Protein 6VLF (pdb70)

Secondary structure (DSSP, 8-state):
----HHHHHHHHHHHHHHHHHHHHHHHHHHHHTT--HHHHHHHHHHHHHHHHHHHHHHHHHHHHHHHGGGHHHHHHHHHHHHHHHHHHHHHHHH--S-GGGS-EEEEE---SS-HHHHHHHHHHHHHHHHHHT-EEEEE-TTBTTBTT-GGGTB--S-SS--S--SS-EEE------SEEE---GGG-SSPPS--TT-EEHHHHHHHHTT-S-HHHHHHHHHHHHHTPBPHHHHHHHHHHHHHHT--SSEEEEEE--------HHHHHHHHHHHHHHHHTTS--SSEEEEEEES-TTHHHHHHHH-TTEEEE-GGG--HHHHHHHHHHHHHSSEEEE-TTSHHHHHHHHHHHTSSS--TT-EEESSPPS--TTPPP-EEEE-S-B--SSTTB--B-TT-EEEEEEE-SSSEEEEEETTTTEEEEEEGGGEEE---EE-----GGGG-/-PPPHHHHHHHHHHHHHHHHHHHHHHHHHHHHTT--HHHHHHHHHHHHHHHHHHHHHHHHHHHHHHHTTTHHHHHHHHHHHHHHHHHHHHHHHH--S-GGGS-EEEEE---SS-HHHHHHHHHHHHHHHHHTT-EEEEE-TT-SS-TT-GGGTB--S-SS------S-EEE---TTTTTT-SEEE---GGG-SSPPS--TT-EETTTHHHHHTT-S-HHHHHHHHHHHHHTPBPHHHHHHHHHHHHHHT--SS-EEEEE--------HHHHHHHHHHHHHHHHTTS--SSEEEEEEES-TTHHHHHHHH-TTEEEE-GGG--HHHHHHHHHHHHHSSEEEE-TTSHHHHHHHHHHTTSSS--TTSEEESSPPP--TTPPP-EEEE-S-B--SSTTBPPB-TT-EEEEEEE-SSSEEEEEETTTTEEEEEEGGGEEE---EE-----GGGG-

Organism: Mus musculus (NCBI:txid10090)

Solvent-accessible surface area: 39530 Å² total; per-residue (Å²): 184,45,27,21,59,75,27,1,43,13,11,35,92,1,32,80,9,6,57,7,11,25,38,15,2,32,26,6,0,102,104,0,37,136,40,133,49,118,86,2,64,139,45,0,59,51,2,22,115,39,2,4,75,8,16,16,5,10,20,6,10,0,82,87,2,10,74,20,89,43,9,14,114,44,12,103,121,16,10,124,54,0,28,79,20,0,26,100,25,0,63,98,13,0,39,30,211,64,18,63,161,13,104,0,0,7,0,83,1,58,42,76,31,34,13,3,18,2,3,14,9,0,0,4,0,0,0,0,0,2,4,10,103,23,4,0,2,28,39,15,142,138,6,150,53,20,137,56,2,8,91,54,16,5,89,30,6,3,112,72,2,81,70,102,51,38,175,38,79,21,150,25,93,28,146,197,74,23,0,14,36,12,48,62,15,106,64,2,137,74,96,10,63,21,2,1,30,10,0,2,90,56,4,11,76,82,0,31,76,1,0,33,43,5,13,0,6,1,1,0,0,0,0,75,7,0,39,54,42,20,82,135,8,87,119,44,25,87,104,5,43,161,160,18,22,19,110,96,12,0,0,0,0,15,0,90,52,92,167,113,137,30,55,1,68,62,1,4,91,39,0,59,39,23,4,66,29,7,57,63,74,74,168,39,108,85,48,20,0,0,3,1,43,68,25,130,90,0,29,161,51,0,96,105,106,44,101,84,14,63,17,8,11,24,122,77,104,123,14,157,30,28,12,12,24,7,41,0,0,1,55,1,41,20,0,0,0,6,0,31,1,58,29,0,3,0,0,2,0,16,0,2,36,72,72,38,40,0,13,50,48,44,23,1,17,46,49,32,14,65,6,38,31,45,67,66,37,23,13,28,2,55,43,72,18,180,56,103,66,175,116,15,1,34,0,105,77,49,14,51,0,6,17,72,10,21,85,57,41,7,32,4,92,2,50,0,108,165,93,57,104,84,9,41,0,12,11,33,28,22,106,86,66,70,71,68,22,161,6,28,54,11,76,83,12,90,210,177,41,30,16,63,82,22,1,43,16,11,38,92,2,31,78,9,12,61,7,6,23,39,13,2,39,30,8,0,103,100,0,38,134,39,141,50,133,83,2,66,135,40,0,59,45,3,25,115,39,1,4,80,8,8,22,5,8,20,6,11,0,77,88,2,11,73,19,95,45,8,13,111,45,13,99,122,20,10,119,58,0,27,75,20,0,28,96,24,0,62,100,14,0,38,30,211,74,21,61,157,13,83,0,0,12,0,71,1,64,44,77,31,33,13,3,19,3,2,13,9,0,0,3,0,0,0,0,0,3,2,4,99,5,3,0,2,15,24,6,111,117,1,148,58,18,96,66,3,1,69,61,5,5,92,33,6,3,116,71,2,79,79,121,61,33,175,33,81,23,144,19,49,6,73,132,117,7,142,128,45,23,2,0,56,13,50,57,18,105,55,2,137,76,101,11,67,16,2,2,31,10,0,2,86,55,3,11,72,79,0,27,80,2,0,34,45,1,13,0,6,2,0,0,1,0,0,76,7,0,41,55,41,34,102,126,6,90,122,38,26,99,70,4,41,163,153,26,26,20,111,98,17,0,0,0,0,16,0,85,52,102,151,73,143,34,58,1,70,64,1,4,88,43,0,60,43,25,4,64,31,8,57,66,69,79,170,37,108,79,42,13,0,0,3,2,41,70,29,126,92,1,36,160,56,0,102,96,107,42,98,82,15,64,18,7,19,15,117,95,70,121,20,123,22,27,15,3,22,7,41,0,0,1,56,1,41,20,0,0,0,6,0,28,2,56,32,0,3,0,0,3,0,18,0,2,37,73,75,41,41,0,13,46,46,43,18,0,18,43,48,32,14,66,6,36,32,44,67,66,37,25,15,27,2,53,44,70,17,172,57,107,63,184,122,19,2,41,1,96,76,48,11,51,0,7,18,68,11,20,85,53,43,6,33,3,83,1,53,0,121,159,100,58,122,88,4,38,0,14,14,31,27,22,110,80,68,74,74,68,22,158,8,29,51,8,78,82,10,92,217

Foldseek 3Di:
DDDDPLLVVLVVVLVVLVVVLVVLCVVLVVVLVPDDDPVSVVSVVVNVVVSLVSVLVSVLSVVCSCPPPCNQVVLFVLLVVVLVQVLLLQQVLQEDPDQQAFAAEEFELQDPDDDLLSLLQLLQSSLVCQQLSHHYAYHFDPPVVDNVGLQVWAPGLHDHYHDQHYDAEEEDADDPHRYYYYDGLVPDPPDDPSFPQAAAPVCVVSCVSFEDRVSLQRSLSSLVSSRHTDVVNVVVLVVLCVVQVDDPQEAEEEAEDPPDHDDPVVLVVVLVSVVVSVVVPDDDPAHEYEYHYPDVCRVVVCCVVCVRHHYTYSVVVVVSRLVSSLVSNLVHQAYEYALVDSSSLSSVSNVCSVGRYCNPRYDHQWFDHDRPSHDFWKKFFQPWDDDPDPQADTDDGGFIWGWPGDNVPQWTWTARVVVRDTGIDGPVRIGGDHHHDNGDSPPVSVD/DDDDPLLVVLVVVLVVLVVVLVVLCVVLVVVLVPDDDPVSVVSVVVNVVVSLVSVLVSVLSVVVSCPPPNNQVVLFVLLVVVLVLVLLLQQPLQEDPDQQAAAAEEEEQQDPDDDLVSLLQLLQSSLVCQQLSHHYAYHAQCPVVDNVGLCVWAPGSHDHYNDQHYDAEEEDDDSVVCVPHRYYYYDGLVVDPPDDPSFPQAAAPVCVVSCVSFEDRVSLQRSLSSVVSSRHTDVVNVVVLVVVCVVQVQDPQEAEEEEEDPPDDDDPVVQVVVLVSVVVSVVVPDPDPAYEYEYHYPDVVVVVVCCVVCVRYHYTYCPVPVVSRLVNSLVSNLVHQAYEYALVDSSSLSSVSNVCSVGRYCPPRYDHQWADHDRPSHDFWKWFFQPWDDDPDPQADTDDGGFIWRWPGDNPPQWTWTAGVVPGDTHIDGPVRIGGDHHHDHGDSPPVSVD

Structure (mmCIF, N/CA/C/O backbone):
data_6VLF
#
_entry.id   6VLF
#
_cell.length_a   184.874
_cell.length_b   71.353
_cell.length_c   126.951
_cell.angle_alpha   90.000
_cell.angle_beta   126.080
_cell.angle_gamma   90.000
#
_symmetry.space_group_name_H-M   'C 1 2 1'
#
loop_
_entity.id
_entity.type
_entity.pdbx_description
1 polymer Alpha-(1,6)-fucosyltransferase
2 non-polymer 'SULFATE ION'
3 non-polymer 1,2-ETHANEDIOL
4 water water
#
loop_
_atom_site.group_PDB
_atom_site.id
_atom_site.type_symbol
_atom_site.label_atom_id
_atom_site.label_alt_id
_atom_site.label_comp_id
_atom_site.label_asym_id
_atom_site.label_entity_id
_atom_site.label_seq_id
_atom_site.pdbx_PDB_ins_code
_atom_site.Cartn_x
_atom_site.Cartn_y
_atom_site.Cartn_z
_atom_site.occupancy
_atom_site.B_iso_or_equiv
_atom_site.auth_seq_id
_atom_site.auth_comp_id
_atom_site.auth_asym_id
_atom_site.auth_atom_id
_atom_site.pdbx_PDB_model_num
ATOM 1 N N . ASN A 1 74 ? 33.063 -3.416 4.046 1.00 68.56 106 ASN A N 1
ATOM 2 C CA . ASN A 1 74 ? 33.673 -2.798 5.218 1.00 76.30 106 ASN A CA 1
ATOM 3 C C . ASN A 1 74 ? 33.786 -1.286 5.059 1.00 73.91 106 ASN A C 1
ATOM 4 O O . ASN A 1 74 ? 34.810 -0.693 5.400 1.00 68.05 106 ASN A O 1
ATOM 9 N N . GLY A 1 75 ? 32.736 -0.662 4.541 1.00 60.49 107 GLY A N 1
ATOM 10 C CA . GLY A 1 75 ? 32.694 0.769 4.364 1.00 47.52 107 GLY A CA 1
ATOM 11 C C . GLY A 1 75 ? 31.955 1.465 5.488 1.00 51.15 107 GLY A C 1
ATOM 12 O O . GLY A 1 75 ? 31.712 0.901 6.560 1.00 50.72 107 GLY A O 1
ATOM 13 N N . LEU A 1 76 ? 31.600 2.720 5.237 1.00 39.63 108 LEU A N 1
ATOM 14 C CA . LEU A 1 76 ? 30.808 3.490 6.183 1.00 39.04 108 LEU A CA 1
ATOM 15 C C . LEU A 1 76 ? 29.327 3.208 5.977 1.00 40.42 108 LEU A C 1
ATOM 16 O O . LEU A 1 76 ? 28.853 3.091 4.844 1.00 40.38 108 LEU A O 1
ATOM 21 N N . GLY A 1 77 ? 28.597 3.100 7.086 1.00 42.47 109 GLY A N 1
ATOM 22 C CA . GLY A 1 77 ? 27.167 2.869 7.014 1.00 36.71 109 GLY A CA 1
ATOM 23 C C . GLY A 1 77 ? 26.425 4.149 6.666 1.00 34.33 109 GLY A C 1
ATOM 24 O O . GLY A 1 77 ? 26.756 5.235 7.140 1.00 32.74 109 GLY A O 1
ATOM 25 N N . LYS A 1 78 ? 25.408 4.011 5.816 1.00 34.58 110 LYS A N 1
ATOM 26 C CA . LYS A 1 78 ? 24.653 5.178 5.373 1.00 34.32 110 LYS A CA 1
ATOM 27 C C . LYS A 1 78 ? 23.971 5.868 6.548 1.00 32.45 110 LYS A C 1
ATOM 28 O O . LYS A 1 78 ? 24.029 7.095 6.680 1.00 31.49 110 LYS A O 1
ATOM 34 N N . ASP A 1 79 ? 23.302 5.094 7.404 1.00 31.08 111 ASP A N 1
ATOM 35 C CA . ASP A 1 79 ? 22.632 5.687 8.555 1.00 29.02 111 ASP A CA 1
ATOM 36 C C . ASP A 1 79 ? 23.637 6.365 9.477 1.00 28.53 111 ASP A C 1
ATOM 37 O O . ASP A 1 79 ? 23.384 7.467 9.980 1.00 32.40 111 ASP A O 1
ATOM 42 N N . HIS A 1 80 ? 24.794 5.730 9.694 1.00 26.67 112 HIS A N 1
ATOM 43 C CA . HIS A 1 80 ? 25.826 6.333 10.531 1.00 29.60 112 HIS A CA 1
ATOM 44 C C . HIS A 1 80 ? 26.224 7.706 9.999 1.00 25.92 112 HIS A C 1
ATOM 45 O O . HIS A 1 80 ? 26.308 8.679 10.757 1.00 27.46 112 HIS A O 1
ATOM 52 N N . GLU A 1 81 ? 26.454 7.809 8.686 1.00 29.87 113 GLU A N 1
ATOM 53 C CA . GLU A 1 81 ? 26.898 9.076 8.114 1.00 27.88 113 GLU A CA 1
ATOM 54 C C . GLU A 1 81 ? 25.778 10.110 8.109 1.00 26.62 113 GLU A C 1
ATOM 55 O O . GLU A 1 81 ? 26.018 11.287 8.388 1.00 29.30 113 GLU A O 1
ATOM 61 N N . ILE A 1 82 ? 24.550 9.695 7.800 1.00 26.93 114 ILE A N 1
ATOM 62 C CA . ILE A 1 82 ? 23.422 10.624 7.856 1.00 27.14 114 ILE A CA 1
ATOM 63 C C . ILE A 1 82 ? 23.274 11.187 9.261 1.00 29.30 114 ILE A C 1
ATOM 64 O O . ILE A 1 82 ? 23.080 12.393 9.451 1.00 28.16 114 ILE A O 1
ATOM 69 N N . LEU A 1 83 ? 23.380 10.321 10.271 1.00 32.96 115 LEU A N 1
ATOM 70 C CA . LEU A 1 83 ? 23.184 10.775 11.642 1.00 29.97 115 LEU A CA 1
ATOM 71 C C . LEU A 1 83 ? 24.320 11.686 12.091 1.00 31.29 115 LEU A C 1
ATOM 72 O O . LEU A 1 83 ? 24.081 12.711 12.734 1.00 25.90 115 LEU A O 1
ATOM 77 N N . ARG A 1 84 ? 25.568 11.331 11.772 1.00 29.63 116 ARG A N 1
ATOM 78 C CA . ARG A 1 84 ? 26.677 12.215 12.112 1.00 23.49 116 ARG A CA 1
ATOM 79 C C . ARG A 1 84 ? 26.473 13.604 11.506 1.00 23.95 116 ARG A C 1
ATOM 80 O O . ARG A 1 84 ? 26.639 14.621 12.190 1.00 27.32 116 ARG A O 1
ATOM 88 N N . ARG A 1 85 ? 26.116 13.674 10.218 1.00 25.41 117 ARG A N 1
ATOM 89 C CA . ARG A 1 85 ? 25.915 14.984 9.596 1.00 26.00 117 ARG A CA 1
ATOM 90 C C . ARG A 1 85 ? 24.743 15.721 10.230 1.00 28.20 117 ARG A C 1
ATOM 91 O O . ARG A 1 85 ? 24.788 16.950 10.380 1.00 26.84 117 ARG A O 1
ATOM 99 N N A ARG A 1 86 ? 23.703 14.985 10.626 0.49 31.17 118 ARG A N 1
ATOM 100 N N B ARG A 1 86 ? 23.695 14.988 10.617 0.51 32.35 118 ARG A N 1
ATOM 101 C CA A ARG A 1 86 ? 22.528 15.593 11.245 0.49 40.85 118 ARG A CA 1
ATOM 102 C CA B ARG A 1 86 ? 22.536 15.624 11.230 0.51 39.51 118 ARG A CA 1
ATOM 103 C C A ARG A 1 86 ? 22.849 16.135 12.634 0.49 44.83 118 ARG A C 1
ATOM 104 C C B ARG A 1 86 ? 22.859 16.146 12.629 0.51 44.08 118 ARG A C 1
ATOM 105 O O A ARG A 1 86 ? 22.304 17.164 13.050 0.49 33.92 118 ARG A O 1
ATOM 106 O O B ARG A 1 86 ? 22.320 17.177 13.046 0.51 34.59 118 ARG A O 1
ATOM 121 N N . ILE A 1 87 ? 23.737 15.460 13.365 1.00 24.86 119 ILE A N 1
ATOM 122 C CA . ILE A 1 87 ? 24.181 15.972 14.660 1.00 28.10 119 ILE A CA 1
ATOM 123 C C . ILE A 1 87 ? 24.992 17.246 14.465 1.00 28.33 119 ILE A C 1
ATOM 124 O O . ILE A 1 87 ? 24.787 18.255 15.145 1.00 29.02 119 ILE A O 1
ATOM 129 N N . GLU A 1 88 ? 25.941 17.201 13.532 1.00 27.46 120 GLU A N 1
ATOM 130 C CA . GLU A 1 88 ? 26.765 18.363 13.221 1.00 25.97 120 GLU A CA 1
ATOM 131 C C . GLU A 1 88 ? 25.900 19.544 12.797 1.00 36.77 120 GLU A C 1
ATOM 132 O O . GLU A 1 88 ? 26.077 20.672 13.276 1.00 27.67 120 GLU A O 1
ATOM 138 N N . ASN A 1 89 ? 24.944 19.299 11.901 1.00 28.34 121 ASN A N 1
ATOM 139 C CA . ASN A 1 89 ? 24.085 20.386 11.452 1.00 30.86 121 ASN A CA 1
ATOM 140 C C . ASN A 1 89 ? 23.170 20.852 12.571 1.00 27.02 121 ASN A C 1
ATOM 141 O O . ASN A 1 89 ? 22.884 22.048 12.690 1.00 31.81 121 ASN A O 1
ATOM 146 N N . GLY A 1 90 ? 22.675 19.918 13.383 1.00 31.97 122 GLY A N 1
ATOM 147 C CA . GLY A 1 90 ? 21.873 20.308 14.530 1.00 30.85 122 GLY A CA 1
ATOM 148 C C . GLY A 1 90 ? 22.625 21.243 15.457 1.00 30.21 122 GLY A C 1
ATOM 149 O O . GLY A 1 90 ? 22.070 22.227 15.957 1.00 30.41 122 GLY A O 1
ATOM 150 N N . ALA A 1 91 ? 23.905 20.953 15.691 1.00 28.26 123 ALA A N 1
ATOM 151 C CA . ALA A 1 91 ? 24.710 21.805 16.558 1.00 31.29 123 ALA A CA 1
ATOM 152 C C . ALA A 1 91 ? 24.955 23.168 15.917 1.00 30.45 123 ALA A C 1
ATOM 153 O O . ALA A 1 91 ? 24.932 24.198 16.600 1.00 32.33 123 ALA A O 1
ATOM 155 N N . LYS A 1 92 ? 25.207 23.192 14.610 1.00 28.10 124 LYS A N 1
ATOM 156 C CA . LYS A 1 92 ? 25.407 24.468 13.927 1.00 26.44 124 LYS A CA 1
ATOM 157 C C . LYS A 1 92 ? 24.153 25.332 13.996 1.00 31.46 124 LYS A C 1
ATOM 158 O O . LYS A 1 92 ? 24.234 26.548 14.213 1.00 27.52 124 LYS A O 1
ATOM 164 N N . GLU A 1 93 ? 22.982 24.717 13.808 1.00 31.74 125 GLU A N 1
ATOM 165 C CA . GLU A 1 93 ? 21.731 25.465 13.875 1.00 32.97 125 GLU A CA 1
ATOM 166 C C . GLU A 1 93 ? 21.494 26.021 15.273 1.00 31.01 125 GLU A C 1
ATOM 167 O O . GLU A 1 93 ? 21.048 27.164 15.426 1.00 33.85 125 GLU A O 1
ATOM 173 N N . LEU A 1 94 ? 21.791 25.231 16.310 1.00 30.32 126 LEU A N 1
ATOM 174 C CA . LEU A 1 94 ? 21.695 25.736 17.675 1.00 30.50 126 LEU A CA 1
ATOM 175 C C . LEU A 1 94 ? 22.577 26.965 17.862 1.00 34.40 126 LEU A C 1
ATOM 176 O O . LEU A 1 94 ? 22.187 27.926 18.534 1.00 30.49 126 LEU A O 1
ATOM 181 N N . TRP A 1 95 ? 23.778 26.943 17.283 1.00 31.95 127 TRP A N 1
ATOM 182 C CA . TRP A 1 95 ? 24.687 28.083 17.395 1.00 31.56 127 TRP A CA 1
ATOM 183 C C . TRP A 1 95 ? 24.157 29.299 16.639 1.00 35.79 127 TRP A C 1
ATOM 184 O O . TRP A 1 95 ? 24.242 30.427 17.141 1.00 34.61 127 TRP A O 1
ATOM 195 N N . PHE A 1 96 ? 23.589 29.095 15.443 1.00 29.95 128 PHE A N 1
ATOM 196 C CA . PHE A 1 96 ? 22.955 30.209 14.739 1.00 30.70 128 PHE A CA 1
ATOM 197 C C . PHE A 1 96 ? 21.881 30.846 15.616 1.00 29.54 128 PHE A C 1
ATOM 198 O O . PHE A 1 96 ? 21.795 32.074 15.727 1.00 31.19 128 PHE A O 1
ATOM 206 N N . PHE A 1 97 ? 21.042 30.010 16.231 1.00 27.77 129 PHE A N 1
ATOM 207 C CA . PHE A 1 97 ? 19.932 30.487 17.047 1.00 31.46 129 PHE A CA 1
ATOM 208 C C . PHE A 1 97 ? 20.435 31.243 18.270 1.00 33.91 129 PHE A C 1
ATOM 209 O O . PHE A 1 97 ? 19.933 32.323 18.598 1.00 38.82 129 PHE A O 1
ATOM 217 N N . LEU A 1 98 ? 21.428 30.686 18.963 1.00 32.48 130 LEU A N 1
ATOM 218 C CA . LEU A 1 98 ? 21.944 31.332 20.164 1.00 39.01 130 LEU A CA 1
ATOM 219 C C . LEU A 1 98 ? 22.569 32.682 19.836 1.00 37.84 130 LEU A C 1
ATOM 220 O O . LEU A 1 98 ? 22.324 33.675 20.528 1.00 39.15 130 LEU A O 1
ATOM 225 N N . GLN A 1 99 ? 23.404 32.732 18.797 1.00 36.29 131 GLN A N 1
ATOM 226 C CA . GLN A 1 99 ? 24.030 33.994 18.413 1.00 37.41 131 GLN A CA 1
ATOM 227 C C . GLN A 1 99 ? 22.979 35.064 18.151 1.00 45.56 131 GLN A C 1
ATOM 228 O O . GLN A 1 99 ? 23.102 36.203 18.612 1.00 50.46 131 GLN A O 1
ATOM 234 N N . SER A 1 100 ? 21.932 34.710 17.413 1.00 37.19 132 SER A N 1
ATOM 235 C CA . SER A 1 100 ? 20.886 35.674 17.087 1.00 43.57 132 SER A CA 1
ATOM 236 C C . SER A 1 100 ? 20.111 36.093 18.330 1.00 45.90 132 SER A C 1
ATOM 237 O O . SER A 1 100 ? 19.920 37.290 18.583 1.00 38.55 132 SER A O 1
ATOM 240 N N . GLU A 1 101 ? 19.659 35.120 19.125 1.00 38.58 133 GLU A N 1
ATOM 241 C CA . GLU A 1 101 ? 18.754 35.445 20.222 1.00 44.15 133 GLU A CA 1
ATOM 242 C C . GLU A 1 101 ? 19.475 36.165 21.359 1.00 43.93 133 GLU A C 1
ATOM 243 O O . GLU A 1 101 ? 18.909 37.070 21.983 1.00 43.95 133 GLU A O 1
ATOM 249 N N . LEU A 1 102 ? 20.717 35.776 21.656 1.00 36.03 134 LEU A N 1
ATOM 250 C CA . LEU A 1 102 ? 21.438 36.453 22.730 1.00 47.01 134 LEU A CA 1
ATOM 251 C C . LEU A 1 102 ? 21.717 37.910 22.381 1.00 45.51 134 LEU A C 1
ATOM 252 O O . LEU A 1 102 ? 21.718 38.768 23.270 1.00 57.49 134 LEU A O 1
ATOM 257 N N . LYS A 1 103 ? 21.949 38.212 21.103 1.00 47.06 135 LYS A N 1
ATOM 258 C CA . LYS A 1 103 ? 22.104 39.605 20.700 1.00 49.85 135 LYS A CA 1
ATOM 259 C C . LYS A 1 103 ? 20.800 40.375 20.855 1.00 52.06 135 LYS A C 1
ATOM 260 O O . LYS A 1 103 ? 20.821 41.569 21.165 1.00 59.84 135 LYS A O 1
ATOM 266 N N . LYS A 1 104 ? 19.658 39.712 20.667 1.00 42.39 136 LYS A N 1
ATOM 267 C CA . LYS A 1 104 ? 18.383 40.384 20.894 1.00 66.79 136 LYS A CA 1
ATOM 268 C C . LYS A 1 104 ? 18.176 40.684 22.376 1.00 47.74 136 LYS A C 1
ATOM 269 O O . LYS A 1 104 ? 17.699 41.765 22.735 1.00 45.17 136 LYS A O 1
ATOM 275 N N . LEU A 1 105 ? 18.541 39.744 23.254 1.00 52.58 137 LEU A N 1
ATOM 276 C CA . LEU A 1 105 ? 18.296 39.935 24.680 1.00 45.57 137 LEU A CA 1
ATOM 277 C C . LEU A 1 105 ? 18.997 41.176 25.217 1.00 51.75 137 LEU A C 1
ATOM 278 O O . LEU A 1 105 ? 18.509 41.801 26.164 1.00 55.16 137 LEU A O 1
ATOM 283 N N . LYS A 1 106 ? 20.145 41.540 24.642 1.00 64.92 138 LYS A N 1
ATOM 284 C CA . LYS A 1 106 ? 20.895 42.678 25.155 1.00 73.02 138 LYS A CA 1
ATOM 285 C C . LYS A 1 106 ? 20.100 43.974 25.091 1.00 72.08 138 LYS A C 1
ATOM 286 O O . LYS A 1 106 ? 20.414 44.918 25.824 1.00 76.79 138 LYS A O 1
ATOM 292 N N . HIS A 1 107 ? 19.090 44.045 24.226 1.00 62.87 139 HIS A N 1
ATOM 293 C CA . HIS A 1 107 ? 18.321 45.262 24.008 1.00 71.24 139 HIS A CA 1
ATOM 294 C C . HIS A 1 107 ? 16.890 45.139 24.519 1.00 72.87 139 HIS A C 1
ATOM 295 O O . HIS A 1 107 ? 16.001 45.859 24.053 1.00 80.38 139 HIS A O 1
ATOM 302 N N . LEU A 1 108 ? 16.655 44.244 25.470 1.00 65.93 140 LEU A N 1
ATOM 303 C CA . LEU A 1 108 ? 15.369 44.105 26.135 1.00 68.86 140 LEU A CA 1
ATOM 304 C C . LEU A 1 108 ? 15.508 44.510 27.598 1.00 72.22 140 LEU A C 1
ATOM 305 O O . LEU A 1 108 ? 16.615 44.698 28.116 1.00 59.92 140 LEU A O 1
ATOM 310 N N . GLU A 1 109 ? 14.365 44.644 28.268 1.00 64.42 141 GLU A N 1
ATOM 311 C CA . GLU A 1 109 ? 14.363 45.059 29.661 1.00 68.72 141 GLU A CA 1
ATOM 312 C C . GLU A 1 109 ? 13.098 44.567 30.344 1.00 63.39 141 GLU A C 1
ATOM 313 O O . GLU A 1 109 ? 12.077 44.309 29.702 1.00 59.32 141 GLU A O 1
ATOM 319 N N . GLY A 1 110 ? 13.189 44.428 31.664 1.00 71.77 142 GLY A N 1
ATOM 320 C CA . GLY A 1 110 ? 12.004 44.188 32.467 1.00 72.24 142 GLY A CA 1
ATOM 321 C C . GLY A 1 110 ? 11.309 42.890 32.119 1.00 75.18 142 GLY A C 1
ATOM 322 O O . GLY A 1 110 ? 11.939 41.854 31.879 1.00 75.99 142 GLY A O 1
ATOM 323 N N . ASN A 1 111 ? 9.975 42.942 32.101 1.00 68.48 143 ASN A N 1
ATOM 324 C CA . ASN A 1 111 ? 9.186 41.738 31.865 1.00 77.18 143 ASN A CA 1
ATOM 325 C C . ASN A 1 111 ? 9.404 41.189 30.464 1.00 72.70 143 ASN A C 1
ATOM 326 O O . ASN A 1 111 ? 9.292 39.978 30.246 1.00 63.85 143 ASN A O 1
ATOM 331 N N . GLU A 1 112 ? 9.719 42.056 29.508 1.00 80.74 144 GLU A N 1
ATOM 332 C CA . GLU A 1 112 ? 9.976 41.595 28.151 1.00 83.01 144 GLU A CA 1
ATOM 333 C C . GLU A 1 112 ? 11.270 40.797 28.077 1.00 58.75 144 GLU A C 1
ATOM 334 O O . GLU A 1 112 ? 11.330 39.752 27.418 1.00 50.40 144 GLU A O 1
ATOM 340 N N . LEU A 1 113 ? 12.321 41.285 28.735 1.00 52.24 145 LEU A N 1
ATOM 341 C CA . LEU A 1 113 ? 13.563 40.529 28.823 1.00 51.80 145 LEU A CA 1
ATOM 342 C C . LEU A 1 113 ? 13.329 39.160 29.445 1.00 66.63 145 LEU A C 1
ATOM 343 O O . LEU A 1 113 ? 13.894 38.158 28.990 1.00 52.04 145 LEU A O 1
ATOM 348 N N . GLN A 1 114 ? 12.508 39.096 30.495 1.00 57.04 146 GLN A N 1
ATOM 349 C CA . GLN A 1 114 ? 12.306 37.830 31.188 1.00 55.61 146 GLN A CA 1
ATOM 350 C C . GLN A 1 114 ? 11.411 36.891 30.393 1.00 42.69 146 GLN A C 1
ATOM 351 O O . GLN A 1 114 ? 11.600 35.670 30.445 1.00 48.60 146 GLN A O 1
ATOM 357 N N . ARG A 1 115 ? 10.453 37.433 29.638 1.00 41.09 147 ARG A N 1
ATOM 358 C CA . ARG A 1 115 ? 9.594 36.574 28.830 1.00 48.54 147 ARG A CA 1
ATOM 359 C C . ARG A 1 115 ? 10.363 35.977 27.654 1.00 60.12 147 ARG A C 1
ATOM 360 O O . ARG A 1 115 ? 10.119 34.829 27.262 1.00 44.27 147 ARG A O 1
ATOM 368 N N . HIS A 1 116 ? 11.281 36.742 27.058 1.00 51.30 148 HIS A N 1
ATOM 369 C CA . HIS A 1 116 ? 12.017 36.208 25.915 1.00 48.31 148 HIS A CA 1
ATOM 370 C C . HIS A 1 116 ? 13.107 35.242 26.362 1.00 59.76 148 HIS A C 1
ATOM 371 O O . HIS A 1 116 ? 13.349 34.226 25.696 1.00 44.72 148 HIS A O 1
ATOM 378 N N . ALA A 1 117 ? 13.776 35.543 27.481 1.00 37.96 149 ALA A N 1
ATOM 379 C CA . ALA A 1 117 ? 14.734 34.594 28.034 1.00 45.45 149 ALA A CA 1
ATOM 380 C C . ALA A 1 117 ? 14.072 33.250 28.310 1.00 47.62 149 ALA A C 1
ATOM 381 O O . ALA A 1 117 ? 14.636 32.195 27.996 1.00 36.99 149 ALA A O 1
ATOM 383 N N . ASP A 1 118 ? 12.866 33.269 28.885 1.00 43.95 150 ASP A N 1
ATOM 384 C CA . ASP A 1 118 ? 12.143 32.028 29.143 1.00 43.17 150 ASP A CA 1
ATOM 385 C C . ASP A 1 118 ? 11.821 31.296 27.849 1.00 39.35 150 ASP A C 1
ATOM 386 O O . ASP A 1 118 ? 11.929 30.067 27.781 1.00 42.11 150 ASP A O 1
ATOM 391 N N . GLU A 1 119 ? 11.378 32.029 26.826 1.00 41.13 151 GLU A N 1
ATOM 392 C CA . GLU A 1 119 ? 11.040 31.400 25.554 1.00 52.51 151 GLU A CA 1
ATOM 393 C C . GLU A 1 119 ? 12.274 30.785 24.910 1.00 38.40 151 GLU A C 1
ATOM 394 O O . GLU A 1 119 ? 12.207 29.688 24.340 1.00 39.91 151 GLU A O 1
ATOM 400 N N . ILE A 1 120 ? 13.413 31.476 25.001 1.00 36.85 152 ILE A N 1
ATOM 401 C CA . ILE A 1 120 ? 14.658 30.940 24.464 1.00 41.38 152 ILE A CA 1
ATOM 402 C C . ILE A 1 120 ? 15.007 29.625 25.150 1.00 60.86 152 ILE A C 1
ATOM 403 O O . ILE A 1 120 ? 15.414 28.655 24.501 1.00 43.79 152 ILE A O 1
ATOM 408 N N . LEU A 1 121 ? 14.854 29.573 26.473 1.00 36.04 153 LEU A N 1
ATOM 409 C CA . LEU A 1 121 ? 15.192 28.358 27.205 1.00 35.24 153 LEU A CA 1
ATOM 410 C C . LEU A 1 121 ? 14.292 27.199 26.797 1.00 33.36 153 LEU A C 1
ATOM 411 O O . LEU A 1 121 ? 14.760 26.065 26.638 1.00 38.80 153 LEU A O 1
ATOM 416 N N . LEU A 1 122 ? 12.997 27.461 26.618 1.00 35.19 154 LEU A N 1
ATOM 417 C CA . LEU A 1 122 ? 12.089 26.406 26.180 1.00 32.44 154 LEU A CA 1
ATOM 418 C C . LEU A 1 122 ? 12.478 25.889 24.801 1.00 34.83 154 LEU A C 1
ATOM 419 O O . LEU A 1 122 ? 12.514 24.674 24.564 1.00 35.13 154 LEU A O 1
ATOM 424 N N . ASP A 1 123 ? 12.755 26.806 23.869 1.00 33.64 155 ASP A N 1
ATOM 425 C CA . ASP A 1 123 ? 13.137 26.396 22.521 1.00 34.08 155 ASP A CA 1
ATOM 426 C C . ASP A 1 123 ? 14.458 25.641 22.543 1.00 36.41 155 ASP A C 1
ATOM 427 O O . ASP A 1 123 ? 14.638 24.659 21.813 1.00 38.51 155 ASP A O 1
ATOM 432 N N . LEU A 1 124 ? 15.396 26.095 23.375 1.00 31.90 156 LEU A N 1
ATOM 433 C CA . LEU A 1 124 ? 16.699 25.445 23.451 1.00 30.52 156 LEU A CA 1
ATO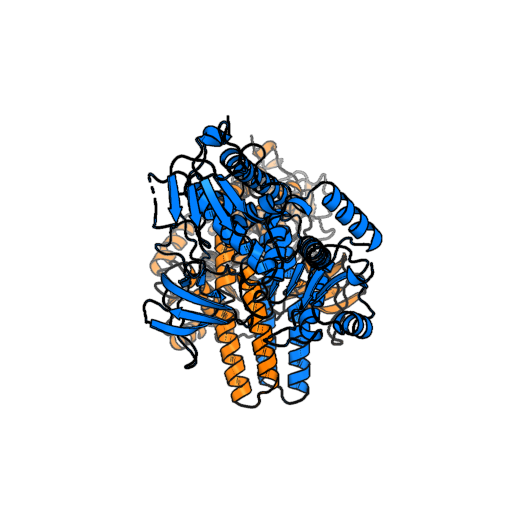M 434 C C . LEU A 1 124 ? 16.581 24.022 23.979 1.00 40.26 156 LEU A C 1
ATOM 435 O O . LEU A 1 124 ? 17.319 23.124 23.549 1.00 36.54 156 LEU A O 1
ATOM 440 N N . GLY A 1 125 ? 15.669 23.802 24.922 1.00 33.17 157 GLY A N 1
ATOM 441 C CA . GLY A 1 125 ? 15.481 22.466 25.457 1.00 36.68 157 GLY A CA 1
ATOM 442 C C . GLY A 1 125 ? 15.098 21.460 24.393 1.00 32.75 157 GLY A C 1
ATOM 443 O O . GLY A 1 125 ? 15.667 20.372 24.318 1.00 31.70 157 GLY A O 1
ATOM 444 N N . HIS A 1 126 ? 14.127 21.812 23.546 1.00 32.10 158 HIS A N 1
ATOM 445 C CA . HIS A 1 126 ? 13.695 20.882 22.506 1.00 33.05 158 HIS A CA 1
ATOM 446 C C . HIS A 1 126 ? 14.798 20.649 21.487 1.00 27.61 158 HIS A C 1
ATOM 447 O O . HIS A 1 126 ? 14.985 19.527 21.007 1.00 33.58 158 HIS A O 1
ATOM 454 N N . HIS A 1 127 ? 15.505 21.711 21.114 1.00 28.55 159 HIS A N 1
ATOM 455 C CA . HIS A 1 127 ? 16.620 21.574 20.183 1.00 33.22 159 HIS A CA 1
ATOM 456 C C . HIS A 1 127 ? 17.715 20.691 20.776 1.00 35.17 159 HIS A C 1
ATOM 457 O O . HIS A 1 127 ? 18.255 19.808 20.092 1.00 27.19 159 HIS A O 1
ATOM 464 N N A GLU A 1 128 ? 18.036 20.892 22.055 0.54 29.31 160 GLU A N 1
ATOM 465 N N B GLU A 1 128 ? 18.038 20.899 22.051 0.46 30.06 160 GLU A N 1
ATOM 466 C CA A GLU A 1 128 ? 19.051 20.067 22.707 0.54 37.61 160 GLU A CA 1
ATOM 467 C CA B GLU A 1 128 ? 19.048 20.077 22.710 0.46 38.97 160 GLU A CA 1
ATOM 468 C C A GLU A 1 128 ? 18.633 18.603 22.745 0.54 36.60 160 GLU A C 1
ATOM 469 C C B GLU A 1 128 ? 18.632 18.609 22.745 0.46 37.81 160 GLU A C 1
ATOM 470 O O A GLU A 1 128 ? 19.448 17.707 22.491 0.54 29.69 160 GLU A O 1
ATOM 471 O O B GLU A 1 128 ? 19.449 17.717 22.483 0.46 30.86 160 GLU A O 1
ATOM 482 N N . ARG A 1 129 ? 17.365 18.337 23.064 1.00 28.31 161 ARG A N 1
ATOM 483 C CA . ARG A 1 129 ? 16.908 16.950 23.102 1.00 24.46 161 ARG A CA 1
ATOM 484 C C . ARG A 1 129 ? 16.911 16.311 21.717 1.00 28.47 161 ARG A C 1
ATOM 485 O O . ARG A 1 129 ? 17.112 15.097 21.597 1.00 30.14 161 ARG A O 1
ATOM 493 N N . SER A 1 130 ? 16.714 17.095 20.662 1.00 26.80 162 SER A N 1
ATOM 494 C CA . SER A 1 130 ? 16.793 16.519 19.322 1.00 28.62 162 SER A CA 1
ATOM 495 C C . SER A 1 130 ? 18.222 16.089 19.000 1.00 30.26 162 SER A C 1
ATOM 496 O O . SER A 1 130 ? 18.437 15.033 18.397 1.00 27.65 162 SER A O 1
ATOM 499 N N . ILE A 1 131 ? 19.212 16.880 19.418 1.00 26.30 163 ILE A N 1
ATOM 500 C CA . ILE A 1 131 ? 20.606 16.493 19.219 1.00 25.38 163 ILE A CA 1
ATOM 501 C C . ILE A 1 131 ? 20.927 15.245 20.030 1.00 25.51 163 ILE A C 1
ATOM 502 O O . ILE A 1 131 ? 21.553 14.302 19.526 1.00 29.12 163 ILE A O 1
ATOM 507 N N . MET A 1 132 ? 20.494 15.214 21.297 1.00 25.21 164 MET A N 1
ATOM 508 C CA . MET A 1 132 ? 20.757 14.053 22.139 1.00 26.78 164 MET A CA 1
ATOM 509 C C . MET A 1 132 ? 20.063 12.803 21.608 1.00 30.30 164 MET A C 1
ATOM 510 O O . MET A 1 132 ? 20.582 11.694 21.765 1.00 26.00 164 MET A O 1
ATOM 515 N N . THR A 1 133 ? 18.891 12.957 20.987 1.00 25.52 165 THR A N 1
ATOM 516 C CA . THR A 1 133 ? 18.224 11.812 20.370 1.00 25.08 165 THR A CA 1
ATOM 517 C C . THR A 1 133 ? 19.012 11.293 19.169 1.00 26.33 165 THR A C 1
ATOM 518 O O . THR A 1 133 ? 19.208 10.078 19.022 1.00 27.64 165 THR A O 1
ATOM 522 N N . ASP A 1 134 ? 19.500 12.194 18.314 1.00 25.98 166 ASP A N 1
ATOM 523 C CA . ASP A 1 134 ? 20.311 11.758 17.182 1.00 29.07 166 ASP A CA 1
ATOM 524 C C . ASP A 1 134 ? 21.580 11.056 17.656 1.00 25.20 166 ASP A C 1
ATOM 525 O O . ASP A 1 134 ? 21.997 10.051 17.070 1.00 25.94 166 ASP A O 1
ATOM 530 N N . LEU A 1 135 ? 22.187 11.549 18.735 1.00 24.30 167 LEU A N 1
ATOM 531 C CA . LEU A 1 135 ? 23.350 10.871 19.303 1.00 26.97 167 LEU A CA 1
ATOM 532 C C . LEU A 1 135 ? 22.990 9.488 19.823 1.00 35.72 167 LEU A C 1
ATOM 533 O O . LEU A 1 135 ? 23.768 8.534 19.662 1.00 27.37 167 LEU A O 1
ATOM 538 N N . TYR A 1 136 ? 21.814 9.349 20.443 1.00 29.84 168 TYR A N 1
ATOM 539 C CA . TYR A 1 136 ? 21.396 8.019 20.859 1.00 27.20 168 TYR A CA 1
ATOM 540 C C . TYR A 1 136 ? 21.295 7.080 19.659 1.00 26.94 168 TYR A C 1
ATOM 541 O O . TYR A 1 136 ? 21.854 5.974 19.671 1.00 28.33 168 TYR A O 1
ATOM 550 N N . TYR A 1 137 ? 20.599 7.511 18.599 1.00 25.83 169 TYR A N 1
ATOM 551 C CA . TYR A 1 137 ? 20.503 6.682 17.400 1.00 29.40 169 TYR A CA 1
ATOM 552 C C . TYR A 1 137 ? 21.879 6.342 16.843 1.00 29.73 169 TYR A C 1
ATOM 553 O O . TYR A 1 137 ? 22.111 5.214 16.393 1.00 29.31 169 TYR A O 1
ATOM 562 N N . LEU A 1 138 ? 22.800 7.309 16.838 1.00 25.83 170 LEU A N 1
ATOM 563 C CA . LEU A 1 138 ? 24.136 7.040 16.324 1.00 24.61 170 LEU A CA 1
ATOM 564 C C . LEU A 1 138 ? 24.808 5.929 17.119 1.00 24.68 170 LEU A C 1
ATOM 565 O O . LEU A 1 138 ? 25.532 5.098 16.553 1.00 27.70 170 LEU A O 1
ATOM 570 N N . SER A 1 139 ? 24.578 5.899 18.440 1.00 24.34 171 SER A N 1
ATOM 571 C CA . SER A 1 139 ? 25.193 4.878 19.282 1.00 26.66 171 SER A CA 1
ATOM 572 C C . SER A 1 139 ? 24.679 3.481 18.961 1.00 31.91 171 SER A C 1
ATOM 573 O O . SER A 1 139 ? 25.335 2.494 19.316 1.00 34.29 171 SER A O 1
ATOM 576 N N . GLN A 1 140 ? 23.532 3.377 18.290 1.00 28.21 172 GLN A N 1
ATOM 577 C CA . GLN A 1 140 ? 22.910 2.090 18.017 1.00 32.94 172 GLN A CA 1
ATOM 578 C C . GLN A 1 140 ? 23.066 1.626 16.577 1.00 33.44 172 GLN A C 1
ATOM 579 O O . GLN A 1 140 ? 22.838 0.445 16.295 1.00 35.10 172 GLN A O 1
ATOM 585 N N . THR A 1 141 ? 23.452 2.513 15.669 1.00 32.44 173 THR A N 1
ATOM 586 C CA . THR A 1 141 ? 23.248 2.255 14.256 1.00 32.50 173 THR A CA 1
ATOM 587 C C . THR A 1 141 ? 24.297 1.288 13.701 1.00 45.65 173 THR A C 1
ATOM 588 O O . THR A 1 141 ? 25.406 1.137 14.235 1.00 30.76 173 THR A O 1
ATOM 592 N N . ASP A 1 142 ? 23.914 0.625 12.604 1.00 36.28 174 ASP A N 1
ATOM 593 C CA . ASP A 1 142 ? 24.819 -0.191 11.793 1.00 31.49 174 ASP A CA 1
ATOM 594 C C . ASP A 1 142 ? 25.510 -1.262 12.634 1.00 38.19 174 ASP A C 1
ATOM 595 O O . ASP A 1 142 ? 26.695 -1.549 12.468 1.00 37.46 174 ASP A O 1
ATOM 600 N N . GLY A 1 143 ? 24.741 -1.877 13.527 1.00 36.83 175 GLY A N 1
ATOM 601 C CA . GLY A 1 143 ? 25.204 -2.982 14.338 1.00 43.39 175 GLY A CA 1
ATOM 602 C C . GLY A 1 143 ? 25.874 -2.592 15.640 1.00 39.84 175 GLY A C 1
ATOM 603 O O . GLY A 1 143 ? 26.280 -3.482 16.401 1.00 39.18 175 GLY A O 1
ATOM 604 N N . ALA A 1 144 ? 25.997 -1.296 15.933 1.00 30.86 176 ALA A N 1
ATOM 605 C CA . ALA A 1 144 ? 26.754 -0.894 17.113 1.00 27.14 176 ALA A CA 1
ATOM 606 C C . ALA A 1 144 ? 26.064 -1.348 18.395 1.00 31.51 176 ALA A C 1
ATOM 607 O O . ALA A 1 144 ? 26.729 -1.809 19.331 1.00 33.44 176 ALA A O 1
ATOM 609 N N . GLY A 1 145 ? 24.735 -1.230 18.463 1.00 29.94 177 GLY A N 1
ATOM 610 C CA . GLY A 1 145 ? 24.037 -1.632 19.677 1.00 31.82 177 GLY A CA 1
ATOM 611 C C . GLY A 1 145 ? 24.172 -3.118 19.963 1.00 44.22 177 GLY A C 1
ATOM 612 O O . GLY A 1 145 ? 24.384 -3.528 21.112 1.00 32.65 177 GLY A O 1
ATOM 613 N N . ASP A 1 146 ? 24.033 -3.948 18.925 1.00 34.31 178 ASP A N 1
ATOM 614 C CA . ASP A 1 146 ? 24.194 -5.388 19.104 1.00 33.33 178 ASP A CA 1
ATOM 615 C C . ASP A 1 146 ? 25.610 -5.736 19.535 1.00 37.62 178 ASP A C 1
ATOM 616 O O . ASP A 1 146 ? 25.814 -6.627 20.372 1.00 37.02 178 ASP A O 1
ATOM 621 N N . TRP A 1 147 ? 26.607 -5.070 18.950 1.00 32.65 179 TRP A N 1
ATOM 622 C CA . TRP A 1 147 ? 27.980 -5.391 19.312 1.00 35.79 179 TRP A CA 1
ATOM 623 C C . TRP A 1 147 ? 28.283 -4.971 20.741 1.00 35.43 179 TRP A C 1
ATOM 624 O O . TRP A 1 147 ? 28.971 -5.691 21.471 1.00 30.50 179 TRP A O 1
ATOM 635 N N . ARG A 1 148 ? 27.799 -3.797 21.148 1.00 31.71 180 ARG A N 1
ATOM 636 C CA . ARG A 1 148 ? 28.075 -3.318 22.495 1.00 28.59 180 ARG A CA 1
ATOM 637 C C . ARG A 1 148 ? 27.464 -4.251 23.528 1.00 30.68 180 ARG A C 1
ATOM 638 O O . ARG A 1 148 ? 28.077 -4.530 24.563 1.00 29.35 180 ARG A O 1
ATOM 646 N N . GLU A 1 149 ? 26.258 -4.753 23.256 1.00 31.26 181 GLU A N 1
ATOM 647 C CA . GLU A 1 149 ? 25.611 -5.682 24.170 1.00 40.32 181 GLU A CA 1
ATOM 648 C C . GLU A 1 149 ? 26.381 -6.994 24.257 1.00 37.89 181 GLU A C 1
ATOM 649 O O . GLU A 1 149 ? 26.588 -7.530 25.351 1.00 32.58 181 GLU A O 1
ATOM 655 N N . LYS A 1 150 ? 26.814 -7.533 23.114 1.00 30.92 182 LYS A N 1
ATOM 656 C CA . LYS A 1 150 ? 27.555 -8.791 23.137 1.00 31.83 182 LYS A CA 1
ATOM 657 C C . LYS A 1 150 ? 28.866 -8.645 23.901 1.00 30.64 182 LYS A C 1
ATOM 658 O O . LYS A 1 150 ? 29.254 -9.541 24.660 1.00 35.81 182 LYS A O 1
ATOM 664 N N . GLU A 1 151 ? 29.587 -7.546 23.676 1.00 29.92 183 GLU A N 1
ATOM 665 C CA . GLU A 1 151 ? 30.888 -7.373 24.316 1.00 29.55 183 GLU A CA 1
ATOM 666 C C . GLU A 1 151 ? 30.729 -7.094 25.808 1.00 31.59 183 GLU A C 1
ATOM 667 O O . GLU A 1 151 ? 31.501 -7.600 26.627 1.00 33.21 183 GLU A O 1
ATOM 673 N N . ALA A 1 152 ? 29.724 -6.299 26.179 1.00 30.55 184 ALA A N 1
ATOM 674 C CA . ALA A 1 152 ? 29.455 -6.040 27.591 1.00 29.26 184 ALA A CA 1
ATOM 675 C C . ALA A 1 152 ? 29.054 -7.318 28.316 1.00 35.07 184 ALA A C 1
ATOM 676 O O . ALA A 1 152 ? 29.416 -7.517 29.480 1.00 34.85 184 ALA A O 1
ATOM 678 N N . LYS A 1 153 ? 28.292 -8.189 27.649 1.00 30.82 185 LYS A N 1
ATOM 679 C CA . LYS A 1 153 ? 27.945 -9.479 28.237 1.00 31.51 185 LYS A CA 1
ATOM 680 C C . LYS A 1 153 ? 29.176 -10.370 28.360 1.00 35.94 185 LYS A C 1
ATOM 681 O O . LYS A 1 153 ? 29.359 -11.044 29.380 1.00 34.52 185 LYS A O 1
ATOM 687 N N . ASP A 1 154 ? 30.035 -10.380 27.335 1.00 30.86 186 ASP A N 1
ATOM 688 C CA . ASP A 1 154 ? 31.262 -11.171 27.411 1.00 34.20 186 ASP A CA 1
ATOM 689 C C . ASP A 1 154 ? 32.135 -10.716 28.573 1.00 35.31 186 ASP A C 1
ATOM 690 O O . ASP A 1 154 ? 32.744 -11.540 29.265 1.00 33.87 186 ASP A O 1
ATOM 695 N N . LEU A 1 155 ? 32.209 -9.403 28.801 1.00 31.24 187 LEU A N 1
ATOM 696 C CA . LEU A 1 155 ? 33.075 -8.885 29.853 1.00 28.13 187 LEU A CA 1
ATOM 697 C C . LEU A 1 155 ? 32.553 -9.251 31.237 1.00 26.65 187 LEU A C 1
ATOM 698 O O . LEU A 1 155 ? 33.331 -9.627 32.114 1.00 30.69 187 LEU A O 1
ATOM 703 N N . THR A 1 156 ? 31.248 -9.138 31.464 1.00 26.68 188 THR A N 1
ATOM 704 C CA . THR A 1 156 ? 30.734 -9.490 32.784 1.00 25.82 188 THR A CA 1
ATOM 705 C C . THR A 1 156 ? 30.800 -10.994 33.014 1.00 30.52 188 THR A C 1
ATOM 706 O O . THR A 1 156 ? 31.125 -11.441 34.121 1.00 33.40 188 THR A O 1
ATOM 710 N N . GLU A 1 157 ? 30.528 -11.795 31.981 1.00 34.42 189 GLU A N 1
ATOM 711 C CA . GLU A 1 157 ? 30.678 -13.241 32.136 1.00 32.36 189 GLU A CA 1
ATOM 712 C C . GLU A 1 157 ? 32.108 -13.596 32.528 1.00 28.43 189 GLU A C 1
ATOM 713 O O . GLU A 1 157 ? 32.334 -14.422 33.422 1.00 32.98 189 GLU A O 1
ATOM 719 N N . LEU A 1 158 ? 33.087 -12.950 31.893 1.00 29.81 190 LEU A N 1
ATOM 720 C CA . LEU A 1 158 ? 34.492 -13.209 32.203 1.00 32.84 190 LEU A CA 1
ATOM 721 C C . LEU A 1 158 ? 34.804 -12.905 33.665 1.00 37.43 190 LEU A C 1
ATOM 722 O O . LEU A 1 158 ? 35.425 -13.716 34.364 1.00 32.45 190 LEU A O 1
ATOM 727 N N . VAL A 1 159 ? 34.402 -11.725 34.141 1.00 28.95 191 VAL A N 1
ATOM 728 C CA . VAL A 1 159 ? 34.742 -11.329 35.502 1.00 28.13 191 VAL A CA 1
ATOM 729 C C . VAL A 1 159 ? 33.987 -12.181 36.516 1.00 31.25 191 VAL A C 1
ATOM 730 O O . VAL A 1 159 ? 34.536 -12.545 37.565 1.00 30.16 191 VAL A O 1
ATOM 734 N N . GLN A 1 160 ? 32.711 -12.484 36.250 1.00 26.86 192 GLN A N 1
ATOM 735 C CA . GLN A 1 160 ? 31.964 -13.310 37.193 1.00 28.92 192 GLN A CA 1
ATOM 736 C C . GLN A 1 160 ? 32.555 -14.712 37.271 1.00 31.32 192 GLN A C 1
ATOM 737 O O . GLN A 1 160 ? 32.574 -15.329 38.346 1.00 34.86 192 GLN A O 1
ATOM 743 N N . ARG A 1 161 ? 33.057 -15.217 36.142 1.00 27.78 193 ARG A N 1
ATOM 744 C CA . ARG A 1 161 ? 33.727 -16.513 36.123 1.00 29.33 193 ARG A CA 1
ATOM 745 C C . ARG A 1 161 ? 34.988 -16.493 36.978 1.00 32.19 193 ARG A C 1
ATOM 746 O O . ARG A 1 161 ? 35.280 -17.460 37.699 1.00 30.41 193 ARG A O 1
ATOM 754 N N . ARG A 1 162 ? 35.743 -15.391 36.918 1.00 30.55 194 ARG A N 1
ATOM 755 C CA . ARG A 1 162 ? 36.954 -15.272 37.724 1.00 29.40 194 ARG A CA 1
ATOM 756 C C . ARG A 1 162 ? 36.621 -15.166 39.213 1.00 30.48 194 ARG A C 1
ATOM 757 O O . ARG A 1 162 ? 37.257 -15.810 40.053 1.00 26.77 194 ARG A O 1
ATOM 765 N N . ILE A 1 163 ? 35.626 -14.354 39.562 1.00 27.01 195 ILE A N 1
ATOM 766 C CA . ILE A 1 163 ? 35.241 -14.231 40.965 1.00 27.77 195 ILE A CA 1
ATOM 767 C C . ILE A 1 163 ? 34.758 -15.571 41.501 1.00 29.91 195 ILE A C 1
ATOM 768 O O . ILE A 1 163 ? 35.118 -15.979 42.608 1.00 28.72 195 ILE A O 1
ATOM 773 N N . THR A 1 164 ? 33.931 -16.271 40.725 1.00 30.13 196 THR A N 1
ATOM 774 C CA . THR A 1 164 ? 33.401 -17.556 41.162 1.00 27.81 196 THR A CA 1
ATOM 775 C C . THR A 1 164 ? 34.514 -18.578 41.350 1.00 34.15 196 THR A C 1
ATOM 776 O O . THR A 1 164 ? 34.448 -19.418 42.252 1.00 31.66 196 THR A O 1
ATOM 780 N N . TYR A 1 165 ? 35.545 -18.516 40.513 1.00 31.33 197 TYR A N 1
ATOM 781 C CA . TYR A 1 165 ? 36.696 -19.403 40.658 1.00 26.96 197 TYR A CA 1
ATOM 782 C C . TYR A 1 165 ? 37.491 -19.071 41.917 1.00 32.14 197 TYR A C 1
ATOM 783 O O . TYR A 1 165 ? 37.882 -19.972 42.670 1.00 33.99 197 TYR A O 1
ATOM 792 N N . LEU A 1 166 ? 37.740 -17.783 42.163 1.00 31.20 198 LEU A N 1
ATOM 793 C CA . LEU A 1 166 ? 38.454 -17.390 43.369 1.00 27.96 198 LEU A CA 1
ATOM 794 C C . LEU A 1 166 ? 37.704 -17.845 44.617 1.00 30.91 198 LEU A C 1
ATOM 795 O O . LEU A 1 166 ? 38.313 -18.334 45.577 1.00 32.31 198 LEU A O 1
ATOM 800 N N . GLN A 1 167 ? 36.378 -17.715 44.604 1.00 26.93 199 GLN A N 1
ATOM 801 C CA . GLN A 1 167 ? 35.567 -17.964 45.787 1.00 24.49 199 GLN A CA 1
ATOM 802 C C . GLN A 1 167 ? 35.341 -19.438 46.083 1.00 33.77 199 GLN A C 1
ATOM 803 O O . GLN A 1 167 ? 34.831 -19.756 47.166 1.00 33.04 199 GLN A O 1
ATOM 809 N N . ASN A 1 168 ? 35.700 -20.346 45.183 1.00 29.96 200 ASN A N 1
ATOM 810 C CA . ASN A 1 168 ? 35.358 -21.761 45.343 1.00 36.25 200 ASN A CA 1
ATOM 811 C C . ASN A 1 168 ? 36.581 -22.653 45.179 1.00 34.10 200 ASN A C 1
ATOM 812 O O . ASN A 1 168 ? 36.649 -23.494 44.280 1.00 34.86 200 ASN A O 1
ATOM 817 N N . PRO A 1 169 ? 37.553 -22.516 46.076 1.00 40.19 201 PRO A N 1
ATOM 818 C CA . PRO A 1 169 ? 38.700 -23.430 46.088 1.00 43.22 201 PRO A CA 1
ATOM 819 C C . PRO A 1 169 ? 38.269 -24.843 46.443 1.00 42.30 201 PRO A C 1
ATOM 820 O O . PRO A 1 169 ? 37.232 -25.071 47.063 1.00 41.91 201 PRO A O 1
ATOM 824 N N . LYS A 1 170 ? 39.092 -25.808 46.038 1.00 40.56 202 LYS A N 1
ATOM 825 C CA . LYS A 1 170 ? 38.731 -27.204 46.261 1.00 47.12 202 LYS A CA 1
ATOM 826 C C . LYS A 1 170 ? 38.896 -27.599 47.724 1.00 47.67 202 LYS A C 1
ATOM 827 O O . LYS A 1 170 ? 38.101 -28.384 48.250 1.00 50.77 202 LYS A O 1
ATOM 833 N N . ASP A 1 171 ? 39.902 -27.054 48.401 1.00 50.69 203 ASP A N 1
ATOM 834 C CA . ASP A 1 171 ? 40.212 -27.415 49.784 1.00 45.79 203 ASP A CA 1
ATOM 835 C C . ASP A 1 171 ? 40.176 -26.153 50.641 1.00 39.31 203 ASP A C 1
ATOM 836 O O . ASP A 1 171 ? 41.131 -25.370 50.644 1.00 46.49 203 ASP A O 1
ATOM 841 N N . CYS A 1 172 ? 39.083 -25.961 51.384 1.00 43.09 204 CYS A N 1
ATOM 842 C CA . CYS A 1 172 ? 38.960 -24.749 52.189 1.00 41.39 204 CYS A CA 1
ATOM 843 C C . CYS A 1 172 ? 40.013 -24.693 53.287 1.00 47.16 204 CYS A C 1
ATOM 844 O O . CYS A 1 172 ? 40.503 -23.606 53.612 1.00 40.27 204 CYS A O 1
ATOM 847 N N . SER A 1 173 ? 40.382 -25.837 53.871 1.00 38.13 205 SER A N 1
ATOM 848 C CA . SER A 1 173 ? 41.355 -25.798 54.959 1.00 42.67 205 SER A CA 1
ATOM 849 C C . SER A 1 173 ? 42.697 -25.241 54.502 1.00 39.64 205 SER A C 1
ATOM 850 O O . SER A 1 173 ? 43.443 -24.699 55.326 1.00 40.51 205 SER A O 1
ATOM 853 N N . LYS A 1 174 ? 43.005 -25.332 53.209 1.00 39.53 206 LYS A N 1
ATOM 854 C CA . LYS A 1 174 ? 44.295 -24.909 52.683 1.00 40.74 206 LYS A CA 1
ATOM 855 C C . LYS A 1 174 ? 44.241 -23.584 51.926 1.00 45.54 206 LYS A C 1
ATOM 856 O O . LYS A 1 174 ? 45.291 -23.094 51.496 1.00 42.69 206 LYS A O 1
ATOM 862 N N . ALA A 1 175 ? 43.065 -22.981 51.763 1.00 37.10 207 ALA A N 1
ATOM 863 C CA . ALA A 1 175 ? 42.943 -21.802 50.913 1.00 38.55 207 ALA A CA 1
ATOM 864 C C . ALA A 1 175 ? 43.365 -20.537 51.650 1.00 35.10 207 ALA A C 1
ATOM 865 O O . ALA A 1 175 ? 43.129 -20.388 52.849 1.00 35.61 207 ALA A O 1
ATOM 867 N N . ARG A 1 176 ? 44.003 -19.625 50.920 1.00 31.64 208 ARG A N 1
ATOM 868 C CA . ARG A 1 176 ? 44.251 -18.282 51.432 1.00 34.63 208 ARG A CA 1
ATOM 869 C C . ARG A 1 176 ? 42.937 -17.510 51.485 1.00 29.31 208 ARG A C 1
ATOM 870 O O . ARG A 1 176 ? 42.104 -17.608 50.576 1.00 30.96 208 ARG A O 1
ATOM 878 N N . LYS A 1 177 ? 42.740 -16.764 52.573 1.00 34.62 209 LYS A N 1
ATOM 879 C CA . LYS A 1 177 ? 41.437 -16.190 52.876 1.00 29.16 209 LYS A CA 1
ATOM 880 C C . LYS A 1 177 ? 41.574 -14.747 53.332 1.00 30.92 209 LYS A C 1
ATOM 881 O O . LYS A 1 177 ? 42.603 -14.339 53.870 1.00 30.43 209 LYS A O 1
ATOM 887 N N . LEU A 1 178 ? 40.509 -13.981 53.110 1.00 28.56 210 LEU A N 1
ATOM 888 C CA . LEU A 1 178 ? 40.377 -12.610 53.586 1.00 31.01 210 LEU A CA 1
ATOM 889 C C . LEU A 1 178 ? 39.029 -12.526 54.290 1.00 35.19 210 LEU A C 1
ATOM 890 O O . LEU A 1 178 ? 37.996 -12.845 53.693 1.00 28.41 210 LEU A O 1
ATOM 895 N N . VAL A 1 179 ? 39.037 -12.131 55.556 1.00 29.77 211 VAL A N 1
ATOM 896 C CA . VAL A 1 179 ? 37.833 -12.143 56.384 1.00 33.12 211 VAL A CA 1
ATOM 897 C C . VAL A 1 179 ? 37.296 -10.723 56.500 1.00 32.96 211 VAL A C 1
ATOM 898 O O . VAL A 1 179 ? 38.035 -9.795 56.840 1.00 34.32 211 VAL A O 1
ATOM 902 N N . CYS A 1 180 ? 36.013 -10.555 56.202 1.00 28.22 212 CYS A N 1
ATOM 903 C CA . CYS A 1 180 ? 35.325 -9.269 56.254 1.00 24.34 212 CYS A CA 1
ATOM 904 C C . CYS A 1 180 ? 34.144 -9.393 57.207 1.00 31.22 212 CYS A C 1
ATOM 905 O O . CYS A 1 180 ? 33.391 -10.367 57.140 1.00 36.20 212 CYS A O 1
ATOM 908 N N . ASN A 1 181 ? 34.008 -8.429 58.108 1.00 40.17 213 ASN A N 1
ATOM 909 C CA . ASN A 1 181 ? 32.911 -8.371 59.069 1.00 33.26 213 ASN A CA 1
ATOM 910 C C . ASN A 1 181 ? 31.916 -7.320 58.594 1.00 38.08 213 ASN A C 1
ATOM 911 O O . ASN A 1 181 ? 32.258 -6.137 58.482 1.00 34.88 213 ASN A O 1
ATOM 916 N N . ILE A 1 182 ? 30.687 -7.753 58.313 1.00 35.08 214 ILE A N 1
ATOM 917 C CA . ILE A 1 182 ? 29.707 -6.865 57.703 1.00 36.75 214 ILE A CA 1
ATOM 918 C C . ILE A 1 182 ? 29.224 -5.791 58.662 1.00 46.76 214 ILE A C 1
ATOM 919 O O . ILE A 1 182 ? 28.666 -4.777 58.226 1.00 37.94 214 ILE A O 1
ATOM 924 N N . ASN A 1 183 ? 29.425 -5.984 59.962 1.00 41.44 215 ASN A N 1
ATOM 925 C CA . ASN A 1 183 ? 28.780 -5.148 60.964 1.00 44.41 215 ASN A CA 1
ATOM 926 C C . ASN A 1 183 ? 29.465 -3.804 61.152 1.00 44.87 215 ASN A C 1
ATOM 927 O O . ASN A 1 183 ? 29.760 -3.407 62.285 1.00 51.38 215 ASN A O 1
ATOM 932 N N . LYS A 1 184 ? 29.717 -3.097 60.058 1.00 40.79 216 LYS A N 1
ATOM 933 C CA . LYS A 1 184 ? 30.199 -1.729 60.155 1.00 52.72 216 LYS A CA 1
ATOM 934 C C . LYS A 1 184 ? 29.116 -0.836 60.757 1.00 58.42 216 LYS A C 1
ATOM 935 O O . LYS A 1 184 ? 27.918 -1.022 60.522 1.00 41.61 216 LYS A O 1
ATOM 941 N N . GLY A 1 185 ? 29.552 0.138 61.551 1.00 53.70 217 GLY A N 1
ATOM 942 C CA . GLY A 1 185 ? 28.627 0.983 62.279 1.00 50.16 217 GLY A CA 1
ATOM 943 C C . GLY A 1 185 ? 27.944 2.027 61.425 1.00 55.91 217 GLY A C 1
ATOM 944 O O . GLY A 1 185 ? 28.124 3.230 61.643 1.00 50.98 217 GLY A O 1
ATOM 945 N N . CYS A 1 186 ? 27.150 1.575 60.456 1.00 41.47 218 CYS A N 1
ATOM 946 C CA . CYS A 1 186 ? 26.471 2.462 59.519 1.00 33.82 218 CYS A CA 1
ATOM 947 C C . CYS A 1 186 ? 25.288 1.708 58.922 1.00 38.72 218 CYS A C 1
ATOM 948 O O . CYS A 1 186 ? 24.998 0.571 59.302 1.00 42.40 218 CYS A O 1
ATOM 951 N N . GLY A 1 187 ? 24.607 2.350 57.979 1.00 32.42 219 GLY A N 1
ATOM 952 C CA . GLY A 1 187 ? 23.432 1.771 57.363 1.00 36.65 219 GLY A CA 1
ATOM 953 C C . GLY A 1 187 ? 23.748 0.714 56.319 1.00 36.83 219 GLY A C 1
ATOM 954 O O . GLY A 1 187 ? 24.897 0.361 56.052 1.00 36.30 219 GLY A O 1
ATOM 955 N N . TYR A 1 188 ? 22.677 0.216 55.692 1.00 33.77 220 TYR A N 1
ATOM 956 C CA . TYR A 1 188 ? 22.798 -0.947 54.815 1.00 29.79 220 TYR A CA 1
ATOM 957 C C . TYR A 1 188 ? 23.697 -0.672 53.617 1.00 36.20 220 TYR A C 1
ATOM 958 O O . TYR A 1 188 ? 24.480 -1.537 53.212 1.00 30.25 220 TYR A O 1
ATOM 967 N N . GLY A 1 189 ? 23.554 0.496 52.996 1.00 32.11 221 GLY A N 1
ATOM 968 C CA . GLY A 1 189 ? 24.367 0.796 51.829 1.00 32.34 221 GLY A CA 1
ATOM 969 C C . GLY A 1 189 ? 25.836 0.912 52.173 1.00 33.60 221 GLY A C 1
ATOM 970 O O . GLY A 1 189 ? 26.701 0.449 51.422 1.00 32.74 221 GLY A O 1
ATOM 971 N N . CYS A 1 190 ? 26.136 1.523 53.315 1.00 35.49 222 CYS A N 1
ATOM 972 C CA . CYS A 1 190 ? 27.516 1.610 53.773 1.00 39.03 222 CYS A CA 1
ATOM 973 C C . CYS A 1 190 ? 28.064 0.233 54.128 1.00 38.80 222 CYS A C 1
ATOM 974 O O . CYS A 1 190 ? 29.215 -0.088 53.800 1.00 38.35 222 CYS A O 1
ATOM 977 N N . GLN A 1 191 ? 27.243 -0.616 54.754 1.00 29.61 223 GLN A N 1
ATOM 978 C CA . GLN A 1 191 ? 27.686 -1.976 55.032 1.00 30.03 223 GLN A CA 1
ATOM 979 C C . GLN A 1 191 ? 27.958 -2.750 53.745 1.00 34.13 223 GLN A C 1
ATOM 980 O O . GLN A 1 191 ? 28.965 -3.453 53.638 1.00 31.03 223 GLN A O 1
ATOM 986 N N . LEU A 1 192 ? 27.070 -2.641 52.754 1.00 30.26 224 LEU A N 1
ATOM 987 C CA . LEU A 1 192 ? 27.299 -3.360 51.502 1.00 29.89 224 LEU A CA 1
ATOM 988 C C . LEU A 1 192 ? 28.585 -2.894 50.835 1.00 28.08 224 LEU A C 1
ATOM 989 O O . LEU A 1 192 ? 29.344 -3.704 50.302 1.00 29.13 224 LEU A O 1
ATOM 994 N N . HIS A 1 193 ? 28.838 -1.593 50.847 1.00 24.01 225 HIS A N 1
ATOM 995 C CA . HIS A 1 193 ? 30.053 -1.072 50.238 1.00 26.88 225 HIS A CA 1
ATOM 996 C C . HIS A 1 193 ? 31.292 -1.501 50.995 1.00 25.61 225 HIS A C 1
ATOM 997 O O . HIS A 1 193 ? 32.347 -1.687 50.385 1.00 28.78 225 HIS A O 1
ATOM 1004 N N . HIS A 1 194 ? 31.181 -1.694 52.309 1.00 28.51 226 HIS A N 1
ATOM 1005 C CA . HIS A 1 194 ? 32.302 -2.250 53.057 1.00 27.02 226 HIS A CA 1
ATOM 1006 C C . HIS A 1 194 ? 32.660 -3.637 52.534 1.00 25.81 226 HIS A C 1
ATOM 1007 O O . HIS A 1 194 ? 33.834 -3.944 52.297 1.00 30.78 226 HIS A O 1
ATOM 1014 N N . VAL A 1 195 ? 31.655 -4.488 52.319 1.00 28.12 227 VAL A N 1
ATOM 1015 C CA . VAL A 1 195 ? 31.916 -5.834 51.805 1.00 26.99 227 VAL A CA 1
ATOM 1016 C C . VAL A 1 195 ? 32.502 -5.771 50.400 1.00 27.83 227 VAL A C 1
ATOM 1017 O O . VAL A 1 195 ? 33.406 -6.543 50.056 1.00 29.18 227 VAL A O 1
ATOM 1021 N N . VAL A 1 196 ? 32.013 -4.844 49.575 1.00 27.37 228 VAL A N 1
ATOM 1022 C CA . VAL A 1 196 ? 32.576 -4.665 48.237 1.00 26.56 228 VAL A CA 1
ATOM 1023 C C . VAL A 1 196 ? 34.056 -4.320 48.329 1.00 28.67 228 VAL A C 1
ATOM 1024 O O . VAL A 1 196 ? 34.893 -4.884 47.611 1.00 28.81 228 VAL A O 1
ATOM 1028 N N . TYR A 1 197 ? 34.391 -3.363 49.201 1.00 28.98 229 TYR A N 1
ATOM 1029 C CA . TYR A 1 197 ? 35.785 -2.983 49.400 1.00 33.25 229 TYR A CA 1
ATOM 1030 C C . TYR A 1 197 ? 36.618 -4.175 49.863 1.00 33.39 229 TYR A C 1
ATOM 1031 O O . TYR A 1 197 ? 37.712 -4.412 49.340 1.00 30.12 229 TYR A O 1
ATOM 1040 N N . CYS A 1 198 ? 36.094 -4.977 50.795 1.00 28.80 230 CYS A N 1
ATOM 1041 C CA . CYS A 1 198 ? 36.797 -6.202 51.175 1.00 26.33 230 CYS A CA 1
ATOM 1042 C C . CYS A 1 198 ? 36.995 -7.126 49.981 1.00 31.61 230 CYS A C 1
ATOM 1043 O O . CYS A 1 198 ? 38.077 -7.703 49.796 1.00 29.55 230 CYS A O 1
ATOM 1046 N N . PHE A 1 199 ? 35.950 -7.271 49.162 1.00 24.53 231 PHE A N 1
ATOM 1047 C CA . PHE A 1 199 ? 35.956 -8.216 48.048 1.00 22.61 231 PHE A CA 1
ATOM 1048 C C . PHE A 1 199 ? 36.990 -7.835 46.989 1.00 26.67 231 PHE A C 1
ATOM 1049 O O . PHE A 1 199 ? 37.703 -8.701 46.459 1.00 26.75 231 PHE A O 1
ATOM 1057 N N . MET A 1 200 ? 37.080 -6.542 46.660 1.00 24.90 232 MET A N 1
ATOM 1058 C CA . MET A 1 200 ? 38.024 -6.104 45.635 1.00 31.30 232 MET A CA 1
ATOM 1059 C C . MET A 1 200 ? 39.462 -6.382 46.064 1.00 32.12 232 MET A C 1
ATOM 1060 O O . MET A 1 200 ? 40.310 -6.743 45.232 1.00 29.72 232 MET A O 1
ATOM 1065 N N . ILE A 1 201 ? 39.754 -6.219 47.358 1.00 28.29 233 ILE A N 1
ATOM 1066 C CA . ILE A 1 201 ? 41.095 -6.506 47.864 1.00 27.74 233 ILE A CA 1
ATOM 1067 C C . ILE A 1 201 ? 41.343 -8.005 47.915 1.00 29.09 233 ILE A C 1
ATOM 1068 O O . ILE A 1 201 ? 42.438 -8.479 47.583 1.00 32.05 233 ILE A O 1
ATOM 1073 N N . ALA A 1 202 ? 40.336 -8.778 48.328 1.00 31.90 234 ALA A N 1
ATOM 1074 C CA . ALA A 1 202 ? 40.447 -10.230 48.241 1.00 30.98 234 ALA A CA 1
ATOM 1075 C C . ALA A 1 202 ? 40.764 -10.662 46.814 1.00 31.85 234 ALA A C 1
ATOM 1076 O O . ALA A 1 202 ? 41.648 -11.498 46.577 1.00 33.54 234 ALA A O 1
ATOM 1078 N N . TYR A 1 203 ? 40.047 -10.092 45.840 1.00 28.09 235 TYR A N 1
ATOM 1079 C CA . TYR A 1 203 ? 40.292 -10.420 44.438 1.00 27.74 235 TYR A CA 1
ATOM 1080 C C . TYR A 1 203 ? 41.714 -10.058 44.027 1.00 28.35 235 TYR A C 1
ATOM 1081 O O . TYR A 1 203 ? 42.391 -10.834 43.340 1.00 33.53 235 TYR A O 1
ATOM 1090 N N . GLY A 1 204 ? 42.189 -8.890 44.456 1.00 30.46 236 GLY A N 1
ATOM 1091 C CA . GLY A 1 204 ? 43.529 -8.466 44.092 1.00 35.46 236 GLY A CA 1
ATOM 1092 C C . GLY A 1 204 ? 44.622 -9.327 44.701 1.00 38.19 236 GLY A C 1
ATOM 1093 O O . GLY A 1 204 ? 45.694 -9.483 44.107 1.00 35.43 236 GLY A O 1
ATOM 1094 N N . THR A 1 205 ? 44.376 -9.892 45.881 1.00 31.17 237 THR A N 1
ATOM 1095 C CA . THR A 1 205 ? 45.375 -10.676 46.594 1.00 29.92 237 THR A CA 1
ATOM 1096 C C . THR A 1 205 ? 45.183 -12.176 46.426 1.00 31.85 237 THR A C 1
ATOM 1097 O O . THR A 1 205 ? 45.912 -12.951 47.051 1.00 35.11 237 THR A O 1
ATOM 1101 N N . GLN A 1 206 ? 44.229 -12.602 45.597 1.00 31.18 238 GLN A N 1
ATOM 1102 C CA . GLN A 1 206 ? 43.962 -14.021 45.351 1.00 32.89 238 GLN A CA 1
ATOM 1103 C C . GLN A 1 206 ? 43.554 -14.735 46.640 1.00 33.84 238 GLN A C 1
ATOM 1104 O O . GLN A 1 206 ? 43.898 -15.898 46.865 1.00 36.14 238 GLN A O 1
ATOM 1110 N N . ARG A 1 207 ? 42.823 -14.026 47.494 1.00 32.07 239 ARG A N 1
ATOM 1111 C CA . ARG A 1 207 ? 42.278 -14.587 48.723 1.00 31.17 239 ARG A CA 1
ATOM 1112 C C . ARG A 1 207 ? 40.778 -14.786 48.577 1.00 32.18 239 ARG A C 1
ATOM 1113 O O . ARG A 1 207 ? 40.078 -13.920 48.045 1.00 30.75 239 ARG A O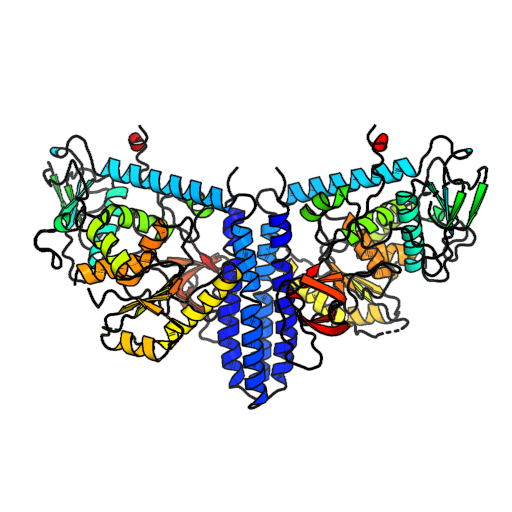 1
ATOM 1121 N N . THR A 1 208 ? 40.298 -15.940 49.033 1.00 34.87 240 THR A N 1
ATOM 1122 C CA . THR A 1 208 ? 38.865 -16.194 49.074 1.00 25.54 240 THR A CA 1
ATOM 1123 C C . THR A 1 208 ? 38.218 -15.341 50.163 1.00 30.58 240 THR A C 1
ATOM 1124 O O . THR A 1 208 ? 38.654 -15.349 51.319 1.00 27.50 240 THR A O 1
ATOM 1128 N N . LEU A 1 209 ? 37.174 -14.603 49.795 1.00 32.38 241 LEU A N 1
ATOM 1129 C CA . LEU A 1 209 ? 36.459 -13.775 50.757 1.00 23.63 241 LEU A CA 1
ATOM 1130 C C . LEU A 1 209 ? 35.616 -14.644 51.690 1.00 30.22 241 LEU A C 1
ATOM 1131 O O . LEU A 1 209 ? 34.820 -15.475 51.233 1.00 32.01 241 LEU A O 1
ATOM 1136 N N . ILE A 1 210 ? 35.802 -14.443 52.995 1.00 26.59 242 ILE A N 1
ATOM 1137 C CA . ILE A 1 210 ? 34.995 -15.061 54.046 1.00 26.47 242 ILE A CA 1
ATOM 1138 C C . ILE A 1 210 ? 34.190 -13.952 54.708 1.00 35.90 242 ILE A C 1
ATOM 1139 O O . ILE A 1 210 ? 34.765 -13.001 55.246 1.00 33.28 242 ILE A O 1
ATOM 1144 N N . LEU A 1 211 ? 32.868 -14.069 54.684 1.00 27.33 243 LEU A N 1
ATOM 1145 C CA . LEU A 1 211 ? 31.980 -13.016 55.167 1.00 31.14 243 LEU A CA 1
ATOM 1146 C C . LEU A 1 211 ? 31.391 -13.429 56.510 1.00 41.74 243 LEU A C 1
ATOM 1147 O O . LEU A 1 211 ? 30.698 -14.448 56.604 1.00 42.30 243 LEU A O 1
ATOM 1152 N N . GLU A 1 212 ? 31.673 -12.640 57.543 1.00 31.61 244 GLU A N 1
ATOM 1153 C CA . GLU A 1 212 ? 31.115 -12.850 58.873 1.00 34.19 244 GLU A CA 1
ATOM 1154 C C . GLU A 1 212 ? 29.963 -11.873 59.072 1.00 45.77 244 GLU A C 1
ATOM 1155 O O . GLU A 1 212 ? 30.167 -10.655 59.040 1.00 33.87 244 GLU A O 1
ATOM 1161 N N . SER A 1 213 ? 28.752 -12.410 59.270 1.00 38.75 245 SER A N 1
ATOM 1162 C CA . SER A 1 213 ? 27.563 -11.581 59.428 1.00 33.70 245 SER A CA 1
ATOM 1163 C C . SER A 1 213 ? 26.731 -11.982 60.642 1.00 47.55 245 SER A C 1
ATOM 1164 O O . SER A 1 213 ? 25.526 -11.709 60.671 1.00 41.14 245 SER A O 1
ATOM 1167 N N . GLN A 1 214 ? 27.337 -12.628 61.635 1.00 43.84 246 GLN A N 1
ATOM 1168 C CA . GLN A 1 214 ? 26.625 -12.895 62.876 1.00 50.62 246 GLN A CA 1
ATOM 1169 C C . GLN A 1 214 ? 26.293 -11.582 63.577 1.00 47.84 246 GLN A C 1
ATOM 1170 O O . GLN A 1 214 ? 27.055 -10.612 63.521 1.00 53.58 246 GLN A O 1
ATOM 1176 N N . ASN A 1 215 ? 25.137 -11.552 64.240 1.00 70.84 247 ASN A N 1
ATOM 1177 C CA . ASN A 1 215 ? 24.669 -10.355 64.945 1.00 82.59 247 ASN A CA 1
ATOM 1178 C C . ASN A 1 215 ? 24.470 -9.179 63.992 1.00 72.94 247 ASN A C 1
ATOM 1179 O O . ASN A 1 215 ? 24.591 -8.015 64.386 1.00 58.02 247 ASN A O 1
ATOM 1184 N N . TRP A 1 216 ? 24.181 -9.477 62.728 1.00 55.07 248 TRP A N 1
ATOM 1185 C CA . TRP A 1 216 ? 23.871 -8.433 61.762 1.00 58.65 248 TRP A CA 1
ATOM 1186 C C . TRP A 1 216 ? 22.609 -7.692 62.192 1.00 83.58 248 TRP A C 1
ATOM 1187 O O . TRP A 1 216 ? 21.585 -8.310 62.498 1.00 72.55 248 TRP A O 1
ATOM 1198 N N . ARG A 1 217 ? 22.692 -6.359 62.234 1.00 74.44 249 ARG A N 1
ATOM 1199 C CA . ARG A 1 217 ? 21.571 -5.577 62.742 1.00 69.95 249 ARG A CA 1
ATOM 1200 C C . ARG A 1 217 ? 20.322 -5.771 61.892 1.00 55.85 249 ARG A C 1
ATOM 1201 O O . ARG A 1 217 ? 19.204 -5.642 62.398 1.00 49.92 249 ARG A O 1
ATOM 1209 N N . TYR A 1 218 ? 20.488 -6.069 60.604 1.00 50.66 250 TYR A N 1
ATOM 1210 C CA . TYR A 1 218 ? 19.365 -6.201 59.685 1.00 47.37 250 TYR A CA 1
ATOM 1211 C C . TYR A 1 218 ? 18.761 -7.597 59.666 1.00 47.00 250 TYR A C 1
ATOM 1212 O O . TYR A 1 218 ? 17.660 -7.766 59.127 1.00 58.64 250 TYR A O 1
ATOM 1221 N N . ALA A 1 219 ? 19.440 -8.592 60.242 1.00 52.40 251 ALA A N 1
ATOM 1222 C CA . ALA A 1 219 ? 18.902 -9.947 60.298 1.00 64.86 251 ALA A CA 1
ATOM 1223 C C . ALA A 1 219 ? 19.707 -10.816 61.257 1.00 60.23 251 ALA A C 1
ATOM 1224 O O . ALA A 1 219 ? 20.935 -10.884 61.155 1.00 54.92 251 ALA A O 1
ATOM 1226 N N . THR A 1 220 ? 19.027 -11.496 62.185 1.00 62.61 252 THR A N 1
ATOM 1227 C CA . THR A 1 220 ? 19.743 -12.326 63.150 1.00 69.45 252 THR A CA 1
ATOM 1228 C C . THR A 1 220 ? 20.365 -13.542 62.473 1.00 63.30 252 THR A C 1
ATOM 1229 O O . THR A 1 220 ? 21.447 -13.993 62.869 1.00 61.13 252 THR A O 1
ATOM 1233 N N . GLY A 1 221 ? 19.698 -14.083 61.453 1.00 49.69 253 GLY A N 1
ATOM 1234 C CA . GLY A 1 221 ? 20.256 -15.177 60.688 1.00 50.70 253 GLY A CA 1
ATOM 1235 C C . GLY A 1 221 ? 21.384 -14.774 59.757 1.00 58.14 253 GLY A C 1
ATOM 1236 O O . GLY A 1 221 ? 22.051 -15.653 59.201 1.00 52.33 253 GLY A O 1
ATOM 1237 N N . GLY A 1 222 ? 21.595 -13.479 59.560 1.00 43.72 254 GLY A N 1
ATOM 1238 C CA . GLY A 1 222 ? 22.754 -13.003 58.838 1.00 43.76 254 GLY A CA 1
ATOM 1239 C C . GLY A 1 222 ? 22.527 -12.822 57.347 1.00 48.30 254 GLY A C 1
ATOM 1240 O O . GLY A 1 222 ? 21.410 -12.753 56.826 1.00 36.56 254 GLY A O 1
ATOM 1241 N N . TRP A 1 223 ? 23.660 -12.742 56.650 1.00 34.73 255 TRP A N 1
ATOM 1242 C CA . TRP A 1 223 ? 23.681 -12.476 55.215 1.00 32.84 255 TRP A CA 1
ATOM 1243 C C . TRP A 1 223 ? 22.818 -13.456 54.435 1.00 32.55 255 TRP A C 1
ATOM 1244 O O . TRP A 1 223 ? 22.075 -13.060 53.529 1.00 32.34 255 TRP A O 1
ATOM 1255 N N . GLU A 1 224 ? 22.913 -14.742 54.759 1.00 32.10 256 GLU A N 1
ATOM 1256 C CA . GLU A 1 224 ? 22.259 -15.757 53.947 1.00 36.33 256 GLU A CA 1
ATOM 1257 C C . GLU A 1 224 ? 20.747 -15.774 54.104 1.00 34.76 256 GLU A C 1
ATOM 1258 O O . GLU A 1 224 ? 20.097 -16.585 53.437 1.00 33.97 256 GLU A O 1
ATOM 1264 N N . THR A 1 225 ? 20.157 -14.913 54.937 1.00 37.27 257 THR A N 1
ATOM 1265 C CA . THR A 1 225 ? 18.703 -14.828 54.951 1.00 32.94 257 THR A CA 1
ATOM 1266 C C . THR A 1 225 ? 18.161 -14.065 53.749 1.00 39.88 257 THR A C 1
ATOM 1267 O O . THR A 1 225 ? 16.945 -14.071 53.534 1.00 36.58 257 THR A O 1
ATOM 1271 N N . VAL A 1 226 ? 19.025 -13.410 52.968 1.00 32.72 258 VAL A N 1
ATOM 1272 C CA . VAL A 1 226 ? 18.578 -12.709 51.770 1.00 35.05 258 VAL A CA 1
ATOM 1273 C C . VAL A 1 226 ? 19.426 -13.058 50.547 1.00 35.13 258 VAL A C 1
ATOM 1274 O O . VAL A 1 226 ? 18.889 -13.238 49.451 1.00 31.03 258 VAL A O 1
ATOM 1278 N N . PHE A 1 227 ? 20.747 -13.135 50.707 1.00 35.70 259 PHE A N 1
ATOM 1279 C CA . PHE A 1 227 ? 21.659 -13.348 49.588 1.00 28.35 259 PHE A CA 1
ATOM 1280 C C . PHE A 1 227 ? 22.354 -14.700 49.693 1.00 31.90 259 PHE A C 1
ATOM 1281 O O . PHE A 1 227 ? 22.549 -15.235 50.786 1.00 30.80 259 PHE A O 1
ATOM 1289 N N . ARG A 1 228 ? 22.755 -15.236 48.542 1.00 28.02 260 ARG A N 1
ATOM 1290 C CA . ARG A 1 228 ? 23.466 -16.503 48.540 1.00 27.58 260 ARG A CA 1
ATOM 1291 C C . ARG A 1 228 ? 24.786 -16.365 49.296 1.00 33.67 260 ARG A C 1
ATOM 1292 O O . ARG A 1 228 ? 25.369 -15.276 49.347 1.00 32.57 260 ARG A O 1
ATOM 1300 N N . PRO A 1 229 ? 25.268 -17.443 49.918 1.00 32.49 261 PRO A N 1
ATOM 1301 C CA . PRO A 1 229 ? 26.625 -17.411 50.475 1.00 30.21 261 PRO A CA 1
ATOM 1302 C C . PRO A 1 229 ? 27.612 -17.044 49.376 1.00 28.80 261 PRO A C 1
ATOM 1303 O O . PRO A 1 229 ? 27.414 -17.368 48.203 1.00 37.56 261 PRO A O 1
ATOM 1307 N N . VAL A 1 230 ? 28.679 -16.339 49.761 1.00 29.76 262 VAL A N 1
ATOM 1308 C CA . VAL A 1 230 ? 29.653 -15.888 48.767 1.00 26.90 262 VAL A CA 1
ATOM 1309 C C . VAL A 1 230 ? 30.554 -17.011 48.280 1.00 37.32 262 VAL A C 1
ATOM 1310 O O . VAL A 1 230 ? 31.402 -16.775 47.409 1.00 31.11 262 VAL A O 1
ATOM 1314 N N . SER A 1 231 ? 30.379 -18.228 48.795 1.00 31.87 263 SER A N 1
ATOM 1315 C CA . SER A 1 231 ? 31.117 -19.393 48.336 1.00 30.37 263 SER A CA 1
ATOM 1316 C C . SER A 1 231 ? 30.227 -20.612 48.508 1.00 38.27 263 SER A C 1
ATOM 1317 O O . SER A 1 231 ? 29.368 -20.647 49.395 1.00 35.45 263 SER A O 1
ATOM 1320 N N . GLU A 1 232 ? 30.430 -21.603 47.646 1.00 32.82 264 GLU A N 1
ATOM 1321 C CA . GLU A 1 232 ? 29.773 -22.890 47.803 1.00 35.34 264 GLU A CA 1
ATOM 1322 C C . GLU A 1 232 ? 30.665 -23.924 48.475 1.00 47.14 264 GLU A C 1
ATOM 1323 O O . GLU A 1 232 ? 30.155 -24.935 48.962 1.00 41.66 264 GLU A O 1
ATOM 1329 N N . THR A 1 233 ? 31.976 -23.695 48.517 1.00 35.74 265 THR A N 1
ATOM 1330 C CA . THR A 1 233 ? 32.919 -24.680 49.020 1.00 37.86 265 THR A CA 1
ATOM 1331 C C . THR A 1 233 ? 33.753 -24.215 50.202 1.00 45.39 265 THR A C 1
ATOM 1332 O O . THR A 1 233 ? 34.438 -25.050 50.810 1.00 39.90 265 THR A O 1
ATOM 1336 N N . CYS A 1 234 ? 33.734 -22.926 50.550 1.00 36.48 266 CYS A N 1
ATOM 1337 C CA . CYS A 1 234 ? 34.693 -22.412 51.527 1.00 37.52 266 CYS A CA 1
ATOM 1338 C C . CYS A 1 234 ? 34.073 -21.215 52.239 1.00 39.99 266 CYS A C 1
ATOM 1339 O O . CYS A 1 234 ? 34.134 -20.085 51.740 1.00 39.63 266 CYS A O 1
ATOM 1342 N N . THR A 1 235 ? 33.506 -21.473 53.416 1.00 37.79 267 THR A N 1
ATOM 1343 C CA . THR A 1 235 ? 32.850 -20.446 54.209 1.00 35.13 267 THR A CA 1
ATOM 1344 C C . THR A 1 235 ? 33.333 -20.415 55.656 1.00 38.12 267 THR A C 1
ATOM 1345 O O . THR A 1 235 ? 32.678 -19.786 56.492 1.00 43.27 267 THR A O 1
ATOM 1349 N N . ASP A 1 236 ? 34.446 -21.072 55.988 1.00 40.12 268 ASP A N 1
ATOM 1350 C CA . ASP A 1 236 ? 34.972 -21.024 57.347 1.00 39.27 268 ASP A CA 1
ATOM 1351 C C . ASP A 1 236 ? 36.361 -20.399 57.364 1.00 38.80 268 ASP A C 1
ATOM 1352 O O . ASP A 1 236 ? 37.021 -20.242 56.333 1.00 38.65 268 ASP A O 1
ATOM 1357 N N . ARG A 1 237 ? 36.800 -20.052 58.572 1.00 34.50 269 ARG A N 1
ATOM 1358 C CA . ARG A 1 237 ? 38.020 -19.285 58.789 1.00 42.98 269 ARG A CA 1
ATOM 1359 C C . ARG A 1 237 ? 39.214 -20.166 59.142 1.00 40.99 269 ARG A C 1
ATOM 1360 O O . ARG A 1 237 ? 40.228 -19.663 59.633 1.00 46.38 269 ARG A O 1
ATOM 1368 N N . SER A 1 238 ? 39.112 -21.466 58.909 1.00 36.15 270 SER A N 1
ATOM 1369 C CA . SER A 1 238 ? 40.177 -22.382 59.279 1.00 46.15 270 SER A CA 1
ATOM 1370 C C . SER A 1 238 ? 41.457 -22.079 58.503 1.00 35.14 270 SER A C 1
ATOM 1371 O O . SER A 1 238 ? 41.438 -21.515 57.401 1.00 37.64 270 SER A O 1
ATOM 1374 N N . GLY A 1 239 ? 42.575 -22.486 59.083 1.00 41.58 271 GLY A N 1
ATOM 1375 C CA . GLY A 1 239 ? 43.869 -22.291 58.463 1.00 42.25 271 GLY A CA 1
ATOM 1376 C C . GLY A 1 239 ? 44.966 -22.471 59.490 1.00 39.37 271 GLY A C 1
ATOM 1377 O O . GLY A 1 239 ? 44.716 -22.737 60.665 1.00 41.87 271 GLY A O 1
ATOM 1378 N N . LEU A 1 240 ? 46.196 -22.313 59.018 1.00 36.77 272 LEU A N 1
ATOM 1379 C CA . LEU A 1 240 ? 47.362 -22.503 59.870 1.00 44.50 272 LEU A CA 1
ATOM 1380 C C . LEU A 1 240 ? 47.880 -21.209 60.483 1.00 38.69 272 LEU A C 1
ATOM 1381 O O . LEU A 1 240 ? 48.715 -21.267 61.391 1.00 41.77 272 LEU A O 1
ATOM 1386 N N . SER A 1 241 ? 47.417 -20.052 60.014 1.00 36.96 273 SER A N 1
ATOM 1387 C CA . SER A 1 241 ? 47.856 -18.779 60.565 1.00 45.35 273 SER A CA 1
ATOM 1388 C C . SER A 1 241 ? 46.804 -17.721 60.262 1.00 31.81 273 SER A C 1
ATOM 1389 O O . SER A 1 241 ? 46.238 -17.694 59.159 1.00 33.57 273 SER A O 1
ATOM 1392 N N . THR A 1 242 ? 46.554 -16.858 61.252 1.00 38.29 274 THR A N 1
ATOM 1393 C CA . THR A 1 242 ? 45.577 -15.781 61.161 1.00 32.61 274 THR A CA 1
ATOM 1394 C C . THR A 1 242 ? 46.203 -14.492 61.670 1.00 38.71 274 THR A C 1
ATOM 1395 O O . THR A 1 242 ? 46.989 -14.512 62.624 1.00 37.25 274 THR A O 1
ATOM 1399 N N . GLY A 1 243 ? 45.861 -13.374 61.032 1.00 35.01 275 GLY A N 1
ATOM 1400 C CA . GLY A 1 243 ? 46.399 -12.089 61.438 1.00 36.33 275 GLY A CA 1
ATOM 1401 C C . GLY A 1 243 ? 45.577 -10.940 60.899 1.00 43.00 275 GLY A C 1
ATOM 1402 O O . GLY A 1 243 ? 44.816 -11.093 59.942 1.00 39.37 275 GLY A O 1
ATOM 1403 N N . HIS A 1 244 ? 45.731 -9.783 61.538 1.00 35.72 276 HIS A N 1
ATOM 1404 C CA . HIS A 1 244 ? 45.124 -8.551 61.052 1.00 36.89 276 HIS A CA 1
ATOM 1405 C C . HIS A 1 244 ? 45.965 -7.968 59.916 1.00 30.45 276 HIS A C 1
ATOM 1406 O O . HIS A 1 244 ? 47.195 -8.075 59.905 1.00 41.91 276 HIS A O 1
ATOM 1413 N N . TRP A 1 245 ? 45.290 -7.329 58.963 1.00 31.90 277 TRP A N 1
ATOM 1414 C CA . TRP A 1 245 ? 45.966 -6.779 57.788 1.00 30.49 277 TRP A CA 1
ATOM 1415 C C . TRP A 1 245 ? 47.143 -5.888 58.169 1.00 40.77 277 TRP A C 1
ATOM 1416 O O . TRP A 1 245 ? 47.005 -4.961 58.968 1.00 41.73 277 TRP A O 1
ATOM 1427 N N . SER A 1 246 ? 48.299 -6.157 57.554 1.00 38.94 278 SER A N 1
ATOM 1428 C CA . SER A 1 246 ? 49.496 -5.343 57.718 1.00 49.01 278 SER A CA 1
ATOM 1429 C C . SER A 1 246 ? 50.182 -5.042 56.387 1.00 87.23 278 SER A C 1
ATOM 1430 O O . SER A 1 246 ? 51.322 -4.560 56.388 1.00 86.76 278 SER A O 1
ATOM 1433 N N . GLY A 1 247 ? 49.540 -5.325 55.264 1.00 65.19 279 GLY A N 1
ATOM 1434 C CA . GLY A 1 247 ? 50.123 -5.106 53.955 1.00 56.16 279 GLY A CA 1
ATOM 1435 C C . GLY A 1 247 ? 50.538 -6.414 53.297 1.00 74.71 279 GLY A C 1
ATOM 1436 O O . GLY A 1 247 ? 50.914 -7.390 53.965 1.00 68.93 279 GLY A O 1
ATOM 1437 N N . GLU A 1 248 ? 50.483 -6.430 51.964 1.00 53.59 280 GLU A N 1
ATOM 1438 C CA . GLU A 1 248 ? 50.774 -7.648 51.212 1.00 50.48 280 GLU A CA 1
ATOM 1439 C C . GLU A 1 248 ? 52.174 -8.182 51.524 1.00 48.98 280 GLU A C 1
ATOM 1440 O O . GLU A 1 248 ? 52.400 -9.396 51.520 1.00 63.10 280 GLU A O 1
ATOM 1446 N N . ASN A 1 253 ? 53.364 -14.556 54.845 1.00 56.81 285 ASN A N 1
ATOM 1447 C CA . ASN A 1 253 ? 52.793 -15.893 54.716 1.00 42.08 285 ASN A CA 1
ATOM 1448 C C . ASN A 1 253 ? 51.721 -16.133 55.781 1.00 41.26 285 ASN A C 1
ATOM 1449 O O . ASN A 1 253 ? 51.849 -17.036 56.612 1.00 49.81 285 ASN A O 1
ATOM 1454 N N . ILE A 1 254 ? 50.671 -15.320 55.744 1.00 37.66 286 ILE A N 1
ATOM 1455 C CA . ILE A 1 254 ? 49.529 -15.440 56.640 1.00 37.35 286 ILE A CA 1
ATOM 1456 C C . ILE A 1 254 ? 48.373 -16.010 55.834 1.00 38.36 286 ILE A C 1
ATOM 1457 O O . ILE A 1 254 ? 47.952 -15.418 54.829 1.00 34.96 286 ILE A O 1
ATOM 1462 N N . GLN A 1 255 ? 47.853 -17.158 56.272 1.00 38.49 287 GLN A N 1
ATOM 1463 C CA . GLN A 1 255 ? 46.838 -17.826 55.470 1.00 40.25 287 GLN A CA 1
ATOM 1464 C C . GLN A 1 255 ? 45.498 -17.103 55.537 1.00 41.70 287 GLN A C 1
ATOM 1465 O O . GLN A 1 255 ? 44.783 -17.013 54.527 1.00 34.53 287 GLN A O 1
ATOM 1471 N N . VAL A 1 256 ? 45.129 -16.604 56.713 1.00 33.67 288 VAL A N 1
ATOM 1472 C CA . VAL A 1 256 ? 43.829 -15.985 56.938 1.00 32.43 288 VAL A CA 1
ATOM 1473 C C . VAL A 1 256 ? 44.081 -14.565 57.416 1.00 32.60 288 VAL A C 1
ATOM 1474 O O . VAL A 1 256 ? 44.570 -14.362 58.535 1.00 36.95 288 VAL A O 1
ATOM 1478 N N . VAL A 1 257 ? 43.742 -13.579 56.587 1.00 31.75 289 VAL A N 1
ATOM 1479 C CA . VAL A 1 257 ? 43.975 -12.176 56.904 1.00 39.58 289 VAL A CA 1
ATOM 1480 C C . VAL A 1 257 ? 42.635 -11.510 57.177 1.00 35.77 289 VAL A C 1
ATOM 1481 O O . VAL A 1 257 ? 41.683 -11.673 56.406 1.00 35.95 289 VAL A O 1
ATOM 1485 N N . GLU A 1 258 ? 42.568 -10.762 58.273 1.00 36.25 290 GLU A N 1
ATOM 1486 C CA . GLU A 1 258 ? 41.358 -10.069 58.699 1.00 32.46 290 GLU A CA 1
ATOM 1487 C C . GLU A 1 258 ? 41.472 -8.603 58.295 1.00 40.40 290 GLU A C 1
ATOM 1488 O O . GLU A 1 258 ? 42.422 -7.917 58.686 1.00 33.73 290 GLU A O 1
ATOM 1494 N N . LEU A 1 259 ? 40.508 -8.128 57.497 1.00 30.42 291 LEU A N 1
ATOM 1495 C CA . LEU A 1 259 ? 40.560 -6.776 56.952 1.00 32.33 291 LEU A CA 1
ATOM 1496 C C . LEU A 1 259 ? 39.705 -5.834 57.783 1.00 38.39 291 LEU A C 1
ATOM 1497 O O . LEU A 1 259 ? 38.560 -6.179 58.118 1.00 37.00 291 LEU A O 1
ATOM 1502 N N . PRO A 1 260 ? 40.212 -4.642 58.137 1.00 42.89 292 PRO A N 1
ATOM 1503 C CA . PRO A 1 260 ? 39.359 -3.658 58.819 1.00 42.88 292 PRO A CA 1
ATOM 1504 C C . PRO A 1 260 ? 38.611 -2.751 57.850 1.00 47.55 292 PRO A C 1
ATOM 1505 O O . PRO A 1 260 ? 38.751 -2.875 56.625 1.00 44.34 292 PRO A O 1
ATOM 1509 N N . ILE A 1 261 ? 37.808 -1.835 58.401 1.00 42.02 293 ILE A N 1
ATOM 1510 C CA . ILE A 1 261 ? 37.146 -0.831 57.580 1.00 44.16 293 ILE A CA 1
ATOM 1511 C C . ILE A 1 261 ? 38.201 0.022 56.880 1.00 41.70 293 ILE A C 1
ATOM 1512 O O . ILE A 1 261 ? 39.337 0.165 57.351 1.00 37.63 293 ILE A O 1
ATOM 1517 N N . VAL A 1 262 ? 37.818 0.603 55.740 1.00 42.20 294 VAL A N 1
ATOM 1518 C CA . VAL A 1 262 ? 38.805 1.274 54.894 1.00 48.83 294 VAL A CA 1
ATOM 1519 C C . VAL A 1 262 ? 39.428 2.469 55.606 1.00 45.92 294 VAL A C 1
ATOM 1520 O O . VAL A 1 262 ? 40.606 2.789 55.397 1.00 48.38 294 VAL A O 1
ATOM 1524 N N . ASP A 1 263 ? 38.661 3.140 56.459 1.00 48.31 295 ASP A N 1
ATOM 1525 C CA . ASP A 1 263 ? 39.157 4.293 57.201 1.00 49.42 295 ASP A CA 1
ATOM 1526 C C . ASP A 1 263 ? 40.331 3.943 58.111 1.00 59.14 295 ASP A C 1
ATOM 1527 O O . ASP A 1 263 ? 41.162 4.813 58.400 1.00 65.08 295 ASP A O 1
ATOM 1532 N N . SER A 1 264 ? 40.466 2.679 58.506 1.00 61.15 296 SER A N 1
ATOM 1533 C CA . SER A 1 264 ? 41.538 2.245 59.391 1.00 54.97 296 SER A CA 1
ATOM 1534 C C . SER A 1 264 ? 42.621 1.456 58.665 1.00 64.19 296 SER A C 1
ATOM 1535 O O . SER A 1 264 ? 43.491 0.875 59.321 1.00 69.10 296 SER A O 1
ATOM 1538 N N . LEU A 1 265 ? 42.599 1.426 57.335 1.00 43.04 297 LEU A N 1
ATOM 1539 C CA . LEU A 1 265 ? 43.429 0.502 56.572 1.00 45.72 297 LEU A CA 1
ATOM 1540 C C . LEU A 1 265 ? 44.813 1.094 56.329 1.00 52.50 297 LEU A C 1
ATOM 1541 O O . LEU A 1 265 ? 44.944 2.145 55.690 1.00 62.56 297 LEU A O 1
ATOM 1546 N N . HIS A 1 266 ? 45.848 0.398 56.814 1.00 50.79 298 HIS A N 1
ATOM 1547 C CA . HIS A 1 266 ? 47.236 0.770 56.551 1.00 51.93 298 HIS A CA 1
ATOM 1548 C C . HIS A 1 266 ? 48.069 -0.507 56.508 1.00 47.64 298 HIS A C 1
ATOM 1549 O O . HIS A 1 266 ? 47.946 -1.336 57.424 1.00 47.80 298 HIS A O 1
ATOM 1556 N N . PRO A 1 267 ? 48.923 -0.701 55.481 1.00 48.88 299 PRO A N 1
ATOM 1557 C CA . PRO A 1 267 ? 49.127 0.154 54.304 1.00 59.77 299 PRO A CA 1
ATOM 1558 C C . PRO A 1 267 ? 48.051 -0.116 53.255 1.00 50.02 299 PRO A C 1
ATOM 1559 O O . PRO A 1 267 ? 47.583 -1.250 53.142 1.00 40.34 299 PRO A O 1
ATOM 1563 N N . ARG A 1 268 ? 47.659 0.904 52.510 1.00 50.06 300 ARG A N 1
ATOM 1564 C CA . ARG A 1 268 ? 46.627 0.725 51.496 1.00 39.08 300 ARG A CA 1
ATOM 1565 C C . ARG A 1 268 ? 47.172 -0.076 50.320 1.00 42.74 300 ARG A C 1
ATOM 1566 O O . ARG A 1 268 ? 48.246 0.250 49.796 1.00 38.10 300 ARG A O 1
ATOM 1574 N N . PRO A 1 269 ? 46.473 -1.119 49.877 1.00 38.24 301 PRO A N 1
ATOM 1575 C CA . PRO A 1 269 ? 46.865 -1.817 48.649 1.00 38.71 301 PRO A CA 1
ATOM 1576 C C . PRO A 1 269 ? 46.354 -1.073 47.429 1.00 37.50 301 PRO A C 1
ATOM 1577 O O . PRO A 1 269 ? 45.551 -0.140 47.561 1.00 39.04 301 PRO A O 1
ATOM 1581 N N . PRO A 1 270 ? 46.788 -1.449 46.222 1.00 35.31 302 PRO A N 1
ATOM 1582 C CA . PRO A 1 270 ? 46.313 -0.743 45.020 1.00 30.81 302 PRO A CA 1
ATOM 1583 C C . PRO A 1 270 ? 44.924 -1.157 44.559 1.00 31.85 302 PRO A C 1
ATOM 1584 O O . PRO A 1 270 ? 44.365 -0.496 43.674 1.00 33.78 302 PRO A O 1
ATOM 1588 N N . TYR A 1 271 ? 44.343 -2.210 45.129 1.00 30.32 303 TYR A N 1
ATOM 1589 C CA . TYR A 1 271 ? 43.095 -2.776 44.615 1.00 33.71 303 TYR A CA 1
ATOM 1590 C C . TYR A 1 271 ? 41.884 -2.042 45.201 1.00 47.40 303 TYR A C 1
ATOM 1591 O O . TYR A 1 271 ? 41.033 -2.619 45.886 1.00 35.71 303 TYR A O 1
ATOM 1600 N N . LEU A 1 272 ? 41.808 -0.747 44.901 1.00 35.61 304 LEU A N 1
ATOM 1601 C CA . LEU A 1 272 ? 40.743 0.122 45.376 1.00 31.49 304 LEU A CA 1
ATOM 1602 C C . LEU A 1 272 ? 40.186 0.945 44.227 1.00 33.34 304 LEU A C 1
ATOM 1603 O O . LEU A 1 272 ? 40.917 1.258 43.281 1.00 29.47 304 LEU A O 1
ATOM 1608 N N . PRO A 1 273 ? 38.904 1.316 44.279 1.00 27.22 305 PRO A N 1
ATOM 1609 C CA . PRO A 1 273 ? 38.389 2.283 43.299 1.00 28.66 305 PRO A CA 1
ATOM 1610 C C . PRO A 1 273 ? 39.181 3.585 43.402 1.00 29.55 305 PRO A C 1
ATOM 1611 O O . PRO A 1 273 ? 39.783 3.884 44.436 1.00 31.98 305 PRO A O 1
ATOM 1615 N N . LEU A 1 274 ? 39.210 4.362 42.316 1.00 28.08 306 LEU A N 1
ATOM 1616 C CA . LEU A 1 274 ? 38.442 4.115 41.104 1.00 29.40 306 LEU A CA 1
ATOM 1617 C C . LEU A 1 274 ? 39.237 3.475 39.971 1.00 31.30 306 LEU A C 1
ATOM 1618 O O . LEU A 1 274 ? 38.845 3.563 38.808 1.00 31.58 306 LEU A O 1
ATOM 1623 N N . ALA A 1 275 ? 40.351 2.835 40.305 1.00 39.75 307 ALA A N 1
ATOM 1624 C CA . ALA A 1 275 ? 41.154 2.178 39.287 1.00 31.60 307 ALA A CA 1
ATOM 1625 C C . ALA A 1 275 ? 40.427 0.952 38.741 1.00 35.38 307 ALA A C 1
ATOM 1626 O O . ALA A 1 275 ? 39.523 0.399 39.371 1.00 31.91 307 ALA A O 1
ATOM 1628 N N . VAL A 1 276 ? 40.832 0.531 37.548 1.00 31.69 308 VAL A N 1
ATOM 1629 C CA . VAL A 1 276 ? 40.261 -0.653 36.912 1.00 29.01 308 VAL A CA 1
ATOM 1630 C C . VAL A 1 276 ? 41.401 -1.575 36.497 1.00 31.12 308 VAL A C 1
ATOM 1631 O O . VAL A 1 276 ? 42.548 -1.131 36.325 1.00 35.73 308 VAL A O 1
ATOM 1635 N N . PRO A 1 277 ? 41.117 -2.864 36.320 1.00 31.19 309 PRO A N 1
ATOM 1636 C CA . PRO A 1 277 ? 42.182 -3.803 35.931 1.00 27.94 309 PRO A CA 1
ATOM 1637 C C . PRO A 1 277 ? 42.766 -3.445 34.568 1.00 29.32 309 PRO A C 1
ATOM 1638 O O . PRO A 1 277 ? 42.044 -3.240 33.592 1.00 30.47 309 PRO A O 1
ATOM 1642 N N . GLU A 1 278 ? 44.093 -3.364 34.510 1.00 29.71 310 GLU A N 1
ATOM 1643 C CA . GLU A 1 278 ? 44.742 -2.965 33.261 1.00 30.77 310 GLU A CA 1
ATOM 1644 C C . GLU A 1 278 ? 44.411 -3.919 32.120 1.00 33.10 310 GLU A C 1
ATOM 1645 O O . GLU A 1 278 ? 44.396 -3.506 30.954 1.00 35.07 310 GLU A O 1
ATOM 1651 N N . ASP A 1 279 ? 44.123 -5.187 32.425 1.00 35.33 311 ASP A N 1
ATOM 1652 C CA . ASP A 1 279 ? 43.824 -6.140 31.362 1.00 36.37 311 ASP A CA 1
ATOM 1653 C C . ASP A 1 279 ? 42.436 -5.938 30.769 1.00 42.55 311 ASP A C 1
ATOM 1654 O O . ASP A 1 279 ? 42.160 -6.445 29.674 1.00 38.90 311 ASP A O 1
ATOM 1659 N N . LEU A 1 280 ? 41.566 -5.198 31.457 1.00 31.04 312 LEU A N 1
ATOM 1660 C CA . LEU A 1 280 ? 40.214 -4.942 30.979 1.00 28.50 312 LEU A CA 1
ATOM 1661 C C . LEU A 1 280 ? 40.004 -3.516 30.480 1.00 35.69 312 LEU A C 1
ATOM 1662 O O . LEU A 1 280 ? 39.005 -3.255 29.796 1.00 29.75 312 LEU A O 1
ATOM 1667 N N . ALA A 1 281 ? 40.928 -2.601 30.781 1.00 33.16 313 ALA A N 1
ATOM 1668 C CA . ALA A 1 281 ? 40.657 -1.179 30.598 1.00 37.15 313 ALA A CA 1
ATOM 1669 C C . ALA A 1 281 ? 40.347 -0.837 29.144 1.00 35.97 313 ALA A C 1
ATOM 1670 O O . ALA A 1 281 ? 39.403 -0.088 28.864 1.00 31.68 313 ALA A O 1
ATOM 1672 N N . ASP A 1 282 ? 41.133 -1.355 28.198 1.00 33.02 314 ASP A N 1
ATOM 1673 C CA . ASP A 1 282 ? 40.896 -0.992 26.805 1.00 35.92 314 ASP A CA 1
ATOM 1674 C C . ASP A 1 282 ? 39.556 -1.523 26.312 1.00 36.43 314 ASP A C 1
ATOM 1675 O O . ASP A 1 282 ? 38.831 -0.815 25.601 1.00 33.40 314 ASP A O 1
ATOM 1680 N N . ARG A 1 283 ? 39.205 -2.763 26.675 1.00 29.94 315 ARG A N 1
ATOM 1681 C CA . ARG A 1 283 ? 37.926 -3.308 26.237 1.00 27.63 315 ARG A CA 1
ATOM 1682 C C . ARG A 1 283 ? 36.765 -2.553 26.873 1.00 37.04 315 ARG A C 1
ATOM 1683 O O . ARG A 1 283 ? 35.725 -2.343 26.237 1.00 33.88 315 ARG A O 1
ATOM 1691 N N . LEU A 1 284 ? 36.926 -2.148 28.134 1.00 28.84 316 LEU A N 1
ATOM 1692 C CA . LEU A 1 284 ? 35.857 -1.441 28.836 1.00 30.32 316 LEU A CA 1
ATOM 1693 C C . LEU A 1 284 ? 35.601 -0.070 28.221 1.00 30.90 316 LEU A C 1
ATOM 1694 O O . LEU A 1 284 ? 34.445 0.360 28.097 1.00 36.28 316 LEU A O 1
ATOM 1699 N N . LEU A 1 285 ? 36.664 0.623 27.811 1.00 32.86 317 LEU A N 1
ATOM 1700 C CA . LEU A 1 285 ? 36.496 1.930 27.183 1.00 33.79 317 LEU A CA 1
ATOM 1701 C C . LEU A 1 285 ? 35.709 1.840 25.880 1.00 34.32 317 LEU A C 1
ATOM 1702 O O . LEU A 1 285 ? 34.993 2.780 25.522 1.00 37.66 317 LEU A O 1
ATOM 1707 N N . ARG A 1 286 ? 35.809 0.724 25.163 1.00 33.62 318 ARG A N 1
ATOM 1708 C CA . ARG A 1 286 ? 35.032 0.590 23.937 1.00 44.81 318 ARG A CA 1
ATOM 1709 C C . ARG A 1 286 ? 33.551 0.368 24.204 1.00 43.58 318 ARG A C 1
ATOM 1710 O O . ARG A 1 286 ? 32.751 0.438 23.265 1.00 37.31 318 ARG A O 1
ATOM 1718 N N . VAL A 1 287 ? 33.179 0.050 25.439 1.00 30.59 319 VAL A N 1
ATOM 1719 C CA . VAL A 1 287 ? 31.838 -0.407 25.762 1.00 25.63 319 VAL A CA 1
ATOM 1720 C C . VAL A 1 287 ? 31.116 0.559 26.692 1.00 27.19 319 VAL A C 1
ATOM 1721 O O . VAL A 1 287 ? 29.910 0.765 26.551 1.00 30.69 319 VAL A O 1
ATOM 1725 N N . HIS A 1 288 ? 31.834 1.174 27.631 1.00 28.75 320 HIS A N 1
ATOM 1726 C CA . HIS A 1 288 ? 31.223 1.754 28.822 1.00 28.45 320 HIS A CA 1
ATOM 1727 C C . HIS A 1 288 ? 31.828 3.110 29.162 1.00 29.61 320 HIS A C 1
ATOM 1728 O O . HIS A 1 288 ? 33.046 3.284 29.126 1.00 31.59 320 HIS A O 1
ATOM 1735 N N . GLY A 1 289 ? 30.966 4.061 29.536 1.00 34.48 321 GLY A N 1
ATOM 1736 C CA . GLY A 1 289 ? 31.379 5.438 29.747 1.00 26.32 321 GLY A CA 1
ATOM 1737 C C . GLY A 1 289 ? 32.015 5.758 31.088 1.00 38.52 321 GLY A C 1
ATOM 1738 O O . GLY A 1 289 ? 32.522 6.868 31.258 1.00 33.28 321 GLY A O 1
ATOM 1739 N N . ASP A 1 290 ? 31.991 4.841 32.050 1.00 37.45 322 ASP A N 1
ATOM 1740 C CA . ASP A 1 290 ? 32.660 5.044 33.338 1.00 28.31 322 ASP A CA 1
ATOM 1741 C C . ASP A 1 290 ? 33.167 3.696 33.825 1.00 31.20 322 ASP A C 1
ATOM 1742 O O . ASP A 1 290 ? 32.538 3.033 34.658 1.00 27.22 322 ASP A O 1
ATOM 1747 N N . PRO A 1 291 ? 34.299 3.235 33.294 1.00 29.76 323 PRO A N 1
ATOM 1748 C CA . PRO A 1 291 ? 34.770 1.885 33.654 1.00 29.27 323 PRO A CA 1
ATOM 1749 C C . PRO A 1 291 ? 34.938 1.677 35.148 1.00 29.75 323 PRO A C 1
ATOM 1750 O O . PRO A 1 291 ? 34.686 0.569 35.640 1.00 28.30 323 PRO A O 1
ATOM 1754 N N . ALA A 1 292 ? 35.331 2.714 35.887 1.00 25.18 324 ALA A N 1
ATOM 1755 C CA . ALA A 1 292 ? 35.478 2.600 37.335 1.00 26.78 324 ALA A CA 1
ATOM 1756 C C . ALA A 1 292 ? 34.218 2.045 37.989 1.00 30.05 324 ALA A C 1
ATOM 1757 O O . ALA A 1 292 ? 34.290 1.141 38.833 1.00 27.04 324 ALA A O 1
ATOM 1759 N N . VAL A 1 293 ? 33.051 2.589 37.629 1.00 25.89 325 VAL A N 1
ATOM 1760 C CA . VAL A 1 293 ? 31.833 2.124 38.279 1.00 25.89 325 VAL A CA 1
ATOM 1761 C C . VAL A 1 293 ? 31.436 0.750 37.764 1.00 26.78 325 VAL A C 1
ATOM 1762 O O . VAL A 1 293 ? 30.844 -0.051 38.500 1.00 27.58 325 VAL A O 1
ATOM 1766 N N . TRP A 1 294 ? 31.740 0.446 36.505 1.00 24.94 326 TRP A N 1
ATOM 1767 C CA . TRP A 1 294 ? 31.492 -0.904 36.019 1.00 24.51 326 TRP A CA 1
ATOM 1768 C C . TRP A 1 294 ? 32.244 -1.928 36.862 1.00 24.83 326 TRP A C 1
ATOM 1769 O O . TRP A 1 294 ? 31.694 -2.979 37.211 1.00 28.40 326 TRP A O 1
ATOM 1780 N N . TRP A 1 295 ? 33.505 -1.637 37.192 1.00 24.58 327 TRP A N 1
ATOM 1781 C CA . TRP A 1 295 ? 34.322 -2.565 37.969 1.00 27.65 327 TRP A CA 1
ATOM 1782 C C . TRP A 1 295 ? 33.743 -2.768 39.366 1.00 24.75 327 TRP A C 1
ATOM 1783 O O . TRP A 1 295 ? 33.628 -3.900 39.836 1.00 27.66 327 TRP A O 1
ATOM 1794 N N . VAL A 1 296 ? 33.366 -1.681 40.040 1.00 26.09 328 VAL A N 1
ATOM 1795 C CA . VAL A 1 296 ? 32.707 -1.797 41.340 1.00 24.14 328 VAL A CA 1
ATOM 1796 C C . VAL A 1 296 ? 31.467 -2.666 41.214 1.00 26.58 328 VAL A C 1
ATOM 1797 O O . VAL A 1 296 ? 31.202 -3.535 42.053 1.00 24.62 328 VAL A O 1
ATOM 1801 N N . SER A 1 297 ? 30.699 -2.451 40.150 1.00 26.55 329 SER A N 1
ATOM 1802 C CA . SER A 1 297 ? 29.419 -3.128 39.984 1.00 28.77 329 SER A CA 1
ATOM 1803 C C . SER A 1 297 ? 29.556 -4.635 39.812 1.00 24.48 329 SER A C 1
ATOM 1804 O O . SER A 1 297 ? 28.605 -5.370 40.113 1.00 25.30 329 SER A O 1
ATOM 1807 N N . GLN A 1 298 ? 30.712 -5.123 39.354 1.00 24.69 330 GLN A N 1
ATOM 1808 C CA . GLN A 1 298 ? 30.867 -6.569 39.216 1.00 24.15 330 GLN A CA 1
ATOM 1809 C C . GLN A 1 298 ? 30.862 -7.257 40.578 1.00 27.65 330 GLN A C 1
ATOM 1810 O O . GLN A 1 298 ? 30.329 -8.365 40.728 1.00 28.97 330 GLN A O 1
ATOM 1816 N N . PHE A 1 299 ? 31.442 -6.615 41.585 1.00 27.35 331 PHE A N 1
ATOM 1817 C CA . PHE A 1 299 ? 31.424 -7.197 42.922 1.00 26.13 331 PHE A CA 1
ATOM 1818 C C . PHE A 1 299 ? 30.068 -7.022 43.589 1.00 28.78 331 PHE A C 1
ATOM 1819 O O . PHE A 1 299 ? 29.573 -7.948 44.247 1.00 25.59 331 PHE A O 1
ATOM 1827 N N . VAL A 1 300 ? 29.417 -5.882 43.372 1.00 26.29 332 VAL A N 1
ATOM 1828 C CA . VAL A 1 300 ? 28.036 -5.745 43.827 1.00 24.39 332 VAL A CA 1
ATOM 1829 C C . VAL A 1 300 ? 27.180 -6.866 43.249 1.00 28.68 332 VAL A C 1
ATOM 1830 O O . VAL A 1 300 ? 26.455 -7.555 43.975 1.00 30.34 332 VAL A O 1
ATOM 1834 N N . LYS A 1 301 ? 27.291 -7.090 41.937 1.00 29.77 333 LYS A N 1
ATOM 1835 C CA . LYS A 1 301 ? 26.488 -8.106 41.259 1.00 27.40 333 LYS A CA 1
ATOM 1836 C C . LYS A 1 301 ? 26.652 -9.483 41.898 1.00 29.99 333 LYS A C 1
ATOM 1837 O O . LYS A 1 301 ? 25.671 -10.194 42.128 1.00 28.97 333 LYS A O 1
ATOM 1843 N N . TYR A 1 302 ? 27.894 -9.899 42.154 1.00 29.37 334 TYR A N 1
ATOM 1844 C CA . TYR A 1 302 ? 28.110 -11.216 42.750 1.00 25.07 334 TYR A CA 1
ATOM 1845 C C . TYR A 1 302 ? 27.549 -11.278 44.159 1.00 29.82 334 TYR A C 1
ATOM 1846 O O . TYR A 1 302 ? 26.964 -12.294 44.555 1.00 28.69 334 TYR A O 1
ATOM 1855 N N . LEU A 1 303 ? 27.705 -10.198 44.925 1.00 28.00 335 LEU A N 1
ATOM 1856 C CA . LEU A 1 303 ? 27.282 -10.224 46.318 1.00 24.99 335 LEU A CA 1
ATOM 1857 C C . LEU A 1 303 ? 25.771 -10.343 46.445 1.00 27.51 335 LEU A C 1
ATOM 1858 O O . LEU A 1 303 ? 25.277 -11.060 47.324 1.00 31.17 335 LEU A O 1
ATOM 1863 N N . ILE A 1 304 ? 25.019 -9.673 45.578 1.00 28.07 336 ILE A N 1
ATOM 1864 C CA . ILE A 1 304 ? 23.580 -9.584 45.795 1.00 29.52 336 ILE A CA 1
ATOM 1865 C C . ILE A 1 304 ? 22.808 -10.656 45.036 1.00 31.87 336 ILE A C 1
ATOM 1866 O O . ILE A 1 304 ? 21.605 -10.508 44.801 1.00 33.45 336 ILE A O 1
ATOM 1871 N N . ARG A 1 305 ? 23.474 -11.728 44.637 1.00 29.71 337 ARG A N 1
ATOM 1872 C CA . ARG A 1 305 ? 22.756 -12.877 44.105 1.00 28.77 337 ARG A CA 1
ATOM 1873 C C . ARG A 1 305 ? 21.680 -13.291 45.112 1.00 35.16 337 ARG A C 1
ATOM 1874 O O . ARG A 1 305 ? 22.013 -13.592 46.263 1.00 33.64 337 ARG A O 1
ATOM 1882 N N . PRO A 1 306 ? 20.399 -13.277 44.742 1.00 36.52 338 PRO A N 1
ATOM 1883 C CA . PRO A 1 306 ? 19.355 -13.508 45.744 1.00 34.15 338 PRO A CA 1
ATOM 1884 C C . PRO A 1 306 ? 19.160 -14.984 46.056 1.00 32.23 338 PRO A C 1
ATOM 1885 O O . PRO A 1 306 ? 19.335 -15.863 45.204 1.00 34.03 338 PRO A O 1
ATOM 1889 N N . GLN A 1 307 ? 18.809 -15.244 47.316 1.00 32.67 339 GLN A N 1
ATOM 1890 C CA . GLN A 1 307 ? 18.267 -16.541 47.690 1.00 36.46 339 GLN A CA 1
ATOM 1891 C C . GLN A 1 307 ? 16.934 -16.760 46.977 1.00 35.97 339 GLN A C 1
ATOM 1892 O O . GLN A 1 307 ? 16.219 -15.800 46.680 1.00 37.41 339 GLN A O 1
ATOM 1898 N N . PRO A 1 308 ? 16.567 -18.015 46.704 1.00 37.08 340 PRO A N 1
ATOM 1899 C CA . PRO A 1 308 ? 15.345 -18.252 45.913 1.00 41.74 340 PRO A CA 1
ATOM 1900 C C . PRO A 1 308 ? 14.107 -17.592 46.489 1.00 36.68 340 PRO A C 1
ATOM 1901 O O . PRO A 1 308 ? 13.238 -17.162 45.725 1.00 37.83 340 PRO A O 1
ATOM 1905 N N . TRP A 1 309 ? 13.994 -17.492 47.810 1.00 38.09 341 TRP A N 1
ATOM 1906 C CA . TRP A 1 309 ? 12.792 -16.904 48.392 1.00 35.50 341 TRP A CA 1
ATOM 1907 C C . TRP A 1 309 ? 12.758 -15.393 48.204 1.00 37.54 341 TRP A C 1
ATOM 1908 O O . TRP A 1 309 ? 11.677 -14.815 48.047 1.00 36.81 341 TRP A O 1
ATOM 1919 N N . LEU A 1 310 ? 13.920 -14.738 48.206 1.00 33.54 342 LEU A N 1
ATOM 1920 C CA . LEU A 1 310 ? 13.962 -13.317 47.874 1.00 33.92 342 LEU A CA 1
ATOM 1921 C C . LEU A 1 310 ? 13.675 -13.089 46.393 1.00 41.36 342 LEU A C 1
ATOM 1922 O O . LEU A 1 310 ? 13.011 -12.113 46.025 1.00 32.29 342 LEU A O 1
ATOM 1927 N N . GLU A 1 311 ? 14.182 -13.974 45.532 1.00 31.78 343 GLU A N 1
ATOM 1928 C CA . GLU A 1 311 ? 13.866 -13.899 44.108 1.00 32.95 343 GLU A CA 1
ATOM 1929 C C . GLU A 1 311 ? 12.356 -13.927 43.894 1.00 41.89 343 GLU A C 1
ATOM 1930 O O . GLU A 1 311 ? 11.807 -13.121 43.135 1.00 41.53 343 GLU A O 1
ATOM 1936 N N . LYS A 1 312 ? 11.661 -14.842 44.572 1.00 35.81 344 LYS A N 1
ATOM 1937 C CA . LYS A 1 312 ? 10.208 -14.910 44.427 1.00 37.14 344 LYS A CA 1
ATOM 1938 C C . LYS A 1 312 ? 9.537 -13.656 44.977 1.00 37.00 344 LYS A C 1
ATOM 1939 O O . LYS A 1 312 ? 8.594 -13.131 44.374 1.00 40.62 344 LYS A O 1
ATOM 1945 N N . GLU A 1 313 ? 10.009 -13.160 46.121 1.00 36.56 345 GLU A N 1
ATOM 1946 C CA . GLU A 1 313 ? 9.411 -11.967 46.710 1.00 36.53 345 GLU A CA 1
ATOM 1947 C C . GLU A 1 313 ? 9.542 -10.771 45.779 1.00 32.40 345 GLU A C 1
ATOM 1948 O O . GLU A 1 313 ? 8.619 -9.957 45.668 1.00 40.38 345 GLU A O 1
ATOM 1954 N N . ILE A 1 314 ? 10.684 -10.649 45.095 1.00 35.16 346 ILE A N 1
ATOM 1955 C CA . ILE A 1 314 ? 10.866 -9.540 44.164 1.00 34.31 346 ILE A CA 1
ATOM 1956 C C . ILE A 1 314 ? 9.909 -9.676 42.988 1.00 42.57 346 ILE A C 1
ATOM 1957 O O . ILE A 1 314 ? 9.260 -8.704 42.582 1.00 36.81 346 ILE A O 1
ATOM 1962 N N . GLU A 1 315 ? 9.800 -10.881 42.427 1.00 37.45 347 GLU A N 1
ATOM 1963 C CA . GLU A 1 315 ? 8.864 -11.108 41.329 1.00 43.39 347 GLU A CA 1
ATOM 1964 C C . GLU A 1 315 ? 7.434 -10.760 41.733 1.00 46.18 347 GLU A C 1
ATOM 1965 O O . GLU A 1 315 ? 6.705 -10.114 40.969 1.00 43.25 347 GLU A O 1
ATOM 1971 N N . GLU A 1 316 ? 7.007 -11.197 42.925 1.00 43.82 348 GLU A N 1
ATOM 1972 C CA . GLU A 1 316 ? 5.661 -10.884 43.402 1.00 38.97 348 GLU A CA 1
ATOM 1973 C C . GLU A 1 316 ? 5.486 -9.384 43.588 1.00 52.25 348 GLU A C 1
ATOM 1974 O O . GLU A 1 316 ? 4.440 -8.821 43.235 1.00 36.49 348 GLU A O 1
ATOM 1980 N N . ALA A 1 317 ? 6.496 -8.723 44.163 1.00 36.76 349 ALA A N 1
ATOM 1981 C CA . ALA A 1 317 ? 6.438 -7.275 44.315 1.00 40.14 349 ALA A CA 1
ATOM 1982 C C . ALA A 1 317 ? 6.300 -6.592 42.962 1.00 36.47 349 ALA A C 1
ATOM 1983 O O . ALA A 1 317 ? 5.511 -5.653 42.807 1.00 38.98 349 ALA A O 1
ATOM 1985 N N . THR A 1 318 ? 7.060 -7.050 41.967 1.00 35.22 350 THR A N 1
ATOM 1986 C CA . THR A 1 318 ? 6.986 -6.444 40.642 1.00 36.15 350 THR A CA 1
ATOM 1987 C C . THR A 1 318 ? 5.567 -6.498 40.095 1.00 47.60 350 THR A C 1
ATOM 1988 O O . THR A 1 318 ? 5.078 -5.525 39.512 1.00 41.71 350 THR A O 1
ATOM 1992 N N . LYS A 1 319 ? 4.891 -7.630 40.285 1.00 42.62 351 LYS A N 1
ATOM 1993 C CA . LYS A 1 319 ? 3.509 -7.767 39.838 1.00 39.51 351 LYS A CA 1
ATOM 1994 C C . LYS A 1 319 ? 2.568 -6.906 40.675 1.00 38.81 351 LYS A C 1
ATOM 1995 O O . LYS A 1 319 ? 1.745 -6.160 40.128 1.00 47.67 351 LYS A O 1
ATOM 2001 N N . LYS A 1 320 ? 2.666 -6.999 42.006 1.00 45.87 352 LYS A N 1
ATOM 2002 C CA . LYS A 1 320 ? 1.728 -6.280 42.863 1.00 40.96 352 LYS A CA 1
ATOM 2003 C C . LYS A 1 320 ? 1.793 -4.772 42.640 1.00 57.51 352 LYS A C 1
ATOM 2004 O O . LYS A 1 320 ? 0.766 -4.088 42.724 1.00 40.34 352 LYS A O 1
ATOM 2010 N N . LEU A 1 321 ? 2.980 -4.234 42.361 1.00 43.70 353 LEU A N 1
ATOM 2011 C CA . LEU A 1 321 ? 3.166 -2.796 42.217 1.00 41.18 353 LEU A CA 1
ATOM 2012 C C . LEU A 1 321 ? 2.899 -2.285 40.812 1.00 38.31 353 LEU A C 1
ATOM 2013 O O . LEU A 1 321 ? 2.816 -1.070 40.618 1.00 44.30 353 LEU A O 1
ATOM 2018 N N . GLY A 1 322 ? 2.776 -3.168 39.834 1.00 39.74 354 GLY A N 1
ATOM 2019 C CA . GLY A 1 322 ? 2.650 -2.721 38.465 1.00 45.95 354 GLY A CA 1
ATOM 2020 C C . GLY A 1 322 ? 3.899 -2.053 37.940 1.00 44.09 354 GLY A C 1
ATOM 2021 O O . GLY A 1 322 ? 3.811 -1.139 37.110 1.00 39.33 354 GLY A O 1
ATOM 2022 N N . PHE A 1 323 ? 5.065 -2.477 38.421 1.00 34.67 355 PHE A N 1
ATOM 2023 C CA . PHE A 1 323 ? 6.330 -1.945 37.930 1.00 36.28 355 PHE A CA 1
ATOM 2024 C C . PHE A 1 323 ? 6.545 -2.384 36.486 1.00 36.56 355 PHE A C 1
ATOM 2025 O O . PHE A 1 323 ? 6.660 -3.581 36.202 1.00 39.56 355 PHE A O 1
ATOM 2033 N N . LYS A 1 324 ? 6.583 -1.418 35.569 1.00 38.33 356 LYS A N 1
ATOM 2034 C CA . LYS A 1 324 ? 6.847 -1.690 34.161 1.00 46.99 356 LYS A CA 1
ATOM 2035 C C . LYS A 1 324 ? 7.393 -0.420 33.516 1.00 34.55 356 LYS A C 1
ATOM 2036 O O . LYS A 1 324 ? 7.383 0.658 34.115 1.00 37.69 356 LYS A O 1
ATOM 2042 N N . HIS A 1 325 ? 7.856 -0.563 32.260 1.00 34.75 357 HIS A N 1
ATOM 2043 C CA . HIS A 1 325 ? 8.635 0.465 31.592 1.00 33.68 357 HIS A CA 1
ATOM 2044 C C . HIS A 1 325 ? 7.808 1.221 30.562 1.00 33.84 357 HIS A C 1
ATOM 2045 O O . HIS A 1 325 ? 6.855 0.676 29.995 1.00 38.01 357 HIS A O 1
ATOM 2052 N N . PRO A 1 326 ? 8.154 2.495 30.294 1.00 36.25 358 PRO A N 1
ATOM 2053 C CA . PRO A 1 326 ? 9.261 3.248 30.914 1.00 34.64 358 PRO A CA 1
ATOM 2054 C C . PRO A 1 326 ? 8.958 3.678 32.355 1.00 36.06 358 PRO A C 1
ATOM 2055 O O . PRO A 1 326 ? 7.797 3.910 32.686 1.00 32.70 358 PRO A O 1
ATOM 2059 N N . VAL A 1 327 ? 9.986 3.767 33.197 1.00 30.54 359 VAL A N 1
ATOM 2060 C CA . VAL A 1 327 ? 9.824 4.184 34.588 1.00 30.56 359 VAL A CA 1
ATOM 2061 C C . VAL A 1 327 ? 11.115 4.845 35.053 1.00 33.55 359 VAL A C 1
ATOM 2062 O O . VAL A 1 327 ? 12.212 4.363 34.759 1.00 34.64 359 VAL A O 1
ATOM 2066 N N . ILE A 1 328 ? 10.987 5.940 35.797 1.00 28.60 360 ILE A N 1
ATOM 2067 C CA . ILE A 1 328 ? 12.135 6.679 36.316 1.00 27.90 360 ILE A CA 1
ATOM 2068 C C . ILE A 1 328 ? 12.195 6.520 37.828 1.00 33.50 360 ILE A C 1
ATOM 2069 O O . ILE A 1 328 ? 11.169 6.606 38.520 1.00 28.21 360 ILE A O 1
ATOM 2074 N N . GLY A 1 329 ? 13.396 6.280 38.336 1.00 24.95 361 GLY A N 1
ATOM 2075 C CA . GLY A 1 329 ? 13.615 6.096 39.756 1.00 24.04 361 GLY A CA 1
ATOM 2076 C C . GLY A 1 329 ? 14.039 7.399 40.405 1.00 30.17 361 GLY A C 1
ATOM 2077 O O . GLY A 1 329 ? 14.895 8.122 39.887 1.00 31.45 361 GLY A O 1
ATOM 2078 N N . VAL A 1 330 ? 13.427 7.685 41.544 1.00 28.34 362 VAL A N 1
ATOM 2079 C CA . VAL A 1 330 ? 13.720 8.874 42.328 1.00 30.17 362 VAL A CA 1
ATOM 2080 C C . VAL A 1 330 ? 13.963 8.441 43.765 1.00 36.21 362 VAL A C 1
ATOM 2081 O O . VAL A 1 330 ? 13.124 7.758 44.368 1.00 28.59 362 VAL A O 1
ATOM 2085 N N . HIS A 1 331 ? 15.099 8.848 44.319 1.00 29.57 363 HIS A N 1
ATOM 2086 C CA . HIS A 1 331 ? 15.413 8.584 45.717 1.00 29.87 363 HIS A CA 1
ATOM 2087 C C . HIS A 1 331 ? 15.627 9.904 46.433 1.00 32.70 363 HIS A C 1
ATOM 2088 O O . HIS A 1 331 ? 16.535 10.664 46.074 1.00 31.63 363 HIS A O 1
ATOM 2095 N N . VAL A 1 332 ? 14.804 10.169 47.449 1.00 32.46 364 VAL A N 1
ATOM 2096 C CA . VAL A 1 332 ? 14.854 11.424 48.181 1.00 28.09 364 VAL A CA 1
ATOM 2097 C C . VAL A 1 332 ? 15.307 11.109 49.600 1.00 31.38 364 VAL A C 1
ATOM 2098 O O . VAL A 1 332 ? 14.526 10.596 50.409 1.00 36.28 364 VAL A O 1
ATOM 2102 N N . ARG A 1 333 ? 16.557 11.434 49.909 1.00 33.00 365 ARG A N 1
ATOM 2103 C CA . ARG A 1 333 ? 17.111 11.243 51.243 1.00 32.21 365 ARG A CA 1
ATOM 2104 C C . ARG A 1 333 ? 17.007 12.560 52.003 1.00 41.07 365 ARG A C 1
ATOM 2105 O O . ARG A 1 333 ? 17.554 13.581 51.565 1.00 44.22 365 ARG A O 1
ATOM 2113 N N . ARG A 1 334 ? 16.308 12.532 53.138 1.00 48.11 366 ARG A N 1
ATOM 2114 C CA . ARG A 1 334 ? 16.055 13.728 53.925 1.00 55.80 366 ARG A CA 1
ATOM 2115 C C . ARG A 1 334 ? 16.752 13.732 55.279 1.00 66.17 366 ARG A C 1
ATOM 2116 O O . ARG A 1 334 ? 17.002 14.813 55.820 1.00 80.92 366 ARG A O 1
ATOM 2124 N N . THR A 1 335 ? 17.087 12.566 55.828 1.00 54.12 367 THR A N 1
ATOM 2125 C CA . THR A 1 335 ? 17.743 12.508 57.129 1.00 87.79 367 THR A CA 1
ATOM 2126 C C . THR A 1 335 ? 19.177 13.014 57.011 1.00 101.90 367 THR A C 1
ATOM 2127 O O . THR A 1 335 ? 20.002 12.414 56.313 1.00 103.56 367 THR A O 1
ATOM 2131 N N . ASP A 1 336 ? 19.471 14.107 57.704 1.00 117.08 368 ASP A N 1
ATOM 2132 C CA . ASP A 1 336 ? 20.780 14.750 57.640 1.00 112.86 368 ASP A CA 1
ATOM 2133 C C . ASP A 1 336 ? 21.950 13.773 57.722 1.00 97.24 368 ASP A C 1
ATOM 2134 O O . ASP A 1 336 ? 21.942 12.848 58.527 1.00 94.52 368 ASP A O 1
ATOM 2139 N N . ALA A 1 343 ? 21.720 17.837 53.282 1.00 84.12 375 ALA A N 1
ATOM 2140 C CA . ALA A 1 343 ? 21.116 19.024 52.684 1.00 103.90 375 ALA A CA 1
ATOM 2141 C C . ALA A 1 343 ? 19.713 18.716 52.155 1.00 98.24 375 ALA A C 1
ATOM 2142 O O . ALA A 1 343 ? 19.433 17.594 51.738 1.00 90.26 375 ALA A O 1
ATOM 2144 N N . PHE A 1 344 ? 18.841 19.724 52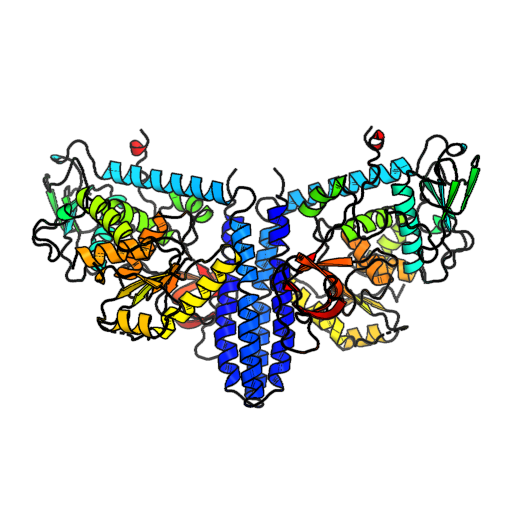.172 1.00 70.91 376 PHE A N 1
ATOM 2145 C CA . PHE A 1 344 ? 17.449 19.567 51.771 1.00 70.38 376 PHE A CA 1
ATOM 2146 C C . PHE A 1 344 ? 17.275 19.878 50.290 1.00 70.70 376 PHE A C 1
ATOM 2147 O O . PHE A 1 344 ? 17.844 20.846 49.774 1.00 63.26 376 PHE A O 1
ATOM 2155 N N . HIS A 1 345 ? 16.490 19.044 49.607 1.00 47.05 377 HIS A N 1
ATOM 2156 C CA . HIS A 1 345 ? 16.080 19.308 48.229 1.00 35.47 377 HIS A CA 1
ATOM 2157 C C . HIS A 1 345 ? 14.576 19.079 48.132 1.00 34.87 377 HIS A C 1
ATOM 2158 O O . HIS A 1 345 ? 14.096 17.984 48.492 1.00 34.60 377 HIS A O 1
ATOM 2165 N N . PRO A 1 346 ? 13.800 20.061 47.673 1.00 41.69 378 PRO A N 1
ATOM 2166 C CA . PRO A 1 346 ? 12.351 19.863 47.576 1.00 43.20 378 PRO A CA 1
ATOM 2167 C C . PRO A 1 346 ? 11.999 18.944 46.420 1.00 40.57 378 PRO A C 1
ATOM 2168 O O . PRO A 1 346 ? 12.737 18.827 45.433 1.00 33.85 378 PRO A O 1
ATOM 2172 N N . ILE A 1 347 ? 10.845 18.282 46.554 1.00 32.89 379 ILE A N 1
ATOM 2173 C CA . ILE A 1 347 ? 10.420 17.331 45.528 1.00 37.98 379 ILE A CA 1
ATOM 2174 C C . ILE A 1 347 ? 10.415 17.983 44.149 1.00 34.86 379 ILE A C 1
ATOM 2175 O O . ILE A 1 347 ? 10.750 17.338 43.139 1.00 32.59 379 ILE A O 1
ATOM 2180 N N . GLU A 1 348 ? 10.064 19.270 44.077 1.00 31.90 380 GLU A N 1
ATOM 2181 C CA . GLU A 1 348 ? 10.023 19.949 42.788 1.00 32.05 380 GLU A CA 1
ATOM 2182 C C . GLU A 1 348 ? 11.363 19.875 42.063 1.00 30.72 380 GLU A C 1
ATOM 2183 O O . GLU A 1 348 ? 11.397 19.812 40.829 1.00 33.58 380 GLU A O 1
ATOM 2189 N N . GLU A 1 349 ? 12.472 19.885 42.805 1.00 34.07 381 GLU A N 1
ATOM 2190 C CA . GLU A 1 349 ? 13.778 19.851 42.155 1.00 40.07 381 GLU A CA 1
ATOM 2191 C C . GLU A 1 349 ? 14.022 18.499 41.490 1.00 38.86 381 GLU A C 1
ATOM 2192 O O . GLU A 1 349 ? 14.493 18.442 40.348 1.00 39.43 381 GLU A O 1
ATOM 2198 N N . TYR A 1 350 ? 13.709 17.396 42.181 1.00 32.37 382 TYR A N 1
ATOM 2199 C CA . TYR A 1 350 ? 13.838 16.088 41.545 1.00 31.57 382 TYR A CA 1
ATOM 2200 C C . TYR A 1 350 ? 12.970 16.005 40.295 1.00 31.77 382 TYR A C 1
ATOM 2201 O O . TYR A 1 350 ? 13.406 15.498 39.255 1.00 29.88 382 TYR A O 1
ATOM 2210 N N . MET A 1 351 ? 11.739 16.525 40.365 1.00 30.58 383 MET A N 1
ATOM 2211 C CA . MET A 1 351 ? 10.789 16.303 39.281 1.00 32.84 383 MET A CA 1
ATOM 2212 C C . MET A 1 351 ? 11.114 17.116 38.034 1.00 33.12 383 MET A C 1
ATOM 2213 O O . MET A 1 351 ? 10.694 16.732 36.940 1.00 34.24 383 MET A O 1
ATOM 2218 N N . VAL A 1 352 ? 11.852 18.219 38.153 1.00 37.15 384 VAL A N 1
ATOM 2219 C CA . VAL A 1 352 ? 12.288 18.923 36.949 1.00 36.09 384 VAL A CA 1
ATOM 2220 C C . VAL A 1 352 ? 13.119 17.993 36.074 1.00 25.67 384 VAL A C 1
ATOM 2221 O O . VAL A 1 352 ? 12.975 17.971 34.847 1.00 29.03 384 VAL A O 1
ATOM 2225 N N . HIS A 1 353 ? 13.986 17.201 36.697 1.00 28.75 385 HIS A N 1
ATOM 2226 C CA . HIS A 1 353 ? 14.853 16.288 35.960 1.00 29.74 385 HIS A CA 1
ATOM 2227 C C . HIS A 1 353 ? 14.107 15.057 35.477 1.00 26.95 385 HIS A C 1
ATOM 2228 O O . HIS A 1 353 ? 14.407 14.538 34.396 1.00 28.91 385 HIS A O 1
ATOM 2235 N N . VAL A 1 354 ? 13.123 14.598 36.246 1.00 29.25 386 VAL A N 1
ATOM 2236 C CA . VAL A 1 354 ? 12.259 13.513 35.798 1.00 28.48 386 VAL A CA 1
ATOM 2237 C C . VAL A 1 354 ? 11.489 13.935 34.555 1.00 31.28 386 VAL A C 1
ATOM 2238 O O . VAL A 1 354 ? 11.426 13.204 33.561 1.00 29.62 386 VAL A O 1
ATOM 2242 N N . GLU A 1 355 ? 10.861 15.114 34.612 1.00 28.32 387 GLU A N 1
ATOM 2243 C CA . GLU A 1 355 ? 10.062 15.584 33.487 1.00 26.36 387 GLU A CA 1
ATOM 2244 C C . GLU A 1 355 ? 10.924 15.763 32.244 1.00 29.46 387 GLU A C 1
ATOM 2245 O O . GLU A 1 355 ? 10.542 15.348 31.142 1.00 33.03 387 GLU A O 1
ATOM 2251 N N . GLU A 1 356 ? 12.101 16.366 32.408 1.00 28.28 388 GLU A N 1
ATOM 2252 C CA . GLU A 1 356 ? 13.006 16.559 31.282 1.00 29.24 388 GLU A CA 1
ATOM 2253 C C . GLU A 1 356 ? 13.393 15.229 30.652 1.00 30.72 388 GLU A C 1
ATOM 2254 O O . GLU A 1 356 ? 13.478 15.118 29.422 1.00 29.55 388 GLU A O 1
ATOM 2260 N N . HIS A 1 357 ? 13.634 14.201 31.468 1.00 32.14 389 HIS A N 1
ATOM 2261 C CA . HIS A 1 357 ? 14.037 12.934 30.875 1.00 27.31 389 HIS A CA 1
ATOM 2262 C C . HIS A 1 357 ? 12.870 12.258 30.159 1.00 30.17 389 HIS A C 1
ATOM 2263 O O . HIS A 1 357 ? 13.059 11.650 29.102 1.00 28.94 389 HIS A O 1
ATOM 2270 N N . PHE A 1 358 ? 11.656 12.350 30.709 1.00 26.39 390 PHE A N 1
ATOM 2271 C CA . PHE A 1 358 ? 10.500 11.810 30.002 1.00 26.76 390 PHE A CA 1
ATOM 2272 C C . PHE A 1 358 ? 10.284 12.539 28.681 1.00 31.50 390 PHE A C 1
ATOM 2273 O O . PHE A 1 358 ? 9.829 11.931 27.707 1.00 31.75 390 PHE A O 1
ATOM 2281 N N . GLN A 1 359 ? 10.627 13.830 28.621 1.00 28.15 391 GLN A N 1
ATOM 2282 C CA . GLN A 1 359 ? 10.549 14.550 27.355 1.00 32.58 391 GLN A CA 1
ATOM 2283 C C . GLN A 1 359 ? 11.545 13.995 26.349 1.00 32.11 391 GLN A C 1
ATOM 2284 O O . GLN A 1 359 ? 11.230 13.856 25.159 1.00 32.17 391 GLN A O 1
ATOM 2290 N N . LEU A 1 360 ? 12.752 13.670 26.810 1.00 27.49 392 LEU A N 1
ATOM 2291 C CA . LEU A 1 360 ? 13.736 13.056 25.925 1.00 24.92 392 LEU A CA 1
ATOM 2292 C C . LEU A 1 360 ? 13.261 11.695 25.428 1.00 29.49 392 LEU A C 1
ATOM 2293 O O . LEU A 1 360 ? 13.343 11.386 24.231 1.00 31.26 392 LEU A O 1
ATOM 2298 N N . LEU A 1 361 ? 12.749 10.867 26.331 1.00 24.41 393 LEU A N 1
ATOM 2299 C CA . LEU A 1 361 ? 12.342 9.524 25.942 1.00 30.65 393 LEU A CA 1
ATOM 2300 C C . LEU A 1 361 ? 11.186 9.559 24.956 1.00 30.44 393 LEU A C 1
ATOM 2301 O O . LEU A 1 361 ? 11.119 8.727 24.041 1.00 35.53 393 LEU A O 1
ATOM 2306 N N . ALA A 1 362 ? 10.264 10.512 25.127 1.00 28.19 394 ALA A N 1
ATOM 2307 C CA . ALA A 1 362 ? 9.123 10.610 24.228 1.00 28.20 394 ALA A CA 1
ATOM 2308 C C . ALA A 1 362 ? 9.542 10.878 22.786 1.00 31.22 394 ALA A C 1
ATOM 2309 O O . ALA A 1 362 ? 8.750 10.643 21.866 1.00 33.48 394 ALA A O 1
ATOM 2311 N N . ARG A 1 363 ? 10.765 11.362 22.561 1.00 34.13 395 ARG A N 1
ATOM 2312 C CA . ARG A 1 363 ? 11.214 11.610 21.197 1.00 33.75 395 ARG A CA 1
ATOM 2313 C C . ARG A 1 363 ? 11.558 10.326 20.459 1.00 34.89 395 ARG A C 1
ATOM 2314 O O . ARG A 1 363 ? 11.688 10.355 19.232 1.00 42.78 395 ARG A O 1
ATOM 2322 N N . ARG A 1 364 ? 11.711 9.204 21.167 1.00 32.25 396 ARG A N 1
ATOM 2323 C CA . ARG A 1 364 ? 12.060 7.954 20.512 1.00 38.64 396 ARG A CA 1
ATOM 2324 C C . ARG A 1 364 ? 11.185 6.766 20.887 1.00 45.39 396 ARG A C 1
ATOM 2325 O O . ARG A 1 364 ? 11.423 5.665 20.380 1.00 37.54 396 ARG A O 1
ATOM 2333 N N . MET A 1 365 ? 10.189 6.945 21.745 1.00 37.01 397 MET A N 1
ATOM 2334 C CA . MET A 1 365 ? 9.319 5.847 22.138 1.00 34.35 397 MET A CA 1
ATOM 2335 C C . MET A 1 365 ? 7.994 6.432 22.597 1.00 45.19 397 MET A C 1
ATOM 2336 O O . MET A 1 365 ? 7.906 7.604 22.967 1.00 45.11 397 MET A O 1
ATOM 2341 N N . GLN A 1 366 ? 6.960 5.600 22.559 1.00 49.51 398 GLN A N 1
ATOM 2342 C CA . GLN A 1 366 ? 5.675 5.990 23.122 1.00 52.28 398 GLN A CA 1
ATOM 2343 C C . GLN A 1 366 ? 5.753 5.979 24.644 1.00 45.87 398 GLN A C 1
ATOM 2344 O O . GLN A 1 366 ? 6.217 5.001 25.247 1.00 49.74 398 GLN A O 1
ATOM 2350 N N . VAL A 1 367 ? 5.312 7.075 25.266 1.00 39.66 399 VAL A N 1
ATOM 2351 C CA . VAL A 1 367 ? 5.235 7.136 26.720 1.00 38.20 399 VAL A CA 1
ATOM 2352 C C . VAL A 1 367 ? 3.765 7.092 27.115 1.00 49.18 399 VAL A C 1
ATOM 2353 O O . VAL A 1 367 ? 3.092 8.126 27.171 1.00 47.70 399 VAL A O 1
ATOM 2357 N N . ASP A 1 368 ? 3.257 5.884 27.373 1.00 50.82 400 ASP A N 1
ATOM 2358 C CA . ASP A 1 368 ? 1.848 5.718 27.722 1.00 68.55 400 ASP A CA 1
ATOM 2359 C C . ASP A 1 368 ? 1.508 6.475 29.003 1.00 70.62 400 ASP A C 1
ATOM 2360 O O . ASP A 1 368 ? 0.615 7.331 29.023 1.00 59.64 400 ASP A O 1
ATOM 2365 N N . LYS A 1 369 ? 2.215 6.166 30.085 1.00 51.31 401 LYS A N 1
ATOM 2366 C CA . LYS A 1 369 ? 2.016 6.780 31.389 1.00 43.36 401 LYS A CA 1
ATOM 2367 C C . LYS A 1 369 ? 3.384 7.156 31.930 1.00 43.70 401 LYS A C 1
ATOM 2368 O O . LYS A 1 369 ? 4.360 6.436 31.710 1.00 38.04 401 LYS A O 1
ATOM 2374 N N . LYS A 1 370 ? 3.462 8.295 32.605 1.00 30.82 402 LYS A N 1
ATOM 2375 C CA . LYS A 1 370 ? 4.718 8.738 33.208 1.00 31.17 402 LYS A CA 1
ATOM 2376 C C . LYS A 1 370 ? 4.814 8.100 34.586 1.00 36.83 402 LYS A C 1
ATOM 2377 O O . LYS A 1 370 ? 4.179 8.553 35.541 1.00 39.91 402 LYS A O 1
ATOM 2383 N N . ARG A 1 371 ? 5.599 7.032 34.689 1.00 30.63 403 ARG A N 1
ATOM 2384 C CA . ARG A 1 371 ? 5.732 6.275 35.924 1.00 33.46 403 ARG A CA 1
ATOM 2385 C C . ARG A 1 371 ? 7.013 6.667 36.649 1.00 34.08 403 ARG A C 1
ATOM 2386 O O . ARG A 1 371 ? 8.069 6.823 36.030 1.00 31.80 403 ARG A O 1
ATOM 2394 N N . VAL A 1 372 ? 6.913 6.807 37.964 1.00 32.52 404 VAL A N 1
ATOM 2395 C CA . VAL A 1 372 ? 8.051 7.099 38.829 1.00 24.78 404 VAL A CA 1
ATOM 2396 C C . VAL A 1 372 ? 8.048 6.089 39.965 1.00 32.05 404 VAL A C 1
ATOM 2397 O O . VAL A 1 372 ? 7.027 5.924 40.649 1.00 32.85 404 VAL A O 1
ATOM 2401 N N . TYR A 1 373 ? 9.177 5.396 40.159 1.00 33.62 405 TYR A N 1
ATOM 2402 C CA . TYR A 1 373 ? 9.384 4.623 41.380 1.00 31.63 405 TYR A CA 1
ATOM 2403 C C . TYR A 1 373 ? 10.046 5.541 42.400 1.00 34.17 405 TYR A C 1
ATOM 2404 O O . TYR A 1 373 ? 11.178 5.982 42.194 1.00 30.56 405 TYR A O 1
ATOM 2413 N N . LEU A 1 374 ? 9.346 5.829 43.494 1.00 30.59 406 LEU A N 1
ATOM 2414 C CA . LEU A 1 374 ? 9.790 6.797 44.489 1.00 35.00 406 LEU A CA 1
ATOM 2415 C C . LEU A 1 374 ? 10.233 6.074 45.752 1.00 37.87 406 LEU A C 1
ATOM 2416 O O . LEU A 1 374 ? 9.457 5.320 46.352 1.00 33.74 406 LEU A O 1
ATOM 2421 N N . ALA A 1 375 ? 11.471 6.325 46.164 1.00 32.80 407 ALA A N 1
ATOM 2422 C CA . ALA A 1 375 ? 12.055 5.747 47.366 1.00 37.08 407 ALA A CA 1
ATOM 2423 C C . ALA A 1 375 ? 12.476 6.885 48.282 1.00 36.46 407 ALA A C 1
ATOM 2424 O O . ALA A 1 375 ? 13.057 7.869 47.812 1.00 32.97 407 ALA A O 1
ATOM 2426 N N . THR A 1 376 ? 12.163 6.774 49.575 1.00 33.09 408 THR A N 1
ATOM 2427 C CA . THR A 1 376 ? 12.483 7.870 50.475 1.00 32.94 408 THR A CA 1
ATOM 2428 C C . THR A 1 376 ? 12.441 7.426 51.924 1.00 40.97 408 THR A C 1
ATOM 2429 O O . THR A 1 376 ? 11.732 6.482 52.285 1.00 50.11 408 THR A O 1
ATOM 2433 N N . ASP A 1 377 ? 13.182 8.163 52.753 1.00 44.14 409 ASP A N 1
ATOM 2434 C CA . ASP A 1 377 ? 13.117 8.045 54.204 1.00 42.11 409 ASP A CA 1
ATOM 2435 C C . ASP A 1 377 ? 12.162 9.056 54.840 1.00 53.71 409 ASP A C 1
ATOM 2436 O O . ASP A 1 377 ? 11.975 9.025 56.062 1.00 59.20 409 ASP A O 1
ATOM 2441 N N . ASP A 1 378 ? 11.530 9.930 54.046 1.00 42.56 410 ASP A N 1
ATOM 2442 C CA . ASP A 1 378 ? 10.627 10.957 54.573 1.00 43.64 410 ASP A CA 1
ATOM 2443 C C . ASP A 1 378 ? 9.186 10.489 54.448 1.00 44.49 410 ASP A C 1
ATOM 2444 O O . ASP A 1 378 ? 8.704 10.302 53.319 1.00 43.52 410 ASP A O 1
ATOM 2449 N N . PRO A 1 379 ? 8.455 10.297 55.554 1.00 46.80 411 PRO A N 1
ATOM 2450 C CA . PRO A 1 379 ? 7.115 9.691 55.441 1.00 49.63 411 PRO A CA 1
ATOM 2451 C C . PRO A 1 379 ? 6.060 10.610 54.848 1.00 48.32 411 PRO A C 1
ATOM 2452 O O . PRO A 1 379 ? 4.985 10.120 54.480 1.00 57.07 411 PRO A O 1
ATOM 2456 N N . THR A 1 380 ? 6.317 11.912 54.741 1.00 42.22 412 THR A N 1
ATOM 2457 C CA . THR A 1 380 ? 5.344 12.804 54.126 1.00 52.46 412 THR A CA 1
ATOM 2458 C C . THR A 1 380 ? 5.480 12.868 52.607 1.00 59.68 412 THR A C 1
ATOM 2459 O O . THR A 1 380 ? 4.609 13.449 51.948 1.00 41.91 412 THR A O 1
ATOM 2463 N N . LEU A 1 381 ? 6.525 12.264 52.033 1.00 46.85 413 LEU A N 1
ATOM 2464 C CA . LEU A 1 381 ? 6.933 12.650 50.687 1.00 44.25 413 LEU A CA 1
ATOM 2465 C C . LEU A 1 381 ? 6.100 11.986 49.599 1.00 40.94 413 LEU A C 1
ATOM 2466 O O . LEU A 1 381 ? 5.788 12.624 48.586 1.00 37.96 413 LEU A O 1
ATOM 2471 N N . LEU A 1 382 ? 5.788 10.699 49.748 1.00 40.66 414 LEU A N 1
ATOM 2472 C CA . LEU A 1 382 ? 5.004 10.021 48.721 1.00 38.36 414 LEU A CA 1
ATOM 2473 C C . LEU A 1 382 ? 3.688 10.749 48.484 1.00 52.15 414 LEU A C 1
ATOM 2474 O O . LEU A 1 382 ? 3.289 10.984 47.338 1.00 41.81 414 LEU A O 1
ATOM 2479 N N . LYS A 1 383 ? 2.998 11.119 49.565 1.00 38.10 415 LYS A N 1
ATOM 2480 C CA . LYS A 1 383 ? 1.727 11.819 49.424 1.00 36.27 415 LYS A CA 1
ATOM 2481 C C . LYS A 1 383 ? 1.928 13.197 48.806 1.00 37.91 415 LYS A C 1
ATOM 2482 O O . LYS A 1 383 ? 1.128 13.630 47.970 1.00 44.45 415 LYS A O 1
ATOM 2488 N N . GLU A 1 384 ? 2.990 13.902 49.203 1.00 38.72 416 GLU A N 1
ATOM 2489 C CA . GLU A 1 384 ? 3.254 15.213 48.617 1.00 37.59 416 GLU A CA 1
ATOM 2490 C C . GLU A 1 384 ? 3.426 15.110 47.108 1.00 39.11 416 GLU A C 1
ATOM 2491 O O . GLU A 1 384 ? 2.849 15.892 46.345 1.00 35.45 416 GLU A O 1
ATOM 2497 N N . ALA A 1 385 ? 4.241 14.154 46.663 1.00 32.09 417 ALA A N 1
ATOM 2498 C CA . ALA A 1 385 ? 4.488 13.981 45.235 1.00 28.77 417 ALA A CA 1
ATOM 2499 C C . ALA A 1 385 ? 3.197 13.678 44.487 1.00 37.11 417 ALA A C 1
ATOM 2500 O O . ALA A 1 385 ? 2.892 14.303 43.465 1.00 38.43 417 ALA A O 1
ATOM 2502 N N . LYS A 1 386 ? 2.419 12.716 44.985 1.00 39.99 418 LYS A N 1
ATOM 2503 C CA . LYS A 1 386 ? 1.174 12.369 44.309 1.00 40.26 418 LYS A CA 1
ATOM 2504 C C . LYS A 1 386 ? 0.250 13.575 44.207 1.00 34.78 418 LYS A C 1
ATOM 2505 O O . LYS A 1 386 ? -0.390 13.790 43.174 1.00 39.16 418 LYS A O 1
ATOM 2511 N N . THR A 1 387 ? 0.176 14.384 45.264 1.00 38.77 419 THR A N 1
ATOM 2512 C CA . THR A 1 387 ? -0.757 15.504 45.253 1.00 41.27 419 THR A CA 1
ATOM 2513 C C . THR A 1 387 ? -0.301 16.592 44.290 1.00 40.57 419 THR A C 1
ATOM 2514 O O . THR A 1 387 ? -1.130 17.230 43.633 1.00 40.01 419 THR A O 1
ATOM 2518 N N . LYS A 1 388 ? 1.010 16.809 44.175 1.00 36.76 420 LYS A N 1
ATOM 2519 C CA . LYS A 1 388 ? 1.518 17.889 43.339 1.00 34.56 420 LYS A CA 1
ATOM 2520 C C . LYS A 1 388 ? 1.692 17.494 41.876 1.00 39.62 420 LYS A C 1
ATOM 2521 O O . LYS A 1 388 ? 1.745 18.381 41.019 1.00 38.96 420 LYS A O 1
ATOM 2527 N N . TYR A 1 389 ? 1.776 16.198 41.566 1.00 35.91 421 TYR A N 1
ATOM 2528 C CA . TYR A 1 389 ? 2.040 15.722 40.204 1.00 33.84 421 TYR A CA 1
ATOM 2529 C C . TYR A 1 389 ? 1.001 14.657 39.841 1.00 36.74 421 TYR A C 1
ATOM 2530 O O . TYR A 1 389 ? 1.310 13.478 39.673 1.00 36.17 421 TYR A O 1
ATOM 2539 N N . SER A 1 390 ? -0.250 15.104 39.699 1.00 39.04 422 SER A N 1
ATOM 2540 C CA . SER A 1 390 ? -1.363 14.198 39.448 1.00 37.88 422 SER A CA 1
ATOM 2541 C C . SER A 1 390 ? -1.261 13.505 38.097 1.00 40.73 422 SER A C 1
ATOM 2542 O O . SER A 1 390 ? -1.929 12.487 37.889 1.00 46.96 422 SER A O 1
ATOM 2545 N N . ASN A 1 391 ? -0.452 14.039 37.182 1.00 35.55 423 ASN A N 1
ATOM 2546 C CA . ASN A 1 391 ? -0.245 13.469 35.856 1.00 39.98 423 ASN A CA 1
ATOM 2547 C C . ASN A 1 391 ? 0.788 12.348 35.858 1.00 54.84 423 ASN A C 1
ATOM 2548 O O . ASN A 1 391 ? 1.024 11.737 34.809 1.00 46.27 423 ASN A O 1
ATOM 2553 N N . TYR A 1 392 ? 1.396 12.063 37.007 1.00 35.59 424 TYR A N 1
ATOM 2554 C CA . TYR A 1 392 ? 2.382 11.006 37.161 1.00 35.11 424 TYR A CA 1
ATOM 2555 C C . TYR A 1 392 ? 1.794 9.852 37.960 1.00 43.33 424 TYR A C 1
ATOM 2556 O O . TYR A 1 392 ? 0.991 10.058 38.873 1.00 43.33 424 TYR A O 1
ATOM 2565 N N . GLU A 1 393 ? 2.210 8.633 37.627 1.00 34.80 425 GLU A N 1
ATOM 2566 C CA . GLU A 1 393 ? 1.921 7.464 38.445 1.00 34.89 425 GLU A CA 1
ATOM 2567 C C . GLU A 1 393 ? 3.130 7.204 39.337 1.00 37.99 425 GLU A C 1
ATOM 2568 O O . GLU A 1 393 ? 4.215 6.892 38.835 1.00 36.41 425 GLU A O 1
ATOM 2574 N N . PHE A 1 394 ? 2.952 7.338 40.648 1.00 30.76 426 PHE A N 1
ATOM 2575 C CA . PHE A 1 394 ? 4.023 7.086 41.604 1.00 31.89 426 PHE A CA 1
ATOM 2576 C C . PHE A 1 394 ? 3.878 5.684 42.181 1.00 54.91 426 PHE A C 1
ATOM 2577 O O . PHE A 1 394 ? 2.827 5.329 42.732 1.00 48.21 426 PHE A O 1
ATOM 2585 N N . ILE A 1 395 ? 4.941 4.898 42.048 1.00 34.62 427 ILE A N 1
ATOM 2586 C CA . ILE A 1 395 ? 5.023 3.538 42.562 1.00 30.29 427 ILE A CA 1
ATOM 2587 C C . ILE A 1 395 ? 5.949 3.548 43.771 1.00 43.06 427 ILE A C 1
ATOM 2588 O O . ILE A 1 395 ? 6.985 4.222 43.763 1.00 34.06 427 ILE A O 1
ATOM 2593 N N . SER A 1 396 ? 5.580 2.800 44.810 1.00 37.64 428 SER A N 1
ATOM 2594 C CA . SER A 1 396 ? 6.381 2.707 46.024 1.00 39.43 428 SER A CA 1
ATOM 2595 C C . SER A 1 396 ? 6.080 1.372 46.687 1.00 41.60 428 SER A C 1
ATOM 2596 O O . SER A 1 396 ? 4.927 0.936 46.709 1.00 45.18 428 SER A O 1
ATOM 2599 N N . ASP A 1 397 ? 7.113 0.713 47.214 1.00 38.58 429 ASP A N 1
ATOM 2600 C CA . ASP A 1 397 ? 6.863 -0.549 47.901 1.00 45.66 429 ASP A CA 1
ATOM 2601 C C . ASP A 1 397 ? 6.171 -0.339 49.241 1.00 52.28 429 ASP A C 1
ATOM 2602 O O . ASP A 1 397 ? 5.701 -1.312 49.838 1.00 64.69 429 ASP A O 1
ATOM 2607 N N . ASN A 1 398 ? 6.102 0.904 49.718 1.00 49.91 430 ASN A N 1
ATOM 2608 C CA . ASN A 1 398 ? 5.305 1.234 50.892 1.00 78.30 430 ASN A CA 1
ATOM 2609 C C . ASN A 1 398 ? 3.836 0.868 50.712 1.00 93.85 430 ASN A C 1
ATOM 2610 O O . ASN A 1 398 ? 3.137 0.655 51.709 1.00 103.94 430 ASN A O 1
ATOM 2615 N N . SER A 1 399 ? 3.356 0.767 49.471 1.00 86.96 431 SER A N 1
ATOM 2616 C CA . SER A 1 399 ? 1.957 0.443 49.220 1.00 96.39 431 SER A CA 1
ATOM 2617 C C . SER A 1 399 ? 1.652 -1.045 49.357 1.00 110.77 431 SER A C 1
ATOM 2618 O O . SER A 1 399 ? 0.503 -1.443 49.133 1.00 115.54 431 SER A O 1
ATOM 2621 N N . ILE A 1 400 ? 2.637 -1.870 49.704 1.00 85.97 432 ILE A N 1
ATOM 2622 C CA . ILE A 1 400 ? 2.396 -3.282 49.987 1.00 76.98 432 ILE A CA 1
ATOM 2623 C C . ILE A 1 400 ? 3.135 -3.650 51.270 1.00 80.78 432 ILE A C 1
ATOM 2624 O O . ILE A 1 400 ? 3.269 -4.824 51.621 1.00 78.89 432 ILE A O 1
ATOM 2629 N N . SER A 1 414 ? 12.818 -3.634 57.563 1.00 70.05 446 SER A N 1
ATOM 2630 C CA . SER A 1 414 ? 13.592 -2.505 57.051 1.00 43.24 446 SER A CA 1
ATOM 2631 C C . SER A 1 414 ? 14.633 -2.982 56.035 1.00 56.70 446 SER A C 1
ATOM 2632 O O . SER A 1 414 ? 14.868 -2.321 55.023 1.00 43.07 446 SER A O 1
ATOM 2635 N N . LEU A 1 415 ? 15.260 -4.129 56.318 1.00 39.79 447 LEU A N 1
ATOM 2636 C CA . LEU A 1 415 ? 16.154 -4.737 55.335 1.00 49.26 447 LEU A CA 1
ATOM 2637 C C . LEU A 1 415 ? 15.395 -5.109 54.069 1.00 75.80 447 LEU A C 1
ATOM 2638 O O . LEU A 1 415 ? 15.886 -4.903 52.951 1.00 43.17 447 LEU A O 1
ATOM 2643 N N . ARG A 1 416 ? 14.206 -5.690 54.232 1.00 39.72 448 ARG A N 1
ATOM 2644 C CA . ARG A 1 416 ? 13.334 -5.966 53.098 1.00 49.54 448 ARG A CA 1
ATOM 2645 C C . ARG A 1 416 ? 13.073 -4.697 52.299 1.00 36.81 448 ARG A C 1
ATOM 2646 O O . ARG A 1 416 ? 13.203 -4.682 51.068 1.00 39.27 448 ARG A O 1
ATOM 2654 N N . GLY A 1 417 ? 12.716 -3.616 52.994 1.00 35.64 449 GLY A N 1
ATOM 2655 C CA . GLY A 1 417 ? 12.330 -2.394 52.309 1.00 40.36 449 GLY A CA 1
ATOM 2656 C C . GLY A 1 417 ? 13.471 -1.756 51.534 1.00 43.47 449 GLY A C 1
ATOM 2657 O O . GLY A 1 417 ? 13.276 -1.265 50.420 1.00 35.24 449 GLY A O 1
ATOM 2658 N N . VAL A 1 418 ? 14.668 -1.715 52.120 1.00 35.24 450 VAL A N 1
ATOM 2659 C CA . VAL A 1 418 ? 15.777 -1.095 51.400 1.00 30.21 450 VAL A CA 1
ATOM 2660 C C . VAL A 1 418 ? 16.168 -1.953 50.202 1.00 32.99 450 VAL A C 1
ATOM 2661 O O . VAL A 1 418 ? 16.471 -1.433 49.122 1.00 31.76 450 VAL A O 1
ATOM 2665 N N . ILE A 1 419 ? 16.143 -3.279 50.362 1.00 33.37 451 ILE A N 1
ATOM 2666 C CA . ILE A 1 419 ? 16.529 -4.159 49.260 1.00 39.44 451 ILE A CA 1
ATOM 2667 C C . ILE A 1 419 ? 15.567 -4.010 48.087 1.00 31.64 451 ILE A C 1
ATOM 2668 O O . ILE A 1 419 ? 15.988 -3.982 46.924 1.00 30.98 451 ILE A O 1
ATOM 2673 N N . LEU A 1 420 ? 14.265 -3.934 48.361 1.00 30.75 452 LEU A N 1
ATOM 2674 C CA . LEU A 1 420 ? 13.317 -3.748 47.269 1.00 40.59 452 LEU A CA 1
ATOM 2675 C C . LEU A 1 420 ? 13.471 -2.369 46.639 1.00 38.56 452 LEU A C 1
ATOM 2676 O O . LEU A 1 420 ? 13.460 -2.242 45.410 1.00 31.15 452 LEU A O 1
ATOM 2681 N N . ASP A 1 421 ? 13.617 -1.325 47.461 1.00 30.72 453 ASP A N 1
ATOM 2682 C CA . ASP A 1 421 ? 13.822 0.016 46.922 1.00 31.69 453 ASP A CA 1
ATOM 2683 C C . ASP A 1 421 ? 15.032 0.044 45.992 1.00 33.12 453 ASP A C 1
ATOM 2684 O O . ASP A 1 421 ? 14.968 0.588 44.883 1.00 30.93 453 ASP A O 1
ATOM 2689 N N . ILE A 1 422 ? 16.153 -0.526 46.442 1.00 27.93 454 ILE A N 1
ATOM 2690 C CA . ILE A 1 422 ? 17.362 -0.541 45.621 1.00 26.16 454 ILE A CA 1
ATOM 2691 C C . ILE A 1 422 ? 17.122 -1.333 44.344 1.00 33.62 454 ILE A C 1
ATOM 2692 O O . ILE A 1 422 ? 17.595 -0.959 43.260 1.00 27.57 454 ILE A O 1
ATOM 2697 N N . HIS A 1 423 ? 16.381 -2.438 44.446 1.00 29.36 455 HIS A N 1
ATOM 2698 C CA . HIS A 1 423 ? 16.100 -3.228 43.257 1.00 29.49 455 HIS A CA 1
ATOM 2699 C C . HIS A 1 423 ? 15.351 -2.408 42.212 1.00 30.85 455 HIS A C 1
ATOM 2700 O O . HIS A 1 423 ? 15.747 -2.357 41.043 1.00 27.97 455 HIS A O 1
ATOM 2707 N N . PHE A 1 424 ? 14.242 -1.779 42.612 1.00 28.12 456 PHE A N 1
ATOM 2708 C CA . PHE A 1 424 ? 13.404 -1.102 41.627 1.00 26.84 456 PHE A CA 1
ATOM 2709 C C . PHE A 1 424 ? 14.056 0.172 41.105 1.00 27.91 456 PHE A C 1
ATOM 2710 O O . PHE A 1 424 ? 13.921 0.488 39.920 1.00 30.56 456 PHE A O 1
ATOM 2718 N N . LEU A 1 425 ? 14.794 0.889 41.949 1.00 25.05 457 LEU A N 1
ATOM 2719 C CA . LEU A 1 425 ? 15.588 2.016 41.469 1.00 23.99 457 LEU A CA 1
ATOM 2720 C C . LEU A 1 425 ? 16.593 1.559 40.418 1.00 28.10 457 LEU A C 1
ATOM 2721 O O . LEU A 1 425 ? 16.769 2.210 39.386 1.00 27.05 457 LEU A O 1
ATOM 2726 N N . SER A 1 426 ? 17.276 0.441 40.676 1.00 27.64 458 SER A N 1
ATOM 2727 C CA . SER A 1 426 ? 18.331 -0.013 39.773 1.00 22.27 458 SER A CA 1
ATOM 2728 C C . SER A 1 426 ? 17.768 -0.460 38.431 1.00 28.73 458 SER A C 1
ATOM 2729 O O . SER A 1 426 ? 18.463 -0.397 37.413 1.00 27.06 458 SER A O 1
ATOM 2732 N N . GLN A 1 427 ? 16.518 -0.906 38.415 1.00 25.58 459 GLN A N 1
ATOM 2733 C CA . GLN A 1 427 ? 15.850 -1.382 37.214 1.00 24.90 459 GLN A CA 1
ATOM 2734 C C . GLN A 1 427 ? 15.237 -0.265 36.383 1.00 29.62 459 GLN A C 1
ATOM 2735 O O . GLN A 1 427 ? 14.811 -0.518 35.254 1.00 30.99 459 GLN A O 1
ATOM 2741 N N . ALA A 1 428 ? 15.189 0.953 36.903 1.00 28.55 460 ALA A N 1
ATOM 2742 C CA . ALA A 1 428 ? 14.545 2.049 36.203 1.00 33.67 460 ALA A CA 1
ATOM 2743 C C . ALA A 1 428 ? 15.362 2.471 34.986 1.00 33.00 460 ALA A C 1
ATOM 2744 O O . ALA A 1 428 ? 16.545 2.151 34.846 1.00 28.85 460 ALA A O 1
ATOM 2746 N N . ASP A 1 429 ? 14.697 3.199 34.090 1.00 26.94 461 ASP A N 1
ATOM 2747 C CA . ASP A 1 429 ? 15.350 3.681 32.876 1.00 27.51 461 ASP A CA 1
ATOM 2748 C C . ASP A 1 429 ? 16.254 4.875 33.138 1.00 30.61 461 ASP A C 1
ATOM 2749 O O . ASP A 1 429 ? 17.154 5.145 32.331 1.00 31.18 461 ASP A O 1
ATOM 2754 N N . PHE A 1 430 ? 16.050 5.567 34.254 1.00 27.60 462 PHE A N 1
ATOM 2755 C CA . PHE A 1 430 ? 16.797 6.768 34.610 1.00 32.32 462 PHE A CA 1
ATOM 2756 C C . PHE A 1 430 ? 16.657 6.916 36.115 1.00 29.72 462 PHE A C 1
ATOM 2757 O O . PHE A 1 430 ? 15.663 6.479 36.697 1.00 29.47 462 PHE A O 1
ATOM 2765 N N . LEU A 1 431 ? 17.669 7.503 36.744 1.00 26.75 463 LEU A N 1
ATOM 2766 C CA . LEU A 1 431 ? 17.732 7.626 38.196 1.00 25.08 463 LEU A CA 1
ATOM 2767 C C . LEU A 1 431 ? 18.012 9.076 38.545 1.00 27.39 463 LEU A C 1
ATOM 2768 O O . LEU A 1 431 ? 18.990 9.652 38.056 1.00 31.21 463 LEU A O 1
ATOM 2773 N N . VAL A 1 432 ? 17.156 9.663 39.381 1.00 23.77 464 VAL A N 1
ATOM 2774 C CA . VAL A 1 432 ? 17.339 11.018 39.887 1.00 26.14 464 VAL A CA 1
ATOM 2775 C C . VAL A 1 432 ? 17.468 10.923 41.397 1.00 30.74 464 VAL A C 1
ATOM 2776 O O . VAL A 1 432 ? 16.557 10.420 42.069 1.00 30.35 464 VAL A O 1
ATOM 2780 N N . CYS A 1 433 ? 18.583 11.411 41.937 1.00 27.46 465 CYS A N 1
ATOM 2781 C CA . CYS A 1 433 ? 18.830 11.270 43.365 1.00 27.95 465 CYS A CA 1
ATOM 2782 C C . CYS A 1 433 ? 19.951 12.207 43.777 1.00 29.27 465 CYS A C 1
ATOM 2783 O O . CYS A 1 433 ? 20.304 13.130 43.040 1.00 26.26 465 CYS A O 1
ATOM 2786 N N . THR A 1 434 ? 20.493 11.972 44.969 1.00 31.45 466 THR A N 1
ATOM 2787 C CA . THR A 1 434 ? 21.705 12.616 45.463 1.00 31.32 466 THR A CA 1
ATOM 2788 C C . THR A 1 434 ? 22.747 11.528 45.672 1.00 35.52 466 THR A C 1
ATOM 2789 O O . THR A 1 434 ? 22.540 10.620 46.482 1.00 30.99 466 THR A O 1
ATOM 2793 N N . PHE A 1 435 ? 23.853 11.606 44.934 1.00 30.73 467 PHE A N 1
ATOM 2794 C CA . PHE A 1 435 ? 24.913 10.611 45.065 1.00 24.68 467 PHE A CA 1
ATOM 2795 C C . PHE A 1 435 ? 25.645 10.704 46.407 1.00 32.08 467 PHE A C 1
ATOM 2796 O O . PHE A 1 435 ? 26.460 9.823 46.713 1.00 28.73 467 PHE A O 1
ATOM 2804 N N . SER A 1 436 ? 25.364 11.722 47.231 1.00 29.94 468 SER A N 1
ATOM 2805 C CA . SER A 1 436 ? 25.841 11.688 48.608 1.00 30.95 468 SER A CA 1
ATOM 2806 C C . SER A 1 436 ? 25.229 10.527 49.382 1.00 31.10 468 SER A C 1
ATOM 2807 O O . SER A 1 436 ? 25.741 10.169 50.444 1.00 34.16 468 SER A O 1
ATOM 2810 N N . SER A 1 437 ? 24.159 9.927 48.864 1.00 32.16 469 SER A N 1
ATOM 2811 C CA . SER A 1 437 ? 23.462 8.838 49.536 1.00 28.80 469 SER A CA 1
ATOM 2812 C C . SER A 1 437 ? 24.032 7.486 49.121 1.00 32.36 469 SER A C 1
ATOM 2813 O O . SER A 1 437 ? 24.120 7.184 47.927 1.00 31.18 469 SER A O 1
ATOM 2816 N N . GLN A 1 438 ? 24.392 6.660 50.110 1.00 28.14 470 GLN A N 1
ATOM 2817 C CA . GLN A 1 438 ? 24.919 5.334 49.796 1.00 34.86 470 GLN A CA 1
ATOM 2818 C C . GLN A 1 438 ? 23.886 4.499 49.044 1.00 34.04 470 GLN A C 1
ATOM 2819 O O . GLN A 1 438 ? 24.238 3.741 48.132 1.00 33.28 470 GLN A O 1
ATOM 2825 N N . VAL A 1 439 ? 22.605 4.629 49.406 1.00 34.45 471 VAL A N 1
ATOM 2826 C CA . VAL A 1 439 ? 21.570 3.815 48.776 1.00 34.31 471 VAL A CA 1
ATOM 2827 C C . VAL A 1 439 ? 21.466 4.141 47.297 1.00 32.21 471 VAL A C 1
ATOM 2828 O O . VAL A 1 439 ? 21.289 3.248 46.461 1.00 30.86 471 VAL A O 1
ATOM 2832 N N . CYS A 1 440 ? 21.549 5.423 46.944 1.00 30.25 472 CYS A N 1
ATOM 2833 C CA . CYS A 1 440 ? 21.415 5.744 45.536 1.00 29.56 472 CYS A CA 1
ATOM 2834 C C . CYS A 1 440 ? 22.634 5.295 44.743 1.00 28.47 472 CYS A C 1
ATOM 2835 O O . CYS A 1 440 ? 22.502 4.891 43.585 1.00 25.12 472 CYS A O 1
ATOM 2838 N N . ARG A 1 441 ? 23.828 5.379 45.332 1.00 26.78 473 ARG A N 1
ATOM 2839 C CA . ARG A 1 441 ? 25.010 4.876 44.643 1.00 29.38 473 ARG A CA 1
ATOM 2840 C C . ARG A 1 441 ? 24.911 3.376 44.420 1.00 28.03 473 ARG A C 1
ATOM 2841 O O . ARG A 1 441 ? 25.296 2.872 43.363 1.00 28.54 473 ARG A O 1
ATOM 2849 N N . VAL A 1 442 ? 24.372 2.640 45.387 1.00 24.76 474 VAL A N 1
ATOM 2850 C CA . VAL A 1 442 ? 24.233 1.202 45.192 1.00 22.05 474 VAL A CA 1
ATOM 2851 C C . VAL A 1 442 ? 23.320 0.910 44.009 1.00 23.50 474 VAL A C 1
ATOM 2852 O O . VAL A 1 442 ? 23.610 0.035 43.187 1.00 25.28 474 VAL A O 1
ATOM 2856 N N . ALA A 1 443 ? 22.196 1.626 43.911 1.00 26.29 475 ALA A N 1
ATOM 2857 C CA . ALA A 1 443 ? 21.259 1.390 42.814 1.00 27.32 475 ALA A CA 1
ATOM 2858 C C . ALA A 1 443 ? 21.896 1.722 41.464 1.00 25.29 475 ALA A C 1
ATOM 2859 O O . ALA A 1 443 ? 21.699 1.003 40.483 1.00 26.21 475 ALA A O 1
ATOM 2861 N N . TYR A 1 444 ? 22.684 2.793 41.414 1.00 26.74 476 TYR A N 1
ATOM 2862 C CA . TYR A 1 444 ? 23.394 3.181 40.197 1.00 24.00 476 TYR A CA 1
ATOM 2863 C C . TYR A 1 444 ? 24.405 2.118 39.789 1.00 24.91 476 TYR A C 1
ATOM 2864 O O . TYR A 1 444 ? 24.531 1.786 38.604 1.00 24.79 476 TYR A O 1
ATOM 2873 N N . GLU A 1 445 ? 25.130 1.566 40.763 1.00 24.41 477 GLU A N 1
ATOM 2874 C CA . GLU A 1 445 ? 26.084 0.500 40.478 1.00 27.17 477 GLU A CA 1
ATOM 2875 C C . GLU A 1 445 ? 25.380 -0.733 39.920 1.00 24.92 477 GLU A C 1
ATOM 2876 O O . GLU A 1 445 ? 25.798 -1.290 38.899 1.00 27.09 477 GLU A O 1
ATOM 2882 N N . ILE A 1 446 ? 24.290 -1.167 40.563 1.00 24.89 478 ILE A N 1
ATOM 2883 C CA .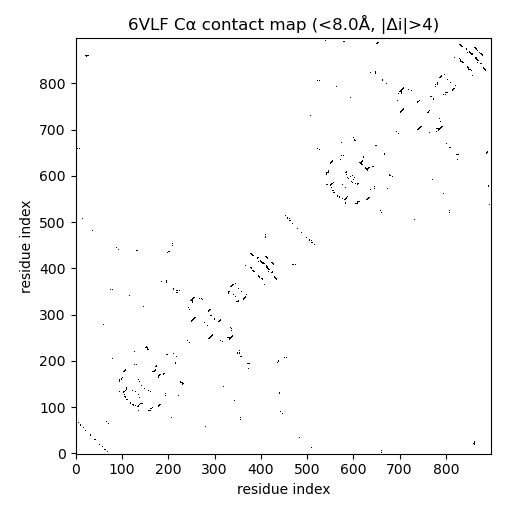 ILE A 1 446 ? 23.561 -2.325 40.045 1.00 21.65 478 ILE A CA 1
ATOM 2884 C C . ILE A 1 446 ? 23.030 -2.037 38.640 1.00 24.20 478 ILE A C 1
ATOM 2885 O O . ILE A 1 446 ? 23.058 -2.902 37.752 1.00 29.35 478 ILE A O 1
ATOM 2890 N N . MET A 1 447 ? 22.571 -0.804 38.406 1.00 27.51 479 MET A N 1
ATOM 2891 C CA . MET A 1 447 ? 22.066 -0.434 37.090 1.00 27.55 479 MET A CA 1
ATOM 2892 C C . MET A 1 447 ? 23.096 -0.711 35.997 1.00 34.07 479 MET A C 1
ATOM 2893 O O . MET A 1 447 ? 22.739 -1.105 34.887 1.00 30.44 479 MET A O 1
ATOM 2898 N N . GLN A 1 448 ? 24.381 -0.517 36.295 1.00 25.49 480 GLN A N 1
ATOM 2899 C CA . GLN A 1 448 ? 25.412 -0.760 35.293 1.00 25.00 480 GLN A CA 1
ATOM 2900 C C . GLN A 1 448 ? 25.461 -2.210 34.845 1.00 30.15 480 GLN A C 1
ATOM 2901 O O . GLN A 1 448 ? 25.968 -2.490 33.754 1.00 28.59 480 GLN A O 1
ATOM 2907 N N . THR A 1 449 ? 24.966 -3.140 35.656 1.00 26.74 481 THR A N 1
ATOM 2908 C CA . THR A 1 449 ? 25.002 -4.552 35.296 1.00 28.35 481 THR A CA 1
ATOM 2909 C C . THR A 1 449 ? 23.806 -4.965 34.449 1.00 33.88 481 THR A C 1
ATOM 2910 O O . THR A 1 449 ? 23.747 -6.115 34.000 1.00 29.60 481 THR A O 1
ATOM 2914 N N . LEU A 1 450 ? 22.865 -4.055 34.208 1.00 26.59 482 LEU A N 1
ATOM 2915 C CA . LEU A 1 450 ? 21.614 -4.383 33.541 1.00 28.73 482 LEU A CA 1
ATOM 2916 C C . LEU A 1 450 ? 21.533 -3.859 32.118 1.00 35.16 482 LEU A C 1
ATOM 2917 O O . LEU A 1 450 ? 20.542 -4.132 31.426 1.00 32.11 482 LEU A O 1
ATOM 2922 N N . HIS A 1 451 ? 22.532 -3.109 31.668 1.00 29.98 483 HIS A N 1
ATOM 2923 C CA . HIS A 1 451 ? 22.546 -2.533 30.332 1.00 28.55 483 HIS A CA 1
ATOM 2924 C C . HIS A 1 451 ? 23.978 -2.514 29.837 1.00 27.73 483 HIS A C 1
ATOM 2925 O O . HIS A 1 451 ? 24.913 -2.592 30.637 1.00 30.60 483 HIS A O 1
ATOM 2932 N N . PRO A 1 452 ? 24.186 -2.413 28.522 1.00 26.57 484 PRO A N 1
ATOM 2933 C CA . PRO A 1 452 ? 25.573 -2.313 28.027 1.00 27.39 484 PRO A CA 1
ATOM 2934 C C . PRO A 1 452 ? 26.327 -1.124 28.601 1.00 33.35 484 PRO A C 1
ATOM 2935 O O . PRO A 1 452 ? 27.462 -1.278 29.065 1.00 28.68 484 PRO A O 1
ATOM 2939 N N . ASP A 1 453 ? 25.728 0.065 28.588 1.00 28.95 485 ASP A N 1
ATOM 2940 C CA . ASP A 1 453 ? 26.387 1.262 29.123 1.00 26.72 485 ASP A CA 1
ATOM 2941 C C . ASP A 1 453 ? 25.303 2.193 29.673 1.00 28.74 485 ASP A C 1
ATOM 2942 O O . ASP A 1 453 ? 24.742 3.016 28.943 1.00 28.11 485 ASP A O 1
ATOM 2947 N N . ALA A 1 454 ? 25.024 2.050 30.969 1.00 27.89 486 ALA A N 1
ATOM 2948 C CA . ALA A 1 454 ? 24.107 2.935 31.676 1.00 28.84 486 ALA A CA 1
ATOM 2949 C C . ALA A 1 454 ? 24.832 4.020 32.464 1.00 27.43 486 ALA A C 1
ATOM 2950 O O . ALA A 1 454 ? 24.261 4.570 33.416 1.00 29.79 486 ALA A O 1
ATOM 2952 N N . SER A 1 455 ? 26.081 4.341 32.097 1.00 26.28 487 SER A N 1
ATOM 2953 C CA . SER A 1 455 ? 26.863 5.232 32.942 1.00 22.45 487 SER A CA 1
ATOM 2954 C C . SER A 1 455 ? 26.231 6.615 33.052 1.00 23.73 487 SER A C 1
ATOM 2955 O O . SER A 1 455 ? 26.383 7.282 34.080 1.00 29.92 487 SER A O 1
ATOM 2958 N N . ALA A 1 456 ? 25.538 7.069 32.007 1.00 26.05 488 ALA A N 1
ATOM 2959 C CA . ALA A 1 456 ? 24.999 8.420 31.969 1.00 26.43 488 ALA A CA 1
ATOM 2960 C C . ALA A 1 456 ? 23.524 8.490 32.342 1.00 32.68 488 ALA A C 1
ATOM 2961 O O . ALA A 1 456 ? 22.919 9.563 32.221 1.00 28.24 488 ALA A O 1
ATOM 2963 N N . ASN A 1 457 ? 22.938 7.386 32.795 1.00 27.66 489 ASN A N 1
ATOM 2964 C CA . ASN A 1 457 ? 21.493 7.306 33.007 1.00 25.88 489 ASN A CA 1
ATOM 2965 C C . ASN A 1 457 ? 21.103 7.767 34.409 1.00 29.34 489 ASN A C 1
ATOM 2966 O O . ASN A 1 457 ? 20.296 7.141 35.105 1.00 26.34 489 ASN A O 1
ATOM 2971 N N . PHE A 1 458 ? 21.669 8.891 34.835 1.00 30.02 490 PHE A N 1
ATOM 2972 C CA . PHE A 1 458 ? 21.361 9.439 36.145 1.00 23.87 490 PHE A CA 1
ATOM 2973 C C . PHE A 1 458 ? 21.434 10.953 36.094 1.00 29.47 490 PHE A C 1
ATOM 2974 O O . PHE A 1 458 ? 22.055 11.535 35.197 1.00 29.00 490 PHE A O 1
ATOM 2982 N N . HIS A 1 459 ? 20.789 11.584 37.075 1.00 26.39 491 HIS A N 1
ATOM 2983 C CA . HIS A 1 459 ? 21.094 12.966 37.419 1.00 28.97 491 HIS A CA 1
ATOM 2984 C C . HIS A 1 459 ? 21.206 13.071 38.929 1.00 33.33 491 HIS A C 1
ATOM 2985 O O . HIS A 1 459 ? 20.260 12.734 39.642 1.00 28.31 491 HIS A O 1
ATOM 2992 N N . SER A 1 460 ? 22.348 13.539 39.415 1.00 25.54 492 SER A N 1
ATOM 2993 C CA . SER A 1 460 ? 22.575 13.750 40.834 1.00 28.84 492 SER A CA 1
ATOM 2994 C C . SER A 1 460 ? 22.386 15.224 41.161 1.00 33.31 492 SER A C 1
ATOM 2995 O O . SER A 1 460 ? 22.960 16.092 40.495 1.00 28.66 492 SER A O 1
ATOM 2998 N N . LEU A 1 461 ? 21.612 15.503 42.205 1.00 31.85 493 LEU A N 1
ATOM 2999 C CA . LEU A 1 461 ? 21.475 16.881 42.650 1.00 35.98 493 LEU A CA 1
ATOM 3000 C C . LEU A 1 461 ? 22.681 17.384 43.439 1.00 36.73 493 LEU A C 1
ATOM 3001 O O . LEU A 1 461 ? 22.764 18.595 43.677 1.00 39.30 493 LEU A O 1
ATOM 3006 N N . ASP A 1 462 ? 23.605 16.512 43.872 1.00 30.29 494 ASP A N 1
ATOM 3007 C CA . ASP A 1 462 ? 24.814 17.041 44.502 1.00 33.21 494 ASP A CA 1
ATOM 3008 C C . ASP A 1 462 ? 26.095 16.398 43.966 1.00 38.32 494 ASP A C 1
ATOM 3009 O O . ASP A 1 462 ? 26.682 16.920 43.017 1.00 33.55 494 ASP A O 1
ATOM 3014 N N . ASP A 1 463 ? 26.542 15.284 44.536 1.00 31.42 495 ASP A N 1
ATOM 3015 C CA . ASP A 1 463 ? 27.875 14.774 44.227 1.00 30.23 495 ASP A CA 1
ATOM 3016 C C . ASP A 1 463 ? 27.938 14.069 42.873 1.00 35.07 495 ASP A C 1
ATOM 3017 O O . ASP A 1 463 ? 26.936 13.553 42.364 1.00 32.43 495 ASP A O 1
ATOM 3022 N N . ILE A 1 464 ? 29.154 14.002 42.311 1.00 32.35 496 ILE A N 1
ATOM 3023 C CA . ILE A 1 464 ? 29.438 13.085 41.205 1.00 28.31 496 ILE A CA 1
ATOM 3024 C C . ILE A 1 464 ? 29.601 11.689 41.797 1.00 25.56 496 ILE A C 1
ATOM 3025 O O . ILE A 1 464 ? 29.657 11.532 43.022 1.00 28.88 496 ILE A O 1
ATOM 3030 N N . TYR A 1 465 ? 29.717 10.670 40.947 1.00 25.70 497 TYR A N 1
ATOM 3031 C CA . TYR A 1 465 ? 29.900 9.327 41.474 1.00 27.66 497 TYR A CA 1
ATOM 3032 C C . TYR A 1 465 ? 31.206 9.230 42.256 1.00 31.36 497 TYR A C 1
ATOM 3033 O O . TYR A 1 465 ? 32.225 9.810 41.875 1.00 28.82 497 TYR A O 1
ATOM 3042 N N . TYR A 1 466 ? 31.178 8.478 43.350 1.00 27.79 498 TYR A N 1
ATOM 3043 C CA . TYR A 1 466 ? 32.387 8.182 44.105 1.00 25.07 498 TYR A CA 1
ATOM 3044 C C . TYR A 1 466 ? 32.182 6.908 44.912 1.00 29.89 498 TYR A C 1
ATOM 3045 O O . TYR A 1 466 ? 31.069 6.381 45.029 1.00 27.69 498 TYR A O 1
ATOM 3054 N N . PHE A 1 467 ? 33.290 6.424 45.472 1.00 29.33 499 PHE A N 1
ATOM 3055 C CA . PHE A 1 467 ? 33.311 5.251 46.334 1.00 26.93 499 PHE A CA 1
ATOM 3056 C C . PHE A 1 467 ? 34.081 5.623 47.590 1.00 27.78 499 PHE A C 1
ATOM 3057 O O . PHE A 1 467 ? 35.244 6.017 47.509 1.00 29.95 499 PHE A O 1
ATOM 3065 N N . GLY A 1 468 ? 33.434 5.525 48.737 1.00 29.84 500 GLY A N 1
ATOM 3066 C CA . GLY A 1 468 ? 34.068 5.869 49.994 1.00 32.04 500 GLY A CA 1
ATOM 3067 C C . GLY A 1 468 ? 35.373 5.133 50.192 1.00 36.34 500 GLY A C 1
ATOM 3068 O O . GLY A 1 468 ? 35.417 3.906 50.102 1.00 40.97 500 GLY A O 1
ATOM 3069 N N . GLY A 1 469 ? 36.446 5.870 50.461 1.00 33.61 501 GLY A N 1
ATOM 3070 C CA . GLY A 1 469 ? 37.763 5.288 50.613 1.00 33.69 501 GLY A CA 1
ATOM 3071 C C . GLY A 1 469 ? 38.586 5.241 49.345 1.00 42.34 501 GLY A C 1
ATOM 3072 O O . GLY A 1 469 ? 39.735 4.784 49.386 1.00 38.12 501 GLY A O 1
ATOM 3073 N N . GLN A 1 470 ? 38.040 5.706 48.226 1.00 32.96 502 GLN A N 1
ATOM 3074 C CA . GLN A 1 470 ? 38.738 5.661 46.952 1.00 35.70 502 GLN A CA 1
ATOM 3075 C C . GLN A 1 470 ? 40.009 6.510 46.990 1.00 29.42 502 GLN A C 1
ATOM 3076 O O . GLN A 1 470 ? 40.160 7.428 47.798 1.00 30.70 502 GLN A O 1
ATOM 3082 N N . ASN A 1 471 ? 40.925 6.193 46.082 1.00 29.18 503 ASN A N 1
ATOM 3083 C CA . ASN A 1 471 ? 42.067 7.052 45.818 1.00 34.70 503 ASN A CA 1
ATOM 3084 C C . ASN A 1 471 ? 41.610 8.295 45.058 1.00 40.00 503 ASN A C 1
ATOM 3085 O O . ASN A 1 471 ? 40.504 8.350 44.506 1.00 32.76 503 ASN A O 1
ATOM 3090 N N . ALA A 1 472 ? 42.468 9.317 45.066 1.00 38.08 504 ALA A N 1
ATOM 3091 C CA . ALA A 1 472 ? 42.099 10.618 44.518 1.00 41.65 504 ALA A CA 1
ATOM 3092 C C . ALA A 1 472 ? 41.574 10.501 43.092 1.00 35.51 504 ALA A C 1
ATOM 3093 O O . ALA A 1 472 ? 42.154 9.805 42.256 1.00 32.19 504 ALA A O 1
ATOM 3095 N N . HIS A 1 473 ? 40.476 11.202 42.822 1.00 33.67 505 HIS A N 1
ATOM 3096 C CA . HIS A 1 473 ? 39.841 11.225 41.507 1.00 31.62 505 HIS A CA 1
ATOM 3097 C C . HIS A 1 473 ? 40.399 12.408 40.729 1.00 28.63 505 HIS A C 1
ATOM 3098 O O . HIS A 1 473 ? 40.135 13.564 41.067 1.00 34.45 505 HIS A O 1
ATOM 3105 N N . ASN A 1 474 ? 41.170 12.124 39.690 1.00 29.38 506 ASN A N 1
ATOM 3106 C CA . ASN A 1 474 ? 41.820 13.179 38.928 1.00 33.32 506 ASN A CA 1
ATOM 3107 C C . ASN A 1 474 ? 41.292 13.267 37.505 1.00 37.74 506 ASN A C 1
ATOM 3108 O O . ASN A 1 474 ? 40.700 12.329 36.963 1.00 32.04 506 ASN A O 1
ATOM 3113 N N . GLN A 1 475 ? 41.531 14.440 36.916 1.00 31.63 507 GLN A N 1
ATOM 3114 C CA . GLN A 1 475 ? 41.216 14.748 35.535 1.00 27.93 507 GLN A CA 1
ATOM 3115 C C . GLN A 1 475 ? 42.460 15.361 34.901 1.00 34.60 507 GLN A C 1
ATOM 3116 O O . GLN A 1 475 ? 43.400 15.757 35.596 1.00 35.96 507 GLN A O 1
ATOM 3122 N N . ILE A 1 476 ? 42.464 15.433 33.577 1.00 28.61 508 ILE A N 1
ATOM 3123 C CA . ILE A 1 476 ? 43.535 16.072 32.821 1.00 29.95 508 ILE A CA 1
ATOM 3124 C C . ILE A 1 476 ? 42.925 17.206 32.019 1.00 31.81 508 ILE A C 1
ATOM 3125 O O . ILE A 1 476 ? 41.933 17.005 31.305 1.00 33.35 508 ILE A O 1
ATOM 3130 N N . ALA A 1 477 ? 43.496 18.399 32.161 1.00 32.61 509 ALA A N 1
ATOM 3131 C CA . ALA A 1 477 ? 43.036 19.537 31.379 1.00 34.53 509 ALA A CA 1
ATOM 3132 C C . ALA A 1 477 ? 43.362 19.305 29.911 1.00 41.66 509 ALA A C 1
ATOM 3133 O O . ALA A 1 477 ? 44.480 18.911 29.571 1.00 36.28 509 ALA A O 1
ATOM 3135 N N . VAL A 1 478 ? 42.383 19.545 29.044 1.00 39.37 510 VAL A N 1
ATOM 3136 C CA . VAL A 1 478 ? 42.541 19.379 27.611 1.00 34.04 510 VAL A CA 1
ATOM 3137 C C . VAL A 1 478 ? 42.634 20.724 26.899 1.00 32.52 510 VAL A C 1
ATOM 3138 O O . VAL A 1 478 ? 43.360 20.852 25.916 1.00 38.99 510 VAL A O 1
ATOM 3142 N N . TYR A 1 479 ? 41.914 21.732 27.372 1.00 42.28 511 TYR A N 1
ATOM 3143 C CA . TYR A 1 479 ? 41.958 23.081 26.816 1.00 36.93 511 TYR A CA 1
ATOM 3144 C C . TYR A 1 479 ? 42.431 24.064 27.878 1.00 36.19 511 TYR A C 1
ATOM 3145 O O . TYR A 1 479 ? 42.125 23.896 29.063 1.00 34.64 511 TYR A O 1
ATOM 3154 N N . PRO A 1 480 ? 43.191 25.087 27.493 1.00 46.93 512 PRO A N 1
ATOM 3155 C CA . PRO A 1 480 ? 43.613 26.088 28.477 1.00 36.53 512 PRO A CA 1
ATOM 3156 C C . PRO A 1 480 ? 42.427 26.869 29.004 1.00 43.84 512 PRO A C 1
ATOM 3157 O O . PRO A 1 480 ? 41.398 27.006 28.336 1.00 42.78 512 PRO A O 1
ATOM 3161 N N . HIS A 1 481 ? 42.579 27.387 30.221 1.00 36.43 513 HIS A N 1
ATOM 3162 C CA . HIS A 1 481 ? 41.570 28.261 30.797 1.00 47.91 513 HIS A CA 1
ATOM 3163 C C . HIS A 1 481 ? 42.231 29.464 31.448 1.00 43.29 513 HIS A C 1
ATOM 3164 O O . HIS A 1 481 ? 43.141 29.307 32.267 1.00 40.52 513 HIS A O 1
ATOM 3171 N N . LYS A 1 482 ? 41.759 30.658 31.082 1.00 46.69 514 LYS A N 1
ATOM 3172 C CA . LYS A 1 482 ? 42.188 31.901 31.704 1.00 45.62 514 LYS A CA 1
ATOM 3173 C C . LYS A 1 482 ? 41.087 32.382 32.635 1.00 37.97 514 LYS A C 1
ATOM 3174 O O . LYS A 1 482 ? 39.980 32.672 32.159 1.00 49.07 514 LYS A O 1
ATOM 3180 N N . PRO A 1 483 ? 41.320 32.482 33.943 1.00 49.76 515 PRO A N 1
ATOM 3181 C CA . PRO A 1 483 ? 40.218 32.823 34.856 1.00 42.27 515 PRO A CA 1
ATOM 3182 C C . PRO A 1 483 ? 39.621 34.191 34.546 1.00 55.51 515 PRO A C 1
ATOM 3183 O O . PRO A 1 483 ? 40.339 35.169 34.334 1.00 61.85 515 PRO A O 1
ATOM 3187 N N . ARG A 1 484 ? 38.291 34.250 34.523 1.00 46.10 516 ARG A N 1
ATOM 3188 C CA . ARG A 1 484 ? 37.581 35.517 34.386 1.00 63.17 516 ARG A CA 1
ATOM 3189 C C . ARG A 1 484 ? 37.264 36.145 35.735 1.00 77.35 516 ARG A C 1
ATOM 3190 O O . ARG A 1 484 ? 37.238 37.376 35.846 1.00 91.51 516 ARG A O 1
ATOM 3198 N N . THR A 1 485 ? 37.005 35.330 36.752 1.00 63.54 517 THR A N 1
ATOM 3199 C CA . THR A 1 485 ? 36.773 35.798 38.109 1.00 65.64 517 THR A CA 1
ATOM 3200 C C . THR A 1 485 ? 37.846 35.231 39.028 1.00 76.66 517 THR A C 1
ATOM 3201 O O . THR A 1 485 ? 38.663 34.395 38.631 1.00 66.35 517 THR A O 1
ATOM 3205 N N . GLU A 1 486 ? 37.834 35.697 40.277 1.00 68.28 518 GLU A N 1
ATOM 3206 C CA . GLU A 1 486 ? 38.783 35.208 41.267 1.00 61.51 518 GLU A CA 1
ATOM 3207 C C . GLU A 1 486 ? 38.403 33.831 41.796 1.00 49.09 518 GLU A C 1
ATOM 3208 O O . GLU A 1 486 ? 39.245 33.160 42.400 1.00 53.24 518 GLU A O 1
ATOM 3214 N N . GLU A 1 487 ? 37.167 33.386 41.571 1.00 47.09 519 GLU A N 1
ATOM 3215 C CA . GLU A 1 487 ? 36.761 32.053 41.996 1.00 48.54 519 GLU A CA 1
ATOM 3216 C C . GLU A 1 487 ? 37.217 30.960 41.037 1.00 47.00 519 GLU A C 1
ATOM 3217 O O . GLU A 1 487 ? 36.995 29.780 41.327 1.00 44.64 519 GLU A O 1
ATOM 3223 N N . GLU A 1 488 ? 37.846 31.309 39.916 1.00 44.82 520 GLU A N 1
ATOM 3224 C CA . GLU A 1 488 ? 38.235 30.341 38.899 1.00 42.99 520 GLU A CA 1
ATOM 3225 C C . GLU A 1 488 ? 39.734 30.082 38.948 1.00 46.17 520 GLU A C 1
ATOM 3226 O O . GLU A 1 488 ? 40.518 30.954 39.330 1.00 48.95 520 GLU A O 1
ATOM 3232 N N . ILE A 1 489 ? 40.130 28.881 38.532 1.00 42.58 521 ILE A N 1
ATOM 3233 C CA . ILE A 1 489 ? 41.541 28.501 38.501 1.00 37.86 521 ILE A CA 1
ATOM 3234 C C . ILE A 1 489 ? 42.055 28.537 37.066 1.00 47.62 521 ILE A C 1
ATOM 3235 O O . ILE A 1 489 ? 41.287 28.275 36.128 1.00 43.48 521 ILE A O 1
ATOM 3240 N N . PRO A 1 490 ? 43.330 28.851 36.844 1.00 47.34 522 PRO A N 1
ATOM 3241 C CA . PRO A 1 490 ? 43.908 28.676 35.510 1.00 39.97 522 PRO A CA 1
ATOM 3242 C C . PRO A 1 490 ? 44.230 27.217 35.231 1.00 42.58 522 PRO A C 1
ATOM 3243 O O . PRO A 1 490 ? 44.445 26.413 36.140 1.00 40.65 522 PRO A O 1
ATOM 3247 N N . MET A 1 491 ? 44.245 26.880 33.947 1.00 34.34 523 MET A N 1
ATOM 3248 C CA . MET A 1 491 ? 44.621 25.548 33.504 1.00 42.62 523 MET A CA 1
ATOM 3249 C C . MET A 1 491 ? 45.391 25.639 32.199 1.00 46.75 523 MET A C 1
ATOM 3250 O O . MET A 1 491 ? 45.094 26.475 31.342 1.00 44.19 523 MET A O 1
ATOM 3255 N N . GLU A 1 492 ? 46.376 24.758 32.053 1.00 35.56 524 GLU A N 1
ATOM 3256 C CA . GLU A 1 492 ? 47.023 24.531 30.775 1.00 45.02 524 GLU A CA 1
ATOM 3257 C C . GLU A 1 492 ? 46.872 23.064 30.390 1.00 46.91 524 GLU A C 1
ATOM 3258 O O . GLU A 1 492 ? 46.786 22.197 31.269 1.00 41.74 524 GLU A O 1
ATOM 3264 N N . PRO A 1 493 ? 46.815 22.753 29.096 1.00 47.75 525 PRO A N 1
ATOM 3265 C CA . PRO A 1 493 ? 46.685 21.349 28.683 1.00 43.31 525 PRO A CA 1
ATOM 3266 C C . PRO A 1 493 ? 47.749 20.477 29.333 1.00 48.07 525 PRO A C 1
ATOM 3267 O O . PRO A 1 493 ? 48.942 20.786 29.297 1.00 43.99 525 PRO A O 1
ATOM 3271 N N . GLY A 1 494 ? 47.308 19.378 29.940 1.00 42.79 526 GLY A N 1
ATOM 3272 C CA . GLY A 1 494 ? 48.183 18.458 30.625 1.00 40.87 526 GLY A CA 1
ATOM 3273 C C . GLY A 1 494 ? 48.184 18.594 32.132 1.00 41.55 526 GLY A C 1
ATOM 3274 O O . GLY A 1 494 ? 48.639 17.675 32.818 1.00 40.37 526 GLY A O 1
ATOM 3275 N N . ASP A 1 495 ? 47.692 19.710 32.661 1.00 36.15 527 ASP A N 1
ATOM 3276 C CA . ASP A 1 495 ? 47.621 19.890 34.104 1.00 39.98 527 ASP A CA 1
ATOM 3277 C C . ASP A 1 495 ? 46.729 18.825 34.731 1.00 45.97 527 ASP A C 1
ATOM 3278 O O . ASP A 1 495 ? 45.655 18.503 34.210 1.00 37.23 527 ASP A O 1
ATOM 3283 N N . ILE A 1 496 ? 47.177 18.278 35.858 1.00 38.41 528 ILE A N 1
ATOM 3284 C CA . ILE A 1 496 ? 46.367 17.332 36.620 1.00 38.23 528 ILE A CA 1
ATOM 3285 C C . ILE A 1 496 ? 45.409 18.104 37.517 1.00 38.73 528 ILE A C 1
ATOM 3286 O O . ILE A 1 496 ? 45.827 18.940 38.329 1.00 35.99 528 ILE A O 1
ATOM 3291 N N . ILE A 1 497 ? 44.120 17.800 37.399 1.00 32.29 529 ILE A N 1
ATOM 3292 C CA . ILE A 1 497 ? 43.070 18.476 38.150 1.00 29.09 529 ILE A CA 1
ATOM 3293 C C . ILE A 1 497 ? 42.443 17.459 39.094 1.00 30.54 529 ILE A C 1
ATOM 3294 O O . ILE A 1 497 ? 41.968 16.405 38.653 1.00 34.69 529 ILE A O 1
ATOM 3299 N N . GLY A 1 498 ? 42.447 17.772 40.388 1.00 34.90 530 GLY A N 1
ATOM 3300 C CA . GLY A 1 498 ? 41.776 16.934 41.363 1.00 32.62 530 GLY A CA 1
ATOM 3301 C C . GLY A 1 498 ? 40.345 17.387 41.564 1.00 34.01 530 GLY A C 1
ATOM 3302 O O . GLY A 1 498 ? 40.106 18.422 42.193 1.00 39.21 530 GLY A O 1
ATOM 3303 N N . VAL A 1 499 ? 39.381 16.632 41.044 1.00 32.55 531 VAL A N 1
ATOM 3304 C CA . VAL A 1 499 ? 38.019 17.139 40.952 1.00 33.59 531 VAL A CA 1
ATOM 3305 C C . VAL A 1 499 ? 37.284 16.872 42.260 1.00 31.46 531 VAL A C 1
ATOM 3306 O O . VAL A 1 499 ? 37.255 15.741 42.759 1.00 33.89 531 VAL A O 1
ATOM 3310 N N . ALA A 1 500 ? 36.687 17.925 42.815 1.00 32.01 532 ALA A N 1
ATOM 3311 C CA . ALA A 1 500 ? 35.827 17.832 43.987 1.00 31.97 532 ALA A CA 1
ATOM 3312 C C . ALA A 1 500 ? 34.373 17.580 43.604 1.00 42.69 532 ALA A C 1
ATOM 3313 O O . ALA A 1 500 ? 33.666 16.846 44.309 1.00 34.75 532 ALA A O 1
ATOM 3315 N N . GLY A 1 501 ? 33.916 18.174 42.505 1.00 31.75 533 GLY A N 1
ATOM 3316 C CA . GLY A 1 501 ? 32.545 17.973 42.074 1.00 28.80 533 GLY A CA 1
ATOM 3317 C C . GLY A 1 501 ? 32.213 18.802 40.858 1.00 29.98 533 GLY A C 1
ATOM 3318 O O . GLY A 1 501 ? 32.964 19.687 40.445 1.00 36.78 533 GLY A O 1
ATOM 3319 N N . ASN A 1 502 ? 31.057 18.477 40.282 1.00 32.56 534 ASN A N 1
ATOM 3320 C CA . ASN A 1 502 ? 30.455 19.183 39.159 1.00 28.39 534 ASN A CA 1
ATOM 3321 C C . ASN A 1 502 ? 29.302 20.010 39.717 1.00 29.70 534 ASN A C 1
ATOM 3322 O O . ASN A 1 502 ? 28.485 19.498 40.490 1.00 34.97 534 ASN A O 1
ATOM 3327 N N . HIS A 1 503 ? 29.265 21.292 39.380 1.00 28.44 535 HIS A N 1
ATOM 3328 C CA . HIS A 1 503 ? 28.201 22.163 39.868 1.00 31.92 535 HIS A CA 1
ATOM 3329 C C . HIS A 1 503 ? 26.988 22.165 38.953 1.00 42.14 535 HIS A C 1
ATOM 3330 O O . HIS A 1 503 ? 26.019 22.887 39.234 1.00 33.00 535 HIS A O 1
ATOM 3337 N N . TRP A 1 504 ? 27.018 21.352 37.892 1.00 30.76 536 TRP A N 1
ATOM 3338 C CA . TRP A 1 504 ? 25.875 21.136 37.002 1.00 37.14 536 TRP A CA 1
ATOM 3339 C C . TRP A 1 504 ? 25.393 22.447 36.385 1.00 31.69 536 TRP A C 1
ATOM 3340 O O . TRP A 1 504 ? 24.215 22.600 36.043 1.00 35.46 536 TRP A O 1
ATOM 3351 N N . ASP A 1 505 ? 26.326 23.389 36.220 1.00 30.06 537 ASP A N 1
ATOM 3352 C CA . ASP A 1 505 ? 26.044 24.696 35.641 1.00 29.77 537 ASP A CA 1
ATOM 3353 C C . ASP A 1 505 ? 27.091 25.089 34.606 1.00 36.25 537 ASP A C 1
ATOM 3354 O O . ASP A 1 505 ? 27.151 26.267 34.221 1.00 33.70 537 ASP A O 1
ATOM 3359 N N . GLY A 1 506 ? 27.921 24.148 34.149 1.00 29.46 538 GLY A N 1
ATOM 3360 C CA . GLY A 1 506 ? 29.024 24.430 33.264 1.00 28.44 538 GLY A CA 1
ATOM 3361 C C . GLY A 1 506 ? 30.374 24.442 33.951 1.00 35.67 538 GLY A C 1
ATOM 3362 O O . GLY A 1 506 ? 31.410 24.376 33.265 1.00 31.37 538 GLY A O 1
ATOM 3363 N N . TYR A 1 507 ? 30.390 24.513 35.283 1.00 33.43 539 TYR A N 1
ATOM 3364 C CA . TYR A 1 507 ? 31.621 24.608 36.046 1.00 28.26 539 TYR A CA 1
ATOM 3365 C C . TYR A 1 507 ? 31.749 23.426 36.993 1.00 38.75 539 TYR A C 1
ATOM 3366 O O . TYR A 1 507 ? 30.759 22.900 37.501 1.00 33.86 539 TYR A O 1
ATOM 3375 N N . SER A 1 508 ? 32.988 22.991 37.178 1.00 29.38 540 SER A N 1
ATOM 3376 C CA . SER A 1 508 ? 33.373 22.042 38.204 1.00 29.67 540 SER A CA 1
ATOM 3377 C C . SER A 1 508 ? 34.312 22.748 39.173 1.00 44.48 540 SER A C 1
ATOM 3378 O O . SER A 1 508 ? 34.864 23.811 38.868 1.00 37.11 540 SER A O 1
ATOM 3381 N N . LYS A 1 509 ? 34.485 22.149 40.346 1.00 33.26 541 LYS A N 1
ATOM 3382 C CA . LYS A 1 509 ? 35.379 22.662 41.376 1.00 29.07 541 LYS A CA 1
ATOM 3383 C C . LYS A 1 509 ? 36.442 21.614 41.663 1.00 30.63 541 LYS A C 1
ATOM 3384 O O . LYS A 1 509 ? 36.145 20.416 41.730 1.00 33.06 541 LYS A O 1
ATOM 3390 N N . GLY A 1 510 ? 37.677 22.064 41.827 1.00 33.80 542 GLY A N 1
ATOM 3391 C CA . GLY A 1 510 ? 38.772 21.139 42.030 1.00 34.92 542 GLY A CA 1
ATOM 3392 C C . GLY A 1 510 ? 40.068 21.898 42.188 1.00 42.80 542 GLY A C 1
ATOM 3393 O O . GLY A 1 510 ? 40.085 23.133 42.230 1.00 38.23 542 GLY A O 1
ATOM 3394 N N . ILE A 1 511 ? 41.161 21.145 42.267 1.00 34.61 543 ILE A N 1
ATOM 3395 C CA . ILE A 1 511 ? 42.478 21.710 42.519 1.00 35.70 543 ILE A CA 1
ATOM 3396 C C . ILE A 1 511 ? 43.362 21.438 41.316 1.00 33.08 543 ILE A C 1
ATOM 3397 O O . ILE A 1 511 ? 43.487 20.288 40.875 1.00 46.90 543 ILE A O 1
ATOM 3402 N N . ASN A 1 512 ? 43.968 22.497 40.783 1.00 38.31 544 ASN A N 1
ATOM 3403 C CA . ASN A 1 512 ? 45.031 22.351 39.800 1.00 35.01 544 ASN A CA 1
ATOM 3404 C C . ASN A 1 512 ? 46.300 21.972 40.557 1.00 42.33 544 ASN A C 1
ATOM 3405 O O . ASN A 1 512 ? 46.907 22.816 41.226 1.00 46.47 544 ASN A O 1
ATOM 3410 N N . ARG A 1 513 ? 46.700 20.702 40.471 1.00 42.43 545 ARG A N 1
ATOM 3411 C CA . ARG A 1 513 ? 47.747 20.217 41.366 1.00 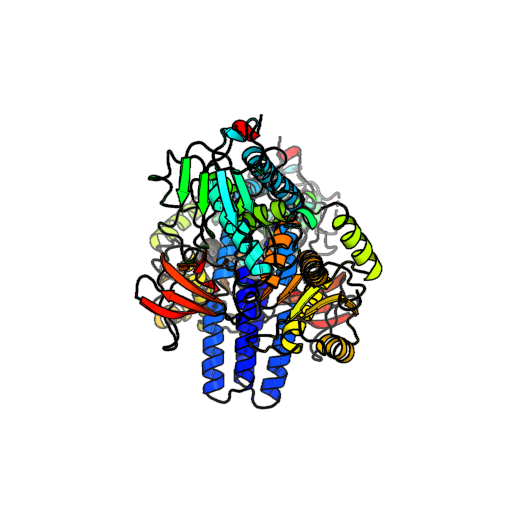49.37 545 ARG A CA 1
ATOM 3412 C C . ARG A 1 513 ? 49.113 20.790 41.004 1.00 57.93 545 ARG A C 1
ATOM 3413 O O . ARG A 1 513 ? 49.970 20.941 41.884 1.00 63.00 545 ARG A O 1
ATOM 3421 N N . LYS A 1 514 ? 49.336 21.111 39.726 1.00 58.51 546 LYS A N 1
ATOM 3422 C CA . LYS A 1 514 ? 50.567 21.789 39.327 1.00 66.59 546 LYS A CA 1
ATOM 3423 C C . LYS A 1 514 ? 50.727 23.124 40.043 1.00 59.68 546 LYS A C 1
ATOM 3424 O O . LYS A 1 514 ? 51.850 23.522 40.372 1.00 81.15 546 LYS A O 1
ATOM 3430 N N . LEU A 1 515 ? 49.624 23.823 40.296 1.00 51.76 547 LEU A N 1
ATOM 3431 C CA . LEU A 1 515 ? 49.657 25.150 40.889 1.00 48.91 547 LEU A CA 1
ATOM 3432 C C . LEU A 1 515 ? 49.282 25.160 42.362 1.00 56.52 547 LEU A C 1
ATOM 3433 O O . LEU A 1 515 ? 49.541 26.156 43.042 1.00 55.19 547 LEU A O 1
ATOM 3438 N N . GLY A 1 516 ? 48.680 24.087 42.868 1.00 55.61 548 GLY A N 1
ATOM 3439 C CA . GLY A 1 516 ? 48.202 24.086 44.235 1.00 46.22 548 GLY A CA 1
ATOM 3440 C C . GLY A 1 516 ? 47.057 25.040 44.481 1.00 62.13 548 GLY A C 1
ATOM 3441 O O . GLY A 1 516 ? 46.879 25.504 45.612 1.00 62.51 548 GLY A O 1
ATOM 3442 N N . LYS A 1 517 ? 46.268 25.343 43.449 1.00 45.35 549 LYS A N 1
ATOM 3443 C CA . LYS A 1 517 ? 45.202 26.330 43.527 1.00 50.14 549 LYS A CA 1
ATOM 3444 C C . LYS A 1 517 ? 43.852 25.658 43.314 1.00 52.45 549 LYS A C 1
ATOM 3445 O O . LYS A 1 517 ? 43.704 24.803 42.436 1.00 41.06 549 LYS A O 1
ATOM 3451 N N . THR A 1 518 ? 42.865 26.077 44.102 1.00 51.45 550 THR A N 1
ATOM 3452 C CA . THR A 1 518 ? 41.554 25.442 44.145 1.00 48.39 550 THR A CA 1
ATOM 3453 C C . THR A 1 518 ? 40.477 26.446 43.757 1.00 49.15 550 THR A C 1
ATOM 3454 O O . THR A 1 518 ? 40.469 27.581 44.244 1.00 45.83 550 THR A O 1
ATOM 3458 N N . GLY A 1 519 ? 39.563 26.016 42.891 1.00 36.25 551 GLY A N 1
ATOM 3459 C CA . GLY A 1 519 ? 38.487 26.882 42.444 1.00 35.63 551 GLY A CA 1
ATOM 3460 C C . GLY A 1 519 ? 37.743 26.262 41.272 1.00 33.68 551 GLY A C 1
ATOM 3461 O O . GLY A 1 519 ? 37.822 25.055 41.039 1.00 32.25 551 GLY A O 1
ATOM 3462 N N . LEU A 1 520 ? 37.037 27.114 40.533 1.00 34.11 552 LEU A N 1
ATOM 3463 C CA . LEU A 1 520 ? 36.145 26.675 39.468 1.00 35.52 552 LEU A CA 1
ATOM 3464 C C . LEU A 1 520 ? 36.837 26.649 38.112 1.00 33.93 552 LEU A C 1
ATOM 3465 O O . LEU A 1 520 ? 37.735 27.450 37.830 1.00 34.15 552 LEU A O 1
ATOM 3470 N N . TYR A 1 521 ? 36.384 25.731 37.256 1.00 36.39 553 TYR A N 1
ATOM 3471 C CA . TYR A 1 521 ? 36.861 25.626 35.883 1.00 33.56 553 TYR A CA 1
ATOM 3472 C C . TYR A 1 521 ? 35.753 25.069 35.007 1.00 31.30 553 TYR A C 1
ATOM 3473 O O . TYR A 1 521 ? 34.883 24.341 35.503 1.00 32.71 553 TYR A O 1
ATOM 3482 N N . PRO A 1 522 ? 35.762 25.375 33.707 1.00 34.76 554 PRO A N 1
ATOM 3483 C CA . PRO A 1 522 ? 34.737 24.815 32.807 1.00 31.15 554 PRO A CA 1
ATOM 3484 C C . PRO A 1 522 ? 34.839 23.300 32.713 1.00 32.89 554 PRO A C 1
ATOM 3485 O O . PRO A 1 522 ? 35.891 22.743 32.398 1.00 30.07 554 PRO A O 1
ATOM 3489 N N . SER A 1 523 ? 33.712 22.637 32.970 1.00 28.69 555 SER A N 1
ATOM 3490 C CA . SER A 1 523 ? 33.684 21.179 32.993 1.00 29.21 555 SER A CA 1
ATOM 3491 C C . SER A 1 523 ? 34.093 20.584 31.652 1.00 28.86 555 SER A C 1
ATOM 3492 O O . SER A 1 523 ? 34.703 19.508 31.606 1.00 31.84 555 SER A O 1
ATOM 3495 N N . TYR A 1 524 ? 33.771 21.259 30.549 1.00 29.67 556 TYR A N 1
ATOM 3496 C CA . TYR A 1 524 ? 34.050 20.669 29.243 1.00 28.84 556 TYR A CA 1
ATOM 3497 C C . TYR A 1 524 ? 35.531 20.687 28.885 1.00 28.41 556 TYR A C 1
ATOM 3498 O O . TYR A 1 524 ? 35.916 20.047 27.902 1.00 29.29 556 TYR A O 1
ATOM 3507 N N . LYS A 1 525 ? 36.370 21.363 29.663 1.00 29.49 557 LYS A N 1
ATOM 3508 C CA . LYS A 1 525 ? 37.768 21.559 29.299 1.00 30.78 557 LYS A CA 1
ATOM 3509 C C . LYS A 1 525 ? 38.699 20.493 29.876 1.00 46.49 557 LYS A C 1
ATOM 3510 O O . LYS A 1 525 ? 39.920 20.599 29.713 1.00 33.00 557 LYS A O 1
ATOM 3516 N N . VAL A 1 526 ? 38.159 19.458 30.514 1.00 30.98 558 VAL A N 1
ATOM 3517 C CA . VAL A 1 526 ? 38.963 18.384 31.080 1.00 31.59 558 VAL A CA 1
ATOM 3518 C C . VAL A 1 526 ? 38.478 17.054 30.517 1.00 36.72 558 VAL A C 1
ATOM 3519 O O . VAL A 1 526 ? 37.394 16.949 29.940 1.00 34.47 558 VAL A O 1
ATOM 3523 N N . ARG A 1 527 ? 39.310 16.029 30.682 1.00 29.85 559 ARG A N 1
ATOM 3524 C CA . ARG A 1 527 ? 38.905 14.653 30.446 1.00 32.11 559 ARG A CA 1
ATOM 3525 C C . ARG A 1 527 ? 39.285 13.824 31.665 1.00 36.40 559 ARG A C 1
ATOM 3526 O O . ARG A 1 527 ? 40.150 14.202 32.461 1.00 30.86 559 ARG A O 1
ATOM 3534 N N . GLU A 1 528 ? 38.627 12.679 31.803 1.00 28.31 560 GLU A N 1
ATOM 3535 C CA . GLU A 1 528 ? 38.857 11.822 32.957 1.00 40.28 560 GLU A CA 1
ATOM 3536 C C . GLU A 1 528 ? 40.244 11.191 32.899 1.00 36.47 560 GLU A C 1
ATOM 3537 O O . GLU A 1 528 ? 40.718 10.796 31.832 1.00 35.87 560 GLU A O 1
ATOM 3543 N N . LYS A 1 529 ? 40.901 11.109 34.059 1.00 34.57 561 LYS A N 1
ATOM 3544 C CA . LYS A 1 529 ? 42.183 10.417 34.176 1.00 37.37 561 LYS A CA 1
ATOM 3545 C C . LYS A 1 529 ? 41.883 9.013 34.689 1.00 41.67 561 LYS A C 1
ATOM 3546 O O . LYS A 1 529 ? 41.661 8.818 35.885 1.00 40.37 561 LYS A O 1
ATOM 3552 N N . ILE A 1 530 ? 41.875 8.037 33.791 1.00 33.31 562 ILE A N 1
ATOM 3553 C CA . ILE A 1 530 ? 41.539 6.666 34.152 1.00 37.10 562 ILE A CA 1
ATOM 3554 C C . ILE A 1 530 ? 42.786 5.964 34.655 1.00 39.68 562 ILE A C 1
ATOM 3555 O O . ILE A 1 530 ? 43.810 5.931 33.974 1.00 37.66 562 ILE A O 1
ATOM 3560 N N . GLU A 1 531 ? 42.699 5.415 35.853 1.00 31.53 563 GLU A N 1
ATOM 3561 C CA . GLU A 1 531 ? 43.810 4.716 36.475 1.00 30.27 563 GLU A CA 1
ATOM 3562 C C . GLU A 1 531 ? 43.641 3.218 36.286 1.00 32.74 563 GLU A C 1
ATOM 3563 O O . GLU A 1 531 ? 42.525 2.691 36.282 1.00 32.25 563 GLU A O 1
ATOM 3569 N N . THR A 1 532 ? 44.766 2.532 36.116 1.00 33.87 564 THR A N 1
ATOM 3570 C CA . THR A 1 532 ? 44.759 1.088 35.969 1.00 30.67 564 THR A CA 1
ATOM 3571 C C . THR A 1 532 ? 45.677 0.457 37.006 1.00 40.68 564 THR A C 1
ATOM 3572 O O . THR A 1 532 ? 46.618 1.086 37.500 1.00 35.73 564 THR A O 1
ATOM 3576 N N . VAL A 1 533 ? 45.374 -0.798 37.327 1.00 32.18 565 VAL A N 1
ATOM 3577 C CA . VAL A 1 533 ? 46.120 -1.588 38.297 1.00 30.81 565 VAL A CA 1
ATOM 3578 C C . VAL A 1 533 ? 46.311 -2.975 37.705 1.00 33.30 565 VAL A C 1
ATOM 3579 O O . VAL A 1 533 ? 45.402 -3.518 37.069 1.00 33.99 565 VAL A O 1
ATOM 3583 N N . LYS A 1 534 ? 47.486 -3.558 37.926 1.00 33.83 566 LYS A N 1
ATOM 3584 C CA . LYS A 1 534 ? 47.731 -4.945 37.536 1.00 40.45 566 LYS A CA 1
ATOM 3585 C C . LYS A 1 534 ? 47.073 -5.852 38.575 1.00 39.27 566 LYS A C 1
ATOM 3586 O O . LYS A 1 534 ? 47.614 -6.076 39.661 1.00 38.79 566 LYS A O 1
ATOM 3592 N N . TYR A 1 535 ? 45.888 -6.362 38.246 1.00 32.98 567 TYR A N 1
ATOM 3593 C CA . TYR A 1 535 ? 45.194 -7.375 39.025 1.00 37.00 567 TYR A CA 1
ATOM 3594 C C . TYR A 1 535 ? 45.536 -8.762 38.493 1.00 48.69 567 TYR A C 1
ATOM 3595 O O . TYR A 1 535 ? 45.861 -8.925 37.306 1.00 36.29 567 TYR A O 1
ATOM 3604 N N . PRO A 1 536 ? 45.405 -9.799 39.327 1.00 33.77 568 PRO A N 1
ATOM 3605 C CA . PRO A 1 536 ? 45.398 -11.172 38.795 1.00 29.90 568 PRO A CA 1
ATOM 3606 C C . PRO A 1 536 ? 44.347 -11.310 37.701 1.00 33.80 568 PRO A C 1
ATOM 3607 O O . PRO A 1 536 ? 43.336 -10.608 37.705 1.00 37.59 568 PRO A O 1
ATOM 3611 N N . THR A 1 537 ? 44.581 -12.233 36.762 1.00 31.02 569 THR A N 1
ATOM 3612 C CA . THR A 1 537 ? 43.629 -12.478 35.690 1.00 33.49 569 THR A CA 1
ATOM 3613 C C . THR A 1 537 ? 43.011 -13.866 35.724 1.00 31.74 569 THR A C 1
ATOM 3614 O O . THR A 1 537 ? 42.148 -14.155 34.892 1.00 38.69 569 THR A O 1
ATOM 3618 N N . TYR A 1 538 ? 43.432 -14.731 36.642 1.00 33.68 570 TYR A N 1
ATOM 3619 C CA . TYR A 1 538 ? 42.798 -16.020 36.876 1.00 31.80 570 TYR A CA 1
ATOM 3620 C C . TYR A 1 538 ? 42.609 -16.822 35.580 1.00 35.64 570 TYR A C 1
ATOM 3621 O O . TYR A 1 538 ? 41.493 -17.272 35.288 1.00 35.52 570 TYR A O 1
ATOM 3630 N N . PRO A 1 539 ? 43.672 -17.029 34.807 1.00 38.10 571 PRO A N 1
ATOM 3631 C CA . PRO A 1 539 ? 43.531 -17.818 33.571 1.00 36.91 571 PRO A CA 1
ATOM 3632 C C . PRO A 1 539 ? 42.941 -19.193 33.822 1.00 52.15 571 PRO A C 1
ATOM 3633 O O . PRO A 1 539 ? 42.246 -19.738 32.960 1.00 38.88 571 PRO A O 1
ATOM 3637 N N . GLU A 1 540 ? 43.184 -19.763 35.002 1.00 42.25 572 GLU A N 1
ATOM 3638 C CA . GLU A 1 540 ? 42.649 -21.077 35.333 1.00 47.17 572 GLU A CA 1
ATOM 3639 C C . GLU A 1 540 ? 41.127 -21.105 35.332 1.00 43.37 572 GLU A C 1
ATOM 3640 O O . GLU A 1 540 ? 40.540 -22.188 35.247 1.00 44.94 572 GLU A O 1
ATOM 3646 N N . ALA A 1 541 ? 40.472 -19.945 35.436 1.00 38.28 573 ALA A N 1
ATOM 3647 C CA . ALA A 1 541 ? 39.016 -19.919 35.451 1.00 36.48 573 ALA A CA 1
ATOM 3648 C C . ALA A 1 541 ? 38.406 -20.175 34.079 1.00 42.68 573 ALA A C 1
ATOM 3649 O O . ALA A 1 541 ? 37.193 -20.391 33.993 1.00 42.01 573 ALA A O 1
ATOM 3651 N N . GLU A 1 542 ? 39.205 -20.154 33.014 1.00 47.78 574 GLU A N 1
ATOM 3652 C CA . GLU A 1 542 ? 38.697 -20.426 31.676 1.00 51.61 574 GLU A CA 1
ATOM 3653 C C . GLU A 1 542 ? 38.715 -21.907 31.325 1.00 63.72 574 GLU A C 1
ATOM 3654 O O . GLU A 1 542 ? 38.130 -22.295 30.310 1.00 75.31 574 GLU A O 1
ATOM 3660 N N . LYS A 1 543 ? 39.356 -22.738 32.139 1.00 82.91 575 LYS A N 1
ATOM 3661 C CA . LYS A 1 543 ? 39.514 -24.155 31.836 1.00 92.92 575 LYS A CA 1
ATOM 3662 C C . LYS A 1 543 ? 38.427 -24.982 32.514 1.00 88.01 575 LYS A C 1
ATOM 3663 O O . LYS A 1 543 ? 38.492 -26.211 32.540 1.00 96.75 575 LYS A O 1
ATOM 3670 N N . ASN B 1 74 ? 34.099 -7.674 14.472 1.00 68.97 106 ASN B N 1
ATOM 3671 C CA . ASN B 1 74 ? 33.985 -6.363 13.841 1.00 89.79 106 ASN B CA 1
ATOM 3672 C C . ASN B 1 74 ? 33.470 -5.343 14.851 1.00 97.09 106 ASN B C 1
ATOM 3673 O O . ASN B 1 74 ? 32.349 -4.842 14.736 1.00 93.53 106 ASN B O 1
ATOM 3678 N N . GLY B 1 75 ? 34.309 -5.027 15.834 1.00 66.13 107 GLY B N 1
ATOM 3679 C CA . GLY B 1 75 ? 33.874 -4.243 16.968 1.00 69.98 107 GLY B CA 1
ATOM 3680 C C . GLY B 1 75 ? 33.988 -2.743 16.764 1.00 57.81 107 GLY B C 1
ATOM 3681 O O . GLY B 1 75 ? 34.561 -2.256 15.794 1.00 46.57 107 GLY B O 1
ATOM 3682 N N . LEU B 1 76 ? 33.414 -2.013 17.715 1.00 43.20 108 LEU B N 1
ATOM 3683 C CA . LEU B 1 76 ? 33.512 -0.562 17.720 1.00 45.29 108 LEU B CA 1
ATOM 3684 C C . LEU B 1 76 ? 34.936 -0.133 18.037 1.00 38.20 108 LEU B C 1
ATOM 3685 O O . LEU B 1 76 ? 35.626 -0.754 18.851 1.00 47.97 108 LEU B O 1
ATOM 3690 N N . GLY B 1 77 ? 35.377 0.936 17.381 1.00 35.99 109 GLY B N 1
ATOM 3691 C CA . GLY B 1 77 ? 36.689 1.490 17.668 1.00 41.76 109 GLY B CA 1
ATOM 3692 C C . GLY B 1 77 ? 36.672 2.306 18.946 1.00 42.41 109 GLY B C 1
ATOM 3693 O O . GLY B 1 77 ? 35.712 3.012 19.244 1.00 32.94 109 GLY B O 1
ATOM 3694 N N . LYS B 1 78 ? 37.757 2.189 19.714 1.00 35.97 110 LYS B N 1
ATOM 3695 C CA . LYS B 1 78 ? 37.850 2.907 20.981 1.00 37.65 110 LYS B CA 1
ATOM 3696 C C . LYS B 1 78 ? 37.768 4.414 20.766 1.00 36.68 110 LYS B C 1
ATOM 3697 O O . LYS B 1 78 ? 37.002 5.107 21.445 1.00 33.67 110 LYS B O 1
ATOM 3703 N N . ASP B 1 79 ? 38.562 4.943 19.832 1.00 30.94 111 ASP B N 1
ATOM 3704 C CA . ASP B 1 79 ? 38.519 6.375 19.560 1.00 31.98 111 ASP B CA 1
ATOM 3705 C C . ASP B 1 79 ? 37.111 6.818 19.197 1.00 28.28 111 ASP B C 1
ATOM 3706 O O . ASP B 1 79 ? 36.623 7.842 19.690 1.00 28.93 111 ASP B O 1
ATOM 3711 N N . HIS B 1 80 ? 36.450 6.060 18.320 1.00 28.46 112 HIS B N 1
ATOM 3712 C CA . HIS B 1 80 ? 35.084 6.388 17.927 1.00 29.13 112 HIS B CA 1
ATOM 3713 C C . HIS B 1 80 ? 34.178 6.516 19.150 1.00 25.05 112 HIS B C 1
ATOM 3714 O O . HIS B 1 80 ? 33.408 7.475 19.281 1.00 28.29 112 HIS B O 1
ATOM 3721 N N . GLU B 1 81 ? 34.252 5.551 20.059 1.00 29.67 113 GLU B N 1
ATOM 3722 C CA . GLU B 1 81 ? 33.342 5.559 21.206 1.00 24.81 113 GLU B CA 1
ATOM 3723 C C . GLU B 1 81 ? 33.683 6.669 22.191 1.00 31.27 113 GLU B C 1
ATOM 3724 O O . GLU B 1 81 ? 32.784 7.359 22.689 1.00 30.82 113 GLU B O 1
ATOM 3730 N N . ILE B 1 82 ? 34.972 6.884 22.452 1.00 29.18 114 ILE B N 1
ATOM 3731 C CA . ILE B 1 82 ? 35.389 7.981 23.317 1.00 28.81 114 ILE B CA 1
ATOM 3732 C C . ILE B 1 82 ? 34.905 9.309 22.754 1.00 29.55 114 ILE B C 1
ATOM 3733 O O . ILE B 1 82 ? 34.365 10.152 23.482 1.00 28.31 114 ILE B O 1
ATOM 3738 N N . LEU B 1 83 ? 35.066 9.502 21.443 1.00 29.56 115 LEU B N 1
ATOM 3739 C CA . LEU B 1 83 ? 34.663 10.752 20.807 1.00 27.87 115 LEU B CA 1
ATOM 3740 C C . LEU B 1 83 ? 33.150 10.923 20.837 1.00 26.58 115 LEU B C 1
ATOM 3741 O O . LEU B 1 83 ? 32.646 12.016 21.127 1.00 29.54 115 LEU B O 1
ATOM 3746 N N . ARG B 1 84 ? 32.404 9.857 20.535 1.00 24.92 116 ARG B N 1
ATOM 3747 C CA . ARG B 1 84 ? 30.948 9.950 20.616 1.00 31.46 116 ARG B CA 1
ATOM 3748 C C . ARG B 1 84 ? 30.512 10.378 22.015 1.00 26.41 116 ARG B C 1
ATOM 3749 O O . ARG B 1 84 ? 29.696 11.296 22.177 1.00 27.92 116 ARG B O 1
ATOM 3757 N N . ARG B 1 85 ? 31.058 9.728 23.048 1.00 24.25 117 ARG B N 1
ATOM 3758 C CA . ARG B 1 85 ? 30.697 10.111 24.409 1.00 25.59 117 ARG B CA 1
ATOM 3759 C C . ARG B 1 85 ? 31.157 11.527 24.732 1.00 30.25 117 ARG B C 1
ATOM 3760 O O . ARG B 1 85 ? 30.478 12.241 25.489 1.00 25.71 117 ARG B O 1
ATOM 3768 N N A ARG B 1 86 ? 32.290 11.956 24.170 0.51 31.68 118 ARG B N 1
ATOM 3769 N N B ARG B 1 86 ? 32.289 11.959 24.165 0.49 31.14 118 ARG B N 1
ATOM 3770 C CA A ARG B 1 86 ? 32.775 13.307 24.434 0.51 36.50 118 ARG B CA 1
ATOM 3771 C CA B ARG B 1 86 ? 32.766 13.308 24.448 0.49 36.79 118 ARG B CA 1
ATOM 3772 C C A ARG B 1 86 ? 31.860 14.348 23.806 0.51 33.91 118 ARG B C 1
ATOM 3773 C C B ARG B 1 86 ? 31.860 14.352 23.807 0.49 35.58 118 ARG B C 1
ATOM 3774 O O A ARG B 1 86 ? 31.630 15.416 24.391 0.51 31.04 118 ARG B O 1
ATOM 3775 O O B ARG B 1 86 ? 31.630 15.422 24.387 0.49 31.99 118 ARG B O 1
ATOM 3790 N N . ILE B 1 87 ? 31.324 14.048 22.623 1.00 29.89 119 ILE B N 1
ATOM 3791 C CA . ILE B 1 87 ? 30.377 14.950 21.975 1.00 31.44 119 ILE B CA 1
ATOM 3792 C C . ILE B 1 87 ? 29.085 15.027 22.781 1.00 26.70 119 ILE B C 1
ATOM 3793 O O . ILE B 1 87 ? 28.534 16.114 23.005 1.00 29.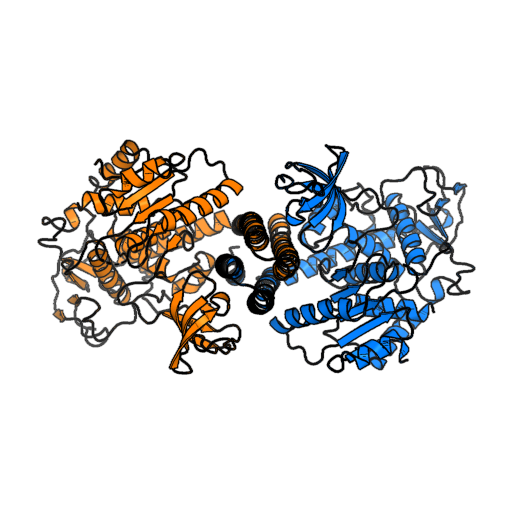51 119 ILE B O 1
ATOM 3798 N N . GLU B 1 88 ? 28.573 13.870 23.213 1.00 24.74 120 GLU B N 1
ATOM 3799 C CA . GLU B 1 88 ? 27.371 13.855 24.049 1.00 29.81 120 GLU B CA 1
ATOM 3800 C C . GLU B 1 88 ? 27.588 14.653 25.336 1.00 41.91 120 GLU B C 1
ATOM 3801 O O . GLU B 1 88 ? 26.768 15.504 25.709 1.00 28.46 120 GLU B O 1
ATOM 3807 N N . ASN B 1 89 ? 28.706 14.409 26.025 1.00 26.41 121 ASN B N 1
ATOM 3808 C CA . ASN B 1 89 ? 28.956 15.127 27.271 1.00 25.93 121 ASN B CA 1
ATOM 3809 C C . ASN B 1 89 ? 29.155 16.611 27.016 1.00 29.14 121 ASN B C 1
ATOM 3810 O O . ASN B 1 89 ? 28.681 17.448 27.796 1.00 30.04 121 ASN B O 1
ATOM 3815 N N . GLY B 1 90 ? 29.863 16.955 25.940 1.00 30.96 122 GLY B N 1
ATOM 3816 C CA . GLY B 1 90 ? 30.063 18.358 25.624 1.00 30.54 122 GLY B CA 1
ATOM 3817 C C . GLY B 1 90 ? 28.757 19.092 25.383 1.00 27.90 122 GLY B C 1
ATOM 3818 O O . GLY B 1 90 ? 28.578 20.230 25.831 1.00 28.07 122 GLY B O 1
ATOM 3819 N N . ALA B 1 91 ? 27.826 18.448 24.676 1.00 27.05 123 ALA B N 1
ATOM 3820 C CA . ALA B 1 91 ? 26.514 19.046 24.454 1.00 31.96 123 ALA B CA 1
ATOM 3821 C C . ALA B 1 91 ? 25.734 19.168 25.759 1.00 27.82 123 ALA B C 1
ATOM 3822 O O . ALA B 1 91 ? 25.010 20.150 25.971 1.00 30.35 123 ALA B O 1
ATOM 3824 N N . LYS B 1 92 ? 25.852 18.165 26.634 1.00 27.78 124 LYS B N 1
ATOM 3825 C CA . LYS B 1 92 ? 25.194 18.241 27.936 1.00 27.20 124 LYS B CA 1
ATOM 3826 C C . LYS B 1 92 ? 25.738 19.401 28.759 1.00 27.73 124 LYS B C 1
ATOM 3827 O O . LYS B 1 92 ? 24.975 20.134 29.410 1.00 29.23 124 LYS B O 1
ATOM 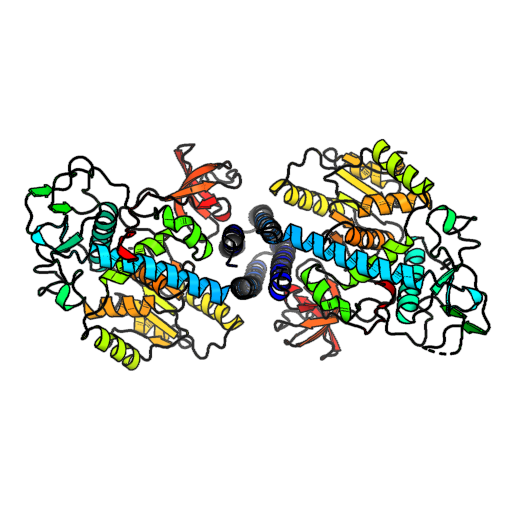3833 N N . GLU B 1 93 ? 27.063 19.557 28.771 1.00 30.97 125 GLU B N 1
ATOM 3834 C CA . GLU B 1 93 ? 27.673 20.637 29.538 1.00 34.12 125 GLU B CA 1
ATOM 3835 C C . GLU B 1 93 ? 27.282 21.999 28.976 1.00 44.11 125 GLU B C 1
ATOM 3836 O O . GLU B 1 93 ? 27.055 22.952 29.734 1.00 29.85 125 GLU B O 1
ATOM 3842 N N . LEU B 1 94 ? 27.186 22.106 27.651 1.00 30.52 126 LEU B N 1
ATOM 3843 C CA . LEU B 1 94 ? 26.706 23.342 27.045 1.00 30.08 126 LEU B CA 1
ATOM 3844 C C . LEU B 1 94 ? 25.301 23.673 27.529 1.00 32.74 126 LEU B C 1
ATOM 3845 O O . LEU B 1 94 ? 24.994 24.835 27.824 1.00 31.63 126 LEU B O 1
ATOM 3850 N N . TRP B 1 95 ? 24.434 22.661 27.615 1.00 31.17 127 TRP B N 1
ATOM 3851 C CA . TRP B 1 95 ? 23.073 22.866 28.103 1.00 33.45 127 TRP B CA 1
ATOM 3852 C C . TRP B 1 95 ? 23.068 23.260 29.578 1.00 33.13 127 TRP B C 1
ATOM 3853 O O . TRP B 1 95 ? 22.323 24.161 29.972 1.00 33.09 127 TRP B O 1
ATOM 3864 N N . PHE B 1 96 ? 23.909 22.628 30.409 1.00 29.71 128 PHE B N 1
ATOM 3865 C CA . PHE B 1 96 ? 24.028 23.071 31.798 1.00 29.97 128 PHE B CA 1
ATOM 3866 C C . PHE B 1 96 ? 24.418 24.544 31.851 1.00 34.25 128 PHE B C 1
ATOM 3867 O O . PHE B 1 96 ? 23.837 25.328 32.609 1.00 33.01 128 PHE B O 1
ATOM 3875 N N . PHE B 1 97 ? 25.436 24.922 31.071 1.00 32.54 129 PHE B N 1
ATOM 3876 C CA . PHE B 1 97 ? 25.918 26.299 31.050 1.00 33.36 129 PHE B CA 1
ATOM 3877 C C . PHE B 1 97 ? 24.804 27.262 30.662 1.00 31.91 129 PHE B C 1
ATOM 3878 O O . PHE B 1 97 ? 24.558 28.263 31.350 1.00 36.50 129 PHE B O 1
ATOM 3886 N N . LEU B 1 98 ? 24.104 26.962 29.569 1.00 31.85 130 LEU B N 1
ATOM 3887 C CA . LEU B 1 98 ? 23.099 27.886 29.052 1.00 38.22 130 LEU B CA 1
ATOM 3888 C C . LEU B 1 98 ? 21.920 28.032 30.010 1.00 36.21 130 LEU B C 1
ATOM 3889 O O . LEU B 1 98 ? 21.379 29.133 30.175 1.00 36.47 130 LEU B O 1
ATOM 3894 N N . GLN B 1 99 ? 21.482 26.931 30.624 1.00 36.63 131 GLN B N 1
ATOM 3895 C CA . GLN B 1 99 ? 20.395 27.023 31.598 1.00 37.52 131 GLN B CA 1
ATOM 3896 C C . GLN B 1 99 ? 20.772 27.964 32.734 1.00 39.84 131 GLN B C 1
ATOM 3897 O O . GLN B 1 99 ? 19.999 28.852 33.113 1.00 44.57 131 GLN B O 1
ATOM 3903 N N . SER B 1 100 ? 21.969 27.789 33.282 1.00 31.81 132 SER B N 1
ATOM 3904 C CA . SER B 1 100 ? 22.419 28.627 34.386 1.00 40.27 132 SER B CA 1
ATOM 3905 C C . SER B 1 100 ? 22.538 30.085 33.962 1.00 47.67 132 SER B C 1
ATOM 3906 O O . SER B 1 100 ? 22.037 30.986 34.646 1.00 40.26 132 SER B O 1
ATOM 3909 N N . GLU B 1 101 ? 23.189 30.336 32.824 1.00 42.86 133 GLU B N 1
ATOM 3910 C CA . GLU B 1 101 ? 23.570 31.703 32.481 1.00 41.43 133 GLU B CA 1
ATOM 3911 C C . GLU B 1 101 ? 22.380 32.514 31.987 1.00 56.90 133 GLU B C 1
ATOM 3912 O O . GLU B 1 101 ? 22.289 33.719 32.262 1.00 45.61 133 GLU B O 1
ATOM 3918 N N . LEU B 1 102 ? 21.465 31.883 31.247 1.00 33.62 134 LEU B N 1
ATOM 3919 C CA . LEU B 1 102 ? 20.279 32.599 30.795 1.00 38.72 134 LEU B CA 1
ATOM 3920 C C . LEU B 1 102 ? 19.408 33.016 31.976 1.00 54.75 134 LEU B C 1
ATOM 3921 O O . LEU B 1 102 ? 18.836 34.111 31.978 1.00 50.32 134 LEU B O 1
ATOM 3926 N N . LYS B 1 103 ? 19.289 32.156 32.989 1.00 45.93 135 LYS B N 1
ATOM 3927 C CA . LYS B 1 103 ? 18.515 32.523 34.171 1.00 42.96 135 LYS B CA 1
ATOM 3928 C C . LYS B 1 103 ? 19.151 33.699 34.899 1.00 45.96 135 LYS B C 1
ATOM 3929 O O . LYS B 1 103 ? 18.444 34.569 35.423 1.00 52.85 135 LYS B O 1
ATOM 3935 N N . LYS B 1 104 ? 20.481 33.758 34.922 1.00 47.58 136 LYS B N 1
ATOM 3936 C CA . LYS B 1 104 ? 21.146 34.900 35.534 1.00 51.04 136 LYS B CA 1
ATOM 3937 C C . LYS B 1 104 ? 20.940 36.170 34.715 1.00 47.87 136 LYS B C 1
ATOM 3938 O O . LYS B 1 104 ? 20.830 37.261 35.286 1.00 51.09 136 LYS B O 1
ATOM 3944 N N . LEU B 1 105 ? 20.877 36.054 33.386 1.00 45.93 137 LEU B N 1
ATOM 3945 C CA . LEU B 1 105 ? 20.648 37.235 32.562 1.00 52.42 137 LEU B CA 1
ATOM 3946 C C . LEU B 1 105 ? 19.301 37.877 32.863 1.00 47.52 137 LEU B C 1
ATOM 3947 O O . LEU B 1 105 ? 19.158 39.100 32.751 1.00 49.98 137 LEU B O 1
ATOM 3952 N N . LYS B 1 106 ? 18.302 37.075 33.237 1.00 62.45 138 LYS B N 1
ATOM 3953 C CA . LYS B 1 106 ? 16.971 37.614 33.475 1.00 59.91 138 LYS B CA 1
ATOM 3954 C C . LYS B 1 106 ? 16.961 38.684 34.557 1.00 67.00 138 LYS B C 1
ATOM 3955 O O . LYS B 1 106 ? 16.032 39.496 34.601 1.00 65.59 138 LYS B O 1
ATOM 3961 N N . HIS B 1 107 ? 17.962 38.696 35.433 1.00 73.23 139 HIS B N 1
ATOM 3962 C CA . HIS B 1 107 ? 17.987 39.579 36.591 1.00 71.72 139 HIS B CA 1
ATOM 3963 C C . HIS B 1 107 ? 19.100 40.617 36.494 1.00 68.41 139 HIS B C 1
ATOM 3964 O O . HIS B 1 107 ? 19.590 41.111 37.511 1.00 69.26 139 HIS B O 1
ATOM 3971 N N . LEU B 1 108 ? 19.496 40.967 35.276 1.00 56.75 140 LEU B N 1
ATOM 3972 C CA . LEU B 1 108 ? 20.452 42.034 35.021 1.00 57.76 140 LEU B CA 1
ATOM 3973 C C . LEU B 1 108 ? 19.786 43.119 34.180 1.00 59.90 140 LEU B C 1
ATOM 3974 O O . LEU B 1 108 ? 18.676 42.948 33.669 1.00 59.49 140 LEU B O 1
ATOM 3979 N N . GLU B 1 109 ? 20.473 44.251 34.045 1.00 67.97 141 GLU B N 1
ATOM 3980 C CA . GLU B 1 109 ? 19.960 45.354 33.243 1.00 68.43 141 GLU B CA 1
ATOM 3981 C C . GLU B 1 109 ? 21.126 46.215 32.784 1.00 58.83 141 GLU B C 1
ATOM 3982 O O . GLU B 1 109 ? 22.228 46.143 33.330 1.00 61.75 141 GLU B O 1
ATOM 3988 N N . GLY B 1 110 ? 20.859 47.033 31.769 1.00 56.75 142 GLY B N 1
ATOM 3989 C CA . GLY B 1 110 ? 21.801 48.063 31.374 1.00 70.44 142 GLY B CA 1
ATOM 3990 C C . GLY B 1 110 ? 23.127 47.498 30.916 1.00 73.50 142 GLY B C 1
ATOM 3991 O O . GLY B 1 110 ? 23.195 46.508 30.180 1.00 80.95 142 GLY B O 1
ATOM 3992 N N . ASN B 1 111 ? 24.208 48.143 31.357 1.00 69.72 143 ASN B N 1
ATOM 3993 C CA . ASN B 1 111 ? 25.535 47.753 30.902 1.00 80.12 143 ASN B CA 1
ATOM 3994 C C . ASN B 1 111 ? 25.919 46.370 31.405 1.00 75.21 143 ASN B C 1
ATOM 3995 O O . ASN B 1 111 ? 26.650 45.647 30.721 1.00 68.32 143 ASN B O 1
ATOM 4000 N N . GLU B 1 112 ? 25.426 45.976 32.580 1.00 68.11 144 GLU B N 1
ATOM 4001 C CA . GLU B 1 112 ? 25.781 44.665 33.111 1.00 68.59 144 GLU B CA 1
ATOM 4002 C C . GLU B 1 112 ? 25.094 43.553 32.330 1.00 65.91 144 GLU B C 1
ATOM 4003 O O . GLU B 1 112 ? 25.689 42.495 32.089 1.00 56.25 144 GLU B O 1
ATOM 4009 N N . LEU B 1 113 ? 23.840 43.772 31.931 1.00 54.45 145 LEU B N 1
ATOM 4010 C CA . LEU B 1 113 ? 23.171 42.816 31.058 1.00 65.75 145 LEU B CA 1
ATOM 4011 C C . LEU B 1 113 ? 23.948 42.619 29.762 1.00 59.03 145 LEU B C 1
ATOM 4012 O O . LEU B 1 113 ? 24.136 41.485 29.305 1.00 47.55 145 LEU B O 1
ATOM 4017 N N . GLN B 1 114 ? 24.399 43.714 29.150 1.00 50.09 146 GLN B N 1
ATOM 4018 C CA . GLN B 1 114 ? 25.099 43.605 27.876 1.00 52.64 146 GLN B CA 1
ATOM 4019 C C . GLN B 1 114 ? 26.509 43.052 28.051 1.00 57.55 146 GLN B C 1
ATOM 4020 O O . GLN B 1 114 ? 26.979 42.292 27.194 1.00 46.88 146 GLN B O 1
ATOM 4026 N N . ARG B 1 115 ? 27.192 43.398 29.150 1.00 52.93 147 ARG B N 1
ATOM 4027 C CA . ARG B 1 115 ? 28.530 42.861 29.385 1.00 52.23 147 ARG B CA 1
ATOM 4028 C C . ARG B 1 115 ? 28.491 41.355 29.603 1.00 53.68 147 ARG B C 1
ATOM 4029 O O . ARG B 1 115 ? 29.334 40.623 29.071 1.00 44.89 147 ARG B O 1
ATOM 4037 N N . HIS B 1 116 ? 27.507 40.872 30.363 1.00 42.32 148 HIS B N 1
ATOM 4038 C CA . HIS B 1 116 ? 27.419 39.445 30.645 1.00 55.56 148 HIS B CA 1
ATOM 4039 C C . HIS B 1 116 ? 26.953 38.664 29.420 1.00 53.32 148 HIS B C 1
ATOM 4040 O O . HIS B 1 116 ? 27.425 37.548 29.172 1.00 46.93 148 HIS B O 1
ATOM 4047 N N . ALA B 1 117 ? 26.023 39.229 28.646 1.00 42.47 149 ALA B N 1
ATOM 4048 C CA . ALA B 1 117 ? 25.600 38.576 27.412 1.00 46.84 149 ALA B CA 1
ATOM 4049 C C . ALA B 1 117 ? 26.776 38.387 26.464 1.00 51.97 149 ALA B C 1
ATOM 4050 O O . ALA B 1 117 ? 26.919 37.326 25.844 1.00 47.26 149 ALA B O 1
ATOM 4052 N N . ASP B 1 118 ? 27.636 39.405 26.343 1.00 48.45 150 ASP B N 1
ATOM 4053 C CA . ASP B 1 118 ? 28.811 39.284 25.487 1.00 46.18 150 ASP B CA 1
ATOM 4054 C C . ASP B 1 118 ? 29.755 38.203 25.998 1.00 41.22 150 ASP B C 1
ATOM 4055 O O . ASP B 1 118 ? 30.334 37.451 25.205 1.00 41.97 150 ASP B O 1
ATOM 4060 N N . GLU B 1 119 ? 29.946 38.129 27.318 1.00 40.56 151 GLU B N 1
ATOM 4061 C CA . GLU B 1 119 ? 30.822 37.105 27.881 1.00 54.74 151 GLU B CA 1
ATOM 4062 C C . GLU B 1 119 ? 30.271 35.707 27.616 1.00 44.55 151 GLU B C 1
ATOM 4063 O O . GLU B 1 119 ? 31.015 34.799 27.228 1.00 44.16 151 GLU B O 1
ATOM 4069 N N . ILE B 1 120 ? 28.965 35.521 27.810 1.00 42.86 152 ILE B N 1
ATOM 4070 C CA . ILE B 1 120 ? 28.331 34.245 27.484 1.00 40.87 152 ILE B CA 1
ATOM 4071 C C . ILE B 1 120 ? 28.597 33.880 26.029 1.00 37.86 152 ILE B C 1
ATOM 4072 O O . ILE B 1 120 ? 28.993 32.752 25.714 1.00 36.75 152 ILE B O 1
ATOM 4077 N N . LEU B 1 121 ? 28.383 34.830 25.117 1.00 36.67 153 LEU B N 1
ATOM 4078 C CA . LEU B 1 121 ? 28.612 34.557 23.703 1.00 38.33 153 LEU B CA 1
ATOM 4079 C C . LEU B 1 121 ? 30.049 34.121 23.452 1.00 35.36 153 LEU B C 1
ATOM 4080 O O . LEU B 1 121 ? 30.295 33.190 22.677 1.00 36.47 153 LEU B O 1
ATOM 4085 N N . LEU B 1 122 ? 31.012 34.779 24.100 1.00 40.67 154 LEU B N 1
ATOM 4086 C CA . LEU B 1 122 ? 32.412 34.410 23.918 1.00 40.35 154 LEU B CA 1
ATOM 4087 C C . LEU B 1 122 ? 32.669 32.983 24.385 1.00 59.53 154 LEU B C 1
ATOM 4088 O O . LEU B 1 122 ? 33.286 32.183 23.670 1.00 36.37 154 LEU B O 1
ATOM 4093 N N . ASP B 1 123 ? 32.219 32.656 25.601 1.00 44.53 155 ASP B N 1
ATOM 4094 C CA . ASP B 1 123 ? 32.388 31.305 26.120 1.00 39.26 155 ASP B CA 1
ATOM 4095 C C . ASP B 1 123 ? 31.675 30.286 25.238 1.00 37.10 155 ASP B C 1
ATOM 4096 O O . ASP B 1 123 ? 32.215 29.212 24.958 1.00 35.92 155 ASP B O 1
ATOM 4101 N N . LEU B 1 124 ? 30.445 30.591 24.819 1.00 31.28 156 LEU B N 1
ATOM 4102 C CA . LEU B 1 124 ? 29.701 29.653 23.983 1.00 36.32 156 LEU B CA 1
ATOM 4103 C C . LEU B 1 124 ? 30.461 29.327 22.708 1.00 37.96 156 LEU B C 1
ATOM 4104 O O . LEU B 1 124 ? 30.490 28.171 22.273 1.00 34.02 156 LEU B O 1
ATOM 4109 N N . GLY B 1 125 ? 31.077 30.336 22.092 1.00 35.38 157 GLY B N 1
ATOM 4110 C CA . GLY B 1 125 ? 31.795 30.103 20.852 1.00 33.05 157 GLY B CA 1
ATOM 4111 C C . GLY B 1 125 ? 32.899 29.075 20.994 1.00 33.06 157 GLY B C 1
ATOM 4112 O O . GLY B 1 125 ? 33.033 28.175 20.163 1.00 33.14 157 GLY B O 1
ATOM 4113 N N . HIS B 1 126 ? 33.719 29.204 22.038 1.00 31.41 158 HIS B N 1
ATOM 4114 C CA . HIS B 1 126 ? 34.808 28.251 22.232 1.00 33.21 158 HIS B CA 1
ATOM 4115 C C . HIS B 1 126 ? 34.266 26.856 22.533 1.00 35.92 158 HIS B C 1
ATOM 4116 O O . HIS B 1 126 ? 34.780 25.853 22.022 1.00 35.64 158 HIS B O 1
ATOM 4123 N N . HIS B 1 127 ? 33.209 26.784 23.340 1.00 35.72 159 HIS B N 1
ATOM 4124 C CA . HIS B 1 127 ? 32.561 25.508 23.635 1.00 39.86 159 HIS B CA 1
ATOM 4125 C C . HIS B 1 127 ? 31.992 24.871 22.369 1.00 37.37 159 HIS B C 1
ATOM 4126 O O . HIS B 1 127 ? 32.179 23.669 22.122 1.00 28.61 159 HIS B O 1
ATOM 4133 N N A GLU B 1 128 ? 31.303 25.662 21.539 0.46 29.45 160 GLU B N 1
ATOM 4134 N N B GLU B 1 128 ? 31.316 25.675 21.541 0.54 30.42 160 GLU B N 1
ATOM 4135 C CA A GLU B 1 128 ? 30.744 25.110 20.308 0.46 34.70 160 GLU B CA 1
ATOM 4136 C CA B GLU B 1 128 ? 30.756 25.164 20.297 0.54 36.62 160 GLU B CA 1
ATOM 4137 C C A GLU B 1 128 ? 31.843 24.602 19.380 0.46 27.63 160 GLU B C 1
ATOM 4138 C C B GLU B 1 128 ? 31.839 24.617 19.386 0.54 28.31 160 GLU B C 1
ATOM 4139 O O A GLU B 1 128 ? 31.685 23.557 18.741 0.46 27.81 160 GLU B O 1
ATOM 4140 O O B GLU B 1 128 ? 31.660 23.570 18.756 0.54 28.00 160 GLU B O 1
ATOM 4151 N N . ARG B 1 129 ? 32.954 25.337 19.267 1.00 28.27 161 ARG B N 1
ATOM 4152 C CA . ARG B 1 129 ? 34.029 24.896 18.390 1.00 23.00 161 ARG B CA 1
ATOM 4153 C C . ARG B 1 129 ? 34.733 23.652 18.924 1.00 29.70 161 ARG B C 1
ATOM 4154 O O . ARG B 1 129 ? 35.272 22.875 18.123 1.00 30.21 161 ARG B O 1
ATOM 4162 N N . SER B 1 130 ? 34.705 23.412 20.240 1.00 28.98 162 SER B N 1
ATOM 4163 C CA . SER B 1 130 ? 35.242 22.146 20.737 1.00 26.42 162 SER B CA 1
ATOM 4164 C C . SER B 1 130 ? 34.333 20.985 20.345 1.00 28.09 162 SER B C 1
ATOM 4165 O O . SER B 1 130 ? 34.813 19.913 19.966 1.00 29.71 162 SER B O 1
ATOM 4168 N N . ILE B 1 131 ? 33.014 21.187 20.410 1.00 27.33 163 ILE B N 1
ATOM 4169 C CA . ILE B 1 131 ? 32.072 20.164 19.964 1.00 26.80 163 ILE B CA 1
ATOM 4170 C C . ILE B 1 131 ? 32.241 19.897 18.477 1.00 29.07 163 ILE B C 1
ATOM 4171 O O . ILE B 1 131 ? 32.244 18.740 18.040 1.00 26.62 163 ILE B O 1
ATOM 4176 N N . MET B 1 132 ? 32.375 20.957 17.667 1.00 25.53 164 MET B N 1
ATOM 4177 C CA . MET B 1 132 ? 32.546 20.756 16.236 1.00 25.02 164 MET B CA 1
ATOM 4178 C C . MET B 1 132 ? 33.870 20.070 15.921 1.00 27.80 164 MET B C 1
ATOM 4179 O O . MET B 1 132 ? 33.941 19.262 14.997 1.00 26.25 164 MET B O 1
ATOM 4184 N N . THR B 1 133 ? 34.920 20.369 16.686 1.00 28.24 165 THR B N 1
ATOM 4185 C CA . THR B 1 133 ? 36.207 19.713 16.486 1.00 21.98 165 THR B CA 1
ATOM 4186 C C . THR B 1 133 ? 36.108 18.221 16.753 1.00 25.80 165 THR B C 1
ATOM 4187 O O . THR B 1 133 ? 36.605 17.409 15.969 1.00 26.88 165 THR B O 1
ATOM 4191 N N . ASP B 1 134 ? 35.470 17.838 17.858 1.00 26.50 166 ASP B N 1
ATOM 4192 C CA . ASP B 1 134 ? 35.294 16.419 18.144 1.00 21.85 166 ASP B CA 1
ATOM 4193 C C . ASP B 1 134 ? 34.472 15.745 17.053 1.00 27.50 166 ASP B C 1
ATOM 4194 O O . ASP B 1 134 ? 34.738 14.594 16.689 1.00 27.69 166 ASP B O 1
ATOM 4199 N N . LEU B 1 135 ? 33.460 16.441 16.523 1.00 24.34 167 LEU B N 1
ATOM 4200 C CA . LEU B 1 135 ? 32.703 15.893 15.402 1.00 23.84 167 LEU B CA 1
ATOM 4201 C C . LEU B 1 135 ? 33.588 15.699 14.183 1.00 28.71 167 LEU B C 1
ATOM 4202 O O . LEU B 1 135 ? 33.450 14.711 13.455 1.00 27.55 167 LEU B O 1
ATOM 4207 N N . TYR B 1 136 ? 34.503 16.633 13.939 1.00 28.20 168 TYR B N 1
ATOM 4208 C CA . TYR B 1 136 ? 35.438 16.447 12.842 1.00 24.11 168 TYR B CA 1
ATOM 4209 C C . TYR B 1 136 ? 36.276 15.190 13.054 1.00 25.77 168 TYR B C 1
ATOM 4210 O O . TYR B 1 136 ? 36.426 14.370 12.141 1.00 25.95 168 TYR B O 1
ATOM 4219 N N . TYR B 1 137 ? 36.840 15.023 14.260 1.00 25.05 169 TYR B N 1
ATOM 4220 C CA . TYR B 1 137 ? 37.635 13.829 14.538 1.00 26.10 169 TYR B CA 1
ATOM 4221 C C . TYR B 1 137 ? 36.797 12.566 14.383 1.00 27.94 169 TYR B C 1
ATOM 4222 O O . TYR B 1 137 ? 37.272 11.563 13.840 1.00 27.77 169 TYR B O 1
ATOM 4231 N N . LEU B 1 138 ? 35.545 12.595 14.851 1.00 26.53 170 LEU B N 1
ATOM 4232 C CA . LEU B 1 138 ? 34.681 11.428 14.700 1.00 27.43 170 LEU B CA 1
ATOM 4233 C C . LEU B 1 138 ? 34.515 11.049 13.231 1.00 31.27 170 LEU B C 1
ATOM 4234 O O . LEU B 1 138 ? 34.439 9.859 12.895 1.00 32.04 170 LEU B O 1
ATOM 4239 N N . SER B 1 139 ? 34.456 12.044 12.337 1.00 25.99 171 SER B N 1
ATOM 4240 C CA . SER B 1 139 ? 34.292 11.746 10.922 1.00 28.21 171 SER B CA 1
ATOM 4241 C C . SER B 1 139 ? 35.534 11.099 10.325 1.00 27.65 171 SER B C 1
ATOM 4242 O O . SER B 1 139 ? 35.456 10.521 9.243 1.00 29.41 171 SER B O 1
ATOM 4245 N N . GLN B 1 140 ? 36.672 11.186 11.003 1.00 28.53 172 GLN B N 1
ATOM 4246 C CA . GLN B 1 140 ? 37.932 10.686 10.473 1.00 33.17 172 GLN B CA 1
ATOM 4247 C C . GLN B 1 140 ? 38.365 9.363 11.082 1.00 37.18 172 GLN B C 1
ATOM 4248 O O . GLN B 1 140 ? 39.178 8.661 10.472 1.00 40.41 172 GLN B O 1
ATOM 4254 N N . THR B 1 141 ? 37.825 8.996 12.240 1.00 30.57 173 THR B N 1
ATOM 4255 C CA . THR B 1 141 ? 38.427 7.962 13.063 1.00 25.27 173 THR B CA 1
ATOM 4256 C C . THR B 1 141 ? 38.191 6.568 12.481 1.00 31.62 173 THR B C 1
ATOM 4257 O O . THR B 1 141 ? 37.285 6.331 11.678 1.00 30.79 173 THR B O 1
ATOM 4261 N N . ASP B 1 142 ? 39.041 5.635 12.913 1.00 30.57 174 ASP B N 1
ATOM 4262 C CA . ASP B 1 142 ? 38.881 4.210 12.629 1.00 36.74 174 ASP B CA 1
ATOM 4263 C C . ASP B 1 142 ? 38.799 3.953 11.124 1.00 40.21 174 ASP B C 1
ATOM 4264 O O . ASP B 1 142 ? 38.058 3.093 10.649 1.00 48.40 174 ASP B O 1
ATOM 4269 N N . GLY B 1 143 ? 39.601 4.703 10.371 1.00 31.30 175 GLY B N 1
ATOM 4270 C CA . GLY B 1 143 ? 39.737 4.529 8.942 1.00 32.17 175 GLY B CA 1
ATOM 4271 C C . GLY B 1 143 ? 38.692 5.229 8.106 1.00 35.11 175 GLY B C 1
ATOM 4272 O O . GLY B 1 143 ? 38.698 5.075 6.880 1.00 33.00 175 GLY B O 1
ATOM 4273 N N . ALA B 1 144 ? 37.807 6.003 8.726 1.00 31.67 176 ALA B N 1
ATOM 4274 C CA . ALA B 1 144 ? 36.668 6.559 8.005 1.00 31.59 176 ALA B CA 1
ATOM 4275 C C . ALA B 1 144 ? 37.103 7.575 6.961 1.00 29.22 176 ALA B C 1
ATOM 4276 O O . ALA B 1 144 ? 36.501 7.658 5.882 1.00 31.94 176 ALA B O 1
ATOM 4278 N N . GLY B 1 145 ? 38.126 8.374 7.269 1.00 28.82 177 GLY B N 1
ATOM 4279 C CA . GLY B 1 145 ? 38.566 9.380 6.319 1.00 31.60 177 GLY B CA 1
ATOM 4280 C C . GLY B 1 145 ? 39.199 8.773 5.084 1.00 33.02 177 GLY B C 1
ATOM 4281 O O . GLY B 1 145 ? 38.939 9.211 3.959 1.00 31.79 177 GLY B O 1
ATOM 4282 N N . ASP B 1 146 ? 40.046 7.759 5.275 1.00 33.31 178 ASP B N 1
ATOM 4283 C CA . ASP B 1 146 ? 40.643 7.080 4.131 1.00 34.73 178 ASP B CA 1
ATOM 4284 C C . ASP B 1 146 ? 39.581 6.376 3.295 1.00 30.19 178 ASP B C 1
ATOM 4285 O O . ASP B 1 146 ? 39.639 6.398 2.059 1.00 31.64 178 ASP B O 1
ATOM 4290 N N . TRP B 1 147 ? 38.586 5.767 3.943 1.00 30.74 179 TRP B N 1
ATOM 4291 C CA . TRP B 1 147 ? 37.546 5.088 3.176 1.00 29.63 179 TRP B CA 1
ATOM 4292 C C . TRP B 1 147 ? 36.687 6.081 2.400 1.00 33.58 179 TRP B C 1
ATOM 4293 O O . TRP B 1 147 ? 36.347 5.841 1.239 1.00 30.68 179 TRP B O 1
ATOM 4304 N N . ARG B 1 148 ? 36.316 7.193 3.028 1.00 27.23 180 ARG B N 1
ATOM 4305 C CA . ARG B 1 148 ? 35.506 8.198 2.349 1.00 31.25 180 ARG B CA 1
ATOM 4306 C C . ARG B 1 148 ? 36.240 8.749 1.132 1.00 34.20 180 ARG B C 1
ATOM 4307 O O . ARG B 1 148 ? 35.632 9.002 0.085 1.00 28.07 180 ARG B O 1
ATOM 4315 N N . GLU B 1 149 ? 37.553 8.938 1.256 1.00 30.88 181 GLU B N 1
ATOM 4316 C CA . GLU B 1 149 ? 38.349 9.436 0.141 1.00 26.19 181 GLU B CA 1
ATOM 4317 C C . GLU B 1 149 ? 38.361 8.442 -1.014 1.00 30.05 181 GLU B C 1
ATOM 4318 O O . GLU B 1 149 ? 38.203 8.825 -2.179 1.00 32.12 181 GLU B O 1
ATOM 4324 N N . LYS B 1 150 ? 38.533 7.159 -0.706 1.00 27.90 182 LYS B N 1
ATOM 4325 C CA . LYS B 1 150 ? 38.572 6.131 -1.740 1.00 32.66 182 LYS B CA 1
ATOM 4326 C C . LYS B 1 150 ? 37.226 5.996 -2.440 1.00 30.86 182 LYS B C 1
ATOM 4327 O O . LYS B 1 150 ? 37.164 5.867 -3.670 1.00 31.77 182 LYS B O 1
ATOM 4333 N N . GLU B 1 151 ? 36.138 6.012 -1.676 1.00 29.87 183 GLU B N 1
ATOM 4334 C CA . GLU B 1 151 ? 34.814 5.859 -2.268 1.00 30.24 183 GLU B CA 1
ATOM 4335 C C . GLU B 1 151 ? 34.437 7.083 -3.097 1.00 34.16 183 GLU B C 1
ATOM 4336 O O . GLU B 1 151 ? 33.846 6.950 -4.174 1.00 33.46 183 GLU B O 1
ATOM 4342 N N . ALA B 1 152 ? 34.764 8.282 -2.616 1.00 29.18 184 ALA B N 1
ATOM 4343 C CA . ALA B 1 152 ? 34.479 9.484 -3.394 1.00 27.78 184 ALA B CA 1
ATOM 4344 C C . ALA B 1 152 ? 35.255 9.482 -4.705 1.00 32.07 184 ALA B C 1
ATOM 4345 O O . ALA B 1 152 ? 34.726 9.882 -5.748 1.00 30.97 184 ALA B O 1
ATOM 4347 N N . LYS B 1 153 ? 36.513 9.035 -4.667 1.00 29.35 185 LYS B N 1
ATOM 4348 C CA . LYS B 1 153 ? 37.322 8.930 -5.875 1.00 26.83 185 LYS B CA 1
ATOM 4349 C C . LYS B 1 153 ? 36.747 7.898 -6.834 1.00 31.95 185 LYS B C 1
ATOM 4350 O O . LYS B 1 153 ? 36.670 8.140 -8.045 1.00 33.05 185 LYS B O 1
ATOM 4356 N N . ASP B 1 154 ? 36.347 6.737 -6.316 1.00 25.54 186 ASP B N 1
ATOM 4357 C CA . ASP B 1 154 ? 35.747 5.717 -7.173 1.00 30.52 186 ASP B CA 1
ATOM 4358 C C . ASP B 1 154 ? 34.470 6.232 -7.830 1.00 33.02 186 ASP B C 1
ATOM 4359 O O . ASP B 1 154 ? 34.223 5.983 -9.018 1.00 31.42 186 ASP B O 1
ATOM 4364 N N . LEU B 1 155 ? 33.667 6.992 -7.087 1.00 29.49 187 LEU B N 1
ATOM 4365 C CA . LEU B 1 155 ? 32.411 7.501 -7.635 1.00 28.97 187 LEU B CA 1
ATOM 4366 C C . LEU B 1 155 ? 32.647 8.516 -8.750 1.00 29.71 187 LEU B C 1
ATOM 4367 O O . LEU B 1 155 ? 31.990 8.458 -9.794 1.00 30.66 187 LEU B O 1
ATOM 4372 N N . THR B 1 156 ? 33.560 9.463 -8.556 1.00 24.96 188 THR B N 1
ATOM 4373 C CA . THR B 1 156 ? 33.787 10.439 -9.614 1.00 28.03 188 THR B CA 1
ATOM 4374 C C . THR B 1 156 ? 34.438 9.788 -10.834 1.00 34.70 188 THR B C 1
ATOM 4375 O O . THR B 1 156 ? 34.110 10.141 -11.969 1.00 31.82 188 THR B O 1
ATOM 4379 N N . GLU B 1 157 ? 35.323 8.811 -10.628 1.00 29.66 189 GLU B N 1
ATOM 4380 C CA . GLU B 1 157 ? 35.917 8.110 -11.763 1.00 32.35 189 GLU B CA 1
ATOM 4381 C C . GLU B 1 157 ? 34.856 7.363 -12.560 1.00 29.58 189 GLU B C 1
ATOM 4382 O O . GLU B 1 157 ? 34.880 7.360 -13.795 1.00 30.97 189 GLU B O 1
ATOM 4388 N N . LEU B 1 158 ? 33.902 6.744 -11.871 1.00 30.14 190 LEU B N 1
ATOM 4389 C CA . LEU B 1 158 ? 32.811 6.053 -12.554 1.00 30.08 190 LEU B CA 1
ATOM 4390 C C . LEU B 1 158 ? 31.985 7.012 -13.402 1.00 31.78 190 LEU B C 1
ATOM 4391 O O . LEU B 1 158 ? 31.676 6.723 -14.567 1.00 34.35 190 LEU B O 1
ATOM 4396 N N . VAL B 1 159 ? 31.617 8.162 -12.838 1.00 29.66 191 VAL B N 1
ATOM 4397 C CA . VAL B 1 159 ? 30.790 9.108 -13.581 1.00 26.13 191 VAL B CA 1
ATOM 4398 C C . VAL B 1 159 ? 31.572 9.696 -14.755 1.00 36.25 191 VAL B C 1
ATOM 4399 O O . VAL B 1 159 ? 31.070 9.765 -15.882 1.00 32.34 191 VAL B O 1
ATOM 4403 N N . GLN B 1 160 ? 32.814 10.120 -14.514 1.00 28.25 192 GLN B N 1
ATOM 4404 C CA . GLN B 1 160 ? 33.614 10.694 -15.592 1.00 27.00 192 GLN B CA 1
ATOM 4405 C C . GLN B 1 160 ? 33.825 9.682 -16.711 1.00 31.12 192 GLN B C 1
ATOM 4406 O O . GLN B 1 160 ? 33.842 10.043 -17.894 1.00 33.78 192 GLN B O 1
ATOM 4412 N N . ARG B 1 161 ? 33.981 8.408 -16.349 1.00 32.35 193 ARG B N 1
ATOM 4413 C CA . ARG B 1 161 ? 34.069 7.344 -17.341 1.00 31.88 193 ARG B CA 1
ATOM 4414 C C . ARG B 1 161 ? 32.794 7.245 -18.169 1.00 38.58 193 ARG B C 1
ATOM 4415 O O . ARG B 1 161 ? 32.853 7.076 -19.395 1.00 33.01 193 ARG B O 1
ATOM 4423 N N . ARG B 1 162 ? 31.633 7.334 -17.520 1.00 32.88 194 ARG B N 1
ATOM 4424 C CA . ARG B 1 162 ? 30.373 7.280 -18.254 1.00 34.00 194 ARG B CA 1
ATOM 4425 C C . ARG B 1 162 ? 30.230 8.478 -19.182 1.00 31.86 194 ARG B C 1
ATOM 4426 O O . ARG B 1 162 ? 29.842 8.331 -20.350 1.00 32.52 194 ARG B O 1
ATOM 4434 N N . ILE B 1 163 ? 30.540 9.674 -18.680 1.00 29.65 195 ILE B N 1
ATOM 4435 C CA . ILE B 1 163 ? 30.426 10.874 -19.502 1.00 28.70 195 ILE B CA 1
ATOM 4436 C C . ILE B 1 163 ? 31.350 10.774 -20.711 1.00 30.86 195 ILE B C 1
ATOM 4437 O O . ILE B 1 163 ? 30.957 11.080 -21.840 1.00 30.56 195 ILE B O 1
ATOM 4442 N N . THR B 1 164 ? 32.597 10.354 -20.493 1.00 30.37 196 THR B N 1
ATOM 4443 C CA . THR B 1 164 ? 33.544 10.276 -21.599 1.00 30.15 196 THR B CA 1
ATOM 4444 C C . THR B 1 164 ? 33.094 9.242 -22.623 1.00 33.01 196 THR B C 1
ATOM 4445 O O . THR B 1 164 ? 33.232 9.457 -23.829 1.00 34.38 196 THR B O 1
ATOM 4449 N N . TYR B 1 165 ? 32.554 8.114 -22.160 1.00 32.84 197 TYR B N 1
ATOM 4450 C CA . TYR B 1 165 ? 32.006 7.114 -23.071 1.00 30.69 197 TYR B CA 1
ATOM 4451 C C . TYR B 1 165 ? 30.880 7.701 -23.918 1.00 42.03 197 TYR B C 1
ATOM 4452 O O . TYR B 1 165 ? 30.856 7.531 -25.142 1.00 35.25 197 TYR B O 1
ATOM 4461 N N . LEU B 1 166 ? 29.941 8.401 -23.279 1.00 32.82 198 LEU B N 1
ATOM 4462 C CA . LEU B 1 166 ? 28.832 9.002 -24.011 1.00 35.06 198 LEU B CA 1
ATOM 4463 C C . LEU B 1 166 ? 29.335 9.991 -25.053 1.00 29.21 198 LEU B C 1
ATOM 4464 O O . LEU B 1 166 ? 28.803 10.056 -26.169 1.00 35.54 198 LEU B O 1
ATOM 4469 N N . GLN B 1 167 ? 30.358 10.773 -24.703 1.00 31.10 199 GLN B N 1
ATOM 4470 C CA . GLN B 1 167 ? 30.803 11.883 -25.534 1.00 28.71 199 GLN B CA 1
ATOM 4471 C C . GLN B 1 167 ? 31.667 11.470 -26.715 1.00 34.46 199 GLN B C 1
ATOM 4472 O O . GLN B 1 167 ? 31.903 12.299 -27.600 1.00 32.30 199 GLN B O 1
ATOM 4478 N N . ASN B 1 168 ? 32.146 10.236 -26.764 1.00 33.24 200 ASN B N 1
ATOM 4479 C CA . ASN B 1 168 ? 33.085 9.808 -27.803 1.00 27.35 200 ASN B CA 1
ATOM 4480 C C . ASN B 1 168 ? 32.585 8.560 -28.518 1.00 31.95 200 ASN B C 1
ATOM 4481 O O . ASN B 1 168 ? 33.214 7.497 -28.468 1.00 36.76 200 ASN B O 1
ATOM 4486 N N . PRO B 1 169 ? 31.458 8.659 -29.219 1.00 32.70 201 PRO B N 1
ATOM 4487 C CA . PRO B 1 169 ? 31.010 7.530 -30.042 1.00 34.71 201 PRO B CA 1
ATOM 4488 C C . PRO B 1 169 ? 32.022 7.233 -31.140 1.00 34.37 201 PRO B C 1
ATOM 4489 O O . PRO B 1 169 ? 32.789 8.102 -31.558 1.00 35.53 201 PRO B O 1
ATOM 4493 N N . LYS B 1 170 ? 32.029 5.980 -31.591 1.00 33.86 202 LYS B N 1
ATOM 4494 C CA . LYS B 1 170 ? 32.935 5.595 -32.668 1.00 37.08 202 LYS B CA 1
ATOM 4495 C C . LYS B 1 170 ? 32.542 6.258 -33.987 1.00 38.42 202 LYS B C 1
ATOM 4496 O O . LYS B 1 170 ? 33.411 6.733 -34.726 1.00 41.40 202 LYS B O 1
ATOM 4502 N N . ASP B 1 171 ? 31.242 6.326 -34.289 1.00 43.88 203 ASP B N 1
ATOM 4503 C CA . ASP B 1 171 ? 30.754 6.840 -35.571 1.00 46.61 203 ASP B CA 1
ATOM 4504 C C . ASP B 1 171 ? 29.899 8.082 -35.336 1.00 46.13 203 ASP B C 1
ATOM 4505 O O . ASP B 1 171 ? 28.705 7.971 -35.050 1.00 46.22 203 ASP B O 1
ATOM 4510 N N . CYS B 1 172 ? 30.491 9.266 -35.513 1.00 38.24 204 CYS B N 1
ATOM 4511 C CA . CYS B 1 172 ? 29.776 10.494 -35.179 1.00 45.82 204 CYS B CA 1
ATOM 4512 C C . CYS B 1 172 ? 28.582 10.719 -36.100 1.00 34.08 204 CYS B C 1
ATOM 4513 O O . CYS B 1 172 ? 27.550 11.235 -35.661 1.00 40.22 204 CYS B O 1
ATOM 4516 N N . SER B 1 173 ? 28.693 10.341 -37.379 1.00 35.77 205 SER B N 1
ATOM 4517 C CA . SER B 1 173 ? 27.612 10.648 -38.312 1.00 38.48 205 SER B CA 1
ATOM 4518 C C . SER B 1 173 ? 26.317 9.935 -37.948 1.00 44.94 205 SER B C 1
ATOM 4519 O O . SER B 1 173 ? 25.240 10.390 -38.351 1.00 39.90 205 SER B O 1
ATOM 4522 N N . LYS B 1 174 ? 26.401 8.830 -37.208 1.00 38.54 206 LYS B N 1
ATOM 4523 C CA . LYS B 1 174 ? 25.238 8.040 -36.838 1.00 45.39 206 LYS B CA 1
ATOM 4524 C C . LYS B 1 174 ? 24.838 8.218 -35.374 1.00 46.75 206 LYS B C 1
ATOM 4525 O O . LYS B 1 174 ? 23.875 7.588 -34.929 1.00 40.35 206 LYS B O 1
ATOM 4531 N N . ALA B 1 175 ? 25.546 9.053 -34.616 1.00 37.43 207 ALA B N 1
ATOM 4532 C CA . ALA B 1 175 ? 25.314 9.157 -33.181 1.00 33.79 207 ALA B CA 1
ATOM 4533 C C . ALA B 1 175 ? 24.131 10.066 -32.873 1.00 41.17 207 ALA B C 1
ATOM 4534 O O . ALA B 1 175 ? 23.904 11.072 -33.553 1.00 36.99 207 ALA B O 1
ATOM 4536 N N . ARG B 1 176 ? 23.371 9.699 -31.841 1.00 37.26 208 ARG B N 1
ATOM 4537 C CA . ARG B 1 176 ? 22.355 10.595 -31.302 1.00 37.38 208 ARG B CA 1
ATOM 4538 C C . ARG B 1 176 ? 23.032 11.765 -30.602 1.00 39.00 208 ARG B C 1
ATOM 4539 O O . ARG B 1 176 ? 24.037 11.593 -29.907 1.00 36.76 208 ARG B O 1
ATOM 4547 N N . LYS B 1 177 ? 22.494 12.965 -30.808 1.00 40.99 209 LYS B N 1
ATOM 4548 C CA . LYS B 1 177 ? 23.171 14.172 -30.368 1.00 39.91 209 LYS B CA 1
ATOM 4549 C C . LYS B 1 177 ? 22.188 15.168 -29.780 1.00 38.44 209 LYS B C 1
ATOM 4550 O O . LYS B 1 177 ? 21.003 15.179 -30.123 1.00 40.95 209 LYS B O 1
ATOM 4556 N N . LEU B 1 178 ? 22.712 16.014 -28.896 1.00 35.79 210 LEU B N 1
ATOM 4557 C CA . LEU B 1 178 ? 21.984 17.139 -28.328 1.00 40.23 210 LEU B CA 1
ATOM 4558 C C . LEU B 1 178 ? 22.832 18.378 -28.539 1.00 40.12 210 LEU B C 1
ATOM 4559 O O . LEU B 1 178 ? 23.980 18.428 -28.086 1.00 37.09 210 LEU B O 1
ATOM 4564 N N . VAL B 1 179 ? 22.271 19.373 -29.222 1.00 35.79 211 VAL B N 1
ATOM 4565 C CA . VAL B 1 179 ? 22.996 20.585 -29.582 1.00 37.26 211 VAL B CA 1
ATOM 4566 C C . VAL B 1 179 ? 22.656 21.681 -28.584 1.00 43.25 211 VAL B C 1
ATOM 4567 O O . VAL B 1 179 ? 21.480 21.961 -28.327 1.00 43.85 211 VAL B O 1
ATOM 4571 N N . CYS B 1 180 ? 23.692 22.320 -28.045 1.00 36.74 212 CYS B N 1
ATOM 4572 C CA . CYS B 1 180 ? 23.584 23.371 -27.042 1.00 41.07 212 CYS B CA 1
ATOM 4573 C C . CYS B 1 180 ? 24.375 24.566 -27.542 1.00 48.38 212 CYS B C 1
ATOM 4574 O O . CYS B 1 180 ? 25.504 24.404 -28.013 1.00 43.38 212 CYS B O 1
ATOM 4577 N N . ASN B 1 181 ? 23.782 25.753 -27.469 1.00 47.28 213 ASN B N 1
ATOM 4578 C CA . ASN B 1 181 ? 24.463 26.981 -27.855 1.00 42.03 213 ASN B CA 1
ATOM 4579 C C . ASN B 1 181 ? 24.829 27.769 -26.607 1.00 51.06 213 ASN B C 1
ATOM 4580 O O . ASN B 1 181 ? 23.976 28.000 -25.743 1.00 49.76 213 ASN B O 1
ATOM 4585 N N . ILE B 1 182 ? 26.095 28.195 -26.525 1.00 46.91 214 ILE B N 1
ATOM 4586 C CA . ILE B 1 182 ? 26.603 28.792 -25.292 1.00 45.95 214 ILE B CA 1
ATOM 4587 C C . ILE B 1 182 ? 26.240 30.257 -25.136 1.00 69.77 214 ILE B C 1
ATOM 4588 O O . ILE B 1 182 ? 26.396 30.810 -24.037 1.00 71.91 214 ILE B O 1
ATOM 4593 N N . ASN B 1 183 ? 25.762 30.905 -26.198 1.00 45.60 215 ASN B N 1
ATOM 4594 C CA . ASN B 1 183 ? 25.602 32.351 -26.179 1.00 44.98 215 ASN B CA 1
ATOM 4595 C C . ASN B 1 183 ? 24.292 32.782 -25.538 1.00 61.04 215 ASN B C 1
ATOM 4596 O O . ASN B 1 183 ? 23.534 33.567 -26.120 1.00 54.27 215 ASN B O 1
ATOM 4601 N N . LYS B 1 184 ? 24.024 32.279 -24.338 1.00 60.29 216 LYS B N 1
ATOM 4602 C CA . LYS B 1 184 ? 22.924 32.793 -23.537 1.00 60.63 216 LYS B CA 1
ATOM 4603 C C . LYS B 1 184 ? 23.217 34.230 -23.120 1.00 65.44 216 LYS B C 1
ATOM 4604 O O . LYS B 1 184 ? 24.368 34.615 -22.895 1.00 65.58 216 LYS B O 1
ATOM 4610 N N . GLY B 1 185 ? 22.159 35.029 -23.033 1.00 66.78 217 GLY B N 1
ATOM 4611 C CA . GLY B 1 185 ? 22.320 36.437 -22.737 1.00 61.44 217 GLY B CA 1
ATOM 4612 C C . GLY B 1 185 ? 22.563 36.717 -21.270 1.00 80.27 217 GLY B C 1
ATOM 4613 O O . GLY B 1 185 ? 21.656 37.175 -20.567 1.00 77.90 217 GLY B O 1
ATOM 4614 N N . CYS B 1 186 ? 23.781 36.463 -20.801 1.00 78.98 218 CYS B N 1
ATOM 4615 C CA . CYS B 1 186 ? 24.114 36.611 -19.387 1.00 67.52 218 CYS B CA 1
ATOM 4616 C C . CYS B 1 186 ? 25.623 36.449 -19.228 1.00 59.14 218 CYS B C 1
ATOM 4617 O O . CYS B 1 186 ? 26.364 36.331 -20.209 1.00 59.17 218 CYS B O 1
ATOM 4620 N N . GLY B 1 187 ? 26.073 36.446 -17.972 1.00 48.04 219 GLY B N 1
ATOM 4621 C CA . GLY B 1 187 ? 27.486 36.399 -17.660 1.00 50.08 219 GLY B CA 1
ATOM 4622 C C . GLY B 1 187 ? 28.079 35.002 -17.746 1.00 52.22 219 GLY B C 1
ATOM 4623 O O . GLY B 1 187 ? 27.420 34.023 -18.096 1.00 46.38 219 GLY B O 1
ATOM 4624 N N . TYR B 1 188 ? 29.362 34.919 -17.383 1.00 53.29 220 TYR B N 1
ATOM 4625 C CA . TYR B 1 188 ? 30.124 33.691 -17.601 1.00 49.08 220 TYR B CA 1
ATOM 4626 C C . TYR B 1 188 ? 29.568 32.533 -16.780 1.00 42.74 220 TYR B C 1
ATOM 4627 O O . TYR B 1 188 ? 29.411 31.417 -17.285 1.00 41.96 220 TYR B O 1
ATOM 4636 N N . GLY B 1 189 ? 29.302 32.767 -15.496 1.00 42.13 221 GLY B N 1
ATOM 4637 C CA . GLY B 1 189 ? 28.743 31.708 -14.672 1.00 46.95 221 GLY B CA 1
ATOM 4638 C C . GLY B 1 189 ? 27.412 31.213 -15.197 1.00 39.62 221 GLY B C 1
ATOM 4639 O O . GLY B 1 189 ? 27.160 30.007 -15.250 1.00 42.31 221 GLY B O 1
ATOM 4640 N N . CYS B 1 190 ? 26.543 32.140 -15.600 1.00 41.91 222 CYS B N 1
ATOM 4641 C CA . CYS B 1 190 ? 25.246 31.754 -16.139 1.00 36.90 222 CYS B CA 1
ATOM 4642 C C . CYS B 1 190 ? 25.404 30.964 -17.431 1.00 39.01 222 CYS B C 1
ATOM 4643 O O . CYS B 1 190 ? 24.671 29.998 -17.662 1.00 41.80 222 CYS B O 1
ATOM 4646 N N . GLN B 1 191 ? 26.382 31.327 -18.265 1.00 38.12 223 GLN B N 1
ATOM 4647 C CA . GLN B 1 191 ? 26.604 30.584 -19.502 1.00 40.50 223 GLN B CA 1
ATOM 4648 C C . GLN B 1 191 ? 27.163 29.193 -19.229 1.00 34.32 223 GLN B C 1
ATOM 4649 O O . GLN B 1 191 ? 26.777 28.222 -19.889 1.00 34.30 223 GLN B O 1
ATOM 4655 N N . LEU B 1 192 ? 28.088 29.078 -18.274 1.00 34.16 224 LEU B N 1
ATOM 4656 C CA . LEU B 1 192 ? 28.603 27.761 -17.907 1.00 31.91 224 LEU B CA 1
ATOM 4657 C C . LEU B 1 192 ? 27.484 26.866 -17.383 1.00 34.39 224 LEU B C 1
ATOM 4658 O O . LEU B 1 192 ? 27.414 25.676 -17.715 1.00 35.58 224 LEU B O 1
ATOM 4663 N N . HIS B 1 193 ? 26.585 27.429 -16.578 1.00 31.48 225 HIS B N 1
ATOM 4664 C CA . HIS B 1 193 ? 25.499 26.626 -16.020 1.00 30.78 225 HIS B CA 1
ATOM 4665 C C . HIS B 1 193 ? 24.479 26.240 -17.084 1.00 38.18 225 HIS B C 1
ATOM 4666 O O . HIS B 1 193 ? 23.872 25.165 -17.001 1.00 35.69 225 HIS B O 1
ATOM 4673 N N . HIS B 1 194 ? 24.278 27.091 -18.091 1.00 38.80 226 HIS B N 1
ATOM 4674 C CA . HIS B 1 194 ? 23.462 26.681 -19.231 1.00 43.24 226 HIS B CA 1
ATOM 4675 C C . HIS B 1 194 ? 24.028 25.414 -19.865 1.00 33.07 226 HIS B C 1
ATOM 4676 O O . HIS B 1 194 ? 23.298 24.452 -20.135 1.00 35.40 226 HIS B O 1
ATOM 4683 N N . VAL B 1 195 ? 25.340 25.388 -20.099 1.00 32.80 227 VAL B N 1
ATOM 4684 C CA . VAL B 1 195 ? 25.948 24.210 -20.716 1.00 30.68 227 VAL B CA 1
ATOM 4685 C C . VAL B 1 195 ? 25.776 22.986 -19.821 1.00 31.18 227 VAL B C 1
ATOM 4686 O O . VAL B 1 195 ? 25.507 21.879 -20.301 1.00 33.79 227 VAL B O 1
ATOM 4690 N N . VAL B 1 196 ? 25.909 23.166 -18.507 1.00 31.03 228 VAL B N 1
ATOM 4691 C CA . VAL B 1 196 ? 25.722 22.049 -17.581 1.00 31.31 228 VAL B CA 1
ATOM 4692 C C . VAL B 1 196 ? 24.312 21.487 -17.699 1.00 33.61 228 VAL B C 1
ATOM 4693 O O . VAL B 1 196 ? 24.107 20.269 -17.764 1.00 31.26 228 VAL B O 1
ATOM 4697 N N . TYR B 1 197 ? 23.316 22.378 -17.708 1.00 30.12 229 TYR B N 1
ATOM 4698 C CA . TYR B 1 197 ? 21.925 21.959 -17.856 1.00 38.71 229 TYR B CA 1
ATOM 4699 C C . TYR B 1 197 ? 21.723 21.184 -19.156 1.00 35.30 229 TYR B C 1
ATOM 4700 O O . TYR B 1 197 ? 21.085 20.126 -19.162 1.00 34.90 229 TYR B O 1
ATOM 4709 N N . CYS B 1 198 ? 22.313 21.660 -20.254 1.00 29.56 230 CYS B N 1
ATOM 4710 C CA . CYS B 1 198 ? 22.284 20.909 -21.507 1.00 34.71 230 CYS B CA 1
ATOM 4711 C C . CYS B 1 198 ? 22.912 19.532 -21.340 1.00 33.58 230 CYS B C 1
ATOM 4712 O O . CYS B 1 198 ? 22.398 18.531 -21.855 1.00 30.52 230 CYS B O 1
ATOM 4715 N N . PHE B 1 199 ? 24.077 19.487 -20.674 1.00 29.54 231 PHE B N 1
ATOM 4716 C CA . PHE B 1 199 ? 24.851 18.252 -20.547 1.00 32.88 231 PHE B CA 1
ATOM 4717 C C . PHE B 1 199 ? 24.093 17.206 -19.741 1.00 35.72 231 PHE B C 1
ATOM 4718 O O . PHE B 1 199 ? 24.099 16.017 -20.082 1.00 29.67 231 PHE B O 1
ATOM 4726 N N . MET B 1 200 ? 23.447 17.627 -18.655 1.00 29.30 232 MET B N 1
ATOM 4727 C CA . MET B 1 200 ? 22.732 16.675 -17.816 1.00 27.71 232 MET B CA 1
ATOM 4728 C C . MET B 1 200 ? 21.573 16.048 -18.583 1.00 28.95 232 MET B C 1
ATOM 4729 O O . MET B 1 200 ? 21.285 14.855 -18.428 1.00 33.88 232 MET B O 1
ATOM 4734 N N . ILE B 1 201 ? 20.903 16.837 -19.424 1.00 32.93 233 ILE B N 1
ATOM 4735 C CA . ILE B 1 201 ? 19.815 16.297 -20.235 1.00 28.93 233 ILE B CA 1
ATOM 4736 C C . ILE B 1 201 ? 20.361 15.388 -21.332 1.00 35.48 233 ILE B C 1
ATOM 4737 O O . ILE B 1 201 ? 19.781 14.336 -21.628 1.00 35.01 233 ILE B O 1
ATOM 4742 N N . ALA B 1 202 ? 21.497 15.762 -21.939 1.00 32.33 234 ALA B N 1
ATOM 4743 C CA . ALA B 1 202 ? 22.131 14.876 -22.912 1.00 38.47 234 ALA B CA 1
ATOM 4744 C C . ALA B 1 202 ? 22.470 13.536 -22.273 1.00 33.87 234 ALA B C 1
ATOM 4745 O O . ALA B 1 202 ? 22.232 12.468 -22.855 1.00 34.72 234 ALA B O 1
ATOM 4747 N N . TYR B 1 203 ? 23.041 13.582 -21.066 1.00 33.19 235 TYR B N 1
ATOM 4748 C CA . TYR B 1 203 ? 23.387 12.361 -20.349 1.00 31.77 235 TYR B CA 1
ATOM 4749 C C . TYR B 1 203 ? 22.139 11.541 -20.041 1.00 38.92 235 TYR B C 1
ATOM 4750 O O . TYR B 1 203 ? 22.138 10.309 -20.173 1.00 34.37 235 TYR B O 1
ATOM 4759 N N . GLY B 1 204 ? 21.060 12.212 -19.640 1.00 35.41 236 GLY B N 1
ATOM 4760 C CA . GLY B 1 204 ? 19.826 11.509 -19.342 1.00 34.79 236 GLY B CA 1
ATOM 4761 C C . GLY B 1 204 ? 19.177 10.888 -20.566 1.00 35.59 236 GLY B C 1
ATOM 4762 O O . GLY B 1 204 ? 18.486 9.872 -20.450 1.00 38.74 236 GLY B O 1
ATOM 4763 N N . THR B 1 205 ? 19.384 11.476 -21.747 1.00 33.62 237 THR B N 1
ATOM 4764 C CA . THR B 1 205 ? 18.756 10.993 -22.970 1.00 36.06 237 THR B CA 1
ATOM 4765 C C . THR B 1 205 ? 19.726 10.253 -23.885 1.00 44.28 237 THR B C 1
ATOM 4766 O O . THR B 1 205 ? 19.400 10.025 -25.054 1.00 45.84 237 THR B O 1
ATOM 4770 N N . GLN B 1 206 ? 20.909 9.882 -23.385 1.00 42.71 238 GLN B N 1
ATOM 4771 C CA . GLN B 1 206 ? 21.891 9.117 -24.158 1.00 43.19 238 GLN B CA 1
ATOM 4772 C C . GLN B 1 206 ? 22.227 9.804 -25.479 1.00 38.99 238 GLN B C 1
ATOM 4773 O O . GLN B 1 206 ? 22.400 9.162 -26.517 1.00 43.16 238 GLN B O 1
ATOM 4779 N N . ARG B 1 207 ? 22.341 11.126 -25.431 1.00 34.72 239 ARG B N 1
ATOM 4780 C CA . ARG B 1 207 ? 22.726 11.937 -26.577 1.00 33.59 239 ARG B CA 1
ATOM 4781 C C . ARG B 1 207 ? 24.090 12.567 -26.331 1.00 38.89 239 ARG B C 1
ATOM 4782 O O . ARG B 1 207 ? 24.360 13.078 -25.239 1.00 33.45 239 ARG B O 1
ATOM 4790 N N . THR B 1 208 ? 24.947 12.519 -27.347 1.00 36.73 240 THR B N 1
ATOM 4791 C CA . THR B 1 208 ? 26.233 13.199 -27.271 1.00 31.11 240 THR B CA 1
ATOM 4792 C C . THR B 1 208 ? 26.025 14.708 -27.305 1.00 30.96 240 THR B C 1
ATOM 4793 O O . THR B 1 208 ? 25.360 15.234 -28.204 1.00 33.57 240 THR B O 1
ATOM 4797 N N . LEU B 1 209 ? 26.591 15.404 -26.322 1.00 31.94 241 LEU B N 1
ATOM 4798 C CA . LEU B 1 209 ? 26.500 16.857 -26.286 1.00 31.76 241 LEU B CA 1
ATOM 4799 C C . LEU B 1 209 ? 27.381 17.465 -27.371 1.00 37.50 241 LEU B C 1
ATOM 4800 O O . LEU B 1 209 ? 28.583 17.189 -27.437 1.00 33.54 241 LEU B O 1
ATOM 4805 N N . ILE B 1 210 ? 26.780 18.308 -28.209 1.00 27.74 242 ILE B N 1
ATOM 4806 C CA . ILE B 1 210 ? 27.501 19.100 -29.202 1.00 32.64 242 ILE B CA 1
ATOM 4807 C C . ILE B 1 210 ? 27.390 20.557 -28.788 1.00 34.24 242 ILE B C 1
ATOM 4808 O O . ILE B 1 210 ? 26.279 21.089 -28.687 1.00 39.74 242 ILE B O 1
ATOM 4813 N N . LEU B 1 211 ? 28.524 21.218 -28.573 1.00 33.01 243 LEU B N 1
ATOM 4814 C CA . LEU B 1 211 ? 28.531 22.572 -28.026 1.00 40.04 243 LEU B CA 1
ATOM 4815 C C . LEU B 1 211 ? 28.884 23.582 -29.109 1.00 53.90 243 LEU B C 1
ATOM 4816 O O . LEU B 1 211 ? 29.992 23.552 -29.654 1.00 59.30 243 LEU B O 1
ATOM 4821 N N . GLU B 1 212 ? 27.951 24.490 -29.395 1.00 42.37 244 GLU B N 1
ATOM 4822 C CA . GLU B 1 212 ? 28.148 25.543 -30.382 1.00 42.99 244 GLU B CA 1
ATOM 4823 C C . GLU B 1 212 ? 28.539 26.823 -29.652 1.00 70.62 244 GLU B C 1
ATOM 4824 O O . GLU B 1 212 ? 27.763 27.343 -28.841 1.00 56.66 244 GLU B O 1
ATOM 4830 N N . SER B 1 213 ? 29.753 27.317 -29.923 1.00 45.86 245 SER B N 1
ATOM 4831 C CA . SER B 1 213 ? 30.276 28.472 -29.202 1.00 47.58 245 SER B CA 1
ATOM 4832 C C . SER B 1 213 ? 30.793 29.564 -30.133 1.00 59.39 245 SER B C 1
ATOM 4833 O O . SER B 1 213 ? 31.580 30.410 -29.700 1.00 49.71 245 SER B O 1
ATOM 4836 N N . GLN B 1 214 ? 30.365 29.577 -31.393 1.00 61.94 246 GLN B N 1
ATOM 4837 C CA . GLN B 1 214 ? 30.838 30.588 -32.330 1.00 71.77 246 GLN B CA 1
ATOM 4838 C C . GLN B 1 214 ? 30.563 31.995 -31.804 1.00 67.42 246 GLN B C 1
ATOM 4839 O O . GLN B 1 214 ? 29.449 32.308 -31.374 1.00 71.89 246 GLN B O 1
ATOM 4845 N N . ASN B 1 215 ? 31.597 32.839 -31.827 1.00 61.62 247 ASN B N 1
ATOM 4846 C CA . ASN B 1 215 ? 31.494 34.238 -31.399 1.00 73.47 247 ASN B CA 1
ATOM 4847 C C . ASN B 1 215 ? 31.057 34.349 -29.938 1.00 78.14 247 ASN B C 1
ATOM 4848 O O . ASN B 1 215 ? 30.237 35.194 -29.574 1.00 57.02 247 ASN B O 1
ATOM 4853 N N . TRP B 1 216 ? 31.621 33.485 -29.096 1.00 70.61 248 TRP B N 1
ATOM 4854 C CA . TRP B 1 216 ? 31.385 33.552 -27.658 1.00 76.44 248 TRP B CA 1
ATOM 4855 C C . TRP B 1 216 ? 31.916 34.866 -27.099 1.00 70.00 248 TRP B C 1
ATOM 4856 O O . TRP B 1 216 ? 33.051 35.264 -27.381 1.00 52.04 248 TRP B O 1
ATOM 4867 N N . ARG B 1 217 ? 31.085 35.534 -26.295 1.00 78.68 249 ARG B N 1
ATOM 4868 C CA . ARG B 1 217 ? 31.421 36.866 -25.802 1.00 84.60 249 ARG B CA 1
ATOM 4869 C C . ARG B 1 217 ? 32.816 36.914 -25.191 1.00 92.79 249 ARG B C 1
ATOM 4870 O O . ARG B 1 217 ? 33.571 37.864 -25.426 1.00 81.20 249 ARG B O 1
ATOM 4878 N N . TYR B 1 218 ? 33.173 35.903 -24.396 1.00 76.33 250 TYR B N 1
ATOM 4879 C CA . TYR B 1 218 ? 34.428 35.948 -23.653 1.00 61.93 250 TYR B CA 1
ATOM 4880 C C . TYR B 1 218 ? 35.618 35.497 -24.489 1.00 66.72 250 TYR B C 1
ATOM 4881 O O . TYR B 1 218 ? 36.749 35.915 -24.220 1.00 76.42 250 TYR B O 1
ATOM 4890 N N . ALA B 1 219 ? 35.391 34.653 -25.494 1.00 67.96 251 ALA B N 1
ATOM 4891 C CA . ALA B 1 219 ? 36.454 34.238 -26.408 1.00 70.21 251 ALA B CA 1
ATOM 4892 C C . ALA B 1 219 ? 35.796 33.970 -27.759 1.00 73.74 251 ALA B C 1
ATOM 4893 O O . ALA B 1 219 ? 35.185 32.915 -27.956 1.00 58.46 251 ALA B O 1
ATOM 4895 N N . THR B 1 220 ? 35.921 34.931 -28.679 1.00 71.93 252 THR B N 1
ATOM 4896 C CA . THR B 1 220 ? 35.236 34.818 -29.964 1.00 77.22 252 THR B CA 1
ATOM 4897 C C . THR B 1 220 ? 35.725 33.617 -30.763 1.00 70.58 252 THR B C 1
ATOM 4898 O O . THR B 1 220 ? 34.987 33.089 -31.604 1.00 63.15 252 THR B O 1
ATOM 4902 N N . GLY B 1 221 ? 36.962 33.178 -30.524 1.00 59.91 253 GLY B N 1
ATOM 4903 C CA . GLY B 1 221 ? 37.464 31.989 -31.187 1.00 60.09 253 GLY B CA 1
ATOM 4904 C C . GLY B 1 221 ? 36.685 30.735 -30.845 1.00 62.47 253 GLY B C 1
ATOM 4905 O O . GLY B 1 221 ? 36.676 29.783 -31.632 1.00 64.25 253 GLY B O 1
ATOM 4906 N N . GLY B 1 222 ? 36.041 30.705 -29.683 1.00 59.18 254 GLY B N 1
ATOM 4907 C CA . GLY B 1 222 ? 35.171 29.619 -29.297 1.00 53.19 254 GLY B CA 1
ATOM 4908 C C . GLY B 1 222 ? 35.521 29.065 -27.935 1.00 51.42 254 GLY B C 1
ATOM 4909 O O . GLY B 1 222 ? 36.435 29.524 -27.253 1.00 45.07 254 GLY B O 1
ATOM 4910 N N . TRP B 1 223 ? 34.757 28.044 -27.545 1.00 48.02 255 TRP B N 1
ATOM 4911 C CA . TRP B 1 223 ? 34.959 27.378 -26.263 1.00 45.06 255 TRP B CA 1
ATOM 4912 C C . TRP B 1 223 ? 36.327 26.713 -26.195 1.00 63.26 255 TRP B C 1
ATOM 4913 O O . TRP B 1 223 ? 36.996 26.750 -25.153 1.00 48.74 255 TRP B O 1
ATOM 4924 N N . GLU B 1 224 ? 36.762 26.111 -27.302 1.00 53.77 256 GLU B N 1
ATOM 4925 C CA . GLU B 1 224 ? 37.989 25.328 -27.345 1.00 44.69 256 GLU B CA 1
ATOM 4926 C C . GLU B 1 224 ? 39.254 26.176 -27.292 1.00 45.17 256 GLU B C 1
ATOM 4927 O O . GLU B 1 224 ? 40.353 25.612 -27.245 1.00 49.32 256 GLU B O 1
ATOM 4933 N N . THR B 1 225 ? 39.137 27.501 -27.321 1.00 45.56 257 THR B N 1
ATOM 4934 C CA . THR B 1 225 ? 40.294 28.360 -27.111 1.00 64.77 257 THR B CA 1
ATOM 4935 C C . THR B 1 225 ? 40.665 28.477 -25.639 1.00 60.14 257 THR B C 1
ATOM 4936 O O . THR B 1 225 ? 41.735 29.011 -25.323 1.00 55.56 257 THR B O 1
ATOM 4940 N N . VAL B 1 226 ? 39.817 27.980 -24.738 1.00 48.40 258 VAL B N 1
ATOM 4941 C CA . VAL B 1 226 ? 40.047 28.051 -23.301 1.00 44.41 258 VAL B CA 1
ATOM 4942 C C . VAL B 1 226 ? 40.027 26.665 -22.668 1.00 37.40 258 VAL B C 1
ATOM 4943 O O . VAL B 1 226 ? 40.948 26.288 -21.939 1.00 36.61 258 VAL B O 1
ATOM 4947 N N . PHE B 1 227 ? 38.986 25.889 -22.946 1.00 35.13 259 PHE B N 1
ATOM 4948 C CA . PHE B 1 227 ? 38.803 24.554 -22.400 1.00 31.11 259 PHE B CA 1
ATOM 4949 C C . PHE B 1 227 ? 38.915 23.507 -23.497 1.00 36.70 259 PHE B C 1
ATOM 4950 O O . PHE B 1 227 ? 38.796 23.807 -24.684 1.00 39.23 259 PHE B O 1
ATOM 4958 N N . ARG B 1 228 ? 39.146 22.268 -23.084 1.00 35.32 260 ARG B N 1
ATOM 4959 C CA . ARG B 1 228 ? 39.192 21.177 -24.039 1.00 29.93 260 ARG B CA 1
ATOM 4960 C C . ARG B 1 228 ? 37.826 21.007 -24.701 1.00 34.93 260 ARG B C 1
ATOM 4961 O O . ARG B 1 228 ? 36.794 21.327 -24.102 1.00 32.81 260 ARG B O 1
ATOM 4969 N N . PRO B 1 229 ? 37.793 20.561 -25.957 1.00 33.61 261 PRO B N 1
ATOM 4970 C CA . PRO B 1 229 ? 36.505 20.233 -26.581 1.00 33.02 261 PRO B CA 1
ATOM 4971 C C . PRO B 1 229 ? 35.802 19.155 -25.772 1.00 35.80 261 PRO B C 1
ATOM 4972 O O . PRO B 1 229 ? 36.438 18.320 -25.123 1.00 33.85 261 PRO B O 1
ATOM 4976 N N . VAL B 1 230 ? 34.466 19.189 -25.795 1.00 29.39 262 VAL B N 1
ATOM 4977 C CA . VAL B 1 230 ? 33.692 18.237 -25.000 1.00 32.22 262 VAL B CA 1
ATOM 4978 C C . VAL B 1 230 ? 33.693 16.841 -25.592 1.00 29.02 262 VAL B C 1
ATOM 4979 O O . VAL B 1 230 ? 33.131 15.924 -24.978 1.00 33.21 262 VAL B O 1
ATOM 4983 N N . SER B 1 231 ? 34.333 16.646 -26.747 1.00 30.74 263 SER B N 1
ATOM 4984 C CA . SER B 1 231 ? 34.467 15.340 -27.367 1.00 33.43 263 SER B CA 1
ATOM 4985 C C . SER B 1 231 ? 35.746 15.326 -28.189 1.00 36.47 263 SER B C 1
ATOM 4986 O O . SER B 1 231 ? 36.169 16.354 -28.720 1.00 34.45 263 SER B O 1
ATOM 4989 N N . GLU B 1 232 ? 36.358 14.154 -28.275 1.00 36.49 264 GLU B N 1
ATOM 4990 C CA . GLU B 1 232 ? 37.478 13.949 -29.181 1.00 35.76 264 GLU B CA 1
ATOM 4991 C C . GLU B 1 232 ? 37.035 13.381 -30.524 1.00 43.14 264 GLU B C 1
ATOM 4992 O O . GLU B 1 232 ? 37.708 13.611 -31.535 1.00 42.26 264 GLU B O 1
ATOM 4998 N N . THR B 1 233 ? 35.913 12.659 -30.570 1.00 33.01 265 THR B N 1
ATOM 4999 C CA . THR B 1 233 ? 35.501 11.977 -31.786 1.00 37.99 265 THR B CA 1
ATOM 5000 C C . THR B 1 233 ? 34.284 12.588 -32.464 1.00 37.08 265 THR B C 1
ATOM 5001 O O . THR B 1 233 ? 34.005 12.238 -33.617 1.00 37.42 265 THR B O 1
ATOM 5005 N N . CYS B 1 234 ? 33.550 13.478 -31.796 1.00 36.71 266 CYS B N 1
ATOM 5006 C CA . CYS B 1 234 ? 32.215 13.835 -32.286 1.00 40.09 266 CYS B CA 1
ATOM 5007 C C . CYS B 1 234 ? 31.884 15.263 -31.855 1.00 35.13 266 CYS B C 1
ATOM 5008 O O . CYS B 1 234 ? 31.268 15.487 -30.808 1.00 34.42 266 CYS B O 1
ATOM 5011 N N . THR B 1 235 ? 32.274 16.217 -32.700 1.00 33.51 267 THR B N 1
ATOM 5012 C CA . THR B 1 235 ? 31.918 17.617 -32.523 1.00 37.80 267 THR B CA 1
ATOM 5013 C C . THR B 1 235 ? 31.069 18.138 -33.679 1.00 41.01 267 THR B C 1
ATOM 5014 O O . THR B 1 235 ? 30.781 19.339 -33.730 1.00 38.68 267 THR B O 1
ATOM 5018 N N . ASP B 1 236 ? 30.658 17.262 -34.592 1.00 39.25 268 ASP B N 1
ATOM 5019 C CA . ASP B 1 236 ? 29.935 17.611 -35.808 1.00 32.44 268 ASP B CA 1
ATOM 5020 C C . ASP B 1 236 ? 28.444 17.337 -35.636 1.00 36.60 268 ASP B C 1
ATOM 5021 O O . ASP B 1 236 ? 28.045 16.378 -34.974 1.00 38.60 268 ASP B O 1
ATOM 5026 N N . ARG B 1 237 ? 27.618 18.188 -36.245 1.00 36.98 269 ARG B N 1
ATOM 5027 C CA . ARG B 1 237 ? 26.181 18.164 -35.999 1.00 37.92 269 ARG B CA 1
ATOM 5028 C C . ARG B 1 237 ? 25.403 17.320 -37.002 1.00 45.13 269 ARG B C 1
ATOM 5029 O O . ARG B 1 237 ? 24.173 17.309 -36.952 1.00 39.25 269 ARG B O 1
ATOM 5037 N N . SER B 1 238 ? 26.077 16.599 -37.892 1.00 36.78 270 SER B N 1
ATOM 5038 C CA . SER B 1 238 ? 25.373 15.905 -38.964 1.00 32.42 270 SER B CA 1
ATOM 5039 C C . SER B 1 238 ? 24.472 14.809 -38.413 1.00 36.40 270 SER B C 1
ATOM 5040 O O . SER B 1 238 ? 24.799 14.137 -37.430 1.00 37.08 270 SER B O 1
ATOM 5043 N N . GLY B 1 239 ? 23.338 14.610 -39.080 1.00 41.98 271 GLY B N 1
ATOM 5044 C CA . GLY B 1 239 ? 22.418 13.565 -38.679 1.00 42.36 271 GLY B CA 1
ATOM 5045 C C . GLY B 1 239 ? 21.290 13.417 -39.672 1.00 48.38 271 GLY B C 1
ATOM 5046 O O . GLY B 1 239 ? 21.016 14.317 -40.471 1.00 40.40 271 GLY B O 1
ATOM 5047 N N . LEU B 1 240 ? 20.634 12.259 -39.603 1.00 48.52 272 LEU B N 1
ATOM 5048 C CA . LEU B 1 240 ? 19.528 11.975 -40.510 1.00 51.01 272 LEU B CA 1
ATOM 5049 C C . LEU B 1 240 ? 18.360 12.920 -40.262 1.00 61.14 272 LEU B C 1
ATOM 5050 O O . LEU B 1 240 ? 17.813 13.507 -41.204 1.00 62.09 272 LEU B O 1
ATOM 5055 N N . SER B 1 241 ? 17.965 13.081 -38.996 1.00 49.34 273 SER B N 1
ATOM 5056 C CA . SER B 1 241 ? 16.838 13.921 -38.619 1.00 68.85 273 SER B CA 1
ATOM 5057 C C . SER B 1 241 ? 17.257 14.914 -37.544 1.00 51.30 273 SER B C 1
ATOM 5058 O O . SER B 1 241 ? 18.097 14.612 -36.692 1.00 48.16 273 SER B O 1
ATOM 5061 N N . THR B 1 242 ? 16.651 16.102 -37.587 1.00 51.62 274 THR B N 1
ATOM 5062 C CA . THR B 1 242 ? 16.969 17.185 -36.667 1.00 61.78 274 THR B CA 1
ATOM 5063 C C . THR B 1 242 ? 15.686 17.899 -36.264 1.00 68.42 274 THR B C 1
ATOM 5064 O O . THR B 1 242 ? 14.770 18.052 -37.078 1.00 56.62 274 THR B O 1
ATOM 5068 N N . GLY B 1 243 ? 15.630 18.355 -35.016 1.00 51.87 275 GLY B N 1
ATOM 5069 C CA . GLY B 1 243 ? 14.453 19.055 -34.535 1.00 55.76 275 GLY B CA 1
ATOM 5070 C C . GLY B 1 243 ? 14.708 19.731 -33.208 1.00 60.97 275 GLY B C 1
ATOM 5071 O O . GLY B 1 243 ? 15.652 19.395 -32.484 1.00 48.54 275 GLY B O 1
ATOM 5072 N N . HIS B 1 244 ? 13.847 20.701 -32.903 1.00 43.47 276 HIS B N 1
ATOM 5073 C CA . HIS B 1 244 ? 13.858 21.327 -31.593 1.00 49.96 276 HIS B CA 1
ATOM 5074 C C . HIS B 1 244 ? 13.327 20.350 -30.546 1.00 53.49 276 HIS B C 1
ATOM 5075 O O . HIS B 1 244 ? 12.554 19.432 -30.843 1.00 50.89 276 HIS B O 1
ATOM 5082 N N . TRP B 1 245 ? 13.753 20.561 -29.303 1.00 47.94 277 TRP B N 1
ATOM 5083 C CA . TRP B 1 245 ? 13.300 19.716 -28.207 1.00 43.61 277 TRP B CA 1
ATOM 5084 C C . TRP B 1 245 ? 11.777 19.667 -28.155 1.00 49.99 277 TRP B C 1
ATOM 5085 O O . TRP B 1 245 ? 11.107 20.702 -28.159 1.00 54.80 277 TRP B O 1
ATOM 5096 N N . SER B 1 246 ? 11.233 18.451 -28.094 1.00 47.96 278 SER B N 1
ATOM 5097 C CA . SER B 1 246 ? 9.798 18.275 -27.915 1.00 57.41 278 SER B CA 1
ATOM 5098 C C . SER B 1 246 ? 9.465 17.164 -26.925 1.00 70.03 278 SER B C 1
ATOM 5099 O O . SER B 1 246 ? 8.308 16.724 -26.883 1.00 51.17 278 SER B O 1
ATOM 5102 N N . GLY B 1 247 ? 10.424 16.697 -26.141 1.00 57.59 279 GLY B N 1
ATOM 5103 C CA . GLY B 1 247 ? 10.181 15.653 -25.168 1.00 56.07 279 GLY B CA 1
ATOM 5104 C C . GLY B 1 247 ? 10.789 14.327 -25.595 1.00 49.59 279 GLY B C 1
ATOM 5105 O O . GLY B 1 247 ? 10.816 13.973 -26.781 1.00 51.02 279 GLY B O 1
ATOM 5106 N N . GLU B 1 248 ? 11.270 13.571 -24.606 1.00 46.86 280 GLU B N 1
ATOM 5107 C CA . GLU B 1 248 ? 12.003 12.338 -24.890 1.00 59.84 280 GLU B CA 1
ATOM 5108 C C . GLU B 1 248 ? 11.176 11.350 -25.706 1.00 68.46 280 GLU B C 1
ATOM 5109 O O . GLU B 1 248 ? 11.740 10.516 -26.426 1.00 63.79 280 GLU B O 1
ATOM 5115 N N . VAL B 1 249 ? 9.849 11.422 -25.615 1.00 74.42 281 VAL B N 1
ATOM 5116 C CA . VAL B 1 249 ? 9.002 10.452 -26.303 1.00 69.20 281 VAL B CA 1
ATOM 5117 C C . VAL B 1 249 ? 8.802 10.842 -27.762 1.00 65.77 281 VAL B C 1
ATOM 5118 O O . VAL B 1 249 ? 8.904 10.002 -28.664 1.00 68.91 281 VAL B O 1
ATOM 5122 N N . ASN B 1 250 ? 8.503 12.118 -28.017 1.00 50.60 282 ASN B N 1
ATOM 5123 C CA . ASN B 1 250 ? 8.312 12.565 -29.392 1.00 54.30 282 ASN B CA 1
ATOM 5124 C C . ASN B 1 250 ? 9.632 12.632 -30.151 1.00 65.25 282 ASN B C 1
ATOM 5125 O O . ASN B 1 250 ? 9.651 12.472 -31.377 1.00 53.98 282 ASN B O 1
ATOM 5130 N N . ASP B 1 251 ? 10.738 12.864 -29.447 1.00 59.65 283 ASP B N 1
ATOM 5131 C CA . ASP B 1 251 ? 12.059 12.932 -30.059 1.00 53.96 283 ASP B CA 1
ATOM 5132 C C . ASP B 1 251 ? 12.726 11.566 -30.168 1.00 63.97 283 ASP B C 1
ATOM 5133 O O . ASP B 1 251 ? 13.917 11.494 -30.487 1.00 54.81 283 ASP B O 1
ATOM 5138 N N . LYS B 1 252 ? 11.978 10.487 -29.924 1.00 59.36 284 LYS B N 1
ATOM 5139 C CA . LYS B 1 252 ? 12.566 9.152 -29.876 1.00 79.72 284 LYS B CA 1
ATOM 5140 C C . LYS B 1 252 ? 13.323 8.819 -31.156 1.00 74.15 284 LYS B C 1
ATOM 5141 O O . LYS B 1 252 ? 14.353 8.137 -31.113 1.00 69.62 284 LYS B O 1
ATOM 5147 N N . ASN B 1 253 ? 12.824 9.275 -32.306 1.00 64.94 285 ASN B N 1
ATOM 5148 C CA . ASN B 1 253 ? 13.417 8.940 -33.596 1.00 76.03 285 ASN B CA 1
ATOM 5149 C C . ASN B 1 253 ? 14.123 10.127 -34.243 1.00 61.18 285 ASN B C 1
ATOM 5150 O O . ASN B 1 253 ? 14.393 10.098 -35.448 1.00 71.20 285 ASN B O 1
ATOM 5155 N N . ILE B 1 254 ? 14.417 11.170 -33.475 1.00 52.52 286 ILE B N 1
ATOM 5156 C CA . ILE B 1 254 ? 15.137 12.336 -33.970 1.00 45.72 286 ILE B CA 1
ATOM 5157 C C . ILE B 1 254 ? 16.592 12.188 -33.545 1.00 66.38 286 ILE B C 1
ATOM 5158 O O . ILE B 1 254 ? 16.893 12.100 -32.348 1.00 47.47 286 ILE B O 1
ATOM 5163 N N . GLN B 1 255 ? 17.499 12.146 -34.525 1.00 45.93 287 GLN B N 1
ATOM 5164 C CA . GLN B 1 255 ? 18.894 11.859 -34.211 1.00 42.91 287 GLN B CA 1
ATOM 5165 C C . GLN B 1 255 ? 19.571 13.047 -33.541 1.00 39.17 287 GLN B C 1
ATOM 5166 O O . GLN B 1 255 ? 20.404 12.868 -32.642 1.00 39.44 287 GLN B O 1
ATOM 5172 N N . VAL B 1 256 ? 19.228 14.261 -33.960 1.00 38.40 288 VAL B N 1
ATOM 5173 C CA . VAL B 1 256 ? 19.870 15.479 -33.481 1.00 43.05 288 VAL B CA 1
ATOM 5174 C C . VAL B 1 256 ? 18.783 16.406 -32.955 1.00 50.79 288 VAL B C 1
ATOM 5175 O O . VAL B 1 256 ? 17.958 16.905 -33.732 1.00 50.13 288 VAL B O 1
ATOM 5179 N N . VAL B 1 257 ? 18.787 16.650 -31.645 1.00 42.25 289 VAL B N 1
ATOM 5180 C CA . VAL B 1 257 ? 17.819 17.532 -31.004 1.00 42.93 289 VAL B CA 1
ATOM 5181 C C . VAL B 1 257 ? 18.539 18.780 -30.517 1.00 47.35 289 VAL B C 1
ATOM 5182 O O . VAL B 1 257 ? 19.622 18.693 -29.927 1.00 46.17 289 VAL B O 1
ATOM 5186 N N . GLU B 1 258 ? 17.936 19.939 -30.760 1.00 43.64 290 GLU B N 1
ATOM 5187 C CA . GLU B 1 258 ? 18.494 21.222 -30.352 1.00 39.70 290 GLU B CA 1
ATOM 5188 C C . GLU B 1 258 ? 17.732 21.722 -29.132 1.00 42.66 290 GLU B C 1
ATOM 5189 O O . GLU B 1 258 ? 16.495 21.735 -29.126 1.00 47.75 290 GLU B O 1
ATOM 5195 N N . LEU B 1 259 ? 18.474 22.113 -28.095 1.00 45.20 291 LEU B N 1
ATOM 5196 C CA . LEU B 1 259 ? 17.895 22.421 -26.797 1.00 37.82 291 LEU B CA 1
ATOM 5197 C C . LEU B 1 259 ? 17.899 23.918 -26.554 1.00 49.30 291 LEU B C 1
ATOM 5198 O O . LEU B 1 259 ? 18.916 24.579 -26.806 1.00 57.29 291 LEU B O 1
ATOM 5203 N N . PRO B 1 260 ? 16.793 24.489 -26.069 1.00 50.07 292 PRO B N 1
ATOM 5204 C CA . PRO B 1 260 ? 16.797 25.916 -25.719 1.00 60.76 292 PRO B CA 1
ATOM 5205 C C . PRO B 1 260 ? 17.228 26.153 -24.279 1.00 61.20 292 PRO B C 1
ATOM 5206 O O . PRO B 1 260 ? 17.552 25.205 -23.554 1.00 49.87 292 PRO B O 1
ATOM 5210 N N . ILE B 1 261 ? 17.240 27.420 -23.857 1.00 50.23 293 ILE B N 1
ATOM 5211 C CA . ILE B 1 261 ? 17.527 27.717 -22.465 1.00 54.59 293 ILE B CA 1
ATOM 5212 C C . ILE B 1 261 ? 16.430 27.116 -21.584 1.00 60.99 293 ILE B C 1
ATOM 5213 O O . ILE B 1 261 ? 15.300 26.862 -22.023 1.00 54.99 293 ILE B O 1
ATOM 5218 N N . VAL B 1 262 ? 16.776 26.890 -20.316 1.00 55.90 294 VAL B N 1
ATOM 5219 C CA . VAL B 1 262 ? 15.920 26.083 -19.445 1.00 53.72 294 VAL B CA 1
ATOM 5220 C C . VAL B 1 262 ? 14.552 26.730 -19.269 1.00 61.10 294 VAL B C 1
ATOM 5221 O O . VAL B 1 262 ? 13.522 26.044 -19.229 1.00 59.71 294 VAL B O 1
ATOM 5225 N N . ASP B 1 263 ? 14.518 28.048 -19.158 1.00 71.00 295 ASP B N 1
ATOM 5226 C CA . ASP B 1 263 ? 13.286 28.784 -18.916 1.00 83.29 295 ASP B CA 1
ATOM 5227 C C . ASP B 1 263 ? 12.404 28.890 -20.161 1.00 79.19 295 ASP B C 1
ATOM 5228 O O . ASP B 1 263 ? 11.406 29.619 -20.143 1.00 93.40 295 ASP B O 1
ATOM 5233 N N . SER B 1 264 ? 12.743 28.157 -21.224 1.00 85.40 296 SER B N 1
ATOM 5234 C CA . SER B 1 264 ? 11.879 27.974 -22.382 1.00 93.49 296 SER B CA 1
ATOM 5235 C C . SER B 1 264 ? 11.547 26.509 -22.625 1.00 86.77 296 SER B C 1
ATOM 5236 O O . SER B 1 264 ? 10.884 26.194 -23.621 1.00 99.30 296 SER B O 1
ATOM 5239 N N . LEU B 1 265 ? 11.985 25.609 -21.747 1.00 63.43 297 LEU B N 1
ATOM 5240 C CA . LEU B 1 265 ? 11.978 24.181 -22.040 1.00 65.47 297 LEU B CA 1
ATOM 5241 C C . LEU B 1 265 ? 10.622 23.574 -21.707 1.00 62.95 297 LEU B C 1
ATOM 5242 O O . LEU B 1 265 ? 10.180 23.613 -20.554 1.00 61.37 297 LEU B O 1
ATOM 5247 N N . HIS B 1 266 ? 9.970 22.999 -22.720 1.00 55.00 298 HIS B N 1
ATOM 5248 C CA . HIS B 1 266 ? 8.702 22.323 -22.552 1.00 63.06 298 HIS B CA 1
ATOM 5249 C C . HIS B 1 266 ? 8.664 21.176 -23.552 1.00 54.35 298 HIS B C 1
ATOM 5250 O O . HIS B 1 266 ? 8.984 21.394 -24.731 1.00 54.67 298 HIS B O 1
ATOM 5257 N N . PRO B 1 267 ? 8.322 19.948 -23.121 1.00 52.40 299 PRO B N 1
ATOM 5258 C CA . PRO B 1 267 ? 8.090 19.568 -21.719 1.00 55.22 299 PRO B CA 1
ATOM 5259 C C . PRO B 1 267 ? 9.411 19.356 -20.975 1.00 62.79 299 PRO B C 1
ATOM 5260 O O . PRO B 1 267 ? 10.412 18.987 -21.592 1.00 51.91 299 PRO B O 1
ATOM 5264 N N . ARG B 1 268 ? 9.412 19.607 -19.673 1.00 53.57 300 ARG B N 1
ATOM 5265 C CA . ARG B 1 268 ? 10.625 19.442 -18.881 1.00 39.47 300 ARG B CA 1
ATOM 5266 C C . ARG B 1 268 ? 10.930 17.963 -18.676 1.00 45.94 300 ARG B C 1
ATOM 5267 O O . ARG B 1 268 ? 10.062 17.215 -18.209 1.00 49.47 300 ARG B O 1
ATOM 5275 N N . PRO B 1 269 ? 12.139 17.505 -18.998 1.00 46.35 301 PRO B N 1
ATOM 5276 C CA . PRO B 1 269 ? 12.521 16.134 -18.672 1.00 48.80 301 PRO B CA 1
ATOM 5277 C C . PRO B 1 269 ? 12.899 16.033 -17.205 1.00 41.28 301 PRO B C 1
ATOM 5278 O O . PRO B 1 269 ? 13.002 17.056 -16.513 1.00 47.00 301 PRO B O 1
ATOM 5282 N N . PRO B 1 270 ? 13.097 14.820 -16.687 1.00 41.31 302 PRO B N 1
ATOM 5283 C CA . PRO B 1 270 ? 13.419 14.677 -15.257 1.00 42.05 302 PRO B CA 1
ATOM 5284 C C . PRO B 1 270 ? 14.888 14.884 -14.929 1.00 36.26 302 PRO B C 1
ATOM 5285 O O . PRO B 1 270 ? 15.231 14.967 -13.742 1.00 38.34 302 PRO B O 1
ATOM 5289 N N . TYR B 1 271 ? 15.754 14.993 -15.938 1.00 38.56 303 TYR B N 1
ATOM 5290 C CA . TYR B 1 271 ? 17.203 15.066 -15.757 1.00 33.47 303 TYR B CA 1
ATOM 5291 C C . TYR B 1 271 ? 17.645 16.498 -15.448 1.00 37.88 303 TYR B C 1
ATOM 5292 O O . TYR B 1 271 ? 18.441 17.115 -16.156 1.00 41.15 303 TYR B O 1
ATOM 5301 N N . LEU B 1 272 ? 17.118 17.019 -14.349 1.00 32.48 304 LEU B N 1
ATOM 5302 C CA . LEU B 1 272 ? 17.401 18.361 -13.872 1.00 40.26 304 LEU B CA 1
ATOM 5303 C C . LEU B 1 272 ? 17.772 18.314 -12.397 1.00 45.67 304 LEU B C 1
ATOM 5304 O O . LEU B 1 272 ? 17.332 17.412 -11.675 1.00 31.63 304 LEU B O 1
ATOM 5309 N N . PRO B 1 273 ? 18.587 19.259 -11.921 1.00 34.29 305 PRO B N 1
ATOM 5310 C CA . PRO B 1 273 ? 18.769 19.397 -10.469 1.00 40.99 305 PRO B CA 1
ATOM 5311 C C . PRO B 1 273 ? 17.428 19.711 -9.804 1.00 43.08 305 PRO B C 1
ATOM 5312 O O . PRO B 1 273 ? 16.516 20.246 -10.438 1.00 36.10 305 PRO B O 1
ATOM 5316 N N . LEU B 1 274 ? 17.291 19.364 -8.520 1.00 35.39 306 LEU B N 1
ATOM 5317 C CA . LEU B 1 274 ? 18.367 18.840 -7.690 1.00 37.46 306 LEU B CA 1
ATOM 5318 C C . LEU B 1 274 ? 18.333 17.330 -7.485 1.00 40.97 306 LEU B C 1
ATOM 5319 O O . LEU B 1 274 ? 18.941 16.815 -6.544 1.00 34.47 306 LEU B O 1
ATOM 5324 N N . ALA B 1 275 ? 17.633 16.613 -8.356 1.00 38.22 307 ALA B N 1
ATOM 5325 C CA . ALA B 1 275 ? 17.583 15.168 -8.225 1.00 39.83 307 ALA B CA 1
ATOM 5326 C C . ALA B 1 275 ? 18.935 14.558 -8.584 1.00 41.39 307 ALA B C 1
ATOM 5327 O O . ALA B 1 275 ? 19.758 15.165 -9.279 1.00 35.01 307 ALA B O 1
ATOM 5329 N N . VAL B 1 276 ? 19.161 13.344 -8.091 1.00 33.24 308 VAL B N 1
ATOM 5330 C CA . VAL B 1 276 ? 20.400 12.621 -8.377 1.00 36.50 308 VAL B CA 1
ATOM 5331 C C . VAL B 1 276 ? 20.050 11.248 -8.927 1.00 33.92 308 VAL B C 1
ATOM 5332 O O . VAL B 1 276 ? 18.947 10.728 -8.690 1.00 34.00 308 VAL B O 1
ATOM 5336 N N . PRO B 1 277 ? 20.981 10.621 -9.648 1.00 38.55 309 PRO B N 1
ATOM 5337 C CA . PRO B 1 277 ? 20.699 9.302 -10.235 1.00 38.34 309 PRO B CA 1
ATOM 5338 C C . PRO B 1 277 ? 20.363 8.274 -9.158 1.00 44.75 309 PRO B C 1
ATOM 5339 O O . PRO B 1 277 ? 21.088 8.124 -8.167 1.00 32.86 309 PRO B O 1
ATOM 5343 N N . GLU B 1 278 ? 19.269 7.537 -9.371 1.00 34.27 310 GLU B N 1
ATOM 5344 C CA . GLU B 1 278 ? 18.853 6.545 -8.384 1.00 39.55 310 GLU B CA 1
ATOM 5345 C C . GLU B 1 278 ? 19.924 5.480 -8.176 1.00 33.02 310 GLU B C 1
ATOM 5346 O O . GLU B 1 278 ? 20.067 4.956 -7.067 1.00 37.07 310 GLU B O 1
ATOM 5352 N N . ASP B 1 279 ? 20.706 5.162 -9.215 1.00 39.02 311 ASP B N 1
ATOM 5353 C CA . ASP B 1 279 ? 21.714 4.114 -9.084 1.00 37.20 311 ASP B CA 1
ATOM 5354 C C . ASP B 1 279 ? 22.907 4.551 -8.240 1.00 38.02 311 ASP B C 1
ATOM 5355 O O . ASP B 1 279 ? 23.689 3.702 -7.808 1.00 40.24 311 ASP B O 1
ATOM 5360 N N . LEU B 1 280 ? 23.070 5.850 -7.997 1.00 36.09 312 LEU B N 1
ATOM 5361 C CA . LEU B 1 280 ? 24.180 6.351 -7.198 1.00 31.71 312 LEU B CA 1
ATOM 5362 C C . LEU B 1 280 ? 23.753 6.881 -5.839 1.00 37.11 312 LEU B C 1
ATOM 5363 O O . LEU B 1 280 ? 24.617 7.153 -4.999 1.00 32.68 312 LEU B O 1
ATOM 5368 N N . ALA B 1 281 ? 22.452 7.018 -5.598 1.00 34.45 313 ALA B N 1
ATOM 5369 C CA . ALA B 1 281 ? 21.987 7.829 -4.480 1.00 30.88 313 ALA B CA 1
ATOM 5370 C C . ALA B 1 281 ? 22.478 7.287 -3.141 1.00 32.04 313 ALA B C 1
ATOM 5371 O O . ALA B 1 281 ? 22.937 8.052 -2.290 1.00 34.89 313 ALA B O 1
ATOM 5373 N N . ASP B 1 282 ? 22.390 5.974 -2.926 1.00 38.13 314 ASP B N 1
ATOM 5374 C CA . ASP B 1 282 ? 22.788 5.431 -1.630 1.00 47.67 314 ASP B CA 1
ATOM 5375 C C . ASP B 1 282 ? 24.294 5.541 -1.422 1.00 39.86 314 ASP B C 1
ATOM 5376 O O . ASP B 1 282 ? 24.748 5.884 -0.324 1.00 35.35 314 ASP B O 1
ATOM 5381 N N . ARG B 1 283 ? 25.087 5.268 -2.464 1.00 33.09 315 ARG B N 1
ATOM 5382 C CA . ARG B 1 283 ? 26.535 5.396 -2.328 1.00 35.40 315 ARG B CA 1
ATOM 5383 C C . ARG B 1 283 ? 26.936 6.833 -2.018 1.00 34.66 315 ARG B C 1
ATOM 5384 O O . ARG B 1 283 ? 27.851 7.073 -1.221 1.00 35.17 315 ARG B O 1
ATOM 5392 N N . LEU B 1 284 ? 26.252 7.802 -2.628 1.00 34.25 316 LEU B N 1
ATOM 5393 C CA . LEU B 1 284 ? 26.591 9.201 -2.395 1.00 33.23 316 LEU B CA 1
ATOM 5394 C C . LEU B 1 284 ? 26.267 9.622 -0.967 1.00 33.30 316 LEU B C 1
ATOM 5395 O O . LEU B 1 284 ? 27.022 10.387 -0.359 1.00 35.81 316 LEU B O 1
ATOM 5400 N N . LEU B 1 285 ? 25.152 9.140 -0.412 1.00 32.18 317 LEU B N 1
ATOM 5401 C CA . LEU B 1 285 ? 24.808 9.492 0.962 1.00 32.74 317 LEU B CA 1
ATOM 5402 C C . LEU B 1 285 ? 25.804 8.922 1.965 1.00 37.89 317 LEU B C 1
ATOM 5403 O O . LEU B 1 285 ? 25.920 9.452 3.075 1.00 35.55 317 LEU B O 1
ATOM 5408 N N . ARG B 1 286 ? 26.530 7.863 1.601 1.00 29.81 318 ARG B N 1
ATOM 5409 C CA . ARG B 1 286 ? 27.581 7.361 2.473 1.00 32.43 318 ARG B CA 1
ATOM 5410 C C . ARG B 1 286 ? 28.821 8.243 2.466 1.00 39.61 318 ARG B C 1
ATOM 5411 O O . ARG B 1 286 ? 29.689 8.075 3.332 1.00 37.20 318 ARG B O 1
ATOM 5419 N N . VAL B 1 287 ? 28.942 9.156 1.499 1.00 27.48 319 VAL B N 1
ATOM 5420 C CA . VAL B 1 287 ? 30.177 9.890 1.273 1.00 24.96 319 VAL B CA 1
ATOM 5421 C C . VAL B 1 287 ? 29.993 11.389 1.448 1.00 24.15 319 VAL B C 1
ATOM 5422 O O . VAL B 1 287 ? 30.890 12.070 1.956 1.00 31.53 319 VAL B O 1
ATOM 5426 N N . HIS B 1 288 ? 28.838 11.922 1.055 1.00 30.10 320 HIS B N 1
ATOM 5427 C CA . HIS B 1 288 ? 28.705 13.339 0.750 1.00 29.80 320 HIS B CA 1
ATOM 5428 C C . HIS B 1 288 ? 27.425 13.908 1.343 1.00 34.06 320 HIS B C 1
ATOM 5429 O O . HIS B 1 288 ? 26.365 13.289 1.272 1.00 33.05 320 HIS B O 1
ATOM 5436 N N . GLY B 1 289 ? 27.531 15.096 1.922 1.00 27.12 321 GLY B N 1
ATOM 5437 C CA . GLY B 1 289 ? 26.420 15.744 2.592 1.00 29.19 321 GLY B CA 1
ATOM 5438 C C . GLY B 1 289 ? 25.429 16.486 1.718 1.00 36.89 321 GLY B C 1
ATOM 5439 O O . GLY B 1 289 ? 24.425 16.973 2.246 1.00 33.65 321 GLY B O 1
ATOM 5440 N N . ASP B 1 290 ? 25.670 16.620 0.414 1.00 31.64 322 ASP B N 1
ATOM 5441 C CA . ASP B 1 290 ? 24.683 17.200 -0.502 1.00 28.89 322 ASP B CA 1
ATOM 5442 C C . ASP B 1 290 ? 24.868 16.572 -1.867 1.00 30.18 322 ASP B C 1
ATOM 5443 O O . ASP B 1 290 ? 25.493 17.154 -2.767 1.00 29.86 322 ASP B O 1
ATOM 5448 N N . PRO B 1 291 ? 24.348 15.357 -2.059 1.00 29.37 323 PRO B N 1
ATOM 5449 C CA . PRO B 1 291 ? 24.547 14.663 -3.343 1.00 28.39 323 PRO B CA 1
ATOM 5450 C C . PRO B 1 291 ? 24.112 15.478 -4.553 1.00 32.88 323 PRO B C 1
ATOM 5451 O O . PRO B 1 291 ? 24.716 15.344 -5.628 1.00 32.78 323 PRO B O 1
ATOM 5455 N N . ALA B 1 292 ? 23.093 16.329 -4.405 1.00 29.54 324 ALA B N 1
ATOM 5456 C CA . ALA B 1 292 ? 22.612 17.119 -5.532 1.00 34.47 324 ALA B CA 1
ATOM 5457 C C . ALA B 1 292 ? 23.716 17.997 -6.112 1.00 32.03 324 ALA B C 1
ATOM 5458 O O . ALA B 1 292 ? 23.861 18.093 -7.339 1.00 30.08 324 ALA B O 1
ATOM 5460 N N . VAL B 1 293 ? 24.489 18.669 -5.248 1.00 26.12 325 VAL B N 1
ATOM 5461 C CA . VAL B 1 293 ? 25.541 19.532 -5.776 1.00 23.37 325 VAL B CA 1
ATOM 5462 C C . VAL B 1 293 ? 26.708 18.696 -6.286 1.00 28.61 325 VAL B C 1
ATOM 5463 O O . VAL B 1 293 ? 27.396 19.095 -7.236 1.00 28.02 325 VAL B O 1
ATOM 5467 N N . TRP B 1 294 ? 26.943 17.527 -5.681 1.00 26.10 326 TRP B N 1
ATOM 5468 C CA . TRP B 1 294 ? 27.958 16.614 -6.199 1.00 25.53 326 TRP B CA 1
ATOM 5469 C C . TRP B 1 294 ? 27.645 16.218 -7.639 1.00 32.43 326 TRP B C 1
ATOM 5470 O O . TRP B 1 294 ? 28.533 16.207 -8.506 1.00 25.14 326 TRP B O 1
ATOM 5481 N N . TRP B 1 295 ? 26.377 15.885 -7.915 1.00 27.04 327 TRP B N 1
ATOM 5482 C CA . TRP B 1 295 ? 25.992 15.466 -9.264 1.00 26.74 327 TRP B CA 1
ATOM 5483 C C . TRP B 1 295 ? 26.206 16.595 -10.275 1.00 28.28 327 TRP B C 1
ATOM 5484 O O . TRP B 1 295 ? 26.790 16.386 -11.351 1.00 27.58 327 TRP B O 1
ATOM 5495 N N . VAL B 1 296 ? 25.779 17.812 -9.930 1.00 29.59 328 VAL B N 1
ATOM 5496 C CA . VAL B 1 296 ? 26.041 18.966 -10.791 1.00 29.66 328 VAL B CA 1
ATOM 5497 C C . VAL B 1 296 ? 27.535 19.102 -11.053 1.00 30.73 328 VAL B C 1
ATOM 5498 O O . VAL B 1 296 ? 27.971 19.339 -12.189 1.00 30.26 328 VAL B O 1
ATOM 5502 N N . SER B 1 297 ? 28.344 18.935 -10.005 1.00 29.87 329 SER B N 1
ATOM 5503 C CA . SER B 1 297 ? 29.768 19.234 -10.102 1.00 24.59 329 SER B CA 1
ATOM 5504 C C . SER B 1 297 ? 30.484 18.293 -11.059 1.00 23.13 329 SER B C 1
ATOM 5505 O O . SER B 1 297 ? 31.531 18.648 -11.603 1.00 27.81 329 SER B O 1
ATOM 5508 N N . GLN B 1 298 ? 29.950 17.094 -11.273 1.00 28.37 330 GLN B N 1
ATOM 5509 C CA . GLN B 1 298 ? 30.579 16.170 -12.211 1.00 30.25 330 GLN B CA 1
ATOM 5510 C C . GLN B 1 298 ? 30.555 16.714 -13.632 1.00 34.42 330 GLN B C 1
ATOM 5511 O O . GLN B 1 298 ? 31.496 16.505 -14.403 1.00 26.41 330 GLN B O 1
ATOM 5517 N N . PHE B 1 299 ? 29.481 17.397 -14.004 1.00 26.82 331 PHE B N 1
ATOM 5518 C CA . PHE B 1 299 ? 29.420 17.981 -15.337 1.00 27.95 331 PHE B CA 1
ATOM 5519 C C . PHE B 1 299 ? 30.260 19.243 -15.429 1.00 28.66 331 PHE B C 1
ATOM 5520 O O . PHE B 1 299 ? 30.919 19.474 -16.455 1.00 28.92 331 PHE B O 1
ATOM 5528 N N . VAL B 1 300 ? 30.305 20.028 -14.353 1.00 28.53 332 VAL B N 1
ATOM 5529 C CA . VAL B 1 300 ? 31.228 21.154 -14.323 1.00 27.10 332 VAL B CA 1
ATOM 5530 C C . VAL B 1 300 ? 32.664 20.661 -14.483 1.00 29.96 332 VAL B C 1
ATOM 5531 O O . VAL B 1 300 ? 33.440 21.211 -15.272 1.00 28.32 332 VAL B O 1
ATOM 5535 N N . LYS B 1 301 ? 33.025 19.600 -13.750 1.00 28.53 333 LYS B N 1
ATOM 5536 C CA . LYS B 1 301 ? 34.388 19.068 -13.797 1.00 31.26 333 LYS B CA 1
ATOM 5537 C C . LYS B 1 301 ? 34.803 18.703 -15.215 1.00 31.80 333 LYS B C 1
ATOM 5538 O O . LYS B 1 301 ? 35.914 19.029 -15.659 1.00 28.74 333 LYS B O 1
ATOM 5544 N N . TYR B 1 302 ? 33.934 17.984 -15.930 1.00 32.29 334 TYR B N 1
ATOM 5545 C CA . TYR B 1 302 ? 34.266 17.584 -17.294 1.00 37.13 334 TYR B CA 1
ATOM 5546 C C . TYR B 1 302 ? 34.393 18.804 -18.200 1.00 32.45 334 TYR B C 1
ATOM 5547 O O . TYR B 1 302 ? 35.289 18.868 -19.056 1.00 30.85 334 TYR B O 1
ATOM 5556 N N . LEU B 1 303 ? 33.533 19.803 -17.999 1.00 27.68 335 LEU B N 1
ATOM 5557 C CA . LEU B 1 303 ? 33.505 20.929 -18.923 1.00 30.70 335 LEU B CA 1
ATOM 5558 C C . LEU B 1 303 ? 34.753 21.799 -18.809 1.00 31.87 335 LEU B C 1
ATOM 5559 O O . LEU B 1 303 ? 35.225 22.339 -19.818 1.00 31.54 335 LEU B O 1
ATOM 5564 N N . ILE B 1 304 ? 35.304 21.959 -17.608 1.00 29.28 336 ILE B N 1
ATOM 5565 C CA . ILE B 1 304 ? 36.369 22.935 -17.397 1.00 34.92 336 ILE B CA 1
ATOM 5566 C C . ILE B 1 304 ? 37.763 22.302 -17.482 1.00 37.57 336 ILE B C 1
ATOM 5567 O O . ILE B 1 304 ? 38.743 22.920 -17.070 1.00 34.56 336 ILE B O 1
ATOM 5572 N N . ARG B 1 305 ? 37.873 21.084 -17.995 1.00 31.77 337 ARG B N 1
ATOM 5573 C CA . ARG B 1 305 ? 39.187 20.543 -18.321 1.00 32.96 337 ARG B CA 1
ATOM 5574 C C . ARG B 1 305 ? 39.942 21.588 -19.151 1.00 38.42 337 ARG B C 1
ATOM 5575 O O . ARG B 1 305 ? 39.451 21.987 -20.218 1.00 31.89 337 ARG B O 1
ATOM 5583 N N . PRO B 1 306 ? 41.087 22.089 -18.685 1.00 31.46 338 PRO B N 1
ATOM 5584 C CA . PRO B 1 306 ? 41.725 23.221 -19.367 1.00 29.67 338 PRO B CA 1
ATOM 5585 C C . PRO B 1 306 ? 42.583 22.810 -20.556 1.00 33.99 338 PRO B C 1
ATOM 5586 O O . PRO B 1 306 ? 43.140 21.712 -20.619 1.00 36.28 338 PRO B O 1
ATOM 5590 N N . GLN B 1 307 ? 42.661 23.722 -21.527 1.00 35.51 339 GLN B N 1
ATOM 5591 C CA . GLN B 1 307 ? 43.684 23.622 -22.557 1.00 33.58 339 GLN B CA 1
ATOM 5592 C C . GLN B 1 307 ? 45.051 23.805 -21.903 1.00 55.55 339 GLN B C 1
ATOM 5593 O O . GLN B 1 307 ? 45.158 24.374 -20.810 1.00 33.06 339 GLN B O 1
ATOM 5599 N N . PRO B 1 308 ? 46.115 23.312 -22.539 1.00 52.20 340 PRO B N 1
ATOM 5600 C CA . PRO B 1 308 ? 47.428 23.352 -21.873 1.00 47.96 340 PRO B CA 1
ATOM 5601 C C . PRO B 1 308 ? 47.899 24.753 -21.511 1.00 45.54 340 PRO B C 1
ATOM 5602 O O . PRO B 1 308 ? 48.569 24.914 -20.482 1.00 40.96 340 PRO B O 1
ATOM 5606 N N A TRP B 1 309 ? 47.555 25.770 -22.307 0.49 35.21 341 TRP B N 1
ATOM 5607 N N B TRP B 1 309 ? 47.572 25.776 -22.302 0.51 35.57 341 TRP B N 1
ATOM 5608 C CA A TRP B 1 309 ? 47.985 27.128 -21.985 0.49 50.57 341 TRP B CA 1
ATOM 5609 C CA B TRP B 1 309 ? 48.019 27.119 -21.943 0.51 50.00 341 TRP B CA 1
ATOM 5610 C C A TRP B 1 309 ? 47.293 27.641 -20.726 0.49 52.25 341 TRP B C 1
ATOM 5611 C C B TRP B 1 309 ? 47.304 27.623 -20.695 0.51 50.74 341 TRP B C 1
ATOM 5612 O O A TRP B 1 309 ? 47.895 28.377 -19.934 0.49 49.04 341 TRP B O 1
ATOM 5613 O O B TRP B 1 309 ? 47.900 28.333 -19.876 0.51 48.51 341 TRP B O 1
ATOM 5634 N N . LEU B 1 310 ? 46.029 27.262 -20.525 1.00 39.29 342 LEU B N 1
ATOM 5635 C CA . LEU B 1 310 ? 45.307 27.687 -19.326 1.00 39.86 342 LEU B CA 1
ATOM 5636 C C . LEU B 1 310 ? 45.837 26.979 -18.089 1.00 35.13 342 LEU B C 1
ATOM 5637 O O . LEU B 1 310 ? 46.004 27.601 -17.030 1.00 36.12 342 LEU B O 1
ATOM 5642 N N . GLU B 1 311 ? 46.099 25.677 -18.206 1.00 35.20 343 GLU B N 1
ATOM 5643 C CA . GLU B 1 311 ? 46.725 24.930 -17.124 1.00 36.02 343 GLU B CA 1
ATOM 5644 C C . GLU B 1 311 ? 48.019 25.596 -16.676 1.00 37.49 343 GLU B C 1
ATOM 5645 O O . GLU B 1 311 ? 48.269 25.763 -15.477 1.00 34.68 343 GLU B O 1
ATOM 5651 N N . LYS B 1 312 ? 48.863 25.982 -17.635 1.00 33.76 344 LYS B N 1
ATOM 5652 C CA . LYS B 1 312 ? 50.119 26.631 -17.281 1.00 43.34 344 LYS B CA 1
ATOM 5653 C C . LYS B 1 312 ? 49.873 27.991 -16.641 1.00 35.12 344 LYS B C 1
ATOM 5654 O O . LYS B 1 312 ? 50.556 28.367 -15.683 1.00 44.38 344 LYS B O 1
ATOM 5660 N N . GLU B 1 313 ? 48.910 28.749 -17.163 1.00 32.51 345 GLU B N 1
ATOM 5661 C CA . GLU B 1 313 ? 48.603 30.049 -16.580 1.00 33.20 345 GLU B CA 1
ATOM 5662 C C . GLU B 1 313 ? 48.148 29.907 -15.130 1.00 43.76 345 GLU B C 1
ATOM 5663 O O . GLU B 1 313 ? 48.491 30.735 -14.283 1.00 36.27 345 GLU B O 1
ATOM 5669 N N . ILE B 1 314 ? 47.384 28.857 -14.825 1.00 38.55 346 ILE B N 1
ATOM 5670 C CA . ILE B 1 314 ? 46.904 28.659 -13.462 1.00 30.35 346 ILE B CA 1
ATOM 5671 C C . ILE B 1 314 ? 48.060 28.300 -12.538 1.00 44.07 346 ILE B C 1
ATOM 5672 O O . ILE B 1 314 ? 48.168 28.827 -11.426 1.00 37.30 346 ILE B O 1
ATOM 5677 N N . GLU B 1 315 ? 48.947 27.412 -12.986 1.00 32.84 347 GLU B N 1
ATOM 5678 C CA . GLU B 1 315 ? 50.101 27.039 -12.176 1.00 38.74 347 GLU B CA 1
ATOM 5679 C C . GLU B 1 315 ? 50.986 28.248 -11.888 1.00 38.43 347 GLU B C 1
ATOM 5680 O O . GLU B 1 315 ? 51.498 28.401 -10.772 1.00 40.49 347 GLU B O 1
ATOM 5686 N N . GLU B 1 316 ? 51.208 29.104 -12.895 1.00 37.18 348 GLU B N 1
ATOM 5687 C CA . GLU B 1 316 ? 52.111 30.234 -12.697 1.00 37.97 348 GLU B CA 1
ATOM 5688 C C . GLU B 1 316 ? 51.454 31.329 -11.866 1.00 38.05 348 GLU B C 1
ATOM 5689 O O . GLU B 1 316 ? 52.120 31.968 -11.043 1.00 36.15 348 GLU B O 1
ATOM 5695 N N . ALA B 1 317 ? 50.150 31.543 -12.045 1.00 32.78 349 ALA B N 1
ATOM 5696 C CA . ALA B 1 317 ? 49.448 32.490 -11.184 1.00 38.30 349 ALA B CA 1
ATOM 5697 C C . ALA B 1 317 ? 49.481 32.034 -9.730 1.00 41.43 349 ALA B C 1
ATOM 5698 O O . ALA B 1 317 ? 49.616 32.855 -8.813 1.00 37.38 349 ALA B O 1
ATOM 5700 N N . THR B 1 318 ? 49.354 30.724 -9.496 1.00 36.57 350 THR B N 1
ATOM 5701 C CA . THR B 1 318 ? 49.430 30.213 -8.129 1.00 39.68 350 THR B CA 1
ATOM 5702 C C . THR B 1 318 ? 50.733 30.638 -7.466 1.00 44.51 350 THR B C 1
ATOM 5703 O O . THR B 1 318 ? 50.743 31.049 -6.301 1.00 41.18 350 THR B O 1
ATOM 5707 N N . LYS B 1 319 ? 51.842 30.551 -8.201 1.00 34.44 351 LYS B N 1
ATOM 5708 C CA . LYS B 1 319 ? 53.138 30.948 -7.657 1.00 36.10 351 LYS B CA 1
ATOM 5709 C C . LYS B 1 319 ? 53.241 32.463 -7.524 1.00 40.88 351 LYS B C 1
ATOM 5710 O O . LYS B 1 319 ? 53.697 32.976 -6.497 1.00 43.41 351 LYS B O 1
ATOM 5716 N N . LYS B 1 320 ? 52.830 33.199 -8.560 1.00 33.47 352 LYS B N 1
ATOM 5717 C CA . LYS B 1 320 ? 52.949 34.654 -8.529 1.00 36.06 352 LYS B CA 1
ATOM 5718 C C . LYS B 1 320 ? 52.165 35.247 -7.366 1.00 33.77 352 LYS B C 1
ATOM 5719 O O . LYS B 1 320 ? 52.576 36.248 -6.777 1.00 38.64 352 LYS B O 1
ATOM 5725 N N . LEU B 1 321 ? 51.027 34.654 -7.034 1.00 34.64 353 LEU B N 1
ATOM 5726 C CA . LEU B 1 321 ? 50.180 35.169 -5.967 1.00 38.09 353 LEU B CA 1
ATOM 5727 C C . LEU B 1 321 ? 50.566 34.648 -4.592 1.00 43.69 353 LEU B C 1
ATOM 5728 O O . LEU B 1 321 ? 50.095 35.189 -3.587 1.00 44.56 353 LEU B O 1
ATOM 5733 N N . GLY B 1 322 ? 51.403 33.620 -4.518 1.00 36.98 354 GLY B N 1
ATOM 5734 C CA . GLY B 1 322 ? 51.681 33.007 -3.232 1.00 38.56 354 GLY B CA 1
ATOM 5735 C C . GLY B 1 322 ? 50.455 32.357 -2.625 1.00 47.41 354 GLY B C 1
ATOM 5736 O O . GLY B 1 322 ? 50.268 32.403 -1.404 1.00 39.20 354 GLY B O 1
ATOM 5737 N N . PHE B 1 323 ? 49.603 31.763 -3.457 1.00 31.59 355 PHE B N 1
ATOM 5738 C CA . PHE B 1 323 ? 48.425 31.049 -2.969 1.00 32.66 355 PHE B CA 1
ATOM 5739 C C . PHE B 1 323 ? 48.862 29.763 -2.278 1.00 39.58 355 PHE B C 1
ATOM 5740 O O . PHE B 1 323 ? 49.479 28.893 -2.903 1.00 42.36 355 PHE B O 1
ATOM 5748 N N . LYS B 1 324 ? 48.551 29.643 -0.989 1.00 34.36 356 LYS B N 1
ATOM 5749 C CA . LYS B 1 324 ? 48.953 28.474 -0.220 1.00 34.91 356 LYS B CA 1
ATOM 5750 C C . LYS B 1 324 ? 48.017 28.329 0.973 1.00 35.35 356 LYS B C 1
ATOM 5751 O O . LYS B 1 324 ? 47.287 29.254 1.333 1.00 34.36 356 LYS B O 1
ATOM 5757 N N . HIS B 1 325 ? 48.069 27.146 1.601 1.00 33.81 357 HIS B N 1
ATOM 5758 C CA . HIS B 1 325 ? 47.076 26.766 2.597 1.00 30.84 357 HIS B CA 1
ATOM 5759 C C . HIS B 1 325 ? 47.631 26.871 4.012 1.00 34.72 357 HIS B C 1
ATOM 5760 O O . HIS B 1 325 ? 48.836 26.711 4.230 1.00 40.74 357 HIS B O 1
ATOM 5767 N N . PRO B 1 326 ? 46.766 27.132 5.008 1.00 38.01 358 PRO B N 1
ATOM 5768 C CA . PRO B 1 326 ? 45.316 27.333 4.854 1.00 36.77 358 PRO B CA 1
ATOM 5769 C C . PRO B 1 326 ? 44.957 28.705 4.286 1.00 34.26 358 PRO B C 1
ATOM 5770 O O . PRO B 1 326 ? 45.705 29.669 4.478 1.00 36.92 358 PRO B O 1
ATOM 5774 N N . VAL B 1 327 ? 43.835 28.778 3.571 1.00 29.62 359 VAL B N 1
ATOM 5775 C CA . VAL B 1 327 ? 43.363 30.019 2.968 1.00 25.92 359 VAL B CA 1
ATOM 5776 C C . VAL B 1 327 ? 41.849 29.927 2.832 1.00 32.62 359 VAL B C 1
ATOM 5777 O O . VAL B 1 327 ? 41.307 28.862 2.511 1.00 31.36 359 VAL B O 1
ATOM 5781 N N . ILE B 1 328 ? 41.171 31.045 3.076 1.00 28.75 360 ILE B N 1
ATOM 5782 C CA . ILE B 1 328 ? 39.720 31.128 2.959 1.00 26.14 360 ILE B CA 1
ATOM 5783 C C . ILE B 1 328 ? 39.379 32.058 1.810 1.00 32.72 360 ILE B C 1
ATOM 5784 O O . ILE B 1 328 ? 39.970 33.132 1.658 1.00 31.82 360 ILE B O 1
ATOM 5789 N N . GLY B 1 329 ? 38.431 31.626 0.972 1.00 28.49 361 GLY B N 1
ATOM 5790 C CA . GLY B 1 329 ? 38.017 32.415 -0.167 1.00 26.66 361 GLY B CA 1
ATOM 5791 C C . GLY B 1 329 ? 36.838 33.295 0.201 1.00 33.41 361 GLY B C 1
ATOM 5792 O O . GLY B 1 329 ? 35.904 32.848 0.867 1.00 34.35 361 GLY B O 1
ATOM 5793 N N . VAL B 1 330 ? 36.897 34.549 -0.225 1.00 29.33 362 VAL B N 1
ATOM 5794 C CA . VAL B 1 330 ? 35.828 35.513 0.009 1.00 31.24 362 VAL B CA 1
ATOM 5795 C C . VAL B 1 330 ? 35.468 36.153 -1.324 1.00 33.29 362 VAL B C 1
ATOM 5796 O O . VAL B 1 330 ? 36.343 36.700 -2.010 1.00 33.40 362 VAL B O 1
ATOM 5800 N N . HIS B 1 331 ? 34.190 36.081 -1.696 1.00 31.56 363 HIS B N 1
ATOM 5801 C CA . HIS B 1 331 ? 33.691 36.699 -2.918 1.00 28.72 363 HIS B CA 1
ATOM 5802 C C . HIS B 1 331 ? 32.665 37.757 -2.545 1.00 38.14 363 HIS B C 1
ATOM 5803 O O . HIS B 1 331 ? 31.626 37.438 -1.955 1.00 34.37 363 HIS B O 1
ATOM 5810 N N . VAL B 1 332 ? 32.946 39.006 -2.905 1.00 37.64 364 VAL B N 1
ATOM 5811 C CA . VAL B 1 332 ? 32.091 40.138 -2.572 1.00 40.69 364 VAL B CA 1
ATOM 5812 C C . VAL B 1 332 ? 31.536 40.679 -3.883 1.00 46.30 364 VAL B C 1
ATOM 5813 O O . VAL B 1 332 ? 32.245 41.354 -4.636 1.00 45.25 364 VAL B O 1
ATOM 5817 N N . ARG B 1 333 ? 30.272 40.380 -4.169 1.00 40.51 365 ARG B N 1
ATOM 5818 C CA . ARG B 1 333 ? 29.597 40.876 -5.363 1.00 42.27 365 ARG B CA 1
ATOM 5819 C C . ARG B 1 333 ? 28.798 42.121 -4.994 1.00 45.72 365 ARG B C 1
ATOM 5820 O O . ARG B 1 333 ? 27.856 42.044 -4.194 1.00 53.11 365 ARG B O 1
ATOM 5828 N N . ARG B 1 334 ? 29.156 43.258 -5.594 1.00 47.31 366 ARG B N 1
ATOM 5829 C CA . ARG B 1 334 ? 28.498 44.522 -5.302 1.00 55.73 366 ARG B CA 1
ATOM 5830 C C . ARG B 1 334 ? 27.627 45.043 -6.437 1.00 76.82 366 ARG B C 1
ATOM 5831 O O . ARG B 1 334 ? 26.736 45.858 -6.180 1.00 76.27 366 ARG B O 1
ATOM 5839 N N . THR B 1 335 ? 27.854 44.599 -7.672 1.00 77.82 367 THR B N 1
ATOM 5840 C CA . THR B 1 335 ? 27.111 45.110 -8.818 1.00 92.08 367 THR B CA 1
ATOM 5841 C C . THR B 1 335 ? 25.779 44.379 -8.925 1.00 97.11 367 THR B C 1
ATOM 5842 O O . THR B 1 335 ? 25.730 43.197 -9.281 1.00 92.56 367 THR B O 1
ATOM 5846 N N . ASP B 1 336 ? 24.702 45.091 -8.629 1.00 140.27 368 ASP B N 1
ATOM 5847 C CA . ASP B 1 336 ? 23.358 44.549 -8.703 1.00 145.61 368 ASP B CA 1
ATOM 5848 C C . ASP B 1 336 ? 22.858 44.506 -10.144 1.00 132.80 368 ASP B C 1
ATOM 5849 O O . ASP B 1 336 ? 22.050 43.650 -10.508 1.00 123.91 368 ASP B O 1
ATOM 5854 N N . ALA B 1 343 ? 22.389 44.440 -3.820 1.00 92.51 375 ALA B N 1
ATOM 5855 C CA . ALA B 1 343 ? 22.408 43.699 -2.560 1.00 98.93 375 ALA B CA 1
ATOM 5856 C C . ALA B 1 343 ? 23.734 43.920 -1.841 1.00 97.14 375 ALA B C 1
ATOM 5857 O O . ALA B 1 343 ? 24.717 43.230 -2.113 1.00 111.12 375 ALA B O 1
ATOM 5859 N N . PHE B 1 344 ? 23.759 44.869 -0.909 1.00 80.35 376 PHE B N 1
ATOM 5860 C CA . PHE B 1 344 ? 25.002 45.340 -0.313 1.00 88.12 376 PHE B CA 1
ATOM 5861 C C . PHE B 1 344 ? 25.256 44.680 1.036 1.00 90.61 376 PHE B C 1
ATOM 5862 O O . PHE B 1 344 ? 24.380 44.675 1.910 1.00 77.70 376 PHE B O 1
ATOM 5870 N N . HIS B 1 345 ? 26.470 44.155 1.206 1.00 67.15 377 HIS B N 1
ATOM 5871 C CA . HIS B 1 345 ? 26.921 43.590 2.476 1.00 52.78 377 HIS B CA 1
ATOM 5872 C C . HIS B 1 345 ? 28.284 44.196 2.789 1.00 56.04 377 HIS B C 1
ATOM 5873 O O . HIS B 1 345 ? 29.205 44.096 1.954 1.00 46.72 377 HIS B O 1
ATOM 5880 N N . PRO B 1 346 ? 28.470 44.824 3.950 1.00 48.59 378 PRO B N 1
ATOM 5881 C CA . PRO B 1 346 ? 29.789 45.382 4.279 1.00 58.11 378 PRO B CA 1
ATOM 5882 C C . PRO B 1 346 ? 30.820 44.281 4.480 1.00 55.31 378 PRO B C 1
ATOM 5883 O O . PRO B 1 346 ? 30.496 43.124 4.758 1.00 52.72 378 PRO B O 1
ATOM 5887 N N . ILE B 1 347 ? 32.091 44.661 4.329 1.00 48.94 379 ILE B N 1
ATOM 5888 C CA . ILE B 1 347 ? 33.162 43.673 4.423 1.00 43.21 379 ILE B CA 1
ATOM 5889 C C . ILE B 1 347 ? 33.159 43.000 5.788 1.00 45.14 379 ILE B C 1
ATOM 5890 O O . ILE B 1 347 ? 33.564 41.837 5.916 1.00 40.95 379 ILE B O 1
ATOM 5895 N N . GLU B 1 348 ? 32.699 43.702 6.826 1.00 42.59 380 GLU B N 1
ATOM 5896 C CA . GLU B 1 348 ? 32.729 43.124 8.166 1.00 45.75 380 GLU B CA 1
ATOM 5897 C C . GLU B 1 348 ? 31.808 41.916 8.282 1.00 38.84 380 GLU B C 1
ATOM 5898 O O . GLU B 1 348 ? 32.073 41.011 9.084 1.00 41.69 380 GLU B O 1
ATOM 5904 N N . GLU B 1 349 ? 30.723 41.886 7.506 1.00 38.54 381 GLU B N 1
ATOM 5905 C CA . GLU B 1 349 ? 29.794 40.768 7.590 1.00 39.47 381 GLU B CA 1
ATOM 5906 C C . GLU B 1 349 ? 30.353 39.505 6.941 1.00 39.19 381 GLU B C 1
ATOM 5907 O O . GLU B 1 349 ? 29.917 38.402 7.278 1.00 41.36 381 GLU B O 1
ATOM 5913 N N . TYR B 1 350 ? 31.301 39.638 6.013 1.00 40.64 382 TYR B N 1
ATOM 5914 C CA . TYR B 1 350 ? 32.002 38.467 5.496 1.00 33.44 382 TYR B CA 1
ATOM 5915 C C . TYR B 1 350 ? 33.057 38.000 6.487 1.00 30.82 382 TYR B C 1
ATOM 5916 O O . TYR B 1 350 ? 33.164 36.805 6.783 1.00 35.50 382 TYR B O 1
ATOM 5925 N N . MET B 1 351 ? 33.843 38.944 7.006 1.00 36.48 383 MET B N 1
ATOM 5926 C CA . MET B 1 351 ? 35.031 38.618 7.784 1.00 39.02 383 MET B CA 1
ATOM 5927 C C . MET B 1 351 ? 34.696 38.018 9.142 1.00 42.30 383 MET B C 1
ATOM 5928 O O . MET B 1 351 ? 35.525 37.300 9.710 1.00 36.05 383 MET B O 1
ATOM 5933 N N . VAL B 1 352 ? 33.507 38.284 9.678 1.00 35.74 384 VAL B N 1
ATOM 5934 C CA . VAL B 1 352 ? 33.110 37.624 10.919 1.00 39.63 384 VAL B CA 1
ATOM 5935 C C . VAL B 1 352 ? 33.133 36.113 10.741 1.00 44.53 384 VAL B C 1
ATOM 5936 O O . VAL B 1 352 ? 33.606 35.375 11.616 1.00 33.29 384 VAL B O 1
ATOM 5940 N N . HIS B 1 353 ? 32.623 35.628 9.603 1.00 34.56 385 HIS B N 1
ATOM 5941 C CA . HIS B 1 353 ? 32.607 34.193 9.350 1.00 34.60 385 HIS B CA 1
ATOM 5942 C C . HIS B 1 353 ? 33.990 33.673 8.988 1.00 31.57 385 HIS B C 1
ATOM 5943 O O . HIS B 1 353 ? 34.320 32.522 9.302 1.00 32.48 385 HIS B O 1
ATOM 5950 N N . VAL B 1 354 ? 34.809 34.504 8.342 1.00 33.10 386 VAL B N 1
ATOM 5951 C CA . VAL B 1 354 ? 36.193 34.126 8.067 1.00 33.02 386 VAL B CA 1
ATOM 5952 C C . VAL B 1 354 ? 36.953 33.925 9.371 1.00 32.29 386 VAL B C 1
ATOM 5953 O O . VAL B 1 354 ? 37.650 32.920 9.561 1.00 30.81 386 VAL B O 1
ATOM 5957 N N . GLU B 1 355 ? 36.845 34.896 10.284 1.00 34.19 387 GLU B N 1
ATOM 5958 C CA . GLU B 1 355 ? 37.549 34.800 11.557 1.00 33.46 387 GLU B CA 1
ATOM 5959 C C . GLU B 1 355 ? 37.066 33.599 12.359 1.00 31.35 387 GLU B C 1
ATOM 5960 O O . GLU B 1 355 ? 37.870 32.876 12.956 1.00 30.26 387 GLU B O 1
ATOM 5966 N N . GLU B 1 356 ? 35.756 33.362 12.376 1.00 32.55 388 GLU B N 1
ATOM 5967 C CA . GLU B 1 356 ? 35.224 32.226 13.118 1.00 31.79 388 GLU B CA 1
ATOM 5968 C C . GLU B 1 356 ? 35.756 30.912 12.564 1.00 39.55 388 GLU B C 1
ATOM 5969 O O . GLU B 1 356 ? 36.097 30.001 13.329 1.00 30.21 388 GLU B O 1
ATOM 5975 N N . HIS B 1 357 ? 35.857 30.794 11.235 1.00 31.48 389 HIS B N 1
ATOM 5976 C CA . HIS B 1 357 ? 36.336 29.529 10.695 1.00 24.06 389 HIS B CA 1
ATOM 5977 C C . HIS B 1 357 ? 37.825 29.345 10.971 1.00 28.88 389 HIS B C 1
ATOM 5978 O O . HIS B 1 357 ? 38.286 28.219 11.194 1.00 29.33 389 HIS B O 1
ATOM 5985 N N . PHE B 1 358 ? 38.602 30.429 10.949 1.00 30.41 390 PHE B N 1
ATOM 5986 C CA . PHE B 1 358 ? 40.010 30.298 11.320 1.00 28.86 390 PHE B CA 1
ATOM 5987 C C . PHE B 1 358 ? 40.166 29.912 12.787 1.00 32.02 390 PHE B C 1
ATOM 5988 O O . PHE B 1 358 ? 41.099 29.184 13.140 1.00 32.64 390 PHE B O 1
ATOM 5996 N N . GLN B 1 359 ? 39.273 30.385 13.656 1.00 30.55 391 GLN B N 1
ATOM 5997 C CA . GLN B 1 359 ? 39.311 29.937 15.043 1.00 31.53 391 GLN B CA 1
ATOM 5998 C C . GLN B 1 359 ? 39.019 28.447 15.146 1.00 27.01 391 GLN B C 1
ATOM 5999 O O . GLN B 1 359 ? 39.651 27.739 15.938 1.00 32.61 391 GLN B O 1
ATOM 6005 N N . LEU B 1 360 ? 38.075 27.948 14.350 1.00 26.24 392 LEU B N 1
ATOM 6006 C CA . LEU B 1 360 ? 37.814 26.513 14.337 1.00 27.51 392 LEU B CA 1
ATOM 6007 C C . LEU B 1 360 ? 39.032 25.743 13.844 1.00 25.43 392 LEU B C 1
ATOM 6008 O O . LEU B 1 360 ? 39.467 24.776 14.481 1.00 33.37 392 LEU B O 1
ATOM 6013 N N . LEU B 1 361 ? 39.621 26.176 12.722 1.00 25.34 393 LEU B N 1
ATOM 6014 C CA . LEU B 1 361 ? 40.764 25.453 12.181 1.00 22.77 393 LEU B CA 1
ATOM 6015 C C . LEU B 1 361 ? 41.904 25.396 13.189 1.00 29.43 393 LEU B C 1
ATOM 6016 O O . LEU B 1 361 ? 42.592 24.379 13.299 1.00 34.14 393 LEU B O 1
ATOM 6021 N N . ALA B 1 362 ? 42.134 26.484 13.921 1.00 30.63 394 ALA B N 1
ATOM 6022 C CA . ALA B 1 362 ? 43.271 26.538 14.833 1.00 35.35 394 ALA B CA 1
ATOM 6023 C C . ALA B 1 362 ? 43.158 25.529 15.967 1.00 45.92 394 ALA B C 1
ATOM 6024 O O . ALA B 1 362 ? 44.158 25.267 16.644 1.00 39.26 394 ALA B O 1
ATOM 6026 N N . ARG B 1 363 ? 41.977 24.948 16.181 1.00 36.34 395 ARG B N 1
ATOM 6027 C CA . ARG B 1 363 ? 41.814 23.919 17.197 1.00 34.77 395 ARG B CA 1
ATOM 6028 C C . ARG B 1 363 ? 42.345 22.564 16.754 1.00 42.56 395 ARG B C 1
ATOM 6029 O O . ARG B 1 363 ? 42.496 21.675 17.598 1.00 40.93 395 ARG B O 1
ATOM 6037 N N . ARG B 1 364 ? 42.634 22.380 15.463 1.00 28.50 396 ARG B N 1
ATOM 6038 C CA . ARG B 1 364 ? 43.153 21.108 14.980 1.00 35.75 396 ARG B CA 1
ATOM 6039 C C . ARG B 1 364 ? 44.384 21.243 14.089 1.00 49.55 396 ARG B C 1
ATOM 6040 O O . ARG B 1 364 ? 44.828 20.239 13.520 1.00 41.67 396 ARG B O 1
ATOM 6048 N N . MET B 1 365 ? 44.954 22.437 13.960 1.00 39.47 397 MET B N 1
ATOM 6049 C CA . MET B 1 365 ? 46.125 22.620 13.115 1.00 44.24 397 MET B CA 1
ATOM 6050 C C . MET B 1 365 ? 46.770 23.952 13.460 1.00 53.15 397 MET B C 1
ATOM 6051 O O . MET B 1 365 ? 46.110 24.870 13.945 1.00 43.04 397 MET B O 1
ATOM 6056 N N . GLN B 1 366 ? 48.070 24.046 13.213 1.00 60.01 398 GLN B N 1
ATOM 6057 C CA . GLN B 1 366 ? 48.745 25.332 13.323 1.00 59.32 398 GLN B CA 1
ATOM 6058 C C . GLN B 1 366 ? 48.312 26.218 12.158 1.00 45.33 398 GLN B C 1
ATOM 6059 O O . GLN B 1 366 ? 48.299 25.780 11.005 1.00 50.35 398 GLN B O 1
ATOM 6065 N N . VAL B 1 367 ? 47.930 27.452 12.458 1.00 43.74 399 VAL B N 1
ATOM 6066 C CA . VAL B 1 367 ? 47.604 28.452 11.449 1.00 43.01 399 VAL B CA 1
ATOM 6067 C C . VAL B 1 367 ? 48.737 29.471 11.476 1.00 44.83 399 VAL B C 1
ATOM 6068 O O . VAL B 1 367 ? 48.756 30.381 12.313 1.00 53.72 399 VAL B O 1
ATOM 6072 N N . ASP B 1 368 ? 49.703 29.302 10.570 1.00 64.38 400 ASP B N 1
ATOM 6073 C CA . ASP B 1 368 ? 50.859 30.194 10.543 1.00 63.71 400 ASP B CA 1
ATOM 6074 C C . ASP B 1 368 ? 50.437 31.629 10.258 1.00 63.48 400 ASP B C 1
ATOM 6075 O O . ASP B 1 368 ? 50.940 32.571 10.879 1.00 66.91 400 ASP B O 1
ATOM 6080 N N . LYS B 1 369 ? 49.507 31.813 9.327 1.00 44.41 401 LYS B N 1
ATOM 6081 C CA . LYS B 1 369 ? 49.049 33.131 8.919 1.00 41.58 401 LYS B CA 1
ATOM 6082 C C . LYS B 1 369 ? 47.626 32.977 8.407 1.00 32.69 401 LYS B C 1
ATOM 6083 O O . LYS B 1 369 ? 47.295 31.970 7.781 1.00 43.61 401 LYS B O 1
ATOM 6089 N N . LYS B 1 370 ? 46.791 33.964 8.690 1.00 37.68 402 LYS B N 1
ATOM 6090 C CA . LYS B 1 370 ? 45.408 33.968 8.224 1.00 43.92 402 LYS B CA 1
ATOM 6091 C C . LYS B 1 370 ? 45.387 34.567 6.821 1.00 35.25 402 LYS B C 1
ATOM 6092 O O . LYS B 1 370 ? 45.573 35.775 6.650 1.00 34.74 402 LYS B O 1
ATOM 6098 N N . ARG B 1 371 ? 45.196 33.717 5.817 1.00 34.23 403 ARG B N 1
ATOM 6099 C CA . ARG B 1 371 ? 45.158 34.141 4.425 1.00 32.51 403 ARG B CA 1
ATOM 6100 C C . ARG B 1 371 ? 43.732 34.154 3.899 1.00 36.18 403 ARG B C 1
ATOM 6101 O O . ARG B 1 371 ? 42.957 33.223 4.142 1.00 32.48 403 ARG B O 1
ATOM 6109 N N . VAL B 1 372 ? 43.403 35.209 3.161 1.00 30.36 404 VAL B N 1
ATOM 6110 C CA . VAL B 1 372 ? 42.127 35.336 2.466 1.00 27.88 404 VAL B CA 1
ATOM 6111 C C . VAL B 1 372 ? 42.414 35.576 0.990 1.00 36.32 404 VAL B C 1
ATOM 6112 O O . VAL B 1 372 ? 43.157 36.505 0.649 1.00 32.85 404 VAL B O 1
ATOM 6116 N N . TYR B 1 373 ? 41.830 34.752 0.112 1.00 28.30 405 TYR B N 1
ATOM 6117 C CA . TYR B 1 373 ? 41.773 35.071 -1.312 1.00 31.55 405 TYR B CA 1
ATOM 6118 C C . TYR B 1 373 ? 40.497 35.871 -1.557 1.00 34.14 405 TYR B C 1
ATOM 6119 O O . TYR B 1 373 ? 39.389 35.338 -1.418 1.00 34.65 405 TYR B O 1
ATOM 6128 N N . LEU B 1 374 ? 40.642 37.142 -1.928 1.00 31.56 406 LEU B N 1
ATOM 6129 C CA . LEU B 1 374 ? 39.503 38.036 -2.101 1.00 40.26 406 LEU B CA 1
ATOM 6130 C C . LEU B 1 374 ? 39.211 38.235 -3.580 1.00 39.16 406 LEU B C 1
ATOM 6131 O O . LEU B 1 374 ? 40.084 38.671 -4.336 1.00 38.07 406 LEU B O 1
ATOM 6136 N N . ALA B 1 375 ? 37.979 37.935 -3.983 1.00 32.31 407 ALA B N 1
ATOM 6137 C CA . ALA B 1 375 ? 37.495 38.203 -5.331 1.00 37.55 407 ALA B CA 1
ATOM 6138 C C . ALA B 1 375 ? 36.334 39.179 -5.236 1.00 38.39 407 ALA B C 1
ATOM 6139 O O . ALA B 1 375 ? 35.427 38.984 -4.424 1.00 41.53 407 ALA B O 1
ATOM 6141 N N . THR B 1 376 ? 36.361 40.232 -6.049 1.00 38.57 408 THR B N 1
ATOM 6142 C CA . THR B 1 376 ? 35.309 41.234 -5.962 1.00 51.01 408 THR B CA 1
ATOM 6143 C C . THR B 1 376 ? 35.276 42.075 -7.228 1.00 60.39 408 THR B C 1
ATOM 6144 O O . THR B 1 376 ? 36.287 42.232 -7.918 1.00 48.95 408 THR B O 1
ATOM 6148 N N . ASP B 1 377 ? 34.095 42.618 -7.514 1.00 56.95 409 ASP B N 1
ATOM 6149 C CA . ASP B 1 377 ? 33.908 43.592 -8.579 1.00 52.99 409 ASP B CA 1
ATOM 6150 C C . ASP B 1 377 ? 34.002 45.029 -8.072 1.00 59.43 409 ASP B C 1
ATOM 6151 O O . ASP B 1 377 ? 33.737 45.962 -8.837 1.00 61.59 409 ASP B O 1
ATOM 6156 N N . ASP B 1 378 ? 34.386 45.224 -6.807 1.00 59.95 410 ASP B N 1
ATOM 6157 C CA . ASP B 1 378 ? 34.519 46.548 -6.216 1.00 66.70 410 ASP B CA 1
ATOM 6158 C C . ASP B 1 378 ? 35.995 46.916 -6.174 1.00 62.49 410 ASP B C 1
ATOM 6159 O O . ASP B 1 378 ? 36.744 46.331 -5.378 1.00 51.22 410 ASP B O 1
ATOM 6164 N N . PRO B 1 379 ? 36.461 47.867 -6.991 1.00 77.40 411 PRO B N 1
ATOM 6165 C CA . PRO B 1 379 ? 37.909 48.130 -7.065 1.00 73.53 411 PRO B CA 1
ATOM 6166 C C . PRO B 1 379 ? 38.489 48.800 -5.830 1.00 59.13 411 PRO B C 1
ATOM 6167 O O . PRO B 1 379 ? 39.719 48.826 -5.689 1.00 72.04 411 PRO B O 1
ATOM 6171 N N . THR B 1 380 ? 37.664 49.340 -4.938 1.00 47.03 412 THR B N 1
ATOM 6172 C CA . THR B 1 380 ? 38.169 49.985 -3.735 1.00 53.09 412 THR B CA 1
ATOM 6173 C C . THR B 1 380 ? 38.281 49.027 -2.557 1.00 59.63 412 THR B C 1
ATOM 6174 O O . THR B 1 380 ? 38.920 49.366 -1.557 1.00 52.22 412 THR B O 1
ATOM 6178 N N . LEU B 1 381 ? 37.712 47.827 -2.669 1.00 64.58 413 LEU B N 1
ATOM 6179 C CA . LEU B 1 381 ? 37.523 46.982 -1.495 1.00 55.54 413 LEU B CA 1
ATOM 6180 C C . LEU B 1 381 ? 38.834 46.382 -1.005 1.00 51.30 413 LEU B C 1
ATOM 6181 O O . LEU B 1 381 ? 39.071 46.317 0.206 1.00 44.36 413 LEU B O 1
ATOM 6186 N N . LEU B 1 382 ? 39.687 45.912 -1.919 1.00 52.76 414 LEU B N 1
ATOM 6187 C CA . LEU B 1 382 ? 40.907 45.229 -1.497 1.00 41.86 414 LEU B CA 1
ATOM 6188 C C . LEU B 1 382 ? 41.730 46.104 -0.559 1.00 55.24 414 LEU B C 1
ATOM 6189 O O . LEU B 1 382 ? 42.166 45.654 0.506 1.00 44.95 414 LEU B O 1
ATOM 6194 N N . LYS B 1 383 ? 41.954 47.364 -0.938 1.00 49.87 415 LYS B N 1
ATOM 6195 C CA . LYS B 1 383 ? 42.719 48.260 -0.078 1.00 63.56 415 LYS B CA 1
ATOM 6196 C C . LYS B 1 383 ? 42.037 48.439 1.272 1.00 57.24 415 LYS B C 1
ATOM 6197 O O . LYS B 1 383 ? 42.700 48.430 2.316 1.00 56.62 415 LYS B O 1
ATOM 6203 N N . GLU B 1 384 ? 40.713 48.605 1.268 1.00 50.74 416 GLU B N 1
ATOM 6204 C CA . GLU B 1 384 ? 39.975 48.760 2.517 1.00 51.91 416 GLU B CA 1
ATOM 6205 C C . GLU B 1 384 ? 40.130 47.533 3.408 1.00 60.96 416 GLU B C 1
ATOM 6206 O O . GLU B 1 384 ? 40.324 47.658 4.622 1.00 47.86 416 GLU B O 1
ATOM 6212 N N . ALA B 1 385 ? 40.015 46.337 2.828 1.00 55.44 417 ALA B N 1
ATOM 6213 C CA . ALA B 1 385 ? 40.155 45.120 3.619 1.00 48.48 417 ALA B CA 1
ATOM 6214 C C . ALA B 1 385 ? 41.548 45.017 4.222 1.00 48.42 417 ALA B C 1
ATOM 6215 O O . ALA B 1 385 ? 41.702 44.624 5.385 1.00 47.55 417 ALA B O 1
ATOM 6217 N N . LYS B 1 386 ? 42.578 45.356 3.444 1.00 43.73 418 LYS B N 1
ATOM 6218 C CA . LYS B 1 386 ? 43.941 45.259 3.957 1.00 44.94 418 LYS B CA 1
ATOM 6219 C C . LYS B 1 386 ? 44.151 46.192 5.144 1.00 50.69 418 LYS B C 1
ATOM 6220 O O . LYS B 1 386 ? 44.821 45.828 6.118 1.00 53.87 418 LYS B O 1
ATOM 6226 N N . THR B 1 387 ? 43.580 47.396 5.092 1.00 45.05 419 THR B N 1
ATOM 6227 C CA . THR B 1 387 ? 43.794 48.348 6.177 1.00 58.07 419 THR B CA 1
ATOM 6228 C C . THR B 1 387 ? 42.932 48.016 7.390 1.00 55.95 419 THR B C 1
ATOM 6229 O O . THR B 1 387 ? 43.371 48.195 8.532 1.00 58.63 419 THR B O 1
ATOM 6233 N N . LYS B 1 388 ? 41.710 47.525 7.170 1.00 51.58 420 LYS B N 1
ATOM 6234 C CA . LYS B 1 388 ? 40.849 47.189 8.296 1.00 46.03 420 LYS B CA 1
ATOM 6235 C C . LYS B 1 388 ? 41.260 45.894 8.987 1.00 57.02 420 LYS B C 1
ATOM 6236 O O . LYS B 1 388 ? 40.892 45.687 10.145 1.00 51.35 420 LYS B O 1
ATOM 6242 N N . TYR B 1 389 ? 41.995 45.008 8.310 1.00 48.91 421 TYR B N 1
ATOM 6243 C CA . TYR B 1 389 ? 42.356 43.699 8.861 1.00 45.54 421 TYR B CA 1
ATOM 6244 C C . TYR B 1 389 ? 43.852 43.466 8.648 1.00 48.55 421 TYR B C 1
ATOM 6245 O O . TYR B 1 389 ? 44.269 42.631 7.844 1.00 50.03 421 TYR B O 1
ATOM 6254 N N . SER B 1 390 ? 44.665 44.196 9.412 1.00 41.15 422 SER B N 1
ATOM 6255 C CA . SER B 1 390 ? 46.109 44.160 9.223 1.00 40.27 422 SER B CA 1
ATOM 6256 C C . SER B 1 390 ? 46.728 42.833 9.639 1.00 47.19 422 SER B C 1
ATOM 6257 O O . SER B 1 390 ? 47.870 42.556 9.255 1.00 47.53 422 SER B O 1
ATOM 6260 N N . ASN B 1 391 ? 46.012 42.010 10.406 1.00 39.79 423 ASN B N 1
ATOM 6261 C CA . ASN B 1 391 ? 46.512 40.701 10.813 1.00 40.10 423 ASN B CA 1
ATOM 6262 C C . ASN B 1 391 ? 46.221 39.618 9.778 1.00 49.37 423 ASN B C 1
ATOM 6263 O O . ASN B 1 391 ? 46.632 38.467 9.967 1.00 47.32 423 ASN B O 1
ATOM 6268 N N . TYR B 1 392 ? 45.545 39.967 8.688 1.00 36.07 424 TYR B N 1
ATOM 6269 C CA . TYR B 1 392 ? 45.238 39.054 7.600 1.00 32.85 424 TYR B CA 1
ATOM 6270 C C . TYR B 1 392 ? 46.125 39.346 6.394 1.00 30.94 424 TYR B C 1
ATOM 6271 O O . TYR B 1 392 ? 46.506 40.491 6.148 1.00 38.22 424 TYR B O 1
ATOM 6280 N N . GLU B 1 393 ? 46.445 38.300 5.641 1.00 33.46 425 GLU B N 1
ATOM 6281 C CA . GLU B 1 393 ? 47.109 38.437 4.348 1.00 38.67 425 GLU B CA 1
ATOM 6282 C C . GLU B 1 393 ? 46.066 38.266 3.249 1.00 34.83 425 GLU B C 1
ATOM 6283 O O . GLU B 1 393 ? 45.451 37.198 3.135 1.00 38.78 425 GLU B O 1
ATOM 6289 N N . PHE B 1 394 ? 45.873 39.303 2.439 1.00 34.99 426 PHE B N 1
ATOM 6290 C CA . PHE B 1 394 ? 44.895 39.258 1.361 1.00 35.53 426 PHE B CA 1
ATOM 6291 C C . PHE B 1 394 ? 45.583 38.993 0.026 1.00 38.35 426 PHE B C 1
ATOM 6292 O O . PHE B 1 394 ? 46.565 39.660 -0.327 1.00 38.37 426 PHE B O 1
ATOM 6300 N N . ILE B 1 395 ? 45.059 38.012 -0.702 1.00 32.35 427 ILE B N 1
ATOM 6301 C CA . ILE B 1 395 ? 45.551 37.603 -2.011 1.00 32.80 427 ILE B CA 1
ATOM 6302 C C . ILE B 1 395 ? 44.463 37.912 -3.029 1.00 36.45 427 ILE B C 1
ATOM 6303 O O . ILE B 1 395 ? 43.278 37.671 -2.777 1.00 33.71 427 ILE B O 1
ATOM 6308 N N . SER B 1 396 ? 44.860 38.445 -4.180 1.00 35.16 428 SER B N 1
ATOM 6309 C CA . SER B 1 396 ? 43.898 38.839 -5.198 1.00 42.04 428 SER B CA 1
ATOM 6310 C C . SER B 1 396 ? 44.554 38.790 -6.572 1.00 43.14 428 SER B C 1
ATOM 6311 O O . SER B 1 396 ? 45.742 39.086 -6.719 1.00 39.18 428 SER B O 1
ATOM 6314 N N . ASP B 1 397 ? 43.767 38.409 -7.577 1.00 41.57 429 ASP B N 1
ATOM 6315 C CA . ASP B 1 397 ? 44.255 38.352 -8.949 1.00 44.55 429 ASP B CA 1
ATOM 6316 C C . ASP B 1 397 ? 44.131 39.690 -9.668 1.00 47.09 429 ASP B C 1
ATOM 6317 O O . ASP B 1 397 ? 44.467 39.771 -10.850 1.00 50.61 429 ASP B O 1
ATOM 6322 N N . ASN B 1 398 ? 43.671 40.740 -8.982 1.00 54.96 430 ASN B N 1
ATOM 6323 C CA . ASN B 1 398 ? 43.538 42.044 -9.623 1.00 61.36 430 ASN B CA 1
ATOM 6324 C C . ASN B 1 398 ? 44.848 42.488 -10.251 1.00 76.27 430 ASN B C 1
ATOM 6325 O O . ASN B 1 398 ? 44.853 43.159 -11.290 1.00 75.78 430 ASN B O 1
ATOM 6330 N N . SER B 1 399 ? 45.971 42.147 -9.615 1.00 85.03 431 SER B N 1
ATOM 6331 C CA . SER B 1 399 ? 47.266 42.582 -10.120 1.00 94.80 431 SER B CA 1
ATOM 6332 C C . SER B 1 399 ? 47.533 42.021 -11.510 1.00 95.23 431 SER B C 1
ATOM 6333 O O . SER B 1 399 ? 48.140 42.692 -12.352 1.00 99.36 431 SER B O 1
ATOM 6336 N N . ILE B 1 400 ? 47.082 40.800 -11.772 1.00 103.94 432 ILE B N 1
ATOM 6337 C CA . ILE B 1 400 ? 47.389 40.128 -13.028 1.00 107.04 432 ILE B CA 1
ATOM 6338 C C . ILE B 1 400 ? 46.152 40.038 -13.916 1.00 98.98 432 ILE B C 1
ATOM 6339 O O . ILE B 1 400 ? 45.194 40.790 -13.746 1.00 91.02 432 ILE B O 1
ATOM 6344 N N . SER B 1 414 ? 39.794 39.654 -18.075 1.00 66.69 446 SER B N 1
ATOM 6345 C CA . SER B 1 414 ? 38.351 39.602 -17.863 1.00 64.47 446 SER B CA 1
ATOM 6346 C C . SER B 1 414 ? 37.882 38.153 -17.770 1.00 72.49 446 SER B C 1
ATOM 6347 O O . SER B 1 414 ? 37.487 37.689 -16.697 1.00 75.82 446 SER B O 1
ATOM 6350 N N . LEU B 1 415 ? 37.902 37.441 -18.901 1.00 58.98 447 LEU B N 1
ATOM 6351 C CA . LEU B 1 415 ? 37.703 35.998 -18.841 1.00 59.64 447 LEU B CA 1
ATOM 6352 C C . LEU B 1 415 ? 38.793 35.348 -18.001 1.00 57.57 447 LEU B C 1
ATOM 6353 O O . LEU B 1 415 ? 38.509 34.498 -17.148 1.00 46.22 447 LEU B O 1
ATOM 6358 N N . ARG B 1 416 ? 40.049 35.744 -18.224 1.00 44.83 448 ARG B N 1
ATOM 6359 C CA . ARG B 1 416 ? 41.134 35.315 -17.352 1.00 60.94 448 ARG B CA 1
ATOM 6360 C C . ARG B 1 416 ? 40.804 35.618 -15.897 1.00 46.05 448 ARG B C 1
ATOM 6361 O O . ARG B 1 416 ? 41.028 34.789 -15.006 1.00 52.07 448 ARG B O 1
ATOM 6369 N N . GLY B 1 417 ? 40.306 36.828 -15.635 1.00 42.12 449 GLY B N 1
ATOM 6370 C CA . GLY B 1 417 ? 40.103 37.248 -14.261 1.00 43.27 449 GLY B CA 1
ATOM 6371 C C . GLY B 1 417 ? 39.052 36.421 -13.552 1.00 49.03 449 GLY B C 1
ATOM 6372 O O . GLY B 1 417 ? 39.227 36.036 -12.389 1.00 37.65 449 GLY B O 1
ATOM 6373 N N . VAL B 1 418 ? 37.946 36.135 -14.240 1.00 38.69 450 VAL B N 1
ATOM 6374 C CA . VAL B 1 418 ? 36.881 35.356 -13.620 1.00 42.85 450 VAL B CA 1
ATOM 6375 C C . VAL B 1 418 ? 37.282 33.889 -13.515 1.00 40.50 450 VAL B C 1
ATOM 6376 O O . VAL B 1 418 ? 36.967 33.212 -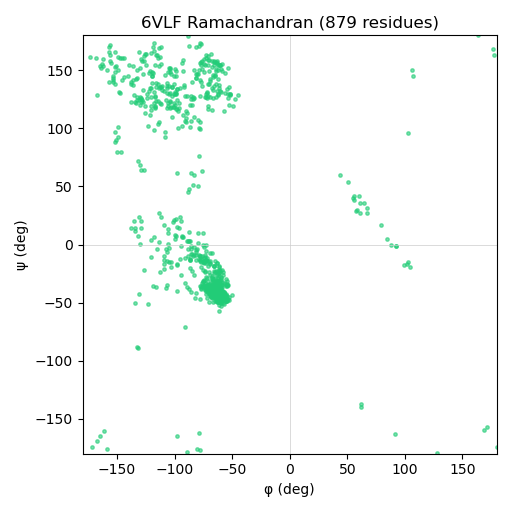12.527 1.00 32.35 450 VAL B O 1
ATOM 6380 N N . ILE B 1 419 ? 37.964 33.366 -14.531 1.00 36.66 451 ILE B N 1
ATOM 6381 C CA . ILE B 1 419 ? 38.387 31.971 -14.471 1.00 33.09 451 ILE B CA 1
ATOM 6382 C C . ILE B 1 419 ? 39.348 31.765 -13.310 1.00 32.24 451 ILE B C 1
ATOM 6383 O O . ILE B 1 419 ? 39.236 30.787 -12.560 1.00 31.50 451 ILE B O 1
ATOM 6388 N N . LEU B 1 420 ? 40.311 32.677 -13.142 1.00 33.83 452 LEU B N 1
ATOM 6389 C CA . LEU B 1 420 ? 41.257 32.539 -12.041 1.00 31.97 452 LEU B CA 1
ATOM 6390 C C . LEU B 1 420 ? 40.573 32.742 -10.693 1.00 32.07 452 LEU B C 1
ATOM 6391 O O . LEU B 1 420 ? 40.858 32.013 -9.734 1.00 30.60 452 LEU B O 1
ATOM 6396 N N . ASP B 1 421 ? 39.680 33.730 -10.594 1.00 36.52 453 ASP B N 1
ATOM 6397 C CA . ASP B 1 421 ? 38.936 33.923 -9.353 1.00 35.63 453 ASP B CA 1
ATOM 6398 C C . ASP B 1 421 ? 38.175 32.657 -8.974 1.00 33.02 453 ASP B C 1
ATOM 6399 O O . ASP B 1 421 ? 38.267 32.183 -7.837 1.00 33.08 453 ASP B O 1
ATOM 6404 N N . ILE B 1 422 ? 37.406 32.102 -9.915 1.00 34.16 454 ILE B N 1
ATOM 6405 C CA . ILE B 1 422 ? 36.678 30.867 -9.636 1.00 29.88 454 ILE B CA 1
ATOM 6406 C C . ILE B 1 422 ? 37.647 29.774 -9.223 1.00 31.16 454 ILE B C 1
ATOM 6407 O O . ILE B 1 422 ? 37.385 29.008 -8.288 1.00 31.94 454 ILE B O 1
ATOM 6412 N N . HIS B 1 423 ? 38.795 29.691 -9.896 1.00 28.58 455 HIS B N 1
ATOM 6413 C CA . HIS B 1 423 ? 39.749 28.645 -9.560 1.00 26.46 455 HIS B CA 1
ATOM 6414 C C . HIS B 1 423 ? 40.231 28.772 -8.119 1.00 27.89 455 HIS B C 1
ATOM 6415 O O . HIS B 1 423 ? 40.169 27.807 -7.346 1.00 30.11 455 HIS B O 1
ATOM 6422 N N . PHE B 1 424 ? 40.703 29.961 -7.727 1.00 27.99 456 PHE B N 1
ATOM 6423 C CA . PHE B 1 424 ? 41.292 30.095 -6.402 1.00 26.99 456 PHE B CA 1
ATOM 6424 C C . PHE B 1 424 ? 40.231 30.030 -5.310 1.00 28.24 456 PHE B C 1
ATOM 6425 O O . PHE B 1 424 ? 40.484 29.475 -4.238 1.00 29.27 456 PHE B O 1
ATOM 6433 N N . LEU B 1 425 ? 39.031 30.561 -5.562 1.00 26.20 457 LEU B N 1
ATOM 6434 C CA . LEU B 1 425 ? 37.953 30.375 -4.596 1.00 28.45 457 LEU B CA 1
ATOM 6435 C C . LEU B 1 425 ? 37.644 28.893 -4.403 1.00 36.48 457 LEU B C 1
ATOM 6436 O O . LEU B 1 425 ? 37.418 28.440 -3.274 1.00 31.13 457 LEU B O 1
ATOM 6441 N N . SER B 1 426 ? 37.632 28.121 -5.494 1.00 25.35 458 SER B N 1
ATOM 6442 C CA . SER B 1 426 ? 37.255 26.712 -5.406 1.00 27.83 458 SER B CA 1
ATOM 6443 C C . SER B 1 426 ? 38.304 25.900 -4.662 1.00 28.41 458 SER B C 1
ATOM 6444 O O . SER B 1 426 ? 37.985 24.859 -4.078 1.00 27.43 458 SER B O 1
ATOM 6447 N N . GLN B 1 427 ? 39.551 26.359 -4.673 1.00 27.63 459 GLN B N 1
ATOM 6448 C CA . GLN B 1 427 ? 40.661 25.685 -4.019 1.00 29.54 459 GLN B CA 1
ATOM 6449 C C . GLN B 1 427 ? 40.801 26.035 -2.551 1.00 30.95 459 GLN B C 1
ATOM 6450 O O . GLN B 1 427 ? 41.613 25.412 -1.863 1.00 31.77 459 GLN B O 1
ATOM 6456 N N . ALA B 1 428 ? 40.044 27.010 -2.057 1.00 28.48 460 ALA B N 1
ATOM 6457 C CA . ALA B 1 428 ? 40.205 27.466 -0.692 1.00 26.73 460 ALA B CA 1
ATOM 6458 C C . ALA B 1 428 ? 39.651 26.427 0.285 1.00 29.34 460 ALA B C 1
ATOM 6459 O O . ALA B 1 428 ? 38.868 25.541 -0.067 1.00 31.18 460 ALA B O 1
ATOM 6461 N N . ASP B 1 429 ? 40.087 26.537 1.532 1.00 29.17 461 ASP B N 1
ATOM 6462 C CA . ASP B 1 429 ? 39.631 25.607 2.560 1.00 28.34 461 ASP B CA 1
ATOM 6463 C C . ASP B 1 429 ? 38.208 25.892 3.008 1.00 28.09 461 ASP B C 1
ATOM 6464 O O . ASP B 1 429 ? 37.578 25.017 3.610 1.00 30.18 461 ASP B O 1
ATOM 6469 N N . PHE B 1 430 ? 37.683 27.069 2.683 1.00 27.39 462 PHE B N 1
ATOM 6470 C CA . PHE B 1 430 ? 36.374 27.528 3.134 1.00 28.80 462 PHE B CA 1
ATOM 6471 C C . PHE B 1 430 ? 36.004 28.687 2.224 1.00 28.58 462 PHE B C 1
ATOM 6472 O O . PHE B 1 430 ? 36.888 29.371 1.687 1.00 30.19 462 PHE B O 1
ATOM 6480 N N . LEU B 1 431 ? 34.702 28.889 2.035 1.00 26.75 463 LEU B N 1
ATOM 6481 C CA . LEU B 1 431 ? 34.204 29.875 1.084 1.00 26.62 463 LEU B CA 1
ATOM 6482 C C . LEU B 1 431 ? 33.104 30.685 1.753 1.00 32.57 463 LEU B C 1
ATOM 6483 O O . LEU B 1 431 ? 32.108 30.117 2.209 1.00 31.17 463 LEU B O 1
ATOM 6488 N N . VAL B 1 432 ? 33.291 32.001 1.818 1.00 25.41 464 VAL B N 1
ATOM 6489 C CA . VAL B 1 432 ? 32.311 32.934 2.356 1.00 33.17 464 VAL B CA 1
ATOM 6490 C C . VAL B 1 432 ? 31.896 33.853 1.218 1.00 41.77 464 VAL B C 1
ATOM 6491 O O . VAL B 1 432 ? 32.732 34.593 0.680 1.00 34.60 464 VAL B O 1
ATOM 6495 N N . CYS B 1 433 ? 30.615 33.832 0.866 1.00 30.05 465 CYS B N 1
ATOM 6496 C CA . CYS B 1 433 ? 30.153 34.647 -0.244 1.00 30.24 465 CYS B CA 1
ATOM 6497 C C . CYS B 1 433 ? 28.636 34.810 -0.161 1.00 30.02 465 CYS B C 1
ATOM 6498 O O . CYS B 1 433 ? 28.039 34.609 0.902 1.00 32.82 465 CYS B O 1
ATOM 6501 N N . THR B 1 434 ? 28.018 35.169 -1.289 1.00 35.32 466 THR B N 1
ATOM 6502 C CA . THR B 1 434 ? 26.565 35.182 -1.443 1.00 38.64 466 THR B CA 1
ATOM 6503 C C . THR B 1 434 ? 26.198 34.235 -2.580 1.00 32.59 466 THR B C 1
ATOM 6504 O O . THR B 1 434 ? 26.565 34.477 -3.735 1.00 35.01 466 THR B O 1
ATOM 6508 N N . PHE B 1 435 ? 25.474 33.159 -2.258 1.00 35.59 467 PHE B N 1
ATOM 6509 C CA . PHE B 1 435 ? 25.109 32.185 -3.280 1.00 31.98 467 PHE B CA 1
ATOM 6510 C C . PHE B 1 435 ? 24.127 32.744 -4.306 1.00 32.03 467 PHE B C 1
ATOM 6511 O O . PHE B 1 435 ? 23.838 32.056 -5.287 1.00 36.10 467 PHE B O 1
ATOM 6519 N N . SER B 1 436 ? 23.597 33.955 -4.104 1.00 35.48 468 SER B N 1
ATOM 6520 C CA . SER B 1 436 ? 22.856 34.602 -5.178 1.00 37.81 468 SER B CA 1
ATOM 6521 C C . SER B 1 436 ? 23.754 34.884 -6.380 1.00 48.60 468 SER B C 1
ATOM 6522 O O . SER B 1 436 ? 23.247 35.117 -7.481 1.00 39.90 468 SER B O 1
ATOM 6525 N N . SER B 1 437 ? 25.072 34.836 -6.196 1.00 37.83 469 SER B N 1
ATOM 6526 C CA . SER B 1 437 ? 26.030 35.077 -7.267 1.00 36.04 469 SER B CA 1
ATOM 6527 C C . SER B 1 437 ? 26.353 33.774 -7.989 1.00 40.45 469 SER B C 1
ATOM 6528 O O . SER B 1 437 ? 26.719 32.776 -7.355 1.00 36.67 469 SER B O 1
ATOM 6531 N N . GLN B 1 438 ? 26.230 33.793 -9.318 1.00 31.52 470 GLN B N 1
ATOM 6532 C CA . GLN B 1 438 ? 26.565 32.615 -10.107 1.00 35.82 470 GLN B CA 1
ATOM 6533 C C . GLN B 1 438 ? 28.025 32.232 -9.918 1.00 37.67 470 GLN B C 1
ATOM 6534 O O . GLN B 1 438 ? 28.357 31.043 -9.844 1.00 36.40 470 GLN B O 1
ATOM 6540 N N . VAL B 1 439 ? 28.909 33.230 -9.835 1.00 32.28 471 VAL B N 1
ATOM 6541 C CA . VAL B 1 439 ? 30.339 32.967 -9.720 1.00 32.75 471 VAL B CA 1
ATOM 6542 C C . VAL B 1 439 ? 30.636 32.163 -8.463 1.00 35.13 471 VAL B C 1
ATOM 6543 O O . VAL B 1 439 ? 31.433 31.216 -8.485 1.00 32.43 471 VAL B O 1
ATOM 6547 N N . CYS B 1 440 ? 30.024 32.540 -7.341 1.00 31.37 472 CYS B N 1
ATOM 6548 C CA . CYS B 1 440 ? 30.329 31.826 -6.112 1.00 36.70 472 CYS B CA 1
ATOM 6549 C C . CYS B 1 440 ? 29.805 30.400 -6.168 1.00 30.30 472 CYS B C 1
ATOM 6550 O O . CYS B 1 440 ? 30.440 29.479 -5.638 1.00 27.73 472 CYS B O 1
ATOM 6553 N N . ARG B 1 441 ? 28.648 30.200 -6.808 1.00 29.98 473 ARG B N 1
ATOM 6554 C CA . ARG B 1 441 ? 28.087 28.859 -6.910 1.00 28.92 473 ARG B CA 1
ATOM 6555 C C . ARG B 1 441 ? 28.961 27.953 -7.763 1.00 32.03 473 ARG B C 1
ATOM 6556 O O . ARG B 1 441 ? 29.114 26.761 -7.453 1.00 29.87 473 ARG B O 1
ATOM 6564 N N . VAL B 1 442 ? 29.537 28.487 -8.847 1.00 27.10 474 VAL B N 1
ATOM 6565 C CA . VAL B 1 442 ? 30.451 27.680 -9.646 1.00 27.01 474 VAL B CA 1
ATOM 6566 C C . VAL B 1 442 ? 31.632 27.236 -8.789 1.00 28.02 474 VAL B C 1
ATOM 6567 O O . VAL B 1 442 ? 32.063 26.078 -8.842 1.00 30.93 474 VAL B O 1
ATOM 6571 N N . ALA B 1 443 ? 32.208 28.173 -8.028 1.00 29.48 475 ALA B N 1
ATOM 6572 C CA . ALA B 1 443 ? 33.364 27.843 -7.198 1.00 27.00 475 ALA B CA 1
ATOM 6573 C C . ALA B 1 443 ? 33.012 26.774 -6.174 1.00 28.69 475 ALA B C 1
ATOM 6574 O O . ALA B 1 443 ? 33.792 25.847 -5.935 1.00 26.07 475 ALA B O 1
ATOM 6576 N N . TYR B 1 444 ? 31.831 26.884 -5.571 1.00 27.86 476 TYR B N 1
ATOM 6577 C CA . TYR B 1 444 ? 31.377 25.881 -4.614 1.00 27.91 476 TYR B CA 1
ATOM 6578 C C . TYR B 1 444 ? 31.168 24.530 -5.285 1.00 28.16 476 TYR B C 1
ATOM 6579 O O . TYR B 1 444 ? 31.507 23.488 -4.709 1.00 27.45 476 TYR B O 1
ATOM 6588 N N . GLU B 1 445 ? 30.632 24.531 -6.509 1.00 29.33 477 GLU B N 1
ATOM 6589 C CA . GLU B 1 445 ? 30.450 23.285 -7.244 1.00 24.18 477 GLU B CA 1
ATOM 6590 C C . GLU B 1 445 ? 31.793 22.622 -7.529 1.00 24.98 477 GLU B C 1
ATOM 6591 O O . GLU B 1 445 ? 31.967 21.422 -7.293 1.00 26.33 477 GLU B O 1
ATOM 6597 N N . ILE B 1 446 ? 32.760 23.393 -8.038 1.00 27.63 478 ILE B N 1
ATOM 6598 C CA . ILE B 1 446 ? 34.080 22.841 -8.333 1.00 25.08 478 ILE B CA 1
ATOM 6599 C C . ILE B 1 446 ? 34.745 22.348 -7.055 1.00 24.29 478 ILE B C 1
ATOM 6600 O O . ILE B 1 446 ? 35.443 21.325 -7.052 1.00 28.22 478 ILE B O 1
ATOM 6605 N N . MET B 1 447 ? 34.540 23.065 -5.953 1.00 25.67 479 MET B N 1
ATOM 6606 C CA . MET B 1 447 ? 35.112 22.658 -4.673 1.00 23.56 479 MET B CA 1
ATOM 6607 C C . MET B 1 447 ? 34.724 21.225 -4.319 1.00 27.73 479 MET B C 1
ATOM 6608 O O . MET B 1 447 ? 35.518 20.482 -3.731 1.00 26.80 479 MET B O 1
ATOM 6613 N N . GLN B 1 448 ? 33.504 20.813 -4.680 1.00 25.33 480 GLN B N 1
ATOM 6614 C CA . GLN B 1 448 ? 33.054 19.472 -4.328 1.00 24.40 480 GLN B CA 1
ATOM 6615 C C . GLN B 1 448 ? 33.856 18.386 -5.028 1.00 29.83 480 GLN B C 1
ATOM 6616 O O . GLN B 1 448 ? 33.821 17.235 -4.591 1.00 28.90 480 GLN B O 1
ATOM 6622 N N . THR B 1 449 ? 34.558 18.714 -6.105 1.00 27.50 481 THR B N 1
ATOM 6623 C CA . THR B 1 449 ? 35.352 17.732 -6.842 1.00 28.32 481 THR B CA 1
ATOM 6624 C C . THR B 1 449 ? 36.770 17.600 -6.298 1.00 31.48 481 THR B C 1
ATOM 6625 O O . THR B 1 449 ? 37.535 16.755 -6.784 1.00 28.11 481 THR B O 1
ATOM 6629 N N . LEU B 1 450 ? 37.133 18.411 -5.312 1.00 29.04 482 LEU B N 1
ATOM 6630 C CA . LEU B 1 450 ? 38.496 18.490 -4.806 1.00 29.76 482 LEU B CA 1
ATOM 6631 C C . LEU B 1 450 ? 38.670 17.843 -3.442 1.00 37.11 482 LEU B C 1
ATOM 6632 O O . LEU B 1 450 ? 39.811 17.730 -2.966 1.00 32.39 482 LEU B O 1
ATOM 6637 N N . HIS B 1 451 ? 37.582 17.404 -2.816 1.00 28.96 483 HIS B N 1
ATOM 6638 C CA . HIS B 1 451 ? 37.619 16.812 -1.490 1.00 29.66 483 HIS B CA 1
ATOM 6639 C C . HIS B 1 451 ? 36.596 15.693 -1.427 1.00 30.71 483 HIS B C 1
ATOM 6640 O O . HIS B 1 451 ? 35.680 15.641 -2.253 1.00 30.18 483 HIS B O 1
ATOM 6647 N N . PRO B 1 452 ? 36.728 14.775 -0.467 1.00 29.05 484 PRO B N 1
ATOM 6648 C CA . PRO B 1 452 ? 35.687 13.739 -0.326 1.00 30.48 484 PRO B CA 1
ATOM 6649 C C . PRO B 1 452 ? 34.308 14.313 -0.048 1.00 35.29 484 PRO B C 1
ATOM 6650 O O . PRO B 1 452 ? 33.331 13.885 -0.675 1.00 32.92 484 PRO B O 1
ATOM 6654 N N . ASP B 1 453 ? 34.194 15.274 0.873 1.00 27.82 485 ASP B N 1
ATOM 6655 C CA . ASP B 1 453 ? 32.898 15.893 1.173 1.00 25.05 485 ASP B CA 1
ATOM 6656 C C . ASP B 1 453 ? 33.148 17.327 1.642 1.00 33.69 485 ASP B C 1
ATOM 6657 O O . ASP B 1 453 ? 33.302 17.581 2.843 1.00 30.65 485 ASP B O 1
ATOM 6662 N N . ALA B 1 454 ? 33.161 18.258 0.681 1.00 27.38 486 ALA B N 1
ATOM 6663 C CA . ALA B 1 454 ? 33.282 19.675 0.991 1.00 25.48 486 ALA B CA 1
ATOM 6664 C C . ALA B 1 454 ? 31.926 20.374 1.066 1.00 26.42 486 ALA B C 1
ATOM 6665 O O . ALA B 1 454 ? 31.849 21.595 0.889 1.00 26.48 486 ALA B O 1
ATOM 6667 N N . SER B 1 455 ? 30.854 19.626 1.324 1.00 26.35 487 SER B N 1
ATOM 6668 C CA . SER B 1 455 ? 29.521 20.199 1.152 1.00 21.29 487 SER B CA 1
ATOM 6669 C C . SER B 1 455 ? 29.227 21.291 2.169 1.00 28.60 487 SER B C 1
ATOM 6670 O O . SER B 1 455 ? 28.466 22.224 1.863 1.00 29.08 487 SER B O 1
ATOM 6673 N N . ALA B 1 456 ? 29.827 21.221 3.359 1.00 27.60 488 ALA B N 1
ATOM 6674 C CA . ALA B 1 456 ? 29.562 22.198 4.408 1.00 29.07 488 ALA B CA 1
ATOM 6675 C C . ALA B 1 456 ? 30.640 23.272 4.512 1.00 27.53 488 ALA B C 1
ATOM 6676 O O . ALA B 1 456 ? 30.613 24.078 5.447 1.00 30.73 488 ALA B O 1
ATOM 6678 N N . ASN B 1 457 ? 31.579 23.309 3.578 1.00 28.34 489 ASN B N 1
ATOM 6679 C CA . ASN B 1 457 ? 32.722 24.202 3.690 1.00 31.00 489 ASN B CA 1
ATOM 6680 C C . ASN B 1 457 ? 32.420 25.567 3.096 1.00 29.27 489 ASN B C 1
ATOM 6681 O O . ASN B 1 457 ? 33.221 26.116 2.337 1.00 29.07 489 ASN B O 1
ATOM 6686 N N . PHE B 1 458 ? 31.278 26.137 3.459 1.00 28.68 490 PHE B N 1
ATOM 6687 C CA . PHE B 1 458 ? 30.897 27.449 2.974 1.00 27.09 490 PHE B CA 1
ATOM 6688 C C . PHE B 1 458 ? 30.059 28.149 4.032 1.00 24.90 490 PHE B C 1
ATOM 6689 O O . PHE B 1 458 ? 29.510 27.522 4.945 1.00 28.51 490 PHE B O 1
ATOM 6697 N N . HIS B 1 459 ? 29.962 29.465 3.893 1.00 24.81 491 HIS B N 1
ATOM 6698 C CA . HIS B 1 459 ? 28.879 30.215 4.516 1.00 29.94 491 HIS B CA 1
ATOM 6699 C C . HIS B 1 459 ? 28.385 31.250 3.518 1.00 33.37 491 HIS B C 1
ATOM 6700 O O . HIS B 1 459 ? 29.166 32.077 3.040 1.00 31.58 491 HIS B O 1
ATOM 6707 N N . SER B 1 460 ? 27.097 31.200 3.205 1.00 32.86 492 SER B N 1
ATOM 6708 C CA . SER B 1 460 ? 26.466 32.159 2.310 1.00 35.77 492 SER B CA 1
ATOM 6709 C C . SER B 1 460 ? 25.774 33.234 3.134 1.00 37.69 492 SER B C 1
ATOM 6710 O O . SER B 1 460 ? 25.067 32.926 4.097 1.00 36.30 492 SER B O 1
ATOM 6713 N N . LEU B 1 461 ? 25.974 34.493 2.757 1.00 29.47 493 LEU B N 1
ATOM 6714 C CA . LEU B 1 461 ? 25.272 35.562 3.447 1.00 33.08 493 LEU B CA 1
ATOM 6715 C C . LEU B 1 461 ? 23.822 35.704 3.004 1.00 42.19 493 LEU B C 1
ATOM 6716 O O . LEU B 1 461 ? 23.067 36.414 3.670 1.00 48.46 493 LEU B O 1
ATOM 6721 N N . ASP B 1 462 ? 23.410 35.086 1.895 1.00 39.74 494 ASP B N 1
ATOM 6722 C CA . ASP B 1 462 ? 21.992 35.113 1.546 1.00 31.44 494 ASP B CA 1
ATOM 6723 C C . ASP B 1 462 ? 21.442 33.733 1.194 1.00 39.43 494 ASP B C 1
ATOM 6724 O O . ASP B 1 462 ? 20.933 33.035 2.080 1.00 36.62 494 ASP B O 1
ATOM 6729 N N . ASP B 1 463 ? 21.518 33.325 -0.070 1.00 33.89 495 ASP B N 1
ATOM 6730 C CA . ASP B 1 463 ? 20.777 32.147 -0.494 1.00 29.13 495 ASP B CA 1
ATOM 6731 C C . ASP B 1 463 ? 21.443 30.852 -0.037 1.00 43.13 495 ASP B C 1
ATOM 6732 O O . ASP B 1 463 ? 22.646 30.796 0.236 1.00 35.03 495 ASP B O 1
ATOM 6737 N N . ILE B 1 464 ? 20.632 29.793 0.034 1.00 31.26 496 ILE B N 1
ATOM 6738 C CA . ILE B 1 464 ? 21.148 28.430 0.136 1.00 28.37 496 ILE B CA 1
ATOM 6739 C C . ILE B 1 464 ? 21.605 28.032 -1.258 1.00 26.00 496 ILE B C 1
ATOM 6740 O O . ILE B 1 464 ? 21.364 28.760 -2.229 1.00 31.85 496 ILE B O 1
ATOM 6745 N N . TYR B 1 465 ? 22.243 26.874 -1.384 1.00 32.42 497 TYR B N 1
ATOM 6746 C CA . TYR B 1 465 ? 22.639 26.429 -2.707 1.00 28.29 497 TYR B CA 1
ATOM 6747 C C . TYR B 1 465 ? 21.411 26.181 -3.571 1.00 34.53 497 TYR B C 1
ATOM 6748 O O . TYR B 1 465 ? 20.411 25.621 -3.117 1.00 33.44 497 TYR B O 1
ATOM 6757 N N . TYR B 1 466 ? 21.485 26.602 -4.825 1.00 28.85 498 TYR B N 1
ATOM 6758 C CA . TYR B 1 466 ? 20.459 26.284 -5.807 1.00 27.23 498 TYR B CA 1
ATOM 6759 C C . TYR B 1 466 ? 21.096 26.268 -7.189 1.00 34.38 498 TYR B C 1
ATOM 6760 O O . TYR B 1 466 ? 22.225 26.724 -7.383 1.00 34.14 498 TYR B O 1
ATOM 6769 N N . PHE B 1 467 ? 20.358 25.713 -8.146 1.00 28.73 499 PHE B N 1
ATOM 6770 C CA . PHE B 1 467 ? 20.740 25.680 -9.553 1.00 29.12 499 PHE B CA 1
ATOM 6771 C C . PHE B 1 467 ? 19.597 26.291 -10.348 1.00 37.12 499 PHE B C 1
ATOM 6772 O O . PHE B 1 467 ? 18.468 25.791 -10.297 1.00 40.97 499 PHE B O 1
ATOM 6780 N N . GLY B 1 468 ? 19.883 27.377 -11.056 1.00 38.73 500 GLY B N 1
ATOM 6781 C CA . GLY B 1 468 ? 18.873 28.012 -11.879 1.00 44.09 500 GLY B CA 1
ATOM 6782 C C . GLY B 1 468 ? 18.113 27.028 -12.739 1.00 37.52 500 GLY B C 1
ATOM 6783 O O . GLY B 1 468 ? 18.715 26.270 -13.499 1.00 42.27 500 GLY B O 1
ATOM 6784 N N . GLY B 1 469 ? 16.789 27.026 -12.626 1.00 41.17 501 GLY B N 1
ATOM 6785 C CA . GLY B 1 469 ? 15.952 26.116 -13.377 1.00 48.36 501 GLY B CA 1
ATOM 6786 C C . GLY B 1 469 ? 15.630 24.815 -12.682 1.00 48.90 501 GLY B C 1
ATOM 6787 O O . GLY B 1 469 ? 14.895 23.992 -13.245 1.00 39.65 501 GLY B O 1
ATOM 6788 N N . GLN B 1 470 ? 16.150 24.604 -11.479 1.00 34.76 502 GLN B N 1
ATOM 6789 C CA . GLN B 1 470 ? 15.915 23.367 -10.755 1.00 35.40 502 GLN B CA 1
ATOM 6790 C C . GLN B 1 470 ? 14.430 23.153 -10.487 1.00 36.73 502 GLN B C 1
ATOM 6791 O O . GLN B 1 470 ? 13.642 24.095 -10.433 1.00 38.41 502 GLN B O 1
ATOM 6797 N N . ASN B 1 471 ? 14.054 21.893 -10.323 1.00 38.29 503 ASN B N 1
ATOM 6798 C CA . ASN B 1 471 ? 12.747 21.567 -9.774 1.00 40.12 503 ASN B CA 1
ATOM 6799 C C . ASN B 1 471 ? 12.685 21.981 -8.307 1.00 42.90 503 ASN B C 1
ATOM 6800 O O . ASN B 1 471 ? 13.706 22.257 -7.667 1.00 39.03 503 ASN B O 1
ATOM 6805 N N . ALA B 1 472 ? 11.461 22.040 -7.780 1.00 36.74 504 ALA B N 1
ATOM 6806 C CA . ALA B 1 472 ? 11.240 22.574 -6.443 1.00 35.48 504 ALA B CA 1
ATOM 6807 C C . ALA B 1 472 ? 12.105 21.864 -5.410 1.00 36.05 504 ALA B C 1
ATOM 6808 O O . ALA B 1 472 ? 12.191 20.633 -5.387 1.00 38.32 504 ALA B O 1
ATOM 6810 N N . HIS B 1 473 ? 12.738 22.652 -4.549 1.00 33.06 505 HIS B N 1
ATOM 6811 C CA . HIS B 1 473 ? 13.543 22.128 -3.453 1.00 31.36 505 HIS B CA 1
ATOM 6812 C C . HIS B 1 473 ? 12.635 21.965 -2.235 1.00 37.07 505 HIS B C 1
ATOM 6813 O O . HIS B 1 473 ? 12.203 22.954 -1.634 1.00 35.18 505 HIS B O 1
ATOM 6820 N N . ASN B 1 474 ? 12.342 20.722 -1.879 1.00 32.87 506 ASN B N 1
ATOM 6821 C CA . ASN B 1 474 ? 11.462 20.429 -0.759 1.00 33.96 506 ASN B CA 1
ATOM 6822 C C . ASN B 1 474 ? 12.212 19.787 0.400 1.00 37.15 506 ASN B C 1
ATOM 6823 O O . ASN B 1 474 ? 13.255 19.148 0.232 1.00 35.55 506 ASN B O 1
ATOM 6828 N N . GLN B 1 475 ? 11.633 19.964 1.586 1.00 36.02 507 GLN B N 1
ATOM 6829 C CA . GLN B 1 475 ? 12.066 19.332 2.820 1.00 33.81 507 GLN B CA 1
ATOM 6830 C C . GLN B 1 475 ? 10.864 18.618 3.430 1.00 39.01 507 GLN B C 1
ATOM 6831 O O . GLN B 1 475 ? 9.712 18.872 3.057 1.00 37.39 507 GLN B O 1
ATOM 6837 N N . ILE B 1 476 ? 11.136 17.719 4.371 1.00 33.63 508 ILE B N 1
ATOM 6838 C CA . ILE B 1 476 ? 10.096 16.987 5.092 1.00 40.69 508 ILE B CA 1
ATOM 6839 C C . ILE B 1 476 ? 10.182 17.350 6.568 1.00 38.97 508 ILE B C 1
ATOM 6840 O O . ILE B 1 476 ? 11.255 17.245 7.172 1.00 34.44 508 ILE B O 1
ATOM 6845 N N . ALA B 1 477 ? 9.059 17.764 7.152 1.00 32.97 509 ALA B N 1
ATOM 6846 C CA . ALA B 1 477 ? 9.040 18.073 8.576 1.00 37.80 509 ALA B CA 1
ATOM 6847 C C . ALA B 1 477 ? 9.235 16.800 9.389 1.00 39.86 509 ALA B C 1
ATOM 6848 O O . ALA B 1 477 ? 8.599 15.777 9.122 1.00 40.77 509 ALA B O 1
ATOM 6850 N N . VAL B 1 478 ? 10.105 16.867 10.395 1.00 33.30 510 VAL B N 1
ATOM 6851 C CA . VAL B 1 478 ? 10.416 15.723 11.240 1.00 36.98 510 VAL B CA 1
ATOM 6852 C C . VAL B 1 478 ? 9.813 15.867 12.635 1.00 36.57 510 VAL B C 1
ATOM 6853 O O . VAL B 1 478 ? 9.386 14.876 13.230 1.00 37.66 510 VAL B O 1
ATOM 6857 N N . TYR B 1 479 ? 9.805 17.079 13.183 1.00 34.68 511 TYR B N 1
ATOM 6858 C CA . TYR B 1 479 ? 9.229 17.380 14.488 1.00 34.70 511 TYR B CA 1
ATOM 6859 C C . TYR B 1 479 ? 8.109 18.398 14.327 1.00 49.54 511 TYR B C 1
ATOM 6860 O O . TYR B 1 479 ? 8.168 19.250 13.436 1.00 34.52 511 TYR B O 1
ATOM 6869 N N . PRO B 1 480 ? 7.078 18.343 15.167 1.00 43.90 512 PRO B N 1
ATOM 6870 C CA . PRO B 1 480 ? 6.001 19.331 15.054 1.00 41.28 512 PRO B CA 1
ATOM 6871 C C . PRO B 1 480 ? 6.483 20.722 15.423 1.00 40.49 512 PRO B C 1
ATOM 6872 O O . PRO B 1 480 ? 7.422 20.898 16.201 1.00 37.94 512 PRO B O 1
ATOM 6876 N N . HIS B 1 481 ? 5.821 21.722 14.854 1.00 39.42 513 HIS B N 1
ATOM 6877 C CA . HIS B 1 481 ? 6.045 23.105 15.240 1.00 41.05 513 HIS B CA 1
ATOM 6878 C C . HIS B 1 481 ? 4.714 23.806 15.464 1.00 47.37 513 HIS B C 1
ATOM 6879 O O . HIS B 1 481 ? 3.844 23.799 14.584 1.00 41.84 513 HIS B O 1
ATOM 6886 N N . LYS B 1 482 ? 4.572 24.424 16.635 1.00 40.94 514 LYS B N 1
ATOM 6887 C CA . LYS B 1 482 ? 3.444 25.294 16.915 1.00 50.09 514 LYS B CA 1
ATOM 6888 C C . LYS B 1 482 ? 3.915 26.736 16.837 1.00 39.01 514 LYS B C 1
ATOM 6889 O O . LYS B 1 482 ? 4.851 27.105 17.564 1.00 46.64 514 LYS B O 1
ATOM 6895 N N . PRO B 1 483 ? 3.323 27.582 15.992 1.00 40.35 515 PRO B N 1
ATOM 6896 C CA . PRO B 1 483 ? 3.854 28.943 15.835 1.00 38.96 515 PRO B CA 1
ATOM 6897 C C . PRO B 1 483 ? 3.709 29.757 17.112 1.00 67.71 515 PRO B C 1
ATOM 6898 O O . PRO B 1 483 ? 2.665 29.740 17.765 1.00 62.79 515 PRO B O 1
ATOM 6902 N N . ARG B 1 484 ? 4.772 30.484 17.457 1.00 56.60 516 ARG B N 1
ATOM 6903 C CA . ARG B 1 484 ? 4.701 31.469 18.528 1.00 57.92 516 ARG B CA 1
ATOM 6904 C C . ARG B 1 484 ? 4.197 32.815 18.020 1.00 71.85 516 ARG B C 1
ATOM 6905 O O . ARG B 1 484 ? 3.401 33.470 18.699 1.00 89.07 516 ARG B O 1
ATOM 6913 N N . THR B 1 485 ? 4.650 33.243 16.846 1.00 58.64 517 THR B N 1
ATOM 6914 C CA . THR B 1 485 ? 4.191 34.471 16.215 1.00 57.30 517 THR B CA 1
ATOM 6915 C C . THR B 1 485 ? 3.390 34.135 14.962 1.00 63.10 517 THR B C 1
ATOM 6916 O O . THR B 1 485 ? 3.348 32.988 14.509 1.00 63.37 517 THR B O 1
ATOM 6920 N N . GLU B 1 486 ? 2.744 35.159 14.400 1.00 54.36 518 GLU B N 1
ATOM 6921 C CA . GLU B 1 486 ? 1.970 34.974 13.178 1.00 66.86 518 GLU B CA 1
ATOM 6922 C C . GLU B 1 486 ? 2.852 34.828 11.943 1.00 50.37 518 GLU B C 1
ATOM 6923 O O . GLU B 1 486 ? 2.360 34.387 10.899 1.00 66.87 518 GLU B O 1
ATOM 6929 N N . GLU B 1 487 ? 4.134 35.170 12.040 1.00 60.02 519 GLU B N 1
ATOM 6930 C CA . GLU B 1 487 ? 5.059 35.012 10.927 1.00 70.85 519 GLU B CA 1
ATOM 6931 C C . GLU B 1 487 ? 5.594 33.594 10.803 1.00 58.30 519 GLU B C 1
ATOM 6932 O O . GLU B 1 487 ? 6.320 33.306 9.844 1.00 56.75 519 GLU B O 1
ATOM 6938 N N . GLU B 1 488 ? 5.253 32.709 11.736 1.00 48.29 520 GLU B N 1
ATOM 6939 C CA . GLU B 1 488 ? 5.703 31.327 11.712 1.00 49.32 520 GLU B CA 1
ATOM 6940 C C . GLU B 1 488 ? 4.611 30.429 11.153 1.00 61.35 520 GLU B C 1
ATOM 6941 O O . GLU B 1 488 ? 3.419 30.714 11.287 1.00 49.12 520 GLU B O 1
ATOM 6947 N N . ILE B 1 489 ? 5.027 29.330 10.534 1.00 43.95 521 ILE B N 1
ATOM 6948 C CA . ILE B 1 489 ? 4.071 28.367 10.001 1.00 38.23 521 ILE B CA 1
ATOM 6949 C C . ILE B 1 489 ? 3.981 27.161 10.927 1.00 48.61 521 ILE B C 1
ATOM 6950 O O . ILE B 1 489 ? 4.985 26.776 11.548 1.00 46.88 521 ILE B O 1
ATOM 6955 N N . PRO B 1 490 ? 2.812 26.537 11.053 1.00 41.59 522 PRO B N 1
ATOM 6956 C CA . PRO B 1 490 ? 2.735 25.251 11.751 1.00 45.46 522 PRO B CA 1
ATOM 6957 C C . PRO B 1 490 ? 3.311 24.135 10.898 1.00 49.47 522 PRO B C 1
ATOM 6958 O O . PRO B 1 490 ? 3.365 24.212 9.671 1.00 41.99 522 PRO B O 1
ATOM 6962 N N . MET B 1 491 ? 3.755 23.084 11.574 1.00 42.04 523 MET B N 1
ATOM 6963 C CA . MET B 1 491 ? 4.236 21.891 10.902 1.00 38.33 523 MET B CA 1
ATOM 6964 C C . MET B 1 491 ? 3.875 20.665 11.719 1.00 39.39 523 MET B C 1
ATOM 6965 O O . MET B 1 491 ? 3.941 20.689 12.950 1.00 41.99 523 MET B O 1
ATOM 6970 N N . GLU B 1 492 ? 3.496 19.602 11.028 1.00 48.47 524 GLU B N 1
ATOM 6971 C CA . GLU B 1 492 ? 3.378 18.285 11.618 1.00 44.80 524 GLU B CA 1
ATOM 6972 C C . GLU B 1 492 ? 4.341 17.335 10.911 1.00 44.58 524 GLU B C 1
ATOM 6973 O O . GLU B 1 492 ? 4.634 17.515 9.722 1.00 42.84 524 GLU B O 1
ATOM 6979 N N . PRO B 1 493 ? 4.880 16.345 11.619 1.00 46.21 525 PRO B N 1
ATOM 6980 C CA . PRO B 1 493 ? 5.803 15.400 10.977 1.00 40.80 525 PRO B CA 1
ATOM 6981 C C . PRO B 1 493 ? 5.203 14.801 9.712 1.00 53.16 525 PRO B C 1
ATOM 6982 O O . PRO B 1 493 ? 4.077 14.296 9.713 1.00 44.01 525 PRO B O 1
ATOM 6986 N N . GLY B 1 494 ? 5.970 14.865 8.620 1.00 43.52 526 GLY B N 1
ATOM 6987 C CA . GLY B 1 494 ? 5.538 14.382 7.331 1.00 43.76 526 GLY B CA 1
ATOM 6988 C C . GLY B 1 494 ? 5.146 15.471 6.354 1.00 44.15 526 GLY B C 1
ATOM 6989 O O . GLY B 1 494 ? 5.115 15.214 5.144 1.00 43.89 526 GLY B O 1
ATOM 6990 N N . ASP B 1 495 ? 4.851 16.675 6.846 1.00 43.65 527 ASP B N 1
ATOM 6991 C CA . ASP B 1 495 ? 4.492 17.781 5.972 1.00 41.79 527 ASP B CA 1
ATOM 6992 C C . ASP B 1 495 ? 5.632 18.102 5.011 1.00 54.27 527 ASP B C 1
ATOM 6993 O O . ASP B 1 495 ? 6.784 18.255 5.428 1.00 41.84 527 ASP B O 1
ATOM 6998 N N . ILE B 1 496 ? 5.301 18.244 3.733 1.00 45.25 528 ILE B N 1
ATOM 6999 C CA . ILE B 1 496 ? 6.266 18.706 2.737 1.00 40.36 528 ILE B CA 1
ATOM 7000 C C . ILE B 1 496 ? 6.429 20.216 2.861 1.00 48.18 528 ILE B C 1
ATOM 7001 O O . ILE B 1 496 ? 5.441 20.963 2.831 1.00 40.38 528 ILE B O 1
ATOM 7006 N N . ILE B 1 497 ? 7.676 20.675 2.986 1.00 35.72 529 ILE B N 1
ATOM 7007 C CA . ILE B 1 497 ? 7.986 22.094 3.120 1.00 40.85 529 ILE B CA 1
ATOM 7008 C C . ILE B 1 497 ? 8.805 22.523 1.910 1.00 38.60 529 ILE B C 1
ATOM 7009 O O . ILE B 1 497 ? 9.876 21.957 1.646 1.00 37.77 529 ILE B O 1
ATOM 7014 N N . GLY B 1 498 ? 8.318 23.538 1.195 1.00 36.02 530 GLY B N 1
ATOM 7015 C CA . GLY B 1 498 ? 9.070 24.094 0.086 1.00 38.32 530 GLY B CA 1
ATOM 7016 C C . GLY B 1 498 ? 9.975 25.216 0.547 1.00 42.11 530 GLY B C 1
ATOM 7017 O O . GLY B 1 498 ? 9.502 26.318 0.832 1.00 42.37 530 GLY B O 1
ATOM 7018 N N . VAL B 1 499 ? 11.277 24.963 0.627 1.00 37.04 531 VAL B N 1
ATOM 7019 C CA . VAL B 1 499 ? 12.163 25.879 1.334 1.00 40.28 531 VAL B CA 1
ATOM 7020 C C . VAL B 1 499 ? 12.568 27.019 0.408 1.00 44.24 531 VAL B C 1
ATOM 7021 O O . VAL B 1 499 ? 13.048 26.795 -0.713 1.00 42.65 531 VAL B O 1
ATOM 7025 N N . ALA B 1 500 ? 12.362 28.251 0.879 1.00 35.75 532 ALA B N 1
ATOM 7026 C CA . ALA B 1 500 ? 12.812 29.454 0.193 1.00 40.86 532 ALA B CA 1
ATOM 7027 C C . ALA B 1 500 ? 14.239 29.816 0.574 1.00 47.58 532 ALA B C 1
ATOM 7028 O O . ALA B 1 500 ? 15.017 30.261 -0.278 1.00 41.96 532 ALA B O 1
ATOM 7030 N N . GLY B 1 501 ? 14.594 29.636 1.840 1.00 35.09 533 GLY B N 1
ATOM 7031 C CA . GLY B 1 501 ? 15.923 30.001 2.295 1.00 37.10 533 GLY B CA 1
ATOM 7032 C C . GLY B 1 501 ? 16.089 29.761 3.780 1.00 44.09 533 GLY B C 1
ATOM 7033 O O . GLY B 1 501 ? 15.119 29.588 4.523 1.00 37.30 533 GLY B O 1
ATOM 7034 N N . ASN B 1 502 ? 17.354 29.725 4.186 1.00 34.20 534 ASN B N 1
ATOM 7035 C CA . ASN B 1 502 ? 17.780 29.698 5.576 1.00 35.49 534 ASN B CA 1
ATOM 7036 C C . ASN B 1 502 ? 18.178 31.115 5.959 1.00 33.67 534 ASN B C 1
ATOM 7037 O O . ASN B 1 502 ? 18.929 31.769 5.228 1.00 34.70 534 ASN B O 1
ATOM 7042 N N . HIS B 1 503 ? 17.652 31.603 7.074 1.00 36.86 535 HIS B N 1
ATOM 7043 C CA . HIS B 1 503 ? 17.993 32.942 7.546 1.00 32.08 535 HIS B CA 1
ATOM 7044 C C . HIS B 1 503 ? 19.217 32.944 8.459 1.00 37.12 535 HIS B C 1
ATOM 7045 O O . HIS B 1 503 ? 19.603 34.007 8.964 1.00 37.25 535 HIS B O 1
ATOM 7052 N N . TRP B 1 504 ? 19.844 31.781 8.660 1.00 29.95 536 TRP B N 1
ATOM 7053 C CA . TRP B 1 504 ? 21.098 31.659 9.409 1.00 29.49 536 TRP B CA 1
ATOM 7054 C C . TRP B 1 504 ? 20.966 32.188 10.834 1.00 46.75 536 TRP B C 1
ATOM 7055 O O . TRP B 1 504 ? 21.945 32.651 11.431 1.00 38.06 536 TRP B O 1
ATOM 7066 N N . ASP B 1 505 ? 19.753 32.098 11.396 1.00 36.05 537 ASP B N 1
ATOM 7067 C CA . ASP B 1 505 ? 19.479 32.575 12.747 1.00 38.21 537 ASP B CA 1
ATOM 7068 C C . ASP B 1 505 ? 18.642 31.580 13.546 1.00 35.85 537 ASP B C 1
ATOM 7069 O O . ASP B 1 505 ? 18.014 31.958 14.536 1.00 34.58 537 ASP B O 1
ATOM 7074 N N . GLY B 1 506 ? 18.622 30.319 13.137 1.00 31.44 538 GLY B N 1
ATOM 7075 C CA . GLY B 1 506 ? 17.763 29.317 13.712 1.00 30.84 538 GLY B CA 1
ATOM 7076 C C . GLY B 1 506 ? 16.512 29.050 12.903 1.00 31.51 538 GLY B C 1
ATOM 7077 O O . GLY B 1 506 ? 15.888 27.995 13.083 1.00 32.26 538 GLY B O 1
ATOM 7078 N N . TYR B 1 507 ? 16.144 29.964 12.003 1.00 31.80 539 TYR B N 1
ATOM 7079 C CA . TYR B 1 507 ? 14.907 29.851 11.249 1.00 37.69 539 TYR B CA 1
ATOM 7080 C C . TYR B 1 507 ? 15.153 29.835 9.752 1.00 37.32 539 TYR B C 1
ATOM 7081 O O . TYR B 1 507 ? 16.074 30.477 9.244 1.00 34.95 539 TYR B O 1
ATOM 7090 N N . SER B 1 508 ? 14.286 29.111 9.059 1.00 35.47 540 SER B N 1
ATOM 7091 C CA . SER B 1 508 ? 14.195 29.120 7.612 1.00 30.69 540 SER B CA 1
ATOM 7092 C C . SER B 1 508 ? 12.829 29.660 7.212 1.00 40.41 540 SER B C 1
ATOM 7093 O O . SER B 1 508 ? 11.905 29.735 8.029 1.00 34.03 540 SER B O 1
ATOM 7096 N N . LYS B 1 509 ? 12.712 30.050 5.947 1.00 38.36 541 LYS B N 1
ATOM 7097 C CA . LYS B 1 509 ? 11.447 30.488 5.377 1.00 36.48 541 LYS B CA 1
ATOM 7098 C C . LYS B 1 509 ? 11.055 29.511 4.283 1.00 42.61 541 LYS B C 1
ATOM 7099 O O . LYS B 1 509 ? 11.893 29.122 3.460 1.00 38.97 541 LYS B O 1
ATOM 7105 N N . GLY B 1 510 ? 9.791 29.123 4.271 1.00 36.44 542 GLY B N 1
ATOM 7106 C CA . GLY B 1 510 ? 9.296 28.233 3.247 1.00 33.50 542 GLY B CA 1
ATOM 7107 C C . GLY B 1 510 ? 7.790 28.194 3.288 1.00 44.72 542 GLY B C 1
ATOM 7108 O O . GLY B 1 510 ? 7.150 28.993 3.974 1.00 42.31 542 GLY B O 1
ATOM 7109 N N . ILE B 1 511 ? 7.233 27.241 2.551 1.00 36.33 543 ILE B N 1
ATOM 7110 C CA . ILE B 1 511 ? 5.792 27.091 2.425 1.00 52.59 543 ILE B CA 1
ATOM 7111 C C . ILE B 1 511 ? 5.422 25.679 2.845 1.00 37.14 543 ILE B C 1
ATOM 7112 O O . ILE B 1 511 ? 6.038 24.709 2.394 1.00 41.89 543 ILE B O 1
ATOM 7117 N N . ASN B 1 512 ? 4.437 25.569 3.733 1.00 43.30 544 ASN B N 1
ATOM 7118 C CA . ASN B 1 512 ? 3.915 24.272 4.141 1.00 40.94 544 ASN B CA 1
ATOM 7119 C C . ASN B 1 512 ? 2.956 23.784 3.061 1.00 43.52 544 ASN B C 1
ATOM 7120 O O . ASN B 1 512 ? 1.834 24.285 2.938 1.00 48.14 544 ASN B O 1
ATOM 7125 N N . ARG B 1 513 ? 3.394 22.792 2.290 1.00 64.12 545 ARG B N 1
ATOM 7126 C CA . ARG B 1 513 ? 2.648 22.307 1.137 1.00 72.25 545 ARG B CA 1
ATOM 7127 C C . ARG B 1 513 ? 1.511 21.355 1.496 1.00 83.54 545 ARG B C 1
ATOM 7128 O O . ARG B 1 513 ? 0.973 20.708 0.597 1.00 77.83 545 ARG B O 1
ATOM 7136 N N . LYS B 1 514 ? 1.158 21.207 2.768 1.00 79.60 546 LYS B N 1
ATOM 7137 C CA . LYS B 1 514 ? -0.107 20.594 3.150 1.00 57.54 546 LYS B CA 1
ATOM 7138 C C . LYS B 1 514 ? -1.162 21.644 3.449 1.00 61.26 546 LYS B C 1
ATOM 7139 O O . LYS B 1 514 ? -2.355 21.329 3.439 1.00 65.67 546 LYS B O 1
ATOM 7145 N N . LEU B 1 515 ? -0.736 22.891 3.656 1.00 52.42 547 LEU B N 1
ATOM 7146 C CA . LEU B 1 515 ? -1.585 23.966 4.146 1.00 57.42 547 LEU B CA 1
ATOM 7147 C C . LEU B 1 515 ? -1.587 25.225 3.291 1.00 59.43 547 LEU B C 1
ATOM 7148 O O . LEU B 1 515 ? -2.519 26.023 3.423 1.00 56.23 547 LEU B O 1
ATOM 7153 N N . GLY B 1 516 ? -0.566 25.467 2.477 1.00 55.04 548 GLY B N 1
ATOM 7154 C CA . GLY B 1 516 ? -0.527 26.671 1.676 1.00 49.53 548 GLY B CA 1
ATOM 7155 C C . GLY B 1 516 ? -0.097 27.919 2.406 1.00 57.60 548 GLY B C 1
ATOM 7156 O O . GLY B 1 516 ? -0.340 29.021 1.908 1.00 64.04 548 GLY B O 1
ATOM 7157 N N . LYS B 1 517 ? 0.526 27.786 3.574 1.00 51.49 549 LYS B N 1
ATOM 7158 C CA . LYS B 1 517 ? 0.991 28.927 4.352 1.00 64.03 549 LYS B CA 1
ATOM 7159 C C . LYS B 1 517 ? 2.498 29.102 4.197 1.00 52.65 549 LYS B C 1
ATOM 7160 O O . LYS B 1 517 ? 3.257 28.134 4.285 1.00 44.17 549 LYS B O 1
ATOM 7166 N N . THR B 1 518 ? 2.926 30.344 3.995 1.00 51.25 550 THR B N 1
ATOM 7167 C CA . THR B 1 518 ? 4.335 30.685 3.843 1.00 51.12 550 THR B CA 1
ATOM 7168 C C . THR B 1 518 ? 4.809 31.489 5.048 1.00 50.18 550 THR B C 1
ATOM 7169 O O . THR B 1 518 ? 4.153 32.455 5.455 1.00 46.18 550 THR B O 1
ATOM 7173 N N . GLY B 1 519 ? 5.955 31.104 5.602 1.00 45.07 551 GLY B N 1
ATOM 7174 C CA . GLY B 1 519 ? 6.507 31.817 6.738 1.00 40.35 551 GLY B CA 1
ATOM 7175 C C . GLY B 1 519 ? 7.699 31.073 7.316 1.00 49.66 551 GLY B C 1
ATOM 7176 O O . GLY B 1 519 ? 8.332 30.263 6.632 1.00 39.29 551 GLY B O 1
ATOM 7177 N N . LEU B 1 520 ? 7.979 31.347 8.589 1.00 39.79 552 LEU B N 1
ATOM 7178 C CA . LEU B 1 520 ? 9.208 30.905 9.233 1.00 36.50 552 LEU B CA 1
ATOM 7179 C C . LEU B 1 520 ? 8.990 29.640 10.056 1.00 42.55 552 LEU B C 1
ATOM 7180 O O . LEU B 1 520 ? 7.912 29.416 10.613 1.00 42.22 552 LEU B O 1
ATOM 7185 N N . TYR B 1 521 ? 10.041 28.822 10.142 1.00 35.70 553 TYR B N 1
ATOM 7186 C CA . TYR B 1 521 ? 10.028 27.577 10.896 1.00 32.17 553 TYR B CA 1
ATOM 7187 C C . TYR B 1 521 ? 11.445 27.290 11.371 1.00 30.74 553 TYR B C 1
ATOM 7188 O O . TYR B 1 521 ? 12.409 27.721 10.723 1.00 34.31 553 TYR B O 1
ATOM 7197 N N . PRO B 1 522 ? 11.607 26.576 12.489 1.00 31.75 554 PRO B N 1
ATOM 7198 C CA . PRO B 1 522 ? 12.967 26.254 12.957 1.00 37.86 554 PRO B CA 1
ATOM 7199 C C . PRO B 1 522 ? 13.666 25.309 11.991 1.00 35.67 554 PRO B C 1
ATOM 7200 O O . PRO B 1 522 ? 13.160 24.234 11.669 1.00 34.48 554 PRO B O 1
ATOM 7204 N N . SER B 1 523 ? 14.852 25.718 11.544 1.00 31.62 555 SER B N 1
ATOM 7205 C CA . SER B 1 523 ? 15.577 24.949 10.537 1.00 27.55 555 SER B CA 1
ATOM 7206 C C . SER B 1 523 ? 15.864 23.520 10.995 1.00 32.55 555 SER B C 1
ATOM 7207 O O . SER B 1 523 ? 15.878 22.599 10.171 1.00 29.53 555 SER B O 1
ATOM 7210 N N . TYR B 1 524 ? 16.068 23.301 12.295 1.00 30.98 556 TYR B N 1
ATOM 7211 C CA . TYR B 1 524 ? 16.465 21.971 12.755 1.00 32.77 556 TYR B CA 1
ATOM 7212 C C . TYR B 1 524 ? 15.324 20.966 12.688 1.00 31.28 556 TYR B C 1
ATOM 7213 O O . TYR B 1 524 ? 15.574 19.762 12.767 1.00 30.65 556 TYR B O 1
ATOM 7222 N N . LYS B 1 525 ? 14.088 21.419 12.519 1.00 29.54 557 LYS B N 1
ATOM 7223 C CA . LYS B 1 525 ? 12.935 20.534 12.614 1.00 31.24 557 LYS B CA 1
ATOM 7224 C C . LYS B 1 525 ? 12.573 19.852 11.298 1.00 36.73 557 LYS B C 1
ATOM 7225 O O . LYS B 1 525 ? 11.583 19.110 11.261 1.00 37.21 557 LYS B O 1
ATOM 7231 N N . VAL B 1 526 ? 13.339 20.064 10.226 1.00 29.76 558 VAL B N 1
ATOM 7232 C CA . VAL B 1 526 ? 13.069 19.422 8.946 1.00 31.58 558 VAL B CA 1
ATOM 7233 C C . VAL B 1 526 ? 14.280 18.592 8.548 1.00 33.76 558 VAL B C 1
ATOM 7234 O O . VAL B 1 526 ? 15.365 18.728 9.114 1.00 35.06 558 VAL B O 1
ATOM 7238 N N . ARG B 1 527 ? 14.079 17.711 7.570 1.00 35.82 559 ARG B N 1
ATOM 7239 C CA . ARG B 1 527 ? 15.177 17.034 6.896 1.00 40.50 559 ARG B CA 1
ATOM 7240 C C . ARG B 1 527 ? 15.041 17.240 5.394 1.00 32.20 559 ARG B C 1
ATOM 7241 O O . ARG B 1 527 ? 13.977 17.604 4.885 1.00 31.81 559 ARG B O 1
ATOM 7249 N N . GLU B 1 528 ? 16.138 17.007 4.682 1.00 34.16 560 GLU B N 1
ATOM 7250 C CA . GLU B 1 528 ? 16.133 17.203 3.240 1.00 48.09 560 GLU B CA 1
ATOM 7251 C C . GLU B 1 528 ? 15.408 16.058 2.538 1.00 37.79 560 GLU B C 1
ATOM 7252 O O . GLU B 1 528 ? 15.580 14.887 2.881 1.00 44.15 560 GLU B O 1
ATOM 7258 N N . LYS B 1 529 ? 14.573 16.413 1.563 1.00 38.29 561 LYS B N 1
ATOM 7259 C CA . LYS B 1 529 ? 13.868 15.442 0.726 1.00 39.02 561 LYS B CA 1
ATOM 7260 C C . LYS B 1 529 ? 14.713 15.218 -0.525 1.00 39.62 561 LYS B C 1
ATOM 7261 O O . LYS B 1 529 ? 14.713 16.039 -1.444 1.00 47.04 561 LYS B O 1
ATOM 7267 N N . ILE B 1 530 ? 15.437 14.106 -0.557 1.00 35.14 562 ILE B N 1
ATOM 7268 C CA . ILE B 1 530 ? 16.334 13.799 -1.665 1.00 46.23 562 ILE B CA 1
ATOM 7269 C C . ILE B 1 530 ? 15.528 13.150 -2.778 1.00 44.64 562 ILE B C 1
ATOM 7270 O O . ILE B 1 530 ? 14.832 12.153 -2.554 1.00 46.19 562 ILE B O 1
ATOM 7275 N N . GLU B 1 531 ? 15.613 13.713 -3.975 1.00 38.00 563 GLU B N 1
ATOM 7276 C CA . GLU B 1 531 ? 14.886 13.201 -5.127 1.00 41.57 563 GLU B CA 1
ATOM 7277 C C . GLU B 1 531 ? 15.833 12.418 -6.028 1.00 44.65 563 GLU B C 1
ATOM 7278 O O . GLU B 1 531 ? 16.967 12.845 -6.279 1.00 38.98 563 GLU B O 1
ATOM 7284 N N . THR B 1 532 ? 15.373 11.255 -6.491 1.00 35.93 564 THR B N 1
ATOM 7285 C CA . THR B 1 532 ? 16.149 10.402 -7.376 1.00 38.27 564 THR B CA 1
ATOM 7286 C C . THR B 1 532 ? 15.438 10.271 -8.718 1.00 37.69 564 THR B C 1
ATOM 7287 O O . THR B 1 532 ? 14.216 10.403 -8.811 1.00 38.52 564 THR B O 1
ATOM 7291 N N . VAL B 1 533 ? 16.226 9.990 -9.750 1.00 38.41 565 VAL B N 1
ATOM 7292 C CA . VAL B 1 533 ? 15.758 9.848 -11.123 1.00 45.55 565 VAL B CA 1
ATOM 7293 C C . VAL B 1 533 ? 16.466 8.647 -11.728 1.00 34.35 565 VAL B C 1
ATOM 7294 O O . VAL B 1 533 ? 17.658 8.430 -11.484 1.00 38.84 565 VAL B O 1
ATOM 7298 N N . LYS B 1 534 ? 15.736 7.859 -12.512 1.00 38.87 566 LYS B N 1
ATOM 7299 C CA . LYS B 1 534 ? 16.335 6.732 -13.222 1.00 40.86 566 LYS B CA 1
ATOM 7300 C C . LYS B 1 534 ? 17.052 7.286 -14.453 1.00 41.91 566 LYS B C 1
ATOM 7301 O O . LYS B 1 534 ? 16.428 7.598 -15.474 1.00 43.70 566 LYS B O 1
ATOM 7307 N N . TYR B 1 535 ? 18.363 7.419 -14.350 1.00 40.54 567 TYR B N 1
ATOM 7308 C CA . TYR B 1 535 ? 19.249 7.784 -15.444 1.00 37.65 567 TYR B CA 1
ATOM 7309 C C . TYR B 1 535 ? 19.787 6.531 -16.119 1.00 39.05 567 TYR B C 1
ATOM 7310 O O . TYR B 1 535 ? 19.857 5.465 -15.502 1.00 39.03 567 TYR B O 1
ATOM 7319 N N . PRO B 1 536 ? 20.243 6.631 -17.370 1.00 36.14 568 PRO B N 1
ATOM 7320 C CA . PRO B 1 536 ? 21.056 5.543 -17.930 1.00 36.63 568 PRO B CA 1
ATOM 7321 C C . PRO B 1 536 ? 22.304 5.343 -17.085 1.00 35.92 568 PRO B C 1
ATOM 7322 O O . PRO B 1 536 ? 22.809 6.281 -16.469 1.00 37.11 568 PRO B O 1
ATOM 7326 N N . THR B 1 537 ? 22.807 4.110 -17.055 1.00 37.84 569 THR B N 1
ATOM 7327 C CA . THR B 1 537 ? 24.011 3.798 -16.293 1.00 37.88 569 THR B CA 1
ATOM 7328 C C . THR B 1 537 ? 25.197 3.396 -17.161 1.00 52.96 569 THR B C 1
ATOM 7329 O O . THR B 1 537 ? 26.255 3.053 -16.616 1.00 40.26 569 THR B O 1
ATOM 7333 N N . TYR B 1 538 ? 25.051 3.415 -18.486 1.00 43.63 570 TYR B N 1
ATOM 7334 C CA . TYR B 1 538 ? 26.141 3.219 -19.439 1.00 41.56 570 TYR B CA 1
ATOM 7335 C C . TYR B 1 538 ? 27.052 2.048 -19.020 1.00 41.16 570 TYR B C 1
ATOM 7336 O O . TYR B 1 538 ? 28.258 2.256 -18.824 1.00 36.45 570 TYR B O 1
ATOM 7345 N N . PRO B 1 539 ? 26.509 0.843 -18.897 1.00 42.54 571 PRO B N 1
ATOM 7346 C CA . PRO B 1 539 ? 27.366 -0.296 -18.505 1.00 43.67 571 PRO B CA 1
ATOM 7347 C C . PRO B 1 539 ? 28.477 -0.570 -19.498 1.00 56.09 571 PRO B C 1
ATOM 7348 O O . PRO B 1 539 ? 29.521 -1.118 -19.122 1.00 42.05 571 PRO B O 1
ATOM 7352 N N . GLU B 1 540 ? 28.273 -0.216 -20.768 1.00 43.61 572 GLU B N 1
ATOM 7353 C CA . GLU B 1 540 ? 29.305 -0.388 -21.780 1.00 41.85 572 GLU B CA 1
ATOM 7354 C C . GLU B 1 540 ? 30.555 0.425 -21.470 1.00 51.01 572 GLU B C 1
ATOM 7355 O O . GLU B 1 540 ? 31.636 0.093 -21.974 1.00 46.95 572 GLU B O 1
ATOM 7361 N N . ALA B 1 541 ? 30.437 1.476 -20.648 1.00 42.26 573 ALA B N 1
ATOM 7362 C CA . ALA B 1 541 ? 31.607 2.272 -20.303 1.00 37.69 573 ALA B CA 1
ATOM 7363 C C . ALA B 1 541 ? 32.587 1.520 -19.412 1.00 48.37 573 ALA B C 1
ATOM 7364 O O . ALA B 1 541 ? 33.732 1.962 -19.274 1.00 43.10 573 ALA B O 1
ATOM 7366 N N . GLU B 1 542 ? 32.176 0.397 -18.817 1.00 43.54 574 GLU B N 1
ATOM 7367 C CA . GLU B 1 542 ? 33.067 -0.348 -17.935 1.00 41.96 574 GLU B CA 1
ATOM 7368 C C . GLU B 1 542 ? 33.981 -1.307 -18.686 1.00 63.86 574 GLU B C 1
ATOM 7369 O O . GLU B 1 542 ? 35.038 -1.671 -18.161 1.00 75.22 574 GLU B O 1
ATOM 7375 N N . LYS B 1 543 ? 33.603 -1.719 -19.889 1.00 88.87 575 LYS B N 1
ATOM 7376 C CA . LYS B 1 543 ? 34.427 -2.606 -20.701 1.00 112.99 575 LYS B CA 1
ATOM 7377 C C . LYS B 1 543 ? 35.555 -1.825 -21.364 1.00 117.40 575 LYS B C 1
ATOM 7378 O O . LYS B 1 543 ? 36.720 -2.214 -21.292 1.00 117.10 575 LYS B O 1
#

B-factor: mean 43.92, std 17.31, range [21.29, 221.65]

Nearest PDB structures (foldseek):
  6vlf-assembly1_A  TM=1.002E+00  e=7.020E-92  Mus musculus
  6vlf-assembly1_B  TM=1.000E+00  e=2.866E-88  Mus musculus
  6vld-assembly1_H  TM=1.000E+00  e=4.454E-86  Homo sapiens
  6tkv-assembly1_B  TM=9.937E-01  e=2.790E-85  Homo sapiens
  6x5h-assembly2_C  TM=9.941E-01  e=4.336E-83  Homo sapiens

InterPro domains:
  IPR001452 SH3 domain [PF14604] (509-558)
  IPR001452 SH3 domain [PS50002] (502-563)
  IPR001452 SH3 domain [SM00326] (505-562)
  IPR015827 Alpha-(1,6)-fucosyltransferase [PIRSF000472] (1-574)
  IPR027350 Glycosyltransferase family 23 (GT23) domain [PS51659] (206-493)
  IPR035653 Alpha-(1,6)-fucosyltransferase, SH3 domain [cd11792] (506-560)
  IPR036028 SH3-like domain superfamily [SSF50044] (508-559)
  IPR045573 Alpha-(1,6)-fucosyltransferase, N- and catalytic domain [PF19745] (1-498)

Radius of gyration: 33.68 Å; Cα contacts (8 Å, |Δi|>4): 1536; chains: 2; bounding box: 55×77×106 Å

Sequence (898 aa):
NGLGKDHEILRRRRIENGAKELWFFLQSELKKLKHLEGNELQRHADEILLDLGHHEERSIMTDLYYLSQTDGAGDWREKEAKDLTELVQRRITYLQNPKDCSKARKLVCNINKGCGYGCQLHHVVYCFMIAYGTQRTLILESQNWRYATGGWETVFRPVSETCTDRSGLSTGHWSGENIQVVELPIVDSLHPRPPYLPLAVPEDLADRLLRVHGDPAVWWVSQFVKYLIRPQPWLEKEIEEATKKLGFKHPVIGVHVRRTDAFHPIEEYMVHVEEHFQLLARRMQVDKKRVYLATDDPTLLKEAKTKYSNYEFISDNSISLRGVILDIHFLSQADFLVCTFSSQVCRVAYEIMQTLHPDASANFHSLDDIYYFGGQNAHNQIAVYPHKPRTEEEIPMEPGDIIGVAGNHWDGYSKGINRKLGKTGLYPSYKVREKIETVKYPTYPEAEKNGLGKDHEILRRRRIENGAKELWFFLQSELKKLKHLEGNELQRHADEILLDLGHHEERSIMTDLYYLSQTDGAGDWREKEAKDLTELVQRRITYLQNPKDCSKARKLVCNINKGCGYGCQLHHVVYCFMIAYGTQRTLILESQNWRYATGGWETVFRPVSETCTDRSGLSTGHWSGEVNDKNIQVVELPIVDSLHPRPPYLPLAVPEDLADRLLRVHGDPAVWWVSQFVKYLIRPQPWWLEKEIEEATKKLGFKHPVIGVHVRRTDAFHPIEEYMVHVEEHFQLLARRMQVDKKRVYLATDDPTLLKEAKTKYSNYEFISDNSISLRGVILDIHFLSQADFLVCTFSSQVCRVAYEIMQTLHPDASANFHSLDDIYYFGGQNAHNQIAVYPHKPRTEEEIPMEPGDIIGVAGNHWDGYSKGINRKLGKTGLYPSYKVREKIETVKYPTYPEAEK

CATH classification: 1.10.287.1060 (+1 more: 2.30.30.40)

GO terms:
  GO:0043112 receptor metabolic process (P, IMP)
  GO:0010468 regulation of gene expression (P, IMP)
  GO:0016477 cell migration (P, IMP)
  GO:1900407 regulation of cellular response to oxidative stress (P, IMP)
  GO:0006491 N-glycan processing (P, IMP)
  GO:0007179 transforming growth factor beta receptor signaling pathway (P, IMP)
  GO:0007229 integrin-mediated signaling pathway (P, IMP)
  GO:0007585 respiratory gaseous exchange by respiratory system (P, IMP)
  GO:0046921 alpha-(1->6)-fucosyltransferase activity (F, IMP)